Protein AF-A0A2K3J1Z0-F1 (afdb_monomer_lite)

pLDDT: mean 83.62, std 18.98, range [25.66, 98.94]

Structure (mmCIF, N/CA/C/O backbone):
data_AF-A0A2K3J1Z0-F1
#
_entry.id   AF-A0A2K3J1Z0-F1
#
loop_
_atom_site.group_PDB
_atom_site.id
_atom_site.type_symbol
_atom_site.label_atom_id
_atom_site.label_alt_id
_atom_site.label_comp_id
_atom_site.label_asym_id
_atom_site.label_entity_id
_atom_site.label_seq_id
_atom_site.pdbx_PDB_ins_code
_atom_site.Cartn_x
_atom_site.Cartn_y
_atom_site.Cartn_z
_atom_site.occupancy
_atom_site.B_iso_or_equiv
_atom_site.auth_seq_id
_atom_site.auth_comp_id
_atom_site.auth_asym_id
_atom_site.auth_atom_id
_atom_site.pdbx_PDB_model_num
ATOM 1 N N . MET A 1 1 ? 74.385 1.632 -55.267 1.00 46.38 1 MET A N 1
ATOM 2 C CA . MET A 1 1 ? 73.837 0.290 -55.564 1.00 46.38 1 MET A CA 1
ATOM 3 C C . MET A 1 1 ? 72.511 0.488 -56.298 1.00 46.38 1 MET A C 1
ATOM 5 O O . MET A 1 1 ? 71.604 1.068 -55.721 1.00 46.38 1 MET A O 1
ATOM 9 N N . LYS A 1 2 ? 72.434 0.180 -57.604 1.00 46.00 2 LYS A N 1
ATOM 10 C CA . LYS A 1 2 ? 71.218 0.391 -58.417 1.00 46.00 2 LYS A CA 1
ATOM 11 C C . LYS A 1 2 ? 70.237 -0.749 -58.141 1.00 46.00 2 LYS A C 1
ATOM 13 O O . LYS A 1 2 ? 70.423 -1.840 -58.673 1.00 46.00 2 LYS A O 1
ATOM 18 N N . ILE A 1 3 ? 69.229 -0.500 -57.309 1.00 45.47 3 ILE A N 1
ATOM 19 C CA . ILE A 1 3 ? 68.124 -1.439 -57.089 1.00 45.47 3 ILE A CA 1
ATOM 20 C C . ILE A 1 3 ? 67.335 -1.512 -58.403 1.00 45.47 3 ILE A C 1
ATOM 22 O O . ILE A 1 3 ? 66.885 -0.488 -58.923 1.00 45.47 3 ILE A O 1
ATOM 26 N N . LYS A 1 4 ? 67.251 -2.701 -59.009 1.00 58.81 4 LYS A N 1
ATOM 27 C CA . LYS A 1 4 ? 66.526 -2.885 -60.271 1.00 58.81 4 LYS A CA 1
ATOM 28 C C . LYS A 1 4 ? 65.030 -2.737 -59.989 1.00 58.81 4 LYS A C 1
ATOM 30 O O . LYS A 1 4 ? 64.547 -3.150 -58.942 1.00 58.81 4 LYS A O 1
ATOM 35 N N . LYS A 1 5 ? 64.271 -2.192 -60.946 1.00 55.12 5 LYS A N 1
ATOM 36 C CA . LYS A 1 5 ? 62.805 -1.994 -60.854 1.00 55.12 5 LYS A CA 1
ATOM 37 C C . LYS A 1 5 ? 62.042 -3.259 -60.412 1.00 55.12 5 LYS A C 1
ATOM 39 O O . LYS A 1 5 ? 60.999 -3.163 -59.778 1.00 55.12 5 LYS A O 1
ATOM 44 N N . HIS A 1 6 ? 62.595 -4.432 -60.718 1.00 57.78 6 HIS A N 1
ATOM 45 C CA . HIS A 1 6 ? 62.046 -5.735 -60.348 1.00 57.78 6 HIS A CA 1
ATOM 46 C C . HIS A 1 6 ? 62.242 -6.098 -58.859 1.00 57.78 6 HIS A C 1
ATOM 48 O O . HIS A 1 6 ? 61.466 -6.885 -58.320 1.00 57.78 6 HIS A O 1
ATOM 54 N N . ASP A 1 7 ? 63.242 -5.521 -58.192 1.00 65.12 7 ASP A N 1
ATOM 55 C CA . ASP A 1 7 ? 63.506 -5.726 -56.763 1.00 65.12 7 ASP A CA 1
ATOM 56 C C . ASP A 1 7 ? 62.640 -4.791 -55.910 1.00 65.12 7 ASP A C 1
ATOM 58 O O . ASP A 1 7 ? 62.144 -5.201 -54.868 1.00 65.12 7 ASP A O 1
ATOM 62 N N . VAL A 1 8 ? 6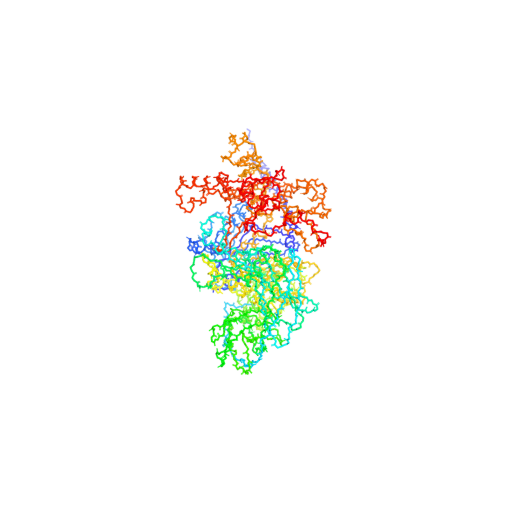2.354 -3.577 -56.402 1.00 66.94 8 VAL A N 1
ATOM 63 C CA . VAL A 1 8 ? 61.398 -2.655 -55.763 1.00 66.94 8 VAL A CA 1
ATOM 64 C C . VAL A 1 8 ? 60.000 -3.268 -55.742 1.00 66.94 8 VAL A C 1
ATOM 66 O O . VAL A 1 8 ? 59.389 -3.312 -54.687 1.00 66.94 8 VAL A O 1
ATOM 69 N N . LEU A 1 9 ? 59.530 -3.838 -56.858 1.00 68.75 9 LEU A N 1
ATOM 70 C CA . LEU A 1 9 ? 58.211 -4.479 -56.917 1.00 68.75 9 LEU A CA 1
ATOM 71 C C . LEU A 1 9 ? 58.102 -5.686 -55.969 1.00 68.75 9 LEU A C 1
ATOM 73 O O . LEU A 1 9 ? 57.067 -5.879 -55.341 1.00 68.75 9 LEU A O 1
ATOM 77 N N . LYS A 1 10 ? 59.174 -6.474 -55.817 1.00 69.94 10 LYS A N 1
ATOM 78 C CA . LYS A 1 10 ? 59.209 -7.596 -54.866 1.00 69.94 10 LYS A CA 1
ATOM 79 C C . LYS A 1 10 ? 59.200 -7.125 -53.414 1.00 69.94 10 LYS A C 1
ATOM 81 O O . LYS A 1 10 ? 58.530 -7.742 -52.598 1.00 69.94 10 LYS A O 1
ATOM 86 N N . ILE A 1 11 ? 59.894 -6.031 -53.107 1.00 75.56 11 ILE A N 1
ATOM 87 C CA . ILE A 1 11 ? 59.889 -5.425 -51.771 1.00 75.56 11 ILE A CA 1
ATOM 88 C C . ILE A 1 11 ? 58.522 -4.796 -51.472 1.00 75.56 11 ILE A C 1
ATOM 90 O O . ILE A 1 11 ? 58.008 -4.976 -50.377 1.00 75.56 11 ILE A O 1
ATOM 94 N N . THR A 1 12 ? 57.883 -4.139 -52.444 1.00 70.31 12 THR A N 1
ATOM 95 C CA . THR A 1 12 ? 56.535 -3.575 -52.282 1.00 70.31 12 THR A CA 1
ATOM 96 C C . THR A 1 12 ? 55.481 -4.667 -52.112 1.00 70.31 12 THR A C 1
ATOM 98 O O . THR A 1 12 ? 54.634 -4.539 -51.241 1.00 70.31 12 THR A O 1
ATOM 101 N N . ILE A 1 13 ? 55.557 -5.768 -52.867 1.00 73.12 13 ILE A N 1
ATOM 102 C CA . ILE A 1 13 ? 54.654 -6.917 -52.694 1.00 73.12 13 ILE A CA 1
ATOM 103 C C . ILE A 1 13 ? 54.913 -7.615 -51.353 1.00 73.12 13 ILE A C 1
ATOM 105 O O . ILE A 1 13 ? 53.962 -7.967 -50.670 1.00 73.12 13 ILE A O 1
ATOM 109 N N . ALA A 1 14 ? 56.171 -7.766 -50.929 1.00 71.81 14 ALA A N 1
ATOM 110 C CA . ALA A 1 14 ? 56.496 -8.343 -49.624 1.00 71.81 14 ALA A CA 1
ATOM 111 C C . ALA A 1 14 ? 56.004 -7.466 -48.462 1.00 71.81 14 ALA A C 1
ATOM 113 O O . ALA A 1 14 ? 55.459 -7.994 -47.500 1.00 71.81 14 ALA A O 1
ATOM 114 N N . LEU A 1 15 ? 56.133 -6.139 -48.567 1.00 70.62 15 LEU A N 1
ATOM 115 C CA . LEU A 1 15 ? 55.603 -5.190 -47.583 1.00 70.62 15 LEU A CA 1
ATOM 116 C C . LEU A 1 15 ? 54.071 -5.138 -47.601 1.00 70.62 15 LEU A C 1
ATOM 118 O O . LEU A 1 15 ? 53.472 -5.029 -46.543 1.00 70.62 15 LEU A O 1
ATOM 122 N N . PHE A 1 16 ? 53.433 -5.279 -48.765 1.00 69.25 16 PHE A N 1
ATOM 123 C CA . PHE A 1 16 ? 51.974 -5.344 -48.884 1.00 69.25 16 PHE A CA 1
ATOM 124 C C . PHE A 1 16 ? 51.412 -6.668 -48.342 1.00 69.25 16 PHE A C 1
ATOM 126 O O . PHE A 1 16 ? 50.375 -6.668 -47.695 1.00 69.25 16 PHE A O 1
ATOM 133 N N . ILE A 1 17 ? 52.125 -7.786 -48.520 1.00 64.31 17 ILE A N 1
ATOM 134 C CA . ILE A 1 17 ? 51.786 -9.080 -47.909 1.00 64.31 17 ILE A CA 1
ATOM 135 C C . ILE A 1 17 ? 52.029 -9.048 -46.393 1.00 64.31 17 ILE A C 1
ATOM 137 O O . ILE A 1 17 ? 51.206 -9.568 -45.654 1.00 64.31 17 ILE A O 1
ATOM 141 N N . LEU A 1 18 ? 53.094 -8.397 -45.911 1.00 57.75 18 LEU A N 1
ATOM 142 C CA . LEU A 1 18 ? 53.320 -8.162 -44.476 1.00 57.75 18 LEU A CA 1
ATOM 143 C C . LEU A 1 18 ? 52.258 -7.237 -43.864 1.00 57.75 18 LEU A C 1
ATOM 145 O O . LEU A 1 18 ? 51.827 -7.479 -42.743 1.00 57.75 18 LEU A O 1
ATOM 149 N N . PHE A 1 19 ? 51.790 -6.233 -44.608 1.00 60.78 19 PHE A N 1
ATOM 150 C CA . PHE A 1 19 ? 50.699 -5.348 -44.195 1.00 60.78 19 PHE A CA 1
ATOM 151 C C . PHE A 1 19 ? 49.346 -6.080 -44.189 1.00 60.78 19 PHE A C 1
ATOM 153 O O . PHE A 1 19 ? 48.584 -5.943 -43.241 1.00 60.78 19 PHE A O 1
ATOM 160 N N . ILE A 1 20 ? 49.075 -6.951 -45.171 1.00 52.97 20 ILE A N 1
ATOM 161 C CA . ILE A 1 20 ? 47.885 -7.822 -45.178 1.00 52.97 20 ILE A CA 1
ATOM 162 C C . ILE A 1 20 ? 47.959 -8.883 -44.069 1.00 52.97 20 ILE A C 1
ATOM 164 O O . ILE A 1 20 ? 46.938 -9.179 -43.454 1.00 52.97 20 ILE A O 1
ATOM 168 N N . LEU A 1 21 ? 49.144 -9.415 -43.749 1.00 46.84 21 LEU A N 1
ATOM 169 C CA . LEU A 1 21 ? 49.351 -10.333 -42.619 1.00 46.84 21 LEU A CA 1
ATOM 170 C C . LEU A 1 21 ? 49.204 -9.633 -41.259 1.00 46.84 21 LEU A C 1
ATOM 172 O O . LEU A 1 21 ? 48.766 -10.270 -40.310 1.00 46.84 21 LEU A O 1
ATOM 176 N N . GLN A 1 22 ? 49.481 -8.327 -41.164 1.00 47.09 22 GLN A N 1
ATOM 177 C CA . GLN A 1 22 ? 49.147 -7.526 -39.978 1.00 47.09 22 GLN A CA 1
ATOM 178 C C . GLN A 1 22 ? 47.654 -7.168 -39.886 1.00 47.09 22 GLN A C 1
ATOM 180 O O . GLN A 1 22 ? 47.169 -6.910 -38.792 1.00 47.09 22 GLN A O 1
ATOM 185 N N . ILE A 1 23 ? 46.912 -7.203 -40.999 1.00 47.16 23 ILE A N 1
ATOM 186 C CA . ILE A 1 23 ? 45.457 -6.962 -41.034 1.00 47.16 23 ILE A CA 1
ATOM 187 C C . ILE A 1 23 ? 44.647 -8.264 -40.841 1.00 47.16 23 ILE A C 1
ATOM 189 O O . ILE A 1 23 ? 43.442 -8.209 -40.619 1.00 47.16 23 ILE A O 1
ATOM 193 N N . SER A 1 24 ? 45.275 -9.449 -40.873 1.00 43.69 24 SER A N 1
ATOM 194 C CA . SER A 1 24 ? 44.559 -10.739 -40.914 1.00 43.69 24 SER A CA 1
ATOM 195 C C . SER A 1 24 ? 44.788 -11.702 -39.744 1.00 43.69 24 SER A C 1
ATOM 197 O O . SER A 1 24 ? 44.426 -12.865 -39.873 1.00 43.69 24 SER A O 1
ATOM 199 N N . THR A 1 25 ? 45.267 -11.248 -38.579 1.00 43.69 25 THR A N 1
ATOM 200 C CA . THR A 1 25 ? 45.139 -12.015 -37.319 1.00 43.69 25 THR A CA 1
ATOM 201 C C . THR A 1 25 ? 45.113 -11.118 -36.077 1.00 43.69 25 THR A C 1
ATOM 203 O O . THR A 1 25 ? 46.053 -11.109 -35.291 1.00 43.69 25 THR A O 1
ATOM 206 N N . THR A 1 26 ? 44.004 -10.411 -35.879 1.00 36.22 26 THR A N 1
ATOM 207 C CA . THR A 1 26 ? 43.304 -10.375 -34.584 1.00 36.22 26 THR A CA 1
ATOM 208 C C . THR A 1 26 ? 41.807 -10.357 -34.877 1.00 36.22 26 THR A C 1
ATOM 210 O O . THR A 1 26 ? 41.095 -9.420 -34.531 1.00 36.22 26 THR A O 1
ATOM 213 N N . ILE A 1 27 ? 41.304 -11.428 -35.500 1.00 36.81 27 ILE A N 1
ATOM 214 C CA . ILE A 1 27 ? 40.028 -11.951 -35.012 1.00 36.81 27 ILE A CA 1
ATOM 215 C C . ILE A 1 27 ? 40.404 -12.521 -33.647 1.00 36.81 27 ILE A C 1
ATOM 217 O O . ILE A 1 27 ? 40.756 -13.691 -33.518 1.00 36.81 27 ILE A O 1
ATOM 221 N N . VAL A 1 28 ? 40.449 -11.639 -32.644 1.00 29.47 28 VAL A N 1
ATOM 222 C CA . VAL A 1 28 ? 40.069 -12.055 -31.301 1.00 29.47 28 VAL A CA 1
ATOM 223 C C . VAL A 1 28 ? 38.706 -12.682 -31.573 1.00 29.47 28 VAL A C 1
ATOM 225 O O . VAL A 1 28 ? 37.864 -11.976 -32.145 1.00 29.47 28 VAL A O 1
ATOM 228 N N . PRO A 1 29 ? 38.491 -13.999 -31.366 1.00 29.81 29 PRO A N 1
ATOM 229 C CA . PRO A 1 29 ? 37.113 -14.446 -31.246 1.00 29.81 29 PRO A CA 1
ATOM 230 C C . PRO A 1 29 ? 36.528 -13.433 -30.283 1.00 29.81 29 PRO A C 1
ATOM 232 O O . PRO A 1 29 ? 37.141 -13.248 -29.231 1.00 29.81 29 PRO A O 1
ATOM 235 N N . ALA A 1 30 ? 35.493 -12.678 -30.689 1.00 29.14 30 ALA A N 1
ATOM 236 C CA . ALA A 1 30 ? 34.741 -11.916 -29.710 1.00 29.14 30 ALA A CA 1
ATOM 237 C C . ALA A 1 30 ? 34.603 -12.912 -28.578 1.00 29.14 30 ALA A C 1
ATOM 239 O O . ALA A 1 30 ? 34.134 -14.031 -28.833 1.00 29.14 30 ALA A O 1
ATOM 240 N N . GLU A 1 31 ? 35.199 -12.611 -27.419 1.00 31.17 31 GLU A N 1
ATOM 241 C CA . GLU A 1 31 ? 34.832 -13.366 -26.254 1.00 31.17 31 GLU A CA 1
ATOM 242 C C . GLU A 1 31 ? 33.323 -13.226 -26.332 1.00 31.17 31 GLU A C 1
ATOM 244 O O . GLU A 1 31 ? 32.772 -12.127 -26.237 1.00 31.17 31 GLU A O 1
ATOM 249 N N . THR A 1 32 ? 32.642 -14.327 -26.635 1.00 35.22 32 THR A N 1
ATOM 250 C CA . THR A 1 32 ? 31.320 -14.558 -26.113 1.00 35.22 32 THR A CA 1
ATOM 251 C C . THR A 1 32 ? 31.590 -14.596 -24.622 1.00 35.22 32 THR A C 1
ATOM 253 O O . THR A 1 32 ? 31.676 -15.670 -24.031 1.00 35.22 32 THR A O 1
ATOM 256 N N . GLY A 1 33 ? 31.913 -13.419 -24.066 1.00 35.94 33 GLY A N 1
ATOM 257 C CA . GLY A 1 33 ? 31.982 -13.164 -22.665 1.00 35.94 33 GLY A CA 1
ATOM 258 C C . GLY A 1 33 ? 30.628 -13.653 -22.260 1.00 35.94 33 GLY A C 1
ATOM 259 O O . GLY A 1 33 ? 29.608 -13.240 -22.825 1.00 35.94 33 GLY A O 1
ATOM 260 N N . THR A 1 34 ? 30.636 -14.678 -21.428 1.00 40.91 34 THR A N 1
ATOM 261 C CA . THR A 1 34 ? 29.493 -14.978 -20.597 1.00 40.91 34 THR A CA 1
ATOM 262 C C . THR A 1 34 ? 28.955 -13.625 -20.169 1.00 40.91 34 THR A C 1
ATOM 264 O O . THR A 1 34 ? 29.667 -12.892 -19.493 1.00 40.91 34 THR A O 1
ATOM 267 N N . ILE A 1 35 ? 27.799 -13.216 -20.707 1.00 53.59 35 ILE A N 1
ATOM 268 C CA . ILE A 1 35 ? 27.174 -11.978 -20.262 1.00 53.59 35 ILE A CA 1
ATOM 269 C C . ILE A 1 35 ? 26.836 -12.279 -18.809 1.00 53.59 35 ILE A C 1
ATOM 271 O O . ILE A 1 35 ? 25.941 -13.092 -18.543 1.00 53.59 35 ILE A O 1
ATOM 275 N N . GLU A 1 36 ? 27.686 -11.771 -17.921 1.00 67.50 36 GLU A N 1
ATOM 276 C CA . GLU A 1 36 ? 27.580 -11.946 -16.485 1.00 67.50 36 GLU A CA 1
ATOM 277 C C . GLU A 1 36 ? 26.353 -11.152 -16.058 1.00 67.50 36 GLU A C 1
ATOM 279 O O . GLU A 1 36 ? 26.264 -9.942 -16.264 1.00 67.50 36 GLU A O 1
ATOM 284 N N . GLY A 1 37 ? 25.356 -11.886 -15.584 1.00 78.62 37 GLY A N 1
ATOM 285 C CA . GLY A 1 37 ? 24.158 -11.344 -14.973 1.00 78.62 37 GLY A CA 1
ATOM 286 C C . GLY A 1 37 ? 24.103 -11.774 -13.516 1.00 78.62 37 GLY A C 1
ATOM 287 O O . GLY A 1 37 ? 25.041 -12.371 -12.984 1.00 78.62 37 GLY A O 1
ATOM 288 N N . PHE A 1 38 ? 22.978 -11.502 -12.880 1.00 85.50 38 PHE A N 1
ATOM 289 C CA . PHE A 1 38 ? 22.709 -11.944 -11.526 1.00 85.50 38 PHE A CA 1
ATOM 290 C C . PHE A 1 38 ? 21.938 -13.264 -11.571 1.00 85.50 38 PHE A C 1
ATOM 292 O O . PHE A 1 38 ? 20.787 -13.317 -12.000 1.00 85.50 38 PHE A O 1
ATOM 299 N N . ASP A 1 39 ? 22.583 -14.336 -11.109 1.00 81.00 39 ASP A N 1
ATOM 300 C CA . ASP A 1 39 ? 22.021 -15.697 -11.093 1.00 81.00 39 ASP A CA 1
ATOM 301 C C . ASP A 1 39 ? 21.110 -15.971 -9.882 1.00 81.00 39 ASP A C 1
ATOM 303 O O . ASP A 1 39 ? 20.564 -17.064 -9.728 1.00 81.00 39 ASP A O 1
ATOM 307 N N . LYS A 1 40 ? 20.985 -14.998 -8.978 1.00 69.75 40 LYS A N 1
ATOM 308 C CA . LYS A 1 40 ? 20.160 -15.059 -7.770 1.00 69.75 40 LYS A CA 1
ATOM 309 C C . LYS A 1 40 ? 19.480 -13.714 -7.577 1.00 69.75 40 LYS A C 1
ATOM 311 O O . LYS A 1 40 ? 20.116 -12.682 -7.777 1.00 69.75 40 LYS A O 1
ATOM 316 N N . GLY A 1 41 ? 18.232 -13.724 -7.128 1.00 67.06 41 GLY A N 1
ATOM 317 C CA . GLY A 1 41 ? 17.520 -12.502 -6.790 1.00 67.06 41 GLY A CA 1
ATOM 318 C C . GLY A 1 41 ? 16.010 -12.658 -6.872 1.00 67.06 41 GLY A C 1
ATOM 319 O O . GLY A 1 41 ? 15.491 -13.768 -6.880 1.00 67.06 41 GLY A O 1
ATOM 320 N N . ILE A 1 42 ? 15.364 -11.499 -6.938 1.00 74.31 42 ILE A N 1
ATOM 321 C CA . ILE A 1 42 ? 13.921 -11.282 -7.025 1.00 74.31 42 ILE A CA 1
ATOM 322 C C . ILE A 1 42 ? 13.255 -11.804 -8.327 1.00 74.31 42 ILE A C 1
ATOM 324 O O . ILE A 1 42 ? 12.118 -12.257 -8.235 1.00 74.31 42 ILE A O 1
ATOM 328 N N . PRO A 1 43 ? 13.877 -11.766 -9.528 1.00 89.56 43 PRO A N 1
ATOM 329 C CA . PRO A 1 43 ? 13.175 -12.149 -10.756 1.00 89.56 43 PRO A CA 1
ATOM 330 C C . PRO A 1 43 ? 12.961 -13.662 -10.871 1.00 89.56 43 PRO A C 1
ATOM 332 O O . PRO A 1 43 ? 13.712 -14.467 -10.320 1.00 89.56 43 PRO A O 1
ATOM 335 N N . TRP A 1 44 ? 11.998 -14.054 -11.708 1.00 91.31 44 TRP A N 1
ATOM 336 C CA . TRP A 1 44 ? 11.687 -15.461 -12.006 1.00 91.31 44 TRP A CA 1
ATOM 337 C C . TRP A 1 44 ? 12.770 -16.193 -12.827 1.00 91.31 44 TRP A C 1
ATOM 339 O O . TRP A 1 44 ? 12.712 -17.414 -12.983 1.00 91.31 44 TRP A O 1
ATOM 349 N N . GLN A 1 45 ? 13.770 -15.470 -13.346 1.00 91.50 45 GLN A N 1
ATOM 350 C CA . GLN A 1 45 ? 14.932 -15.991 -14.076 1.00 91.50 45 GLN A CA 1
ATOM 351 C C . GLN A 1 45 ? 16.199 -15.180 -13.757 1.00 91.50 45 GLN A C 1
ATOM 353 O O . GLN A 1 45 ? 16.086 -13.998 -13.435 1.00 91.50 45 GLN A O 1
ATOM 358 N N . PRO A 1 46 ? 17.409 -15.757 -13.919 1.00 92.31 46 PRO A N 1
ATOM 359 C CA . PRO A 1 46 ? 18.660 -14.998 -13.908 1.00 92.31 46 PRO A CA 1
ATOM 360 C C . PRO A 1 46 ? 18.585 -13.775 -14.823 1.00 92.31 46 PRO A C 1
ATOM 362 O O . PRO A 1 46 ? 18.223 -13.918 -15.994 1.00 92.31 46 PRO A O 1
ATOM 365 N N . PHE A 1 47 ? 18.932 -12.590 -14.317 1.00 92.75 47 PHE A N 1
ATOM 366 C CA . PHE A 1 47 ? 18.730 -11.345 -15.061 1.00 92.75 47 PHE A CA 1
ATOM 367 C C . PHE A 1 47 ? 20.031 -10.635 -15.434 1.00 92.75 47 PHE A C 1
ATOM 369 O O . PHE A 1 47 ? 21.023 -10.677 -14.709 1.00 92.75 47 PHE A O 1
ATOM 376 N N . ILE A 1 48 ? 20.018 -9.954 -16.576 1.00 93.62 48 ILE A N 1
ATOM 377 C CA . ILE A 1 48 ? 21.119 -9.152 -17.100 1.00 93.62 48 ILE A CA 1
ATOM 378 C C . ILE A 1 48 ? 20.648 -7.697 -17.228 1.00 93.62 48 ILE A C 1
ATOM 380 O O . ILE A 1 48 ? 19.755 -7.426 -18.038 1.00 93.62 48 ILE A O 1
ATOM 384 N N . PRO A 1 49 ? 21.263 -6.746 -16.504 1.00 94.00 49 PRO A N 1
ATOM 385 C CA . PRO A 1 49 ? 21.046 -5.328 -16.752 1.00 94.00 49 PRO A CA 1
ATOM 386 C C . PRO A 1 49 ? 21.642 -4.914 -18.107 1.00 94.00 49 PRO A C 1
ATOM 388 O O . PRO A 1 49 ? 22.810 -5.165 -18.410 1.00 94.00 49 PRO A O 1
ATOM 391 N N . LEU A 1 50 ? 20.845 -4.251 -18.935 1.00 95.44 50 LEU A N 1
ATOM 392 C CA . LEU A 1 50 ? 21.283 -3.620 -20.175 1.00 95.44 50 LEU A CA 1
ATOM 393 C C . LEU A 1 50 ? 21.613 -2.160 -19.892 1.00 95.44 50 LEU A C 1
ATOM 395 O O . LEU A 1 50 ? 20.805 -1.490 -19.272 1.00 95.44 50 LEU A O 1
ATOM 399 N N . LYS A 1 51 ? 22.730 -1.632 -20.410 1.00 96.38 51 LYS A N 1
ATOM 400 C CA . LYS A 1 51 ? 23.136 -0.217 -20.261 1.00 96.38 51 LYS A CA 1
ATOM 401 C C . LYS A 1 51 ? 22.264 0.734 -21.093 1.00 96.38 51 LYS A C 1
ATOM 403 O O . LYS A 1 51 ? 22.750 1.419 -21.990 1.00 96.38 51 LYS A O 1
ATOM 408 N N . ARG A 1 52 ? 20.956 0.708 -20.870 1.00 97.31 52 ARG A N 1
ATOM 409 C CA . ARG A 1 52 ? 19.936 1.471 -21.589 1.00 97.31 52 ARG A CA 1
ATOM 410 C C . ARG A 1 52 ? 19.040 2.197 -20.595 1.00 97.31 52 ARG A C 1
ATOM 412 O O . ARG A 1 52 ? 19.043 1.865 -19.416 1.00 97.31 52 ARG A O 1
ATOM 419 N N . VAL A 1 53 ? 18.266 3.156 -21.075 1.00 98.38 53 VAL A N 1
ATOM 420 C CA . VAL A 1 53 ? 17.136 3.735 -20.339 1.00 98.38 53 VAL A CA 1
ATOM 421 C C . VAL A 1 53 ? 16.036 4.099 -21.324 1.00 98.38 53 VAL A C 1
ATOM 423 O O . VAL A 1 53 ? 16.323 4.513 -22.454 1.00 98.38 53 VAL A O 1
ATOM 426 N N . THR A 1 54 ? 14.792 3.937 -20.891 1.00 98.75 54 THR A N 1
ATOM 427 C CA . THR A 1 54 ? 13.617 4.421 -21.611 1.00 98.75 54 THR A CA 1
ATOM 428 C C . THR A 1 54 ? 12.848 5.383 -20.719 1.00 98.75 54 THR A C 1
ATOM 430 O O . THR A 1 54 ? 12.442 5.014 -19.620 1.00 98.75 54 THR A O 1
ATOM 433 N N . PHE A 1 55 ? 12.650 6.602 -21.209 1.00 98.69 55 PHE A N 1
ATOM 434 C CA . PHE A 1 55 ? 11.798 7.610 -20.596 1.00 98.69 55 PHE A CA 1
ATOM 435 C C . PHE A 1 55 ? 10.491 7.730 -21.368 1.00 98.69 55 PHE A C 1
ATOM 437 O O . PHE A 1 55 ? 10.501 7.794 -22.601 1.00 98.69 55 PHE A O 1
ATOM 444 N N . VAL A 1 56 ? 9.388 7.816 -20.638 1.00 98.69 56 VAL A N 1
ATOM 445 C CA . VAL A 1 56 ? 8.068 8.166 -21.162 1.00 98.69 56 VAL A CA 1
ATOM 446 C C . VAL A 1 56 ? 7.613 9.425 -20.442 1.00 98.69 56 VAL A C 1
ATOM 448 O O . VAL A 1 56 ? 7.563 9.426 -19.217 1.00 98.69 56 VAL A O 1
ATOM 451 N N . GLU A 1 57 ? 7.333 10.504 -21.171 1.00 97.94 57 GLU A N 1
ATOM 452 C CA . GLU A 1 57 ? 6.832 11.735 -20.549 1.00 97.94 57 GLU A CA 1
ATOM 453 C C . GLU A 1 57 ? 5.515 11.457 -19.820 1.00 97.94 57 GLU A C 1
ATOM 455 O O . GLU A 1 57 ? 4.594 10.912 -20.419 1.00 97.94 57 GLU A O 1
ATOM 460 N N . PHE A 1 58 ? 5.457 11.810 -18.537 1.00 97.62 58 PHE A N 1
ATOM 461 C CA . PHE A 1 58 ? 4.282 11.609 -17.697 1.00 97.62 58 PHE A CA 1
ATOM 462 C C . PHE A 1 58 ? 3.135 12.535 -18.127 1.00 97.62 58 PHE A C 1
ATOM 464 O O . PHE A 1 58 ? 3.304 13.758 -18.167 1.00 97.62 58 PHE A O 1
ATOM 471 N N . ASP A 1 59 ? 1.961 11.966 -18.401 1.00 95.56 59 ASP A N 1
ATOM 472 C CA . ASP A 1 59 ? 0.754 12.683 -18.809 1.00 95.56 59 ASP A CA 1
ATOM 473 C C . ASP A 1 59 ? -0.372 12.480 -17.791 1.00 95.56 59 ASP A C 1
ATOM 475 O O . ASP A 1 59 ? -1.081 11.486 -17.758 1.00 95.56 59 ASP A O 1
ATOM 479 N N . LYS A 1 60 ? -0.618 13.507 -16.984 1.00 94.44 60 LYS A N 1
ATOM 480 C CA . LYS A 1 60 ? -1.671 13.482 -15.963 1.00 94.44 60 LYS A CA 1
ATOM 481 C C . LYS A 1 60 ? -3.106 13.587 -16.509 1.00 94.44 60 LYS A C 1
ATOM 483 O O . LYS A 1 60 ? -4.045 13.573 -15.710 1.00 94.44 60 LYS A O 1
ATOM 488 N N . GLU A 1 61 ? -3.297 13.767 -17.817 1.00 93.69 61 GLU A N 1
ATOM 489 C CA . GLU A 1 61 ? -4.600 14.060 -18.434 1.00 93.69 61 GLU A CA 1
ATOM 490 C C . GLU A 1 61 ? -5.118 12.943 -19.359 1.00 93.69 61 GLU A C 1
ATOM 492 O O . GLU A 1 61 ? -6.322 12.904 -19.633 1.00 93.69 61 GLU A O 1
ATOM 497 N N . SER A 1 62 ? -4.258 12.052 -19.868 1.00 93.56 62 SER A N 1
ATOM 498 C CA . SER A 1 62 ? -4.646 11.017 -20.837 1.00 93.56 62 SER A CA 1
ATOM 499 C C . SER A 1 62 ? -3.855 9.714 -20.684 1.00 93.56 62 SER A C 1
ATOM 501 O O . SER A 1 62 ? -2.839 9.694 -20.021 1.00 93.56 62 SER A O 1
ATOM 503 N N . TYR A 1 63 ? -4.299 8.639 -21.347 1.00 94.88 63 TYR A N 1
ATOM 504 C CA . TYR A 1 63 ? -3.662 7.308 -21.320 1.00 94.88 63 TYR A CA 1
ATOM 505 C C . TYR A 1 63 ? -2.420 7.166 -22.227 1.00 94.88 63 TYR A C 1
ATOM 507 O O . TYR A 1 63 ? -1.931 6.053 -22.449 1.00 94.88 63 TYR A O 1
ATOM 515 N N . ILE A 1 64 ? -1.977 8.235 -22.898 1.00 96.88 64 ILE A N 1
ATOM 516 C CA . ILE A 1 64 ? -0.951 8.115 -23.947 1.00 96.88 64 ILE A CA 1
ATOM 517 C C . ILE A 1 64 ? 0.399 7.655 -23.392 1.00 96.88 64 ILE A C 1
ATOM 519 O O . ILE A 1 64 ? 1.080 6.855 -24.039 1.00 96.88 64 ILE A O 1
ATOM 523 N N . ASP A 1 65 ? 0.773 8.141 -22.211 1.00 97.75 65 ASP A N 1
ATOM 524 C CA . ASP A 1 65 ? 1.993 7.760 -21.515 1.00 97.75 65 ASP A CA 1
ATOM 525 C C . ASP A 1 65 ? 1.893 6.323 -21.000 1.00 97.75 65 ASP A C 1
ATOM 527 O O . ASP A 1 65 ? 2.810 5.544 -21.237 1.00 97.75 65 ASP A O 1
ATOM 531 N N . ASP A 1 66 ? 0.762 5.907 -20.432 1.00 98.00 66 ASP A N 1
ATOM 532 C CA . ASP A 1 66 ? 0.538 4.527 -20.008 1.00 98.00 66 ASP A CA 1
ATOM 533 C C . ASP A 1 66 ? 0.658 3.539 -21.166 1.00 98.00 66 ASP A C 1
ATOM 535 O O . ASP A 1 66 ? 1.363 2.535 -21.063 1.00 98.00 66 ASP A O 1
ATOM 539 N N . TYR A 1 67 ? -0.007 3.801 -22.297 1.00 98.50 67 TYR A N 1
ATOM 540 C CA . TYR A 1 67 ? 0.080 2.920 -23.463 1.00 98.50 67 TYR A CA 1
ATOM 541 C C . TYR A 1 67 ? 1.497 2.904 -24.049 1.00 98.50 67 TYR A C 1
ATOM 543 O O . TYR A 1 67 ? 1.971 1.853 -24.484 1.00 98.50 67 TYR A O 1
ATOM 551 N N . ALA A 1 68 ? 2.210 4.033 -24.035 1.00 98.75 68 ALA A N 1
ATOM 552 C CA . ALA A 1 68 ? 3.615 4.076 -24.427 1.00 98.75 68 ALA A CA 1
ATOM 553 C C . ALA A 1 68 ? 4.517 3.296 -23.452 1.00 98.75 68 ALA A C 1
ATOM 555 O O . ALA A 1 68 ? 5.409 2.562 -23.889 1.00 98.75 68 ALA A O 1
ATOM 556 N N . TYR A 1 69 ? 4.268 3.409 -22.148 1.00 98.88 69 TYR A N 1
ATOM 557 C CA . TYR A 1 69 ? 4.993 2.717 -21.087 1.00 98.88 69 TYR A CA 1
ATOM 558 C C . TYR A 1 69 ? 4.771 1.206 -21.185 1.00 98.88 69 TYR A C 1
ATOM 560 O O . TYR A 1 69 ? 5.734 0.449 -21.304 1.00 98.88 69 TYR A O 1
ATOM 568 N N . LEU A 1 70 ? 3.514 0.758 -21.268 1.00 98.94 70 LEU A N 1
ATOM 569 C CA . LEU A 1 70 ? 3.140 -0.647 -21.449 1.00 98.94 70 LEU A CA 1
ATOM 570 C C . LEU A 1 70 ? 3.726 -1.241 -22.739 1.00 98.94 70 LEU A C 1
ATOM 572 O O . LEU A 1 70 ? 4.273 -2.344 -22.711 1.00 98.94 70 LEU A O 1
ATOM 576 N N . ALA A 1 71 ? 3.685 -0.514 -23.862 1.00 98.81 71 ALA A N 1
ATOM 577 C CA . ALA A 1 71 ? 4.309 -0.958 -25.113 1.00 98.81 71 ALA A CA 1
ATOM 578 C C . ALA A 1 71 ? 5.844 -1.060 -25.024 1.00 98.81 71 ALA A C 1
ATOM 580 O O . ALA A 1 71 ? 6.450 -1.846 -25.755 1.00 98.81 71 ALA A O 1
ATOM 581 N N . SER A 1 72 ? 6.468 -0.306 -24.114 1.00 98.81 72 SER A N 1
ATOM 582 C CA . SER A 1 72 ? 7.914 -0.324 -23.863 1.00 98.81 72 SER A CA 1
ATOM 583 C C . SER A 1 72 ? 8.361 -1.441 -22.914 1.00 98.81 72 SER A C 1
ATOM 585 O O . SER A 1 72 ? 9.553 -1.763 -22.886 1.00 98.81 72 SER A O 1
ATOM 587 N N . ILE A 1 73 ? 7.444 -2.066 -22.161 1.00 98.88 73 ILE A N 1
ATOM 588 C CA . ILE A 1 73 ? 7.772 -3.147 -21.216 1.00 98.88 73 ILE A CA 1
ATOM 589 C C . ILE A 1 73 ? 8.447 -4.330 -21.923 1.00 98.88 73 ILE A C 1
ATOM 591 O O . ILE A 1 73 ? 9.545 -4.673 -21.496 1.00 98.88 73 ILE A O 1
ATOM 595 N N . PRO A 1 74 ? 7.924 -4.920 -23.022 1.00 98.50 74 PRO A N 1
ATOM 596 C CA . PRO A 1 74 ? 8.599 -6.050 -23.668 1.00 98.50 74 PRO A CA 1
ATOM 597 C C . PRO A 1 74 ? 9.976 -5.714 -24.266 1.00 98.50 74 PRO A C 1
ATOM 599 O O . PRO A 1 74 ? 10.730 -6.623 -24.592 1.00 98.50 74 PRO A O 1
ATOM 602 N N . GLY A 1 75 ? 10.306 -4.429 -24.454 1.00 97.31 75 GLY A N 1
ATOM 603 C CA . GLY A 1 75 ? 11.635 -3.981 -24.892 1.00 97.31 75 GLY A CA 1
ATOM 604 C C . GLY A 1 75 ? 12.576 -3.661 -23.726 1.00 97.31 75 GLY A C 1
ATOM 605 O O . GLY A 1 75 ? 13.796 -3.761 -23.873 1.00 97.31 75 GLY A O 1
ATOM 606 N N . SER A 1 76 ? 12.006 -3.311 -22.567 1.00 98.31 76 SER A N 1
ATOM 607 C CA . SER A 1 76 ? 12.725 -2.938 -21.345 1.00 98.31 76 SER A CA 1
ATOM 608 C C . SER A 1 76 ? 12.911 -4.087 -20.363 1.00 98.31 76 SER A C 1
ATOM 610 O O . SER A 1 76 ? 13.853 -4.041 -19.586 1.00 98.31 76 SER A O 1
ATOM 612 N N . VAL A 1 77 ? 12.056 -5.111 -20.384 1.00 97.62 77 VAL A N 1
ATOM 613 C CA . VAL A 1 77 ? 12.223 -6.370 -19.653 1.00 97.62 77 VAL A CA 1
ATOM 614 C C . VAL A 1 77 ? 11.718 -7.524 -20.513 1.00 97.62 77 VAL A C 1
ATOM 616 O O . VAL A 1 77 ? 10.562 -7.524 -20.931 1.00 97.62 77 VAL A O 1
ATOM 619 N N . PHE A 1 78 ? 12.558 -8.515 -20.811 1.00 96.81 78 PHE A N 1
ATOM 620 C CA . PHE A 1 78 ? 12.158 -9.654 -21.647 1.00 96.81 78 PHE A CA 1
ATOM 621 C C . PHE A 1 78 ? 12.984 -10.909 -21.398 1.00 96.81 78 PHE A C 1
ATOM 623 O O . PHE A 1 78 ? 14.172 -10.846 -21.079 1.00 96.81 78 PHE A O 1
ATOM 630 N N . SER A 1 79 ? 12.347 -12.065 -21.579 1.00 95.25 79 SER A N 1
ATOM 631 C CA . SER A 1 79 ? 12.992 -13.374 -21.467 1.00 95.25 79 SER A CA 1
ATOM 632 C C . SER A 1 79 ? 13.518 -13.841 -22.820 1.00 95.25 79 SER A C 1
ATOM 634 O O . SER A 1 79 ? 12.754 -14.005 -23.770 1.00 95.25 79 SER A O 1
ATOM 636 N N . ASP A 1 80 ? 14.819 -14.106 -22.911 1.00 92.25 80 ASP A N 1
ATOM 637 C CA . ASP A 1 80 ? 15.429 -14.758 -24.069 1.00 92.25 80 ASP A CA 1
ATOM 638 C C . ASP A 1 80 ? 16.218 -15.995 -23.617 1.00 92.25 80 ASP A C 1
ATOM 640 O O . ASP A 1 80 ? 17.275 -15.921 -22.983 1.00 92.25 80 ASP A O 1
ATOM 644 N N . GLY A 1 81 ? 15.657 -17.171 -23.910 1.00 88.06 81 GLY A N 1
ATOM 645 C CA . GLY A 1 81 ? 16.168 -18.452 -23.430 1.00 88.06 81 GLY A CA 1
ATOM 646 C C . GLY A 1 81 ? 15.944 -18.648 -21.927 1.00 88.06 81 GLY A C 1
ATOM 647 O O . GLY A 1 81 ? 14.809 -18.721 -21.465 1.00 88.06 81 GLY A O 1
ATOM 648 N N . GLU A 1 82 ? 17.036 -18.799 -21.180 1.00 88.88 82 GLU A N 1
ATOM 649 C CA . GLU A 1 82 ? 17.030 -19.013 -19.721 1.00 88.88 82 GLU A CA 1
ATOM 650 C C . GLU A 1 82 ? 17.397 -17.740 -18.942 1.00 88.88 82 GLU A C 1
ATOM 652 O O . GLU A 1 82 ? 17.735 -17.814 -17.762 1.00 88.88 82 GLU A O 1
ATOM 657 N N . LYS A 1 83 ? 17.389 -16.579 -19.607 1.00 92.31 83 LYS A N 1
ATOM 658 C CA . LYS A 1 83 ? 17.784 -15.302 -19.013 1.00 92.31 83 LYS A CA 1
ATOM 659 C C . LYS A 1 83 ? 16.737 -14.226 -19.246 1.00 92.31 83 LYS A C 1
ATOM 661 O O . LYS A 1 83 ? 16.147 -14.142 -20.322 1.00 92.31 83 LYS A O 1
ATOM 666 N N . LEU A 1 84 ? 16.599 -13.363 -18.252 1.00 95.06 84 LEU A N 1
ATOM 667 C CA . LEU A 1 84 ? 15.871 -12.111 -18.336 1.00 95.06 84 LEU A CA 1
ATOM 668 C C . LEU A 1 84 ? 16.850 -10.983 -18.687 1.00 95.06 84 LEU A C 1
ATOM 670 O O . LEU A 1 84 ? 17.952 -10.915 -18.149 1.00 95.06 84 LEU A O 1
ATOM 674 N N . PHE A 1 85 ? 16.469 -10.082 -19.576 1.00 96.06 85 PHE A N 1
ATOM 675 C CA . PHE A 1 85 ? 17.204 -8.850 -19.852 1.00 96.06 85 PHE A CA 1
ATOM 676 C C . PHE A 1 85 ? 16.355 -7.685 -19.383 1.00 96.06 85 PHE A C 1
ATOM 678 O O . PHE A 1 85 ? 15.157 -7.699 -19.648 1.00 96.06 85 PHE A O 1
ATOM 685 N N . ALA A 1 86 ? 16.946 -6.710 -18.691 1.00 96.38 86 ALA A N 1
ATOM 686 C CA . ALA A 1 86 ? 16.197 -5.584 -18.141 1.00 96.38 86 ALA A CA 1
ATOM 687 C C . ALA A 1 86 ? 16.966 -4.253 -18.230 1.00 96.38 86 ALA A C 1
ATOM 689 O O . ALA A 1 86 ? 18.186 -4.237 -18.081 1.00 96.38 86 ALA A O 1
ATOM 690 N N . ASN A 1 87 ? 16.269 -3.132 -18.419 1.00 97.56 87 ASN A N 1
ATOM 691 C CA . ASN A 1 87 ? 16.790 -1.772 -18.234 1.00 97.56 87 ASN A CA 1
ATOM 692 C C . ASN A 1 87 ? 15.757 -0.866 -17.549 1.00 97.56 87 ASN A C 1
ATOM 694 O O . ASN A 1 87 ? 14.566 -1.129 -17.675 1.00 97.56 87 ASN A O 1
ATOM 698 N N . PRO A 1 88 ? 16.187 0.240 -16.916 1.00 98.31 88 PRO A N 1
ATOM 699 C CA . PRO A 1 88 ? 15.294 1.289 -16.438 1.00 98.31 88 PRO A CA 1
ATOM 700 C C . PRO A 1 88 ? 14.237 1.704 -17.467 1.00 98.31 88 PRO A C 1
ATOM 702 O O . PRO A 1 88 ? 14.567 2.010 -18.620 1.00 98.31 88 PRO A O 1
ATOM 705 N N . LEU A 1 89 ? 12.981 1.708 -17.022 1.00 98.69 89 LEU A N 1
ATOM 706 C CA . LEU A 1 89 ? 11.814 2.214 -17.735 1.00 98.69 89 LEU A CA 1
ATOM 707 C C . LEU A 1 89 ? 11.070 3.148 -16.780 1.00 98.69 89 LEU A C 1
ATOM 709 O O . LEU A 1 89 ? 10.516 2.709 -15.771 1.00 98.69 89 LEU A O 1
ATOM 713 N N . LEU A 1 90 ? 11.108 4.440 -17.079 1.00 98.56 90 LEU A N 1
ATOM 714 C CA . LEU A 1 90 ? 10.728 5.491 -16.145 1.00 98.56 90 LEU A CA 1
ATOM 715 C C . LEU A 1 90 ? 9.664 6.383 -16.767 1.00 98.56 90 LEU A C 1
ATOM 717 O O . LEU A 1 90 ? 9.789 6.786 -17.928 1.00 98.56 90 LEU A O 1
ATOM 721 N N . PHE A 1 91 ? 8.649 6.720 -15.975 1.00 98.38 91 PHE A N 1
ATOM 722 C CA . PHE A 1 91 ? 7.909 7.936 -16.261 1.00 98.38 91 PHE A CA 1
ATOM 723 C C . PHE A 1 91 ? 8.835 9.122 -15.997 1.00 98.38 91 PHE A C 1
ATOM 725 O O . PHE A 1 91 ? 9.673 9.085 -15.098 1.00 98.38 91 PHE A O 1
ATOM 732 N N . PHE A 1 92 ? 8.724 10.156 -16.818 1.00 97.50 92 PHE A N 1
ATOM 733 C CA . PHE A 1 92 ? 9.599 11.312 -16.774 1.00 97.50 92 PHE A CA 1
ATOM 734 C C . PHE A 1 92 ? 8.777 12.574 -16.570 1.00 97.50 92 PHE A C 1
ATOM 736 O O . PHE A 1 92 ? 7.928 12.917 -17.393 1.00 97.50 92 PHE A O 1
ATOM 743 N N . GLN A 1 93 ? 9.070 13.277 -15.482 1.00 95.38 93 GLN A N 1
ATOM 744 C CA . GLN A 1 93 ? 8.561 14.608 -15.204 1.00 95.38 93 GLN A CA 1
ATOM 745 C C . GLN A 1 93 ? 9.729 15.602 -15.291 1.00 95.38 93 GLN A C 1
ATOM 747 O O . GLN A 1 93 ? 10.718 15.407 -14.585 1.00 95.38 93 GLN A O 1
ATOM 752 N N . PRO A 1 94 ? 9.642 16.658 -16.118 1.00 93.81 94 PRO A N 1
ATOM 753 C CA . PRO A 1 94 ? 10.687 17.675 -16.200 1.00 93.81 94 PRO A CA 1
ATOM 754 C C . PRO A 1 94 ? 10.889 18.442 -14.887 1.00 93.81 94 PRO A C 1
ATOM 756 O O . PRO A 1 94 ? 9.930 18.684 -14.143 1.00 93.81 94 PRO A O 1
ATOM 759 N N . ASP A 1 95 ? 12.115 18.914 -14.655 1.00 92.81 95 ASP A N 1
ATOM 760 C CA . ASP A 1 95 ? 12.404 19.852 -13.567 1.00 92.81 95 ASP A CA 1
ATOM 761 C C . ASP A 1 95 ? 11.541 21.124 -13.676 1.00 92.81 95 ASP A C 1
ATOM 763 O O . ASP A 1 95 ? 11.187 21.590 -14.763 1.00 92.81 95 ASP A O 1
ATOM 767 N N . GLY A 1 96 ? 11.168 21.691 -12.530 1.00 90.00 96 GLY A N 1
ATOM 768 C CA . GLY A 1 96 ? 10.348 22.899 -12.457 1.00 90.00 96 GLY A CA 1
ATOM 769 C C . GLY A 1 96 ? 8.883 22.725 -12.881 1.00 90.00 96 GLY A C 1
ATOM 770 O O . GLY A 1 96 ? 8.184 23.730 -13.039 1.00 90.00 96 GLY A O 1
ATOM 771 N N . THR A 1 97 ? 8.388 21.486 -13.036 1.00 91.62 97 THR A N 1
ATOM 772 C CA . THR A 1 97 ? 6.961 21.204 -13.313 1.00 91.62 97 THR A CA 1
ATOM 773 C C . THR A 1 97 ? 6.039 21.806 -12.245 1.00 91.62 97 THR A C 1
ATOM 775 O O . THR A 1 97 ? 4.968 22.333 -12.563 1.00 91.62 97 THR A O 1
ATOM 778 N N . TYR A 1 98 ? 6.471 21.787 -10.981 1.00 89.75 98 TYR A N 1
ATOM 779 C CA . TYR A 1 98 ? 5.778 22.423 -9.862 1.00 89.75 98 TYR A CA 1
ATOM 780 C C . TYR A 1 98 ? 6.625 23.529 -9.216 1.00 89.75 98 TYR A C 1
ATOM 782 O O . TYR A 1 98 ? 7.852 23.511 -9.316 1.00 89.75 98 TYR A O 1
ATOM 790 N N . PRO A 1 99 ? 5.996 24.511 -8.536 1.00 89.38 99 PRO A N 1
ATOM 791 C CA . PRO A 1 99 ? 6.731 25.533 -7.797 1.00 89.38 99 PRO A CA 1
ATOM 792 C C . PRO A 1 99 ? 7.566 24.931 -6.661 1.00 89.38 99 PRO A C 1
ATOM 794 O O . PRO A 1 99 ? 7.027 24.187 -5.843 1.00 89.38 99 PRO A O 1
ATOM 797 N N . ASP A 1 100 ? 8.830 25.346 -6.551 1.00 87.12 100 ASP A N 1
ATOM 798 C CA . ASP A 1 100 ? 9.733 24.995 -5.446 1.00 87.12 100 ASP A CA 1
ATOM 799 C C . ASP A 1 100 ? 9.277 25.648 -4.126 1.00 87.12 100 ASP A C 1
ATOM 801 O O . ASP A 1 100 ? 9.679 26.752 -3.749 1.00 87.12 100 ASP A O 1
ATOM 805 N N . THR A 1 101 ? 8.308 25.005 -3.479 1.00 88.31 101 THR A N 1
ATOM 806 C CA . THR A 1 101 ? 7.700 25.414 -2.209 1.00 88.31 101 THR A CA 1
ATOM 807 C C . THR A 1 101 ? 7.288 24.170 -1.432 1.00 88.31 101 THR A C 1
ATOM 809 O O . THR A 1 101 ? 6.901 23.176 -2.045 1.00 88.31 101 THR A O 1
ATOM 812 N N . GLU A 1 102 ? 7.274 24.248 -0.097 1.00 84.44 102 GLU A N 1
ATOM 813 C CA . GLU A 1 102 ? 6.940 23.111 0.781 1.00 84.44 102 GLU A CA 1
ATOM 814 C C . GLU A 1 102 ? 5.646 22.399 0.366 1.00 84.44 102 GLU A C 1
ATOM 816 O O . GLU A 1 102 ? 5.618 21.179 0.287 1.00 84.44 102 GLU A O 1
ATOM 821 N N . LYS A 1 103 ? 4.610 23.156 -0.017 1.00 85.88 103 LYS A N 1
ATOM 822 C CA . LYS A 1 103 ? 3.313 22.618 -0.452 1.00 85.88 103 LYS A CA 1
ATOM 823 C C . LYS A 1 103 ? 3.412 21.547 -1.553 1.00 85.88 103 LYS A C 1
ATOM 825 O O . LYS A 1 103 ? 2.626 20.601 -1.547 1.00 85.88 103 LYS A O 1
ATOM 830 N N . TYR A 1 104 ? 4.321 21.716 -2.515 1.00 87.25 104 TYR A N 1
ATOM 831 C CA . TYR A 1 104 ? 4.452 20.841 -3.690 1.00 87.25 104 TYR A CA 1
ATOM 832 C C . TYR A 1 104 ? 5.615 19.849 -3.564 1.00 87.25 104 TYR A C 1
ATOM 834 O O . TYR A 1 104 ? 5.959 19.206 -4.550 1.00 87.25 104 TYR A O 1
ATOM 842 N N . LEU A 1 105 ? 6.211 19.706 -2.376 1.00 84.69 105 LEU A N 1
ATOM 843 C CA . LEU A 1 105 ? 7.386 18.859 -2.163 1.00 84.69 105 LEU A CA 1
ATOM 844 C C . LEU A 1 105 ? 7.168 17.412 -2.642 1.00 84.69 105 LEU A C 1
ATOM 846 O O . LEU A 1 105 ? 8.020 16.874 -3.337 1.00 84.69 105 LEU A O 1
ATOM 850 N N . TYR A 1 106 ? 6.003 16.825 -2.346 1.00 83.62 106 TYR A N 1
ATOM 851 C CA . TYR A 1 106 ? 5.633 15.458 -2.753 1.00 83.62 106 TYR A CA 1
ATOM 852 C C . TYR A 1 106 ? 5.215 15.313 -4.222 1.00 83.62 106 TYR A C 1
ATOM 854 O O . TYR A 1 106 ? 4.821 14.233 -4.637 1.00 83.62 106 TYR A O 1
ATOM 862 N N . LEU A 1 107 ? 5.227 16.403 -4.991 1.00 88.12 107 LEU A N 1
ATOM 863 C CA . LEU A 1 107 ? 4.918 16.394 -6.421 1.00 88.12 107 LEU A CA 1
ATOM 864 C C . LEU A 1 107 ? 6.165 16.662 -7.277 1.00 88.12 107 LEU A C 1
ATOM 866 O O . LEU A 1 107 ? 6.051 16.746 -8.497 1.00 88.12 107 LEU A O 1
ATOM 870 N N . ASN A 1 108 ? 7.332 16.861 -6.650 1.00 88.44 108 ASN A N 1
ATOM 871 C CA . ASN A 1 108 ? 8.600 17.105 -7.332 1.00 88.44 108 ASN A CA 1
ATOM 872 C C . ASN A 1 108 ? 9.348 15.787 -7.590 1.00 88.44 108 ASN A C 1
ATOM 874 O O . ASN A 1 108 ? 10.330 15.465 -6.916 1.00 88.44 108 ASN A O 1
ATOM 878 N N . ASP A 1 109 ? 8.883 15.043 -8.590 1.00 91.06 109 ASP A N 1
ATOM 879 C CA . ASP A 1 109 ? 9.371 13.696 -8.906 1.00 91.06 109 ASP A CA 1
ATOM 880 C C . ASP A 1 109 ? 10.705 13.703 -9.678 1.00 91.06 109 ASP A C 1
ATOM 882 O O . ASP A 1 109 ? 11.390 12.676 -9.798 1.00 91.06 109 ASP A O 1
ATOM 886 N N . TYR A 1 110 ? 11.104 14.867 -10.209 1.00 93.31 110 TYR A N 1
ATOM 887 C CA . TYR A 1 110 ? 12.341 15.023 -10.976 1.00 93.31 110 TYR A CA 1
ATOM 888 C C . TYR A 1 110 ? 13.566 14.574 -10.173 1.00 93.31 110 TYR A C 1
ATOM 890 O O . TYR A 1 110 ? 14.405 13.836 -10.687 1.00 93.31 110 TYR A O 1
ATOM 898 N N . ASN A 1 111 ? 13.636 14.939 -8.890 1.00 91.62 111 ASN A N 1
ATOM 899 C CA . ASN A 1 111 ? 14.768 14.601 -8.025 1.00 91.62 111 ASN A CA 1
ATOM 900 C C . ASN A 1 111 ? 14.979 13.084 -7.905 1.00 91.62 111 ASN A C 1
ATOM 902 O O . ASN A 1 111 ? 16.111 12.610 -7.994 1.00 91.62 111 ASN A O 1
ATOM 906 N N . GLY A 1 112 ? 13.901 12.308 -7.749 1.00 92.50 112 GLY A N 1
ATOM 907 C CA . GLY A 1 112 ? 13.984 10.846 -7.674 1.00 92.50 112 GLY A CA 1
ATOM 908 C C . GLY A 1 112 ? 14.571 10.235 -8.949 1.00 92.50 112 GLY A C 1
ATOM 909 O O . GLY A 1 112 ? 15.435 9.352 -8.881 1.00 92.50 112 GLY A O 1
ATOM 910 N N . THR A 1 113 ? 14.153 10.770 -10.099 1.00 95.25 113 THR A N 1
ATOM 911 C CA . THR A 1 113 ? 14.647 10.387 -11.429 1.00 95.25 113 THR A CA 1
ATOM 912 C C . THR A 1 113 ? 16.113 10.773 -11.608 1.00 95.25 113 THR A C 1
ATOM 914 O O . THR A 1 113 ? 16.920 9.954 -12.043 1.00 95.25 113 THR A O 1
ATOM 917 N N . HIS A 1 114 ? 16.473 11.997 -11.221 1.00 95.44 114 HIS A N 1
ATOM 918 C CA . HIS A 1 114 ? 17.828 12.523 -11.311 1.00 95.44 114 HIS A CA 1
ATOM 919 C C . HIS A 1 114 ? 18.814 11.672 -10.504 1.00 95.44 114 HIS A C 1
ATOM 921 O O . HIS A 1 114 ? 19.762 11.140 -11.076 1.00 95.44 114 HIS A O 1
ATOM 927 N N . PHE A 1 115 ? 18.534 11.425 -9.220 1.00 92.75 115 PHE A N 1
ATOM 928 C CA . PHE A 1 115 ? 19.400 10.598 -8.374 1.00 92.75 115 PHE A CA 1
ATOM 929 C C . PHE A 1 115 ? 19.517 9.156 -8.880 1.00 92.75 115 PHE A C 1
ATOM 931 O O . PHE A 1 115 ? 20.561 8.528 -8.751 1.00 92.75 115 PHE A O 1
ATOM 938 N N . LEU A 1 116 ? 18.440 8.583 -9.436 1.00 95.56 116 LEU A N 1
ATOM 939 C CA . LEU A 1 116 ? 18.510 7.246 -10.036 1.00 95.56 116 LEU A CA 1
ATOM 940 C C . LEU A 1 116 ? 19.424 7.247 -11.268 1.00 95.56 116 LEU A C 1
ATOM 942 O O . LEU A 1 116 ? 20.195 6.310 -11.474 1.00 95.56 116 LEU A O 1
ATOM 946 N N . MET A 1 117 ? 19.336 8.292 -12.088 1.00 96.62 117 MET A N 1
ATOM 947 C CA . MET A 1 117 ? 20.174 8.438 -13.269 1.00 96.62 117 MET A CA 1
ATOM 948 C C . MET A 1 117 ? 21.639 8.690 -12.924 1.00 96.62 117 MET A C 1
ATOM 950 O O . MET A 1 117 ? 22.489 8.157 -13.629 1.00 96.62 117 MET A O 1
ATOM 954 N N . GLU A 1 118 ? 21.955 9.412 -11.847 1.00 94.38 118 GLU A N 1
ATOM 955 C CA . GLU A 1 118 ? 23.333 9.544 -11.352 1.00 94.38 118 GLU A CA 1
ATOM 956 C C . GLU A 1 118 ? 23.958 8.164 -11.088 1.00 94.38 118 GLU A C 1
ATOM 958 O O . GLU A 1 118 ? 24.986 7.824 -11.686 1.00 94.38 118 GLU A O 1
ATOM 963 N N . ASP A 1 119 ? 23.286 7.326 -10.289 1.00 93.94 119 ASP A N 1
ATOM 964 C CA . ASP A 1 119 ? 23.740 5.965 -9.981 1.00 93.94 119 ASP A CA 1
ATOM 965 C C . ASP A 1 119 ? 23.820 5.105 -11.258 1.00 93.94 119 ASP A C 1
ATOM 967 O O . ASP A 1 119 ? 24.794 4.392 -11.517 1.00 93.94 119 ASP A O 1
ATOM 971 N N . TRP A 1 120 ? 22.805 5.181 -12.121 1.00 96.56 120 TRP A N 1
ATOM 972 C CA . TRP A 1 120 ? 22.761 4.376 -13.340 1.00 96.56 120 TRP A CA 1
ATOM 973 C C . TRP A 1 120 ? 23.838 4.763 -14.358 1.00 96.56 120 TRP A C 1
ATOM 975 O O . TRP A 1 120 ? 24.434 3.897 -15.011 1.00 96.56 120 TRP A O 1
ATOM 985 N N . MET A 1 121 ? 24.124 6.058 -14.492 1.00 96.62 121 MET A N 1
ATOM 986 C CA . MET A 1 121 ? 25.213 6.564 -15.319 1.00 96.62 121 MET A CA 1
ATOM 987 C C . MET A 1 121 ? 26.566 6.132 -14.757 1.00 96.62 121 MET A C 1
ATOM 989 O O . MET A 1 121 ? 27.426 5.733 -15.551 1.00 96.62 121 MET A O 1
ATOM 993 N N . GLY A 1 122 ? 26.735 6.125 -13.429 1.00 93.88 122 GLY A N 1
ATOM 994 C CA . GLY A 1 122 ? 27.889 5.534 -12.742 1.00 93.88 122 GLY A CA 1
ATOM 995 C C . GLY A 1 122 ? 28.128 4.087 -13.179 1.00 93.88 122 GLY A C 1
ATOM 996 O O . GLY A 1 122 ? 29.146 3.787 -13.816 1.00 93.88 122 GLY A O 1
ATOM 997 N N . TYR A 1 123 ? 27.105 3.237 -13.032 1.00 93.31 123 TYR A N 1
ATOM 998 C CA . TYR A 1 123 ? 27.134 1.835 -13.470 1.00 93.31 123 TYR A CA 1
ATOM 999 C C . TYR A 1 123 ? 27.468 1.694 -14.968 1.00 93.31 123 TYR A C 1
ATOM 1001 O O . TYR A 1 123 ? 28.259 0.847 -15.422 1.00 93.31 123 TYR A O 1
ATOM 1009 N N . CYS A 1 124 ? 26.917 2.588 -15.788 1.00 94.00 124 CYS A N 1
ATOM 1010 C CA . CYS A 1 124 ? 27.175 2.634 -17.222 1.00 94.00 124 CYS A CA 1
ATOM 1011 C C . CYS A 1 124 ? 28.560 3.196 -17.590 1.00 94.00 124 CYS A C 1
ATOM 1013 O O . CYS A 1 124 ? 28.915 3.182 -18.770 1.00 94.00 124 CYS A O 1
ATOM 1015 N N . ASN A 1 125 ? 29.390 3.584 -16.616 1.00 93.19 125 ASN A N 1
ATOM 1016 C CA . ASN A 1 125 ? 30.690 4.237 -16.797 1.00 93.19 125 ASN A CA 1
ATOM 1017 C C . ASN A 1 125 ? 30.570 5.565 -17.570 1.00 93.19 125 ASN A C 1
ATOM 1019 O O . ASN A 1 125 ? 31.337 5.844 -18.497 1.00 93.19 125 ASN A O 1
ATOM 1023 N N . GLY A 1 126 ? 29.551 6.352 -17.227 1.00 94.88 126 GLY A N 1
ATOM 1024 C CA . GLY A 1 126 ? 29.267 7.671 -17.788 1.00 94.88 126 GLY A CA 1
ATOM 1025 C C . GLY A 1 126 ? 28.726 7.667 -19.219 1.00 94.88 126 GLY A C 1
ATOM 1026 O O . GLY A 1 126 ? 28.613 8.735 -19.817 1.00 94.88 126 GLY A O 1
ATOM 1027 N N . ARG A 1 127 ? 28.415 6.502 -19.815 1.00 96.44 127 ARG A N 1
ATOM 1028 C CA . ARG A 1 127 ? 27.800 6.454 -21.150 1.00 96.44 127 ARG A CA 1
ATOM 1029 C C . ARG A 1 127 ? 26.899 5.242 -21.376 1.00 96.44 127 ARG A C 1
ATOM 1031 O O . ARG A 1 127 ? 27.369 4.105 -21.380 1.00 96.44 127 ARG A O 1
ATOM 1038 N N . LEU A 1 128 ? 25.641 5.510 -21.711 1.00 97.69 128 LEU A N 1
ATOM 1039 C CA . LEU A 1 128 ? 24.640 4.519 -22.102 1.00 97.69 128 LEU A CA 1
ATOM 1040 C C . LEU A 1 128 ? 24.922 3.936 -23.496 1.00 97.69 128 LEU A C 1
ATOM 1042 O O . LEU A 1 128 ? 25.519 4.575 -24.370 1.00 97.69 128 LEU A O 1
ATOM 1046 N N . ASP A 1 129 ? 24.447 2.716 -23.729 1.00 97.44 129 ASP A N 1
ATOM 1047 C CA . ASP A 1 129 ? 24.361 2.125 -25.062 1.00 97.44 129 ASP A CA 1
ATOM 1048 C C . ASP A 1 129 ? 23.178 2.685 -25.859 1.00 97.44 129 ASP A C 1
ATOM 1050 O O . ASP A 1 129 ? 23.312 2.864 -27.070 1.00 97.44 129 ASP A O 1
ATOM 1054 N N . LYS A 1 130 ? 22.046 2.959 -25.197 1.00 97.88 130 LYS A N 1
ATOM 1055 C CA . LYS A 1 130 ? 20.844 3.537 -25.813 1.00 97.88 130 LYS A CA 1
ATOM 1056 C C . LYS A 1 130 ? 20.047 4.359 -24.797 1.00 97.88 130 LYS A C 1
ATOM 1058 O O . LYS A 1 130 ? 19.840 3.900 -23.677 1.00 97.88 130 LYS A O 1
ATOM 1063 N N . LEU A 1 131 ? 19.555 5.519 -25.219 1.00 98.44 131 LEU A N 1
ATOM 1064 C CA . LEU A 1 131 ? 18.545 6.308 -24.517 1.00 98.44 131 LEU A CA 1
ATOM 1065 C C . LEU A 1 131 ? 17.341 6.435 -25.446 1.00 98.44 131 LEU A C 1
ATOM 1067 O O . LEU A 1 131 ? 17.476 6.936 -26.563 1.00 98.44 131 LEU A O 1
ATOM 1071 N N . THR A 1 132 ? 16.180 5.973 -25.000 1.00 98.62 132 THR A N 1
ATOM 1072 C CA . THR A 1 132 ? 14.917 6.170 -25.717 1.00 98.62 132 THR A CA 1
ATOM 1073 C C . THR A 1 132 ? 14.080 7.180 -24.944 1.00 98.62 132 THR A C 1
ATOM 1075 O O . THR A 1 132 ? 13.819 6.984 -23.764 1.00 98.62 132 THR A O 1
ATOM 1078 N N . ALA A 1 133 ? 13.661 8.251 -25.605 1.00 98.50 133 ALA A N 1
ATOM 1079 C CA . ALA A 1 133 ? 12.806 9.289 -25.048 1.00 98.50 133 ALA A CA 1
ATOM 1080 C C . ALA A 1 133 ? 11.484 9.307 -25.824 1.00 98.50 133 ALA A C 1
ATOM 1082 O O . ALA A 1 133 ? 11.475 9.555 -27.034 1.00 98.50 133 ALA A O 1
ATOM 1083 N N . ILE A 1 134 ? 10.381 8.993 -25.148 1.00 98.69 134 ILE A N 1
ATOM 1084 C CA . ILE A 1 134 ? 9.042 8.943 -25.735 1.00 98.69 134 ILE A CA 1
ATOM 1085 C C . ILE A 1 134 ? 8.257 10.158 -25.253 1.00 98.69 134 ILE A C 1
ATOM 1087 O O . ILE A 1 134 ? 8.046 10.319 -24.055 1.00 98.69 134 ILE A O 1
ATOM 1091 N N . ASN A 1 135 ? 7.872 11.021 -26.193 1.00 98.12 135 ASN A N 1
ATOM 1092 C CA . ASN A 1 135 ? 7.240 12.330 -25.992 1.00 98.12 135 ASN A CA 1
ATOM 1093 C C . ASN A 1 135 ? 8.046 13.361 -25.174 1.00 98.12 135 ASN A C 1
ATOM 1095 O O . ASN A 1 135 ? 7.785 14.547 -25.309 1.00 98.12 135 ASN A O 1
ATOM 1099 N N . VAL A 1 136 ? 9.108 12.963 -24.467 1.00 97.25 136 VAL A N 1
ATOM 1100 C CA . VAL A 1 136 ? 9.990 13.877 -23.725 1.00 97.25 136 VAL A CA 1
ATOM 1101 C C . VAL A 1 136 ? 10.701 14.868 -24.657 1.00 97.25 136 VAL A C 1
ATOM 1103 O O . VAL A 1 136 ? 11.402 14.469 -25.598 1.00 97.25 136 VAL A O 1
ATOM 1106 N N . ASP A 1 137 ? 10.581 16.167 -24.361 1.00 94.81 137 ASP A N 1
ATOM 1107 C CA . ASP A 1 137 ? 11.372 17.203 -25.031 1.00 94.81 137 ASP A CA 1
ATOM 1108 C C . ASP A 1 137 ? 12.868 16.997 -24.747 1.00 94.81 137 ASP A C 1
ATOM 1110 O O . ASP A 1 137 ? 13.298 16.839 -23.605 1.00 94.81 137 ASP A O 1
ATOM 1114 N N . LYS A 1 138 ? 13.684 17.037 -25.802 1.00 93.62 138 LYS A N 1
ATOM 1115 C CA . LYS A 1 138 ? 15.142 16.911 -25.710 1.00 93.62 138 LYS A CA 1
ATOM 1116 C C . LYS A 1 138 ? 15.761 17.963 -24.783 1.00 93.62 138 LYS A C 1
ATOM 1118 O O . LYS A 1 138 ? 16.811 17.693 -24.220 1.00 93.62 138 LYS A O 1
ATOM 1123 N N . ASP A 1 139 ? 15.146 19.146 -24.685 1.00 93.88 139 ASP A N 1
ATOM 1124 C CA . ASP A 1 139 ? 15.667 20.264 -23.893 1.00 93.88 139 ASP A CA 1
ATOM 1125 C C . ASP A 1 139 ? 15.409 20.052 -22.384 1.00 93.88 139 ASP A C 1
ATOM 1127 O O . ASP A 1 139 ? 15.972 20.778 -21.570 1.00 93.88 139 ASP A O 1
ATOM 1131 N N . ASN A 1 140 ? 14.600 19.047 -22.013 1.00 94.19 140 ASN A N 1
ATOM 1132 C CA . ASN A 1 140 ? 14.353 18.643 -20.626 1.00 94.19 140 ASN A CA 1
ATOM 1133 C C . ASN A 1 140 ? 15.313 17.543 -20.134 1.00 94.19 140 ASN A C 1
ATOM 1135 O O . ASN A 1 140 ? 15.283 17.206 -18.954 1.00 94.19 140 ASN A O 1
ATOM 1139 N N . LEU A 1 141 ? 16.117 16.939 -21.017 1.00 94.12 141 LEU A N 1
ATOM 1140 C CA . LEU A 1 141 ? 17.101 15.923 -20.634 1.00 94.12 141 LEU A CA 1
ATOM 1141 C C . LEU A 1 141 ? 18.411 16.589 -20.204 1.00 94.12 141 LEU A C 1
ATOM 1143 O O . LEU A 1 141 ? 18.864 17.531 -20.851 1.00 94.12 141 LEU A O 1
ATOM 1147 N N . GLU A 1 142 ? 19.047 16.055 -19.162 1.00 92.88 142 GLU A N 1
ATOM 1148 C CA . GLU A 1 142 ? 20.342 16.557 -18.697 1.00 92.88 142 GLU A CA 1
ATOM 1149 C C . GLU A 1 142 ? 21.457 16.326 -19.729 1.00 92.88 142 GLU A C 1
ATOM 1151 O O . GLU A 1 142 ? 21.552 15.271 -20.368 1.00 92.88 142 GLU A O 1
ATOM 1156 N N . ASP A 1 143 ? 22.349 17.311 -19.858 1.00 87.88 143 ASP A N 1
ATOM 1157 C CA . ASP A 1 143 ? 23.470 17.286 -20.809 1.00 87.88 143 ASP A CA 1
ATOM 1158 C C . ASP A 1 143 ? 24.480 16.155 -20.516 1.00 87.88 143 ASP A C 1
ATOM 1160 O O . ASP A 1 143 ? 25.250 15.744 -21.393 1.00 87.88 143 ASP A O 1
ATOM 1164 N N . ASP A 1 144 ? 24.526 15.660 -19.277 1.00 89.44 144 ASP A N 1
ATOM 1165 C CA . ASP A 1 144 ? 25.472 14.642 -18.828 1.00 89.44 144 ASP A CA 1
ATOM 1166 C C . ASP A 1 144 ? 24.967 13.197 -18.994 1.00 89.44 144 ASP A C 1
ATOM 1168 O O . ASP A 1 144 ? 25.789 12.270 -18.955 1.00 89.44 144 ASP A O 1
ATOM 1172 N N . TRP A 1 145 ? 23.683 12.989 -19.325 1.00 94.69 145 TRP A N 1
ATOM 1173 C CA . TRP A 1 145 ? 23.070 11.689 -19.651 1.00 94.69 145 TRP A CA 1
ATOM 1174 C C . TRP A 1 145 ? 23.469 11.190 -21.051 1.00 94.69 145 TRP A C 1
ATOM 1176 O O . TRP A 1 145 ? 22.662 10.925 -21.946 1.00 94.69 145 TRP A O 1
ATOM 1186 N N . ASN A 1 146 ? 24.777 11.054 -21.252 1.00 94.38 146 ASN A N 1
ATOM 1187 C CA . ASN A 1 146 ? 25.393 10.693 -22.517 1.00 94.38 146 ASN A CA 1
ATOM 1188 C C . ASN A 1 146 ? 25.008 9.276 -22.968 1.00 94.38 146 ASN A C 1
ATOM 1190 O O . ASN A 1 146 ? 25.179 8.297 -22.240 1.00 94.38 146 ASN A O 1
ATOM 1194 N N . SER A 1 147 ? 24.625 9.137 -24.237 1.00 96.69 147 SER A N 1
ATOM 1195 C CA . SER A 1 147 ? 24.333 7.847 -24.870 1.00 96.69 147 SER A CA 1
ATOM 1196 C C . SER A 1 147 ? 25.048 7.698 -26.213 1.00 96.69 147 SER A C 1
ATOM 1198 O O . SER A 1 147 ? 25.322 8.678 -26.907 1.00 96.69 147 SER A O 1
ATOM 1200 N N . LYS A 1 148 ? 25.377 6.459 -26.602 1.00 97.25 148 LYS A N 1
ATOM 1201 C CA . LYS A 1 148 ? 25.864 6.150 -27.961 1.00 97.25 148 LYS A CA 1
ATOM 1202 C C . LYS A 1 148 ? 24.781 6.357 -29.017 1.00 97.25 148 LYS A C 1
ATOM 1204 O O . LYS A 1 148 ? 25.106 6.751 -30.135 1.00 97.25 148 LYS A O 1
ATOM 1209 N N . ASP A 1 149 ? 23.543 6.042 -28.659 1.00 96.81 149 ASP A N 1
ATOM 1210 C CA . ASP A 1 149 ? 22.370 6.157 -29.512 1.00 96.81 149 ASP A CA 1
ATOM 1211 C C . ASP A 1 149 ? 21.230 6.786 -28.710 1.00 96.81 149 ASP A C 1
ATOM 1213 O O . ASP A 1 149 ? 20.883 6.298 -27.632 1.00 96.81 149 ASP A O 1
ATOM 1217 N N . THR A 1 150 ? 20.674 7.882 -29.214 1.00 97.25 150 THR A N 1
ATOM 1218 C CA . THR A 1 150 ? 19.549 8.575 -28.584 1.00 97.25 150 THR A CA 1
ATOM 1219 C C . THR A 1 150 ? 18.405 8.626 -29.578 1.00 97.25 150 THR A C 1
ATOM 1221 O O . THR A 1 150 ? 18.537 9.210 -30.657 1.00 97.25 150 THR A O 1
ATOM 1224 N N . VAL A 1 151 ? 17.280 8.022 -29.210 1.00 97.81 151 VAL A N 1
ATOM 1225 C CA . VAL A 1 151 ? 16.098 7.904 -30.060 1.00 97.81 151 VAL A CA 1
ATOM 1226 C C . VAL A 1 151 ? 14.953 8.687 -29.436 1.00 97.81 151 VAL A C 1
ATOM 1228 O O . VAL A 1 151 ? 14.568 8.421 -28.303 1.00 97.81 151 VAL A O 1
ATOM 1231 N N . PHE A 1 152 ? 14.383 9.615 -30.203 1.00 98.31 152 PHE A N 1
ATOM 1232 C CA . PHE A 1 152 ? 13.179 10.351 -29.822 1.00 98.31 152 PHE A CA 1
ATOM 1233 C C . PHE A 1 152 ? 11.973 9.794 -30.578 1.00 98.31 152 PHE A C 1
ATOM 1235 O O . PHE A 1 152 ? 11.954 9.788 -31.814 1.00 98.31 152 PHE A O 1
ATOM 1242 N N . ILE A 1 153 ? 10.965 9.336 -29.843 1.00 98.38 153 ILE A N 1
ATOM 1243 C CA . ILE A 1 153 ? 9.699 8.837 -30.379 1.00 98.38 153 ILE A CA 1
ATOM 1244 C C . ILE A 1 153 ? 8.607 9.812 -29.952 1.00 98.38 153 ILE A C 1
ATOM 1246 O O . ILE A 1 153 ? 8.257 9.869 -28.785 1.00 98.38 153 ILE A O 1
ATOM 1250 N N . ASN A 1 154 ? 8.044 10.553 -30.905 1.00 97.38 154 ASN A N 1
ATOM 1251 C CA . ASN A 1 154 ? 6.945 11.481 -30.634 1.00 97.38 154 ASN A CA 1
ATOM 1252 C C . ASN A 1 154 ? 5.667 10.996 -31.323 1.00 97.38 154 ASN A C 1
ATOM 1254 O O . ASN A 1 154 ? 5.675 10.745 -32.540 1.00 97.38 154 ASN A O 1
ATOM 1258 N N . SER A 1 155 ? 4.593 10.841 -30.553 1.00 96.31 155 SER A N 1
ATOM 1259 C CA . SER A 1 155 ? 3.253 10.492 -31.027 1.00 96.31 155 SER A CA 1
ATOM 1260 C C . SER A 1 155 ? 2.209 10.735 -29.935 1.00 96.31 155 SER A C 1
ATOM 1262 O O . SER A 1 155 ? 2.416 10.356 -28.788 1.00 96.31 155 SER A O 1
ATOM 1264 N N . ASN A 1 156 ? 1.052 11.263 -30.338 1.00 95.25 156 ASN A N 1
ATOM 1265 C CA . ASN A 1 156 ? -0.140 11.368 -29.489 1.00 95.25 156 ASN A CA 1
ATOM 1266 C C . ASN A 1 156 ? -1.190 10.293 -29.840 1.00 95.25 156 ASN A C 1
ATOM 1268 O O . ASN A 1 156 ? -2.334 10.382 -29.413 1.00 95.25 156 ASN A O 1
ATOM 1272 N N . ASP A 1 157 ? -0.816 9.327 -30.683 1.00 97.25 157 ASP A N 1
ATOM 1273 C CA . ASP A 1 157 ? -1.628 8.175 -31.079 1.00 97.25 157 ASP A CA 1
ATOM 1274 C C . ASP A 1 157 ? -0.993 6.900 -30.481 1.00 97.25 157 ASP A C 1
ATOM 1276 O O . ASP A 1 157 ? 0.174 6.608 -30.804 1.00 97.25 157 ASP A O 1
ATOM 1280 N N . PRO A 1 158 ? -1.723 6.136 -29.638 1.00 97.69 158 PRO A N 1
ATOM 1281 C CA . PRO A 1 158 ? -1.204 4.933 -28.990 1.00 97.69 158 PRO A CA 1
ATOM 1282 C C . PRO A 1 158 ? -0.848 3.811 -29.984 1.00 97.69 158 PRO A C 1
ATOM 1284 O O . PRO A 1 158 ? 0.074 3.030 -29.744 1.00 97.69 158 PRO A O 1
ATOM 1287 N N . PHE A 1 159 ? -1.512 3.727 -31.140 1.00 98.50 159 PHE A N 1
ATOM 1288 C CA . PHE A 1 159 ? -1.220 2.704 -32.152 1.00 98.50 159 PHE A CA 1
ATOM 1289 C C . PHE A 1 159 ? 0.095 2.998 -32.884 1.00 98.50 159 PHE A C 1
ATOM 1291 O O . PHE A 1 159 ? 0.892 2.092 -33.163 1.00 98.50 159 PHE A O 1
ATOM 1298 N N . ASP A 1 160 ? 0.339 4.276 -33.184 1.00 98.56 160 ASP A N 1
ATOM 1299 C CA . ASP A 1 160 ? 1.574 4.740 -33.818 1.00 98.56 160 ASP A CA 1
ATOM 1300 C C . ASP A 1 160 ? 2.760 4.713 -32.844 1.00 98.56 160 ASP A C 1
ATOM 1302 O O . ASP A 1 160 ? 3.843 4.269 -33.232 1.00 98.56 160 ASP A O 1
ATOM 1306 N N . VAL A 1 161 ? 2.573 5.106 -31.573 1.00 98.44 161 VAL A N 1
ATOM 1307 C CA . VAL A 1 161 ? 3.658 5.061 -30.573 1.00 98.44 161 VAL A CA 1
ATOM 1308 C C . VAL A 1 161 ? 4.124 3.623 -30.333 1.00 98.44 161 VAL A C 1
ATOM 1310 O O . VAL A 1 161 ? 5.318 3.354 -30.460 1.00 98.44 161 VAL A O 1
ATOM 1313 N N . ALA A 1 162 ? 3.199 2.674 -30.135 1.00 98.75 162 ALA A N 1
ATOM 1314 C CA . ALA A 1 162 ? 3.528 1.259 -29.963 1.00 98.75 162 ALA A CA 1
ATOM 1315 C C . ALA A 1 162 ? 4.222 0.676 -31.204 1.00 98.75 162 ALA A C 1
ATOM 1317 O O . ALA A 1 162 ? 5.210 -0.049 -31.097 1.00 98.75 162 ALA A O 1
ATOM 1318 N N . SER A 1 163 ? 3.767 1.053 -32.404 1.00 98.75 163 SER A N 1
ATOM 1319 C CA . SER A 1 163 ? 4.405 0.645 -33.661 1.00 98.75 163 SER A CA 1
ATOM 1320 C C . SER A 1 163 ? 5.836 1.178 -33.796 1.00 98.75 163 SER A C 1
ATOM 1322 O O . SER A 1 163 ? 6.731 0.449 -34.229 1.00 98.75 163 SER A O 1
ATOM 1324 N N . LYS A 1 164 ? 6.078 2.441 -33.422 1.00 98.75 164 LYS A N 1
ATOM 1325 C CA . LYS A 1 164 ? 7.418 3.047 -33.432 1.00 98.75 164 LYS A CA 1
ATOM 1326 C C . LYS A 1 164 ? 8.340 2.401 -32.400 1.00 98.75 164 LYS A C 1
ATOM 1328 O O . LYS A 1 164 ? 9.489 2.136 -32.741 1.00 98.75 164 LYS A O 1
ATOM 1333 N N . ILE A 1 165 ? 7.842 2.105 -31.197 1.00 98.69 165 ILE A N 1
ATOM 1334 C CA . ILE A 1 165 ? 8.581 1.371 -30.158 1.00 98.69 165 ILE A CA 1
ATOM 1335 C C . ILE A 1 165 ? 8.963 -0.022 -30.677 1.00 98.69 165 ILE A C 1
ATOM 1337 O O . ILE A 1 165 ? 10.142 -0.373 -30.710 1.00 98.69 165 ILE A O 1
ATOM 1341 N N . ALA A 1 166 ? 8.002 -0.778 -31.214 1.00 98.62 166 ALA A N 1
ATOM 1342 C CA . ALA A 1 166 ? 8.252 -2.115 -31.745 1.00 98.62 166 ALA A CA 1
ATOM 1343 C C . ALA A 1 166 ? 9.293 -2.125 -32.884 1.00 98.62 166 ALA A C 1
ATOM 1345 O O . ALA A 1 166 ? 10.168 -2.985 -32.925 1.00 98.62 166 ALA A O 1
ATOM 1346 N N . LEU A 1 167 ? 9.244 -1.157 -33.805 1.00 98.31 167 LEU A N 1
ATOM 1347 C CA . LEU A 1 167 ? 10.222 -1.045 -34.899 1.00 98.31 167 LEU A CA 1
ATOM 1348 C C . LEU A 1 167 ? 11.591 -0.508 -34.448 1.00 98.31 167 LEU A C 1
ATOM 1350 O O . LEU A 1 167 ? 12.578 -0.681 -35.164 1.00 98.31 167 LEU A O 1
ATOM 1354 N N . ASN A 1 168 ? 11.650 0.167 -33.300 1.00 97.50 168 ASN A N 1
ATOM 1355 C CA . ASN A 1 168 ? 12.881 0.658 -32.687 1.00 97.50 168 ASN A CA 1
ATOM 1356 C C . ASN A 1 168 ? 13.637 -0.457 -31.948 1.00 97.50 168 ASN A C 1
ATOM 1358 O O . ASN A 1 168 ? 14.871 -0.464 -31.946 1.00 97.50 168 ASN A O 1
ATOM 1362 N N . ASP A 1 169 ? 12.911 -1.392 -31.336 1.00 96.31 169 ASP A N 1
ATOM 1363 C CA . ASP A 1 169 ? 13.502 -2.424 -30.480 1.00 96.31 169 ASP A CA 1
ATOM 1364 C C . ASP A 1 169 ? 13.638 -3.790 -31.172 1.00 96.31 169 ASP A C 1
ATOM 1366 O O . ASP A 1 169 ? 14.585 -4.525 -30.877 1.00 96.31 169 ASP A O 1
ATOM 1370 N N . TRP A 1 170 ? 12.801 -4.100 -32.173 1.00 97.50 170 TRP A N 1
ATOM 1371 C CA . TRP A 1 170 ? 12.906 -5.325 -32.974 1.00 97.50 170 TRP A CA 1
ATOM 1372 C C . TRP A 1 170 ? 13.259 -5.038 -34.433 1.00 97.50 170 TRP A C 1
ATOM 1374 O O . TRP A 1 170 ? 12.605 -4.273 -35.136 1.00 97.50 170 TRP A O 1
ATOM 1384 N N . SER A 1 171 ? 14.263 -5.761 -34.936 1.00 94.88 171 SER A N 1
ATOM 1385 C CA . SER A 1 171 ? 14.524 -5.860 -36.382 1.00 94.88 171 SER A CA 1
ATOM 1386 C C . SER A 1 171 ? 13.704 -6.967 -37.058 1.00 94.88 171 SER A C 1
ATOM 1388 O O . SER A 1 171 ? 13.475 -6.917 -38.266 1.00 94.88 171 SER A O 1
ATOM 1390 N N . TYR A 1 172 ? 13.273 -7.963 -36.280 1.00 96.56 172 TYR A N 1
ATOM 1391 C CA . TYR A 1 172 ? 12.409 -9.076 -36.667 1.00 96.56 172 TYR A CA 1
ATOM 1392 C C . TYR A 1 172 ? 11.755 -9.657 -35.407 1.00 96.56 172 TYR A C 1
ATOM 1394 O O . TYR A 1 172 ? 12.413 -9.753 -34.370 1.00 96.56 172 TYR A O 1
ATOM 1402 N N . ALA A 1 173 ? 10.502 -10.099 -35.505 1.00 96.44 173 ALA A N 1
ATOM 1403 C CA . ALA A 1 173 ? 9.802 -10.807 -34.438 1.00 96.44 173 ALA A CA 1
ATOM 1404 C C . ALA A 1 173 ? 8.893 -11.888 -35.037 1.00 96.44 173 ALA A C 1
ATOM 1406 O O . ALA A 1 173 ? 8.022 -11.593 -35.846 1.00 96.44 173 ALA A O 1
ATOM 1407 N N . ASN A 1 174 ? 9.066 -13.153 -34.636 1.00 96.69 174 ASN A N 1
ATOM 1408 C CA . ASN A 1 174 ? 8.180 -14.231 -35.098 1.00 96.69 174 ASN A CA 1
ATOM 1409 C C . ASN A 1 174 ? 6.784 -14.149 -34.459 1.00 96.69 174 ASN A C 1
ATOM 1411 O O . ASN A 1 174 ? 5.795 -14.553 -35.075 1.00 96.69 174 ASN A O 1
ATOM 1415 N N . ASN A 1 175 ? 6.734 -13.657 -33.223 1.00 98.06 175 ASN A N 1
ATOM 1416 C CA . ASN A 1 175 ? 5.532 -13.524 -32.416 1.00 98.06 175 ASN A CA 1
ATOM 1417 C C . ASN A 1 175 ? 5.245 -12.035 -32.196 1.00 98.06 175 ASN A C 1
ATOM 1419 O O . ASN A 1 175 ? 6.187 -11.259 -32.060 1.00 98.06 175 ASN A O 1
ATOM 1423 N N . ALA A 1 176 ? 3.974 -11.657 -32.101 1.00 98.56 176 ALA A N 1
ATOM 1424 C CA . ALA A 1 176 ? 3.552 -10.367 -31.559 1.00 98.56 176 ALA A CA 1
ATOM 1425 C C . ALA A 1 176 ? 2.387 -10.570 -30.591 1.00 98.56 176 ALA A C 1
ATOM 1427 O O . ALA A 1 176 ? 1.549 -11.457 -30.801 1.00 98.56 176 ALA A O 1
ATOM 1428 N N . VAL A 1 177 ? 2.332 -9.740 -29.554 1.00 98.81 177 VAL A N 1
ATOM 1429 C CA . VAL A 1 177 ? 1.162 -9.635 -28.686 1.00 98.81 177 VAL A CA 1
ATOM 1430 C C . VAL A 1 177 ? 0.326 -8.457 -29.163 1.00 98.81 177 VAL A C 1
ATOM 1432 O O . VAL A 1 177 ? 0.847 -7.365 -29.372 1.00 98.81 177 VAL A O 1
ATOM 1435 N N . ILE A 1 178 ? -0.965 -8.694 -29.372 1.00 98.75 178 ILE A N 1
ATOM 1436 C CA . ILE A 1 178 ? -1.922 -7.667 -29.773 1.00 98.75 178 ILE A CA 1
ATOM 1437 C C . ILE A 1 178 ? -2.919 -7.489 -28.639 1.00 98.75 178 ILE A C 1
ATOM 1439 O O . ILE A 1 178 ? -3.647 -8.431 -28.330 1.00 98.75 178 ILE A O 1
ATOM 1443 N N . ALA A 1 179 ? -2.961 -6.299 -28.047 1.00 98.75 179 ALA A N 1
ATOM 1444 C CA . ALA A 1 179 ? -3.958 -5.934 -27.049 1.00 98.75 179 ALA A CA 1
ATOM 1445 C C . ALA A 1 179 ? -5.032 -5.022 -27.652 1.00 98.75 179 ALA A C 1
ATOM 1447 O O . ALA A 1 179 ? -4.763 -4.209 -28.541 1.00 98.75 179 ALA A O 1
ATOM 1448 N N . VAL A 1 180 ? -6.260 -5.171 -27.166 1.00 98.44 180 VAL A N 1
ATOM 1449 C CA . VAL A 1 180 ? -7.400 -4.353 -27.588 1.00 98.44 180 VAL A CA 1
ATOM 1450 C C . VAL A 1 180 ? -7.533 -3.162 -26.654 1.00 98.44 180 VAL A C 1
ATOM 1452 O O . VAL A 1 180 ? -7.650 -3.350 -25.445 1.00 98.44 180 VAL A O 1
ATOM 1455 N N . ILE A 1 181 ? -7.531 -1.956 -27.217 1.00 98.06 181 ILE A N 1
ATOM 1456 C CA . ILE A 1 181 ? -7.664 -0.697 -26.476 1.00 98.06 181 ILE A CA 1
ATOM 1457 C C . ILE A 1 181 ? -8.611 0.260 -27.202 1.00 98.06 181 ILE A C 1
ATOM 1459 O O . ILE A 1 181 ? -8.938 0.062 -28.373 1.00 98.06 181 ILE A O 1
ATOM 1463 N N . GLU A 1 182 ? -8.985 1.345 -26.532 1.00 95.19 182 GLU A N 1
ATOM 1464 C CA . GLU A 1 182 ? -9.511 2.550 -27.175 1.00 95.19 182 GLU A CA 1
ATOM 1465 C C . GLU A 1 182 ? -8.627 3.756 -26.824 1.00 95.19 182 GLU A C 1
ATOM 1467 O O . GLU A 1 182 ? -7.946 3.773 -25.797 1.00 95.19 182 GLU A O 1
ATOM 1472 N N . GLU A 1 183 ? -8.656 4.787 -27.672 1.00 89.00 183 GLU A N 1
ATOM 1473 C CA . GLU A 1 183 ? -7.974 6.065 -27.399 1.00 89.00 183 GLU A CA 1
ATOM 1474 C C . GLU A 1 183 ? -8.681 6.847 -26.290 1.00 89.00 183 GLU A C 1
ATOM 1476 O O . GLU A 1 183 ? -8.051 7.559 -25.518 1.00 89.00 183 GLU A O 1
ATOM 1481 N N . ASN A 1 184 ? -10.008 6.730 -26.238 1.00 86.19 184 ASN A N 1
ATOM 1482 C CA . ASN A 1 184 ? -10.862 7.386 -25.265 1.00 86.19 184 ASN A CA 1
ATOM 1483 C C . ASN A 1 184 ? -12.008 6.446 -24.900 1.00 86.19 184 ASN A C 1
ATOM 1485 O O . ASN A 1 184 ? -12.534 5.736 -25.760 1.00 86.19 184 ASN A O 1
ATOM 1489 N N . TYR A 1 185 ? -12.433 6.500 -23.644 1.00 88.12 185 TYR A N 1
ATOM 1490 C CA . TYR A 1 185 ? -13.547 5.708 -23.143 1.00 88.12 185 TYR A CA 1
ATOM 1491 C C . TYR A 1 185 ? -14.748 6.609 -22.869 1.00 88.12 185 TYR A C 1
ATOM 1493 O O . TYR A 1 185 ? -14.627 7.668 -22.251 1.00 88.12 185 TYR A O 1
ATOM 1501 N N . GLU A 1 186 ? -15.918 6.205 -23.361 1.00 81.06 186 GLU A N 1
ATOM 1502 C CA . GLU A 1 186 ? -17.166 6.901 -23.057 1.00 81.06 186 GLU A CA 1
ATOM 1503 C C . GLU A 1 186 ? -17.554 6.657 -21.595 1.00 81.06 186 GLU A C 1
ATOM 1505 O O . GLU A 1 186 ? -17.430 5.543 -21.078 1.00 81.06 186 GLU A O 1
ATOM 1510 N N . LYS A 1 187 ? -18.048 7.705 -20.929 1.00 77.81 187 LYS A N 1
ATOM 1511 C CA . LYS A 1 187 ? -18.653 7.559 -19.602 1.00 77.81 187 LYS A CA 1
ATOM 1512 C C . LYS A 1 187 ? -20.005 6.840 -19.722 1.00 77.81 187 LYS A C 1
ATOM 1514 O O . LYS A 1 187 ? -20.673 7.006 -20.742 1.00 77.81 187 LYS A O 1
ATOM 1519 N N . PRO A 1 188 ? -20.443 6.087 -18.698 1.00 79.44 188 PRO A N 1
ATOM 1520 C CA . PRO A 1 188 ? -21.735 5.403 -18.729 1.00 79.44 188 PRO A CA 1
ATOM 1521 C C . PRO A 1 188 ? -22.925 6.363 -18.933 1.00 79.44 188 PRO A C 1
ATOM 1523 O O . PRO A 1 188 ? -23.072 7.353 -18.209 1.00 79.44 188 PRO A O 1
ATOM 1526 N N . ASP A 1 189 ? -23.820 6.043 -19.876 1.00 58.22 189 ASP A N 1
ATOM 1527 C CA . ASP A 1 189 ? -25.107 6.731 -20.053 1.00 58.22 189 ASP A CA 1
ATOM 1528 C C . ASP A 1 189 ? -26.070 6.341 -18.906 1.00 58.22 189 ASP A C 1
ATOM 1530 O O . ASP A 1 189 ? -26.415 5.171 -18.760 1.00 58.22 189 ASP A O 1
ATOM 1534 N N . ASN A 1 190 ? -26.546 7.314 -18.112 1.00 61.44 190 ASN A N 1
ATOM 1535 C CA . ASN A 1 190 ? -27.279 7.135 -16.834 1.00 61.44 190 ASN A CA 1
ATOM 1536 C C . ASN A 1 190 ? -26.433 6.578 -15.674 1.00 61.44 190 ASN A C 1
ATOM 1538 O O . ASN A 1 190 ? -26.786 5.586 -15.043 1.00 61.44 190 ASN A O 1
ATOM 1542 N N . ALA A 1 191 ? -25.352 7.284 -15.343 1.00 77.19 191 ALA A N 1
ATOM 1543 C CA . ALA A 1 191 ? -24.419 6.925 -14.279 1.00 77.19 191 ALA A CA 1
ATOM 1544 C C . ALA A 1 191 ? -25.021 6.821 -12.865 1.00 77.19 191 ALA A C 1
ATOM 1546 O O . ALA A 1 191 ? -24.381 6.235 -12.008 1.00 77.19 191 ALA A O 1
ATOM 1547 N N . THR A 1 192 ? -26.197 7.383 -12.565 1.00 90.62 192 THR A N 1
ATOM 1548 C CA . THR A 1 192 ? -26.699 7.445 -11.180 1.00 90.62 192 THR A CA 1
ATOM 1549 C C . THR A 1 192 ? -27.726 6.360 -10.881 1.00 90.62 192 THR A C 1
ATOM 1551 O O . THR A 1 192 ? -28.807 6.342 -11.469 1.00 90.62 192 THR A O 1
ATOM 1554 N N . THR A 1 193 ? -27.424 5.520 -9.894 1.00 94.38 193 THR A N 1
ATOM 1555 C CA . THR A 1 193 ? -28.405 4.643 -9.242 1.00 94.38 193 THR A CA 1
ATOM 1556 C C . THR A 1 193 ? -28.813 5.288 -7.929 1.00 94.38 193 THR A C 1
ATOM 1558 O O . THR A 1 193 ? -27.963 5.784 -7.191 1.00 94.38 193 THR A O 1
ATOM 1561 N N . ALA A 1 194 ? -30.111 5.327 -7.648 1.00 96.38 194 ALA A N 1
ATOM 1562 C CA . ALA A 1 194 ? -30.629 5.836 -6.390 1.00 96.38 194 ALA A CA 1
ATOM 1563 C C . ALA A 1 194 ? -31.915 5.108 -6.018 1.00 96.38 194 ALA A C 1
ATOM 1565 O O . ALA A 1 194 ? -32.757 4.834 -6.876 1.00 96.38 194 ALA A O 1
ATOM 1566 N N . GLY A 1 195 ? -32.085 4.867 -4.728 1.00 97.38 195 GLY A N 1
ATOM 1567 C CA . GLY A 1 195 ? -33.238 4.170 -4.197 1.00 97.38 195 GLY A CA 1
ATOM 1568 C C . GLY A 1 195 ? -33.454 4.485 -2.728 1.00 97.38 195 GLY A C 1
ATOM 1569 O O . GLY A 1 195 ? -32.744 5.285 -2.113 1.00 97.38 195 GLY A O 1
ATOM 1570 N N . THR A 1 196 ? -34.481 3.866 -2.161 1.00 97.88 196 THR A N 1
ATOM 1571 C CA . THR A 1 196 ? -34.789 3.982 -0.740 1.00 97.88 196 THR A CA 1
ATOM 1572 C C . THR A 1 196 ? -35.127 2.617 -0.171 1.00 97.88 196 THR A C 1
ATOM 1574 O O . THR A 1 196 ? -35.738 1.777 -0.835 1.00 97.88 196 THR A O 1
ATOM 1577 N N . VAL A 1 197 ? -34.744 2.402 1.082 1.00 98.00 197 VAL A N 1
ATOM 1578 C CA . VAL A 1 197 ? -35.254 1.303 1.900 1.00 98.00 197 VAL A CA 1
ATOM 1579 C C . VAL A 1 197 ? -35.929 1.875 3.138 1.00 98.00 197 VAL A C 1
ATOM 1581 O O . VAL A 1 197 ? -35.467 2.848 3.735 1.00 98.00 197 VAL A O 1
ATOM 1584 N N . GLU A 1 198 ? -37.059 1.288 3.512 1.00 97.44 198 GLU A N 1
ATOM 1585 C CA . GLU A 1 198 ? -37.856 1.716 4.659 1.00 97.44 198 GLU A CA 1
ATOM 1586 C C . GLU A 1 198 ? -37.866 0.626 5.722 1.00 97.44 198 GLU A C 1
ATOM 1588 O O . GLU A 1 198 ? -37.898 -0.569 5.422 1.00 97.44 198 GLU A O 1
ATOM 1593 N N . GLY A 1 199 ? -37.891 1.044 6.982 1.00 96.19 199 GLY A N 1
ATOM 1594 C CA . GLY A 1 199 ? -37.950 0.128 8.104 1.00 96.19 199 GLY A CA 1
ATOM 1595 C C . GLY A 1 199 ? -38.713 0.699 9.284 1.00 96.19 199 GLY A C 1
ATOM 1596 O O . GLY A 1 199 ? -39.063 1.880 9.343 1.00 96.19 199 GLY A O 1
ATOM 1597 N N . LYS A 1 200 ? -38.982 -0.183 10.245 1.00 95.94 200 LYS A N 1
ATOM 1598 C CA . LYS A 1 200 ? -39.530 0.184 11.549 1.00 95.94 200 LYS A CA 1
ATOM 1599 C C . LYS A 1 200 ? -38.611 -0.335 12.631 1.00 95.94 200 LYS A C 1
ATOM 1601 O O . LYS A 1 200 ? -38.174 -1.482 12.562 1.00 95.94 200 LYS A O 1
ATOM 1606 N N . LEU A 1 201 ? -38.387 0.482 13.649 1.00 93.88 201 LEU A N 1
ATOM 1607 C CA . LEU A 1 201 ? -37.556 0.127 14.788 1.00 93.88 201 LEU A CA 1
ATOM 1608 C C . LEU A 1 201 ? -38.338 0.278 16.091 1.00 93.88 201 LEU A C 1
ATOM 1610 O O . LEU A 1 201 ? -39.010 1.282 16.316 1.00 93.88 201 LEU A O 1
ATOM 1614 N N . THR A 1 202 ? -38.246 -0.728 16.953 1.00 94.38 202 THR A N 1
ATOM 1615 C CA . THR A 1 202 ? -38.695 -0.689 18.347 1.00 94.38 202 THR A CA 1
ATOM 1616 C C . THR A 1 202 ? -37.759 -1.560 19.169 1.00 94.38 202 THR A C 1
ATOM 1618 O O . THR A 1 202 ? -37.212 -2.536 18.656 1.00 94.38 202 THR A O 1
ATOM 1621 N N . GLY A 1 203 ? -37.562 -1.206 20.429 1.00 94.06 203 GLY A N 1
ATOM 1622 C CA . GLY A 1 203 ? -36.677 -1.934 21.320 1.00 94.06 203 GLY A CA 1
ATOM 1623 C C . GLY A 1 203 ? -36.252 -1.072 22.492 1.00 94.06 203 GLY A C 1
ATOM 1624 O O . GLY A 1 203 ? -36.354 0.154 22.451 1.00 94.06 203 GLY A O 1
ATOM 1625 N N . GLU A 1 204 ? -35.786 -1.740 23.534 1.00 96.44 204 GLU A N 1
ATOM 1626 C CA . GLU A 1 204 ? -35.192 -1.115 24.710 1.00 96.44 204 GLU A CA 1
ATOM 1627 C C . GLU A 1 204 ? -33.687 -1.365 24.676 1.00 96.44 204 GLU A C 1
ATOM 1629 O O . GLU A 1 204 ? -33.231 -2.394 24.163 1.00 96.44 204 GLU A O 1
ATOM 1634 N N . ILE A 1 205 ? -32.919 -0.413 25.193 1.00 97.38 205 ILE A N 1
ATOM 1635 C CA . ILE A 1 205 ? -31.480 -0.562 25.349 1.00 97.38 205 ILE A CA 1
ATOM 1636 C C . ILE A 1 205 ? -31.202 -1.664 26.364 1.00 97.38 205 ILE A C 1
ATOM 1638 O O . ILE A 1 205 ? -31.738 -1.685 27.472 1.00 97.38 205 ILE A O 1
ATOM 1642 N N . GLY A 1 206 ? -30.316 -2.581 25.984 1.00 97.25 206 GLY A N 1
ATOM 1643 C CA . GLY A 1 206 ? -29.775 -3.562 26.908 1.00 97.25 206 GLY A CA 1
ATOM 1644 C C . GLY A 1 206 ? -28.614 -2.955 27.680 1.00 97.25 206 GLY A C 1
ATOM 1645 O O . GLY A 1 206 ? -27.634 -2.530 27.073 1.00 97.25 206 GLY A O 1
ATOM 1646 N N . GLU A 1 207 ? -28.685 -2.958 29.007 1.00 97.19 207 GLU A N 1
ATOM 1647 C CA . GLU A 1 207 ? -27.574 -2.541 29.862 1.00 97.19 207 GLU A CA 1
ATOM 1648 C C . GLU A 1 207 ? -27.087 -3.702 30.719 1.00 97.19 207 GLU A C 1
ATOM 1650 O O . GLU A 1 207 ? -27.859 -4.388 31.393 1.00 97.19 207 GLU A O 1
ATOM 1655 N N . GLU A 1 208 ? -25.776 -3.898 30.726 1.00 96.62 208 GLU A N 1
ATOM 1656 C CA . GLU A 1 208 ? -25.123 -4.883 31.568 1.00 96.62 208 GLU A CA 1
ATOM 1657 C C . GLU A 1 208 ? -23.879 -4.269 32.202 1.00 96.62 208 GLU A C 1
ATOM 1659 O O . GLU A 1 208 ? -23.117 -3.543 31.563 1.00 96.62 208 GLU A O 1
ATOM 1664 N N . LYS A 1 209 ? -23.678 -4.538 33.493 1.00 95.88 209 LYS A N 1
ATOM 1665 C CA . LYS A 1 209 ? -22.502 -4.078 34.225 1.00 95.88 209 LYS A CA 1
ATOM 1666 C C . LYS A 1 209 ? -21.714 -5.274 34.711 1.00 95.88 209 LYS A C 1
ATOM 1668 O O . LYS A 1 209 ? -22.209 -6.054 35.525 1.00 95.88 209 LYS A O 1
ATOM 1673 N N . ILE A 1 210 ? -20.460 -5.338 34.293 1.00 95.94 210 ILE A N 1
ATOM 1674 C CA . ILE A 1 210 ? -19.543 -6.403 34.671 1.00 95.94 210 ILE A CA 1
ATOM 1675 C C . ILE A 1 210 ? -18.355 -5.804 35.418 1.00 95.94 210 ILE A C 1
ATOM 1677 O O . ILE A 1 210 ? -17.928 -4.669 35.183 1.00 95.94 210 ILE A O 1
ATOM 1681 N N . LYS A 1 211 ? -17.852 -6.552 36.396 1.00 95.19 211 LYS A N 1
ATOM 1682 C CA . LYS A 1 211 ? -16.607 -6.239 37.090 1.00 95.19 211 LYS A CA 1
ATOM 1683 C C . LYS A 1 211 ? -15.510 -7.085 36.480 1.00 95.19 211 LYS A C 1
ATOM 1685 O O . LYS A 1 211 ? -15.594 -8.302 36.556 1.00 95.19 211 LYS A O 1
ATOM 1690 N N . VAL A 1 212 ? -14.489 -6.438 35.935 1.00 94.44 212 VAL A N 1
ATOM 1691 C CA . VAL A 1 212 ? -13.309 -7.129 35.410 1.00 94.44 212 VAL A CA 1
ATOM 1692 C C . VAL A 1 212 ? -12.206 -7.015 36.439 1.00 94.44 212 VAL A C 1
ATOM 1694 O O . VAL A 1 212 ? -11.949 -5.925 36.959 1.00 94.44 212 VAL A O 1
ATOM 1697 N N . LYS A 1 213 ? -11.553 -8.125 36.768 1.00 91.75 213 LYS A N 1
ATOM 1698 C CA . LYS A 1 213 ? -10.370 -8.075 37.629 1.00 91.75 213 LYS A CA 1
ATOM 1699 C C . LYS A 1 213 ? -9.260 -7.315 36.923 1.00 91.75 213 LYS A C 1
ATOM 1701 O O . LYS A 1 213 ? -9.110 -7.394 35.712 1.00 91.75 213 LYS A O 1
ATOM 1706 N N . ARG A 1 214 ? -8.465 -6.577 37.690 1.00 85.88 214 ARG A N 1
ATOM 1707 C CA . ARG A 1 214 ? -7.289 -5.916 37.135 1.00 85.88 214 ARG A CA 1
ATOM 1708 C C . ARG A 1 214 ? -6.251 -6.977 36.725 1.00 85.88 214 ARG A C 1
ATOM 1710 O O . ARG A 1 214 ? -5.779 -7.685 37.621 1.00 85.88 214 ARG A O 1
ATOM 1717 N N . PRO A 1 215 ? -5.845 -7.039 35.446 1.00 81.25 215 PRO A N 1
ATOM 1718 C CA . PRO A 1 215 ? -4.733 -7.861 35.003 1.00 81.25 215 PRO A CA 1
ATOM 1719 C C . PRO A 1 215 ? -3.400 -7.220 35.410 1.00 81.25 215 PRO A C 1
ATOM 1721 O O . PRO A 1 215 ? -3.294 -6.017 35.694 1.00 81.25 215 PRO A O 1
ATOM 1724 N N . PHE A 1 216 ? -2.350 -8.034 35.404 1.00 69.38 216 PHE A N 1
ATOM 1725 C CA . PHE A 1 216 ? -0.976 -7.575 35.572 1.00 69.38 216 PHE A CA 1
ATOM 1726 C C . PHE A 1 216 ? -0.242 -7.746 34.234 1.00 69.38 216 PHE A C 1
ATOM 1728 O O . PHE A 1 216 ? 0.110 -8.864 33.865 1.00 69.38 216 PHE A O 1
ATOM 1735 N N . GLY A 1 217 ? -0.032 -6.644 33.506 1.00 68.38 217 GLY A N 1
ATOM 1736 C CA . GLY A 1 217 ? 0.619 -6.642 32.192 1.00 68.38 217 GLY A CA 1
ATOM 1737 C C . GLY A 1 217 ? -0.328 -6.991 31.038 1.00 68.38 217 GLY A C 1
ATOM 1738 O O . GLY A 1 217 ? -1.515 -6.669 31.078 1.00 68.38 217 GLY A O 1
ATOM 1739 N N . ILE A 1 218 ? 0.211 -7.658 30.012 1.00 71.81 218 ILE A N 1
ATOM 1740 C CA . ILE A 1 218 ? -0.491 -7.984 28.752 1.00 71.81 218 ILE A CA 1
ATOM 1741 C C . ILE A 1 218 ? -1.352 -9.249 28.813 1.00 71.81 218 ILE A C 1
ATOM 1743 O O . ILE A 1 218 ? -2.035 -9.578 27.849 1.00 71.81 218 ILE A O 1
ATOM 1747 N N . ALA A 1 219 ? -1.293 -10.009 29.909 1.00 77.94 219 ALA A N 1
ATOM 1748 C CA . ALA A 1 219 ? -2.144 -11.180 30.066 1.00 77.94 219 ALA A CA 1
ATOM 1749 C C . ALA A 1 219 ? -3.579 -10.712 30.318 1.00 77.94 219 ALA A C 1
ATOM 1751 O O . ALA A 1 219 ? -3.875 -10.190 31.394 1.00 77.94 219 ALA A O 1
ATOM 1752 N N . SER A 1 220 ? -4.447 -10.875 29.320 1.00 86.81 220 SER A N 1
ATOM 1753 C CA . SER A 1 220 ? -5.805 -10.351 29.397 1.00 86.81 220 SER A CA 1
ATOM 1754 C C . SER A 1 220 ? -6.643 -11.076 30.451 1.00 86.81 220 SER A C 1
ATOM 1756 O O . SER A 1 220 ? -6.672 -12.308 30.503 1.00 86.81 220 SER A O 1
ATOM 1758 N N . GLU A 1 221 ? -7.384 -10.311 31.248 1.00 93.00 221 GLU A N 1
ATOM 1759 C CA . GLU A 1 221 ? -8.510 -10.828 32.027 1.00 93.00 221 GLU A CA 1
ATOM 1760 C C . GLU A 1 221 ? -9.767 -10.753 31.158 1.00 93.00 221 GLU A C 1
ATOM 1762 O O . GLU A 1 221 ? -10.045 -9.717 30.547 1.00 93.00 221 GLU A O 1
ATOM 1767 N N . TYR A 1 222 ? -10.509 -11.859 31.085 1.00 95.50 222 TYR A N 1
ATOM 1768 C CA . TYR A 1 222 ? -11.689 -11.970 30.233 1.00 95.50 222 TYR A CA 1
ATOM 1769 C C . TYR A 1 222 ? -12.960 -12.074 31.056 1.00 95.50 222 TYR A C 1
ATOM 1771 O O . TYR A 1 222 ? -13.041 -12.880 31.982 1.00 95.50 222 TYR A O 1
ATOM 1779 N N . GLU A 1 223 ? -13.983 -11.343 30.634 1.00 97.44 223 GLU A N 1
ATOM 1780 C CA . GLU A 1 223 ? -15.344 -11.512 31.130 1.00 97.44 223 GLU A CA 1
ATOM 1781 C C . GLU A 1 223 ? -16.309 -11.699 29.961 1.00 97.44 223 GLU A C 1
ATOM 1783 O O . GLU A 1 223 ? -16.136 -11.119 28.887 1.00 97.44 223 GLU A O 1
ATOM 1788 N N . TYR A 1 224 ? -17.317 -12.540 30.171 1.00 97.31 224 TYR A N 1
ATOM 1789 C CA . TYR A 1 224 ? -18.226 -12.996 29.123 1.00 97.31 224 TYR A CA 1
ATOM 1790 C C . TYR A 1 224 ? -19.600 -12.370 29.291 1.00 97.31 224 TYR A C 1
ATOM 1792 O O . TYR A 1 224 ? -20.082 -12.194 30.408 1.00 97.31 224 TYR A O 1
ATOM 1800 N N . PHE A 1 225 ? -20.243 -12.100 28.165 1.00 97.44 225 PHE A N 1
ATOM 1801 C CA . PHE A 1 225 ? -21.616 -11.629 28.102 1.00 97.44 225 PHE A CA 1
ATOM 1802 C C . PHE A 1 225 ? -22.286 -12.164 26.838 1.00 97.44 225 PHE A C 1
ATOM 1804 O O . PHE A 1 225 ? -21.641 -12.744 25.964 1.00 97.44 225 PHE A O 1
ATOM 1811 N N . THR A 1 226 ? -23.597 -11.991 26.738 1.00 97.31 226 THR A N 1
ATOM 1812 C CA . THR A 1 226 ? -24.370 -12.454 25.582 1.00 97.31 226 THR A CA 1
ATOM 1813 C C . THR A 1 226 ? -25.022 -11.265 24.897 1.00 97.31 226 THR A C 1
ATOM 1815 O O . THR A 1 226 ? -25.512 -10.357 25.569 1.00 97.31 226 THR A O 1
ATOM 1818 N N . ILE A 1 227 ? -25.042 -11.271 23.565 1.00 97.69 227 ILE A N 1
ATOM 1819 C CA . ILE A 1 227 ? -25.809 -10.316 22.761 1.00 97.69 227 ILE A CA 1
ATOM 1820 C C . ILE A 1 227 ? -26.961 -11.047 22.075 1.00 97.69 227 ILE A C 1
ATOM 1822 O O . ILE A 1 227 ? -26.759 -11.942 21.254 1.00 97.69 227 ILE A O 1
ATOM 1826 N N . GLU A 1 228 ? -28.183 -10.657 22.415 1.00 96.94 228 GLU A N 1
ATOM 1827 C CA . GLU A 1 228 ? -29.420 -11.178 21.847 1.00 96.94 228 GLU A CA 1
ATOM 1828 C C . GLU A 1 228 ? -29.658 -10.669 20.416 1.00 96.94 228 GLU A C 1
ATOM 1830 O O . GLU A 1 228 ? -29.219 -9.587 20.035 1.00 96.94 228 GLU A O 1
ATOM 1835 N N . GLY A 1 229 ? -30.421 -11.430 19.622 1.00 95.69 229 GLY A N 1
ATOM 1836 C CA . GLY A 1 229 ? -30.635 -11.164 18.189 1.00 95.69 229 GLY A CA 1
ATOM 1837 C C . GLY A 1 229 ? -31.283 -9.824 17.826 1.00 95.69 229 GLY A C 1
ATOM 1838 O O . GLY A 1 229 ? -31.230 -9.421 16.668 1.00 95.69 229 GLY A O 1
ATOM 1839 N N . GLN A 1 230 ? -31.895 -9.137 18.793 1.00 95.50 230 GLN A N 1
ATOM 1840 C CA . GLN A 1 230 ? -32.510 -7.820 18.593 1.00 95.50 230 GLN A CA 1
ATOM 1841 C C . GLN A 1 230 ? -31.495 -6.668 18.578 1.00 95.50 230 GLN A C 1
ATOM 1843 O O . GLN A 1 230 ? -31.831 -5.568 18.145 1.00 95.50 230 GLN A O 1
ATOM 1848 N N . TYR A 1 231 ? -30.278 -6.896 19.076 1.00 98.00 231 TYR A N 1
ATOM 1849 C CA . TYR A 1 231 ? -29.239 -5.878 19.167 1.00 98.00 231 TYR A CA 1
ATOM 1850 C C . TYR A 1 231 ? -28.320 -5.938 17.951 1.00 98.00 231 TYR A C 1
ATOM 1852 O O . TYR A 1 231 ? -27.932 -7.021 17.509 1.00 98.00 231 TYR A O 1
ATOM 1860 N N . LYS A 1 232 ? -27.977 -4.766 17.416 1.00 97.31 232 LYS A N 1
ATOM 1861 C CA . LYS A 1 232 ? -27.182 -4.637 16.184 1.00 97.31 232 LYS A CA 1
ATOM 1862 C C . LYS A 1 232 ? -25.918 -3.808 16.337 1.00 97.31 232 LYS A C 1
ATOM 1864 O O . LYS A 1 232 ? -25.048 -3.876 15.477 1.00 97.31 232 LYS A O 1
ATOM 1869 N N . TYR A 1 233 ? -25.784 -3.102 17.450 1.00 97.06 233 TYR A N 1
ATOM 1870 C CA . TYR A 1 233 ? -24.590 -2.340 17.777 1.00 97.06 233 TYR A CA 1
ATOM 1871 C C . TYR A 1 233 ? -24.303 -2.461 19.272 1.00 97.06 233 TYR A C 1
ATOM 1873 O O . TYR A 1 233 ? -25.232 -2.597 20.077 1.00 97.06 233 TYR A O 1
ATOM 1881 N N . VAL A 1 234 ? -23.031 -2.429 19.659 1.00 97.00 234 VAL A N 1
ATOM 1882 C CA . VAL A 1 234 ? -22.614 -2.514 21.061 1.00 97.00 234 VAL A CA 1
ATOM 1883 C C . VAL A 1 234 ? -21.569 -1.453 21.376 1.00 97.00 234 VAL A C 1
ATOM 1885 O O . VAL A 1 234 ? -20.650 -1.213 20.599 1.00 97.00 234 VAL A O 1
ATOM 1888 N N . LYS A 1 235 ? -21.717 -0.824 22.543 1.00 96.31 235 LYS A N 1
ATOM 1889 C CA . LYS A 1 235 ? -20.709 0.041 23.158 1.00 96.31 235 LYS A CA 1
ATOM 1890 C C . LYS A 1 235 ? -20.247 -0.599 24.457 1.00 96.31 235 LYS A C 1
ATOM 1892 O O . LYS A 1 235 ? -21.076 -1.036 25.258 1.00 96.31 235 LYS A O 1
ATOM 1897 N N . VAL A 1 236 ? -18.941 -0.602 24.687 1.00 96.81 236 VAL A N 1
ATOM 1898 C CA . VAL A 1 236 ? -18.356 -0.992 25.970 1.00 96.81 236 VAL A CA 1
ATOM 1899 C C . VAL A 1 236 ? -17.524 0.162 26.505 1.00 96.81 236 VAL A C 1
ATOM 1901 O O . VAL A 1 236 ? -16.627 0.648 25.827 1.00 96.81 236 VAL A O 1
ATOM 1904 N N . GLU A 1 237 ? -17.823 0.584 27.731 1.00 95.06 237 GLU A N 1
ATOM 1905 C CA . GLU A 1 237 ? -17.068 1.608 28.453 1.00 95.06 237 GLU A CA 1
ATOM 1906 C C . GLU A 1 237 ? -16.400 0.973 29.674 1.00 95.06 237 GLU A C 1
ATOM 1908 O O . GLU A 1 237 ? -17.085 0.452 30.563 1.00 95.06 237 GLU A O 1
ATOM 1913 N N . LEU A 1 238 ? -15.070 1.024 29.736 1.00 93.75 238 LEU A N 1
ATOM 1914 C CA . LEU A 1 238 ? -14.296 0.513 30.863 1.00 93.75 238 LEU A CA 1
ATOM 1915 C C . LEU A 1 238 ? -13.768 1.675 31.702 1.00 93.75 238 LEU A C 1
ATOM 1917 O O . LEU A 1 238 ? -13.111 2.564 31.177 1.00 93.75 238 LEU A O 1
ATOM 1921 N N . TRP A 1 239 ? -14.020 1.670 33.013 1.00 93.06 239 TRP A N 1
ATOM 1922 C CA . TRP A 1 239 ? -13.457 2.688 33.903 1.00 93.06 239 TRP A CA 1
ATOM 1923 C C . TRP A 1 239 ? -13.292 2.258 35.359 1.00 93.06 239 TRP A C 1
ATOM 1925 O O . TRP A 1 239 ? -13.903 1.299 35.847 1.00 93.06 239 TRP A O 1
ATOM 1935 N N . TYR A 1 240 ? -12.502 3.027 36.112 1.00 91.31 240 TYR A N 1
ATOM 1936 C CA . TYR A 1 240 ? -12.321 2.842 37.553 1.00 91.31 240 TYR A CA 1
ATOM 1937 C C . TYR A 1 240 ? -12.450 4.146 38.357 1.00 91.31 240 TYR A C 1
ATOM 1939 O O . TYR A 1 240 ? -12.109 5.219 37.864 1.00 91.31 240 TYR A O 1
ATOM 1947 N N . PRO A 1 241 ? -12.929 4.082 39.619 1.00 91.25 241 PRO A N 1
ATOM 1948 C CA . PRO A 1 241 ? -12.974 5.255 40.484 1.00 91.25 241 PRO A CA 1
ATOM 1949 C C . PRO A 1 241 ? -11.580 5.841 40.723 1.00 91.25 241 PRO A C 1
ATOM 1951 O O . PRO A 1 241 ? -10.675 5.127 41.171 1.00 91.25 241 PRO A O 1
ATOM 1954 N N . SER A 1 242 ? -11.417 7.133 40.456 1.00 85.00 242 SER A N 1
ATOM 1955 C CA . SER A 1 242 ? -10.128 7.824 40.502 1.00 85.00 242 SER A CA 1
ATOM 1956 C C . SER A 1 242 ? -10.296 9.325 40.749 1.00 85.00 242 SER A C 1
ATOM 1958 O O . SER A 1 242 ? -11.400 9.873 40.714 1.00 85.00 242 SER A O 1
ATOM 1960 N N . PHE A 1 243 ? -9.183 9.997 41.014 1.00 80.44 243 PHE A N 1
ATOM 1961 C CA . PHE A 1 243 ? -9.0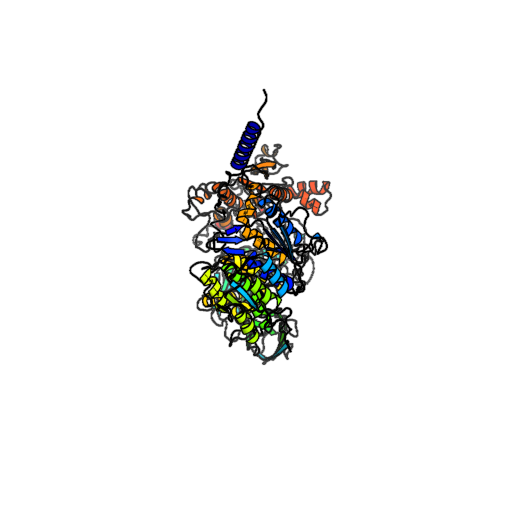72 11.445 41.028 1.00 80.44 243 PHE A CA 1
ATOM 1962 C C . PHE A 1 243 ? -8.230 11.899 39.842 1.00 80.44 243 PHE A C 1
ATOM 1964 O O . PHE A 1 243 ? -7.124 11.404 39.673 1.00 80.44 243 PHE A O 1
ATOM 1971 N N . VAL A 1 244 ? -8.704 12.861 39.057 1.00 77.31 244 VAL A N 1
ATOM 1972 C CA . VAL A 1 244 ? -7.929 13.453 37.960 1.00 77.31 244 VAL A CA 1
ATOM 1973 C C . VAL A 1 244 ? -7.550 14.876 38.330 1.00 77.31 244 VAL A C 1
ATOM 1975 O O . VAL A 1 244 ? -8.410 15.684 38.677 1.00 77.31 244 VAL A O 1
ATOM 1978 N N . ILE A 1 245 ? -6.258 15.186 38.281 1.00 71.62 245 ILE A N 1
ATOM 1979 C CA . ILE A 1 245 ? -5.730 16.519 38.570 1.00 71.62 245 ILE A CA 1
ATOM 1980 C C . ILE A 1 245 ? -5.214 17.124 37.275 1.00 71.62 245 ILE A C 1
ATOM 1982 O O . ILE A 1 245 ? -4.214 16.665 36.734 1.00 71.62 245 ILE A O 1
ATOM 1986 N N . ASN A 1 246 ? -5.873 18.170 36.789 1.00 67.44 246 ASN A N 1
ATOM 1987 C CA . ASN A 1 246 ? -5.424 18.874 35.594 1.00 67.44 246 ASN A CA 1
ATOM 1988 C C . ASN A 1 246 ? -4.357 19.922 35.965 1.00 67.44 246 ASN A C 1
ATOM 1990 O O . ASN A 1 246 ? -4.613 20.821 36.777 1.00 67.44 246 ASN A O 1
ATOM 1994 N N . PHE A 1 247 ? -3.169 19.821 35.363 1.00 59.22 247 PHE A N 1
ATOM 1995 C CA . PHE A 1 247 ? -2.068 20.761 35.564 1.00 59.22 247 PHE A CA 1
ATOM 1996 C C . PHE A 1 247 ? -1.771 21.555 34.289 1.00 59.22 247 PHE A C 1
ATOM 1998 O O . PHE A 1 247 ? -0.721 21.395 33.675 1.00 59.22 247 PHE A O 1
ATOM 2005 N N . GLY A 1 248 ? -2.621 22.521 33.939 1.00 48.38 248 GLY A N 1
ATOM 2006 C CA . GLY A 1 248 ? -2.376 23.404 32.784 1.00 48.38 248 GLY A CA 1
ATOM 2007 C C . GLY A 1 248 ? -1.063 24.222 32.806 1.00 48.38 248 GLY A C 1
ATOM 2008 O O . GLY A 1 248 ? -0.792 24.955 31.858 1.00 48.38 248 GLY A O 1
ATOM 2009 N N . ILE A 1 249 ? -0.251 24.150 33.872 1.00 44.81 249 ILE A N 1
ATOM 2010 C CA . ILE A 1 249 ? 1.089 24.762 33.940 1.00 44.81 249 ILE A CA 1
ATOM 2011 C C . ILE A 1 249 ? 2.207 23.819 33.465 1.00 44.81 249 ILE A C 1
ATOM 2013 O O . ILE A 1 249 ? 3.256 24.312 33.066 1.00 44.81 249 ILE A O 1
ATOM 2017 N N . VAL A 1 250 ? 1.997 22.495 33.501 1.00 44.38 250 VAL A N 1
ATOM 2018 C CA . VAL A 1 250 ? 3.006 21.486 33.123 1.00 44.38 250 VAL A CA 1
ATOM 2019 C C . VAL A 1 250 ? 3.178 21.451 31.604 1.00 44.38 250 VAL A C 1
ATOM 2021 O O . VAL A 1 250 ? 4.308 21.424 31.136 1.00 44.38 250 VAL A O 1
ATOM 2024 N N . ASN A 1 251 ? 2.096 21.684 30.850 1.00 43.84 251 ASN A N 1
ATOM 2025 C CA . ASN A 1 251 ? 2.100 21.878 29.388 1.00 43.84 251 ASN A CA 1
ATOM 2026 C C . ASN A 1 251 ? 2.895 23.111 28.907 1.00 43.84 251 ASN A C 1
ATOM 2028 O O . ASN A 1 251 ? 2.926 23.402 27.716 1.00 43.84 251 ASN A O 1
ATOM 2032 N N . LYS A 1 252 ? 3.498 23.884 29.822 1.00 38.97 252 LYS A N 1
ATOM 2033 C CA . LYS A 1 252 ? 4.393 25.010 29.511 1.00 38.97 252 LYS A CA 1
ATOM 2034 C C . LYS A 1 252 ? 5.875 24.690 29.738 1.00 38.97 252 LYS A C 1
ATOM 2036 O O . LYS A 1 252 ? 6.703 25.571 29.514 1.00 38.97 252 LYS A O 1
ATOM 2041 N N . PHE A 1 253 ? 6.210 23.489 30.213 1.00 37.03 253 PHE A N 1
ATOM 2042 C CA . PHE A 1 253 ? 7.589 23.047 30.420 1.00 37.03 253 PHE A CA 1
ATOM 2043 C C . PHE A 1 253 ? 8.038 22.140 29.260 1.00 37.03 253 PHE A C 1
ATOM 2045 O O . PHE A 1 253 ? 7.376 21.136 29.005 1.00 37.03 253 PHE A O 1
ATOM 2052 N N . PRO A 1 254 ? 9.147 22.463 28.566 1.00 33.38 254 PRO A N 1
ATOM 2053 C CA . PRO A 1 254 ? 9.696 21.614 27.506 1.00 33.38 254 PRO A CA 1
ATOM 2054 C C . PRO A 1 254 ? 10.064 20.220 28.039 1.00 33.38 254 PRO A C 1
ATOM 2056 O O . PRO A 1 254 ? 10.632 20.122 29.128 1.00 33.38 254 PRO A O 1
ATOM 2059 N N . GLY A 1 255 ? 9.762 19.161 27.281 1.00 33.56 255 GLY A N 1
ATOM 2060 C CA . GLY A 1 255 ? 10.106 17.768 27.620 1.00 33.56 255 GLY A CA 1
ATOM 2061 C C . GLY A 1 255 ? 9.037 16.989 28.398 1.00 33.56 255 GLY A C 1
ATOM 2062 O O . GLY A 1 255 ? 9.165 15.782 28.559 1.00 33.56 255 GLY A O 1
ATOM 2063 N N . PHE A 1 256 ? 7.960 17.641 28.841 1.00 34.75 256 PHE A N 1
ATOM 2064 C CA . PHE A 1 256 ? 6.736 16.949 29.239 1.00 34.75 256 PHE A CA 1
ATOM 2065 C C . PHE A 1 256 ? 5.779 16.993 28.046 1.00 34.75 256 PHE A C 1
ATOM 2067 O O . PHE A 1 256 ? 5.468 18.081 27.558 1.00 34.75 256 PHE A O 1
ATOM 2074 N N . GLY A 1 257 ? 5.339 15.828 27.555 1.00 41.84 257 GLY A N 1
ATOM 2075 C CA . GLY A 1 257 ? 4.297 15.744 26.524 1.00 41.84 257 GLY A CA 1
ATOM 2076 C C . GLY A 1 257 ? 3.042 16.525 26.935 1.00 41.84 257 GLY A C 1
ATOM 2077 O O . GLY A 1 257 ? 2.912 16.919 28.097 1.00 41.84 257 GLY A O 1
ATOM 2078 N N . LYS A 1 258 ? 2.113 16.773 26.001 1.00 47.31 258 LYS A N 1
ATOM 2079 C CA . LYS A 1 258 ? 0.832 17.460 26.270 1.00 47.31 258 LYS A CA 1
ATOM 2080 C C . LYS A 1 258 ? -0.037 16.635 27.241 1.00 47.31 258 LYS A C 1
ATOM 2082 O O . LYS A 1 258 ? -1.018 16.019 26.848 1.00 47.31 258 LYS A O 1
ATOM 2087 N N . ALA A 1 259 ? 0.324 16.592 28.518 1.00 49.47 259 ALA A N 1
ATOM 2088 C CA . ALA A 1 259 ? -0.407 15.887 29.552 1.00 49.47 259 ALA A CA 1
ATOM 2089 C C . ALA A 1 259 ? -1.572 16.769 30.011 1.00 49.47 259 ALA A C 1
ATOM 2091 O O . ALA A 1 259 ? -1.398 17.806 30.656 1.00 49.47 259 ALA A O 1
ATOM 2092 N N . GLU A 1 260 ? -2.790 16.367 29.670 1.00 55.28 260 GLU A N 1
ATOM 2093 C CA . GLU A 1 260 ? -3.999 17.110 30.035 1.00 55.28 260 GLU A CA 1
ATOM 2094 C C . GLU A 1 260 ? -4.318 17.010 31.536 1.00 55.28 260 GLU A C 1
ATOM 2096 O O . GLU A 1 260 ? -4.937 17.907 32.112 1.00 55.28 260 GLU A O 1
ATOM 2101 N N . GLY A 1 261 ? -3.818 15.980 32.221 1.00 63.41 261 GLY A N 1
ATOM 2102 C CA . GLY A 1 261 ? -3.884 15.834 33.670 1.00 63.41 261 GLY A CA 1
ATOM 2103 C C . GLY A 1 261 ? -3.098 14.631 34.187 1.00 63.41 261 GLY A C 1
ATOM 2104 O O . GLY A 1 261 ? -2.303 14.036 33.470 1.00 63.41 261 GLY A O 1
ATOM 2105 N N . ILE A 1 262 ? -3.298 14.301 35.464 1.00 67.69 262 ILE A N 1
ATOM 2106 C CA . ILE A 1 262 ? -2.786 13.084 36.108 1.00 67.69 262 ILE A CA 1
ATOM 2107 C C . ILE A 1 262 ? -3.954 12.355 36.770 1.00 67.69 262 ILE A C 1
ATOM 2109 O O . ILE A 1 262 ? -4.614 12.920 37.648 1.00 67.69 262 ILE A O 1
ATOM 2113 N N . THR A 1 263 ? -4.171 11.097 36.393 1.00 72.38 263 THR A N 1
ATOM 2114 C CA . THR A 1 263 ? -5.146 10.185 37.002 1.00 72.38 263 THR A CA 1
ATOM 2115 C C . THR A 1 263 ? -4.534 9.449 38.195 1.00 72.38 263 THR A C 1
ATOM 2117 O O . THR A 1 263 ? -3.465 8.845 38.103 1.00 72.38 263 THR A O 1
ATOM 2120 N N . LEU A 1 264 ? -5.222 9.480 39.339 1.00 70.50 264 LEU A N 1
ATOM 2121 C CA . LEU A 1 264 ? -4.789 8.921 40.619 1.00 70.50 264 LEU A CA 1
ATOM 2122 C C . LEU A 1 264 ? -5.850 7.966 41.198 1.00 70.50 264 LEU A C 1
ATOM 2124 O O . LEU A 1 264 ? -6.973 8.393 41.467 1.00 70.50 264 LEU A O 1
ATOM 2128 N N . PRO A 1 265 ? -5.512 6.699 41.493 1.00 70.88 265 PRO A N 1
ATOM 2129 C CA . PRO A 1 265 ? -4.235 6.040 41.207 1.00 70.88 265 PRO A CA 1
ATOM 2130 C C . PRO A 1 265 ? -3.999 5.857 39.697 1.00 70.88 265 PRO A C 1
ATOM 2132 O O . PRO A 1 265 ? -4.946 5.678 38.932 1.00 70.88 265 PRO A O 1
ATOM 2135 N N . SER A 1 266 ? -2.732 5.874 39.293 1.00 70.25 266 SER A N 1
ATOM 2136 C CA . SER A 1 266 ? -2.311 5.700 37.899 1.00 70.25 266 SER A CA 1
ATOM 2137 C C . SER A 1 266 ? -2.347 4.221 37.512 1.00 70.25 266 SER A C 1
ATOM 2139 O O . SER A 1 266 ? -1.655 3.390 38.108 1.00 70.25 266 SER A O 1
ATOM 2141 N N . VAL A 1 267 ? -3.220 3.890 36.567 1.00 75.62 267 VAL A N 1
ATOM 2142 C CA . VAL A 1 267 ? -3.431 2.563 35.976 1.00 75.62 267 VAL A CA 1
ATOM 2143 C C . VAL A 1 267 ? -3.773 2.804 34.514 1.00 75.62 267 VAL A C 1
ATOM 2145 O O . VAL A 1 267 ? -4.409 3.817 34.260 1.00 75.62 267 VAL A O 1
ATOM 2148 N N . ASP A 1 268 ? -3.365 1.908 33.616 1.00 77.88 268 ASP A N 1
ATOM 2149 C CA . ASP A 1 268 ? -3.588 2.059 32.175 1.00 77.88 268 ASP A CA 1
ATOM 2150 C C . ASP A 1 268 ? -4.197 0.783 31.599 1.00 77.88 268 ASP A C 1
ATOM 2152 O O . ASP A 1 268 ? -3.458 -0.125 31.217 1.00 77.88 268 ASP A O 1
ATOM 2156 N N . PRO A 1 269 ? -5.525 0.601 31.721 1.00 86.12 269 PRO A N 1
ATOM 2157 C CA . PRO A 1 269 ? -6.179 -0.562 31.161 1.00 86.12 269 PRO A CA 1
ATOM 2158 C C . PRO A 1 269 ? -6.465 -0.357 29.676 1.00 86.12 269 PRO A C 1
ATOM 2160 O O . PRO A 1 269 ? -7.111 0.621 29.348 1.00 86.12 269 PRO A O 1
ATOM 2163 N N . ASP A 1 270 ? -6.138 -1.323 28.823 1.00 88.25 270 ASP A N 1
ATOM 2164 C CA . ASP A 1 270 ? -6.630 -1.334 27.439 1.00 88.25 270 ASP A CA 1
ATOM 2165 C C . ASP A 1 270 ? -7.845 -2.260 27.338 1.00 88.25 270 ASP A C 1
ATOM 2167 O O . ASP A 1 270 ? -7.937 -3.273 28.047 1.00 88.25 270 ASP A O 1
ATOM 2171 N N . LEU A 1 271 ? -8.780 -1.924 26.453 1.00 91.50 271 LEU A N 1
ATOM 2172 C CA . LEU A 1 271 ? -10.040 -2.638 26.276 1.00 91.50 271 LEU A CA 1
ATOM 2173 C C . LEU A 1 271 ? -10.112 -3.274 24.889 1.00 91.50 271 LEU A C 1
ATOM 2175 O O . LEU A 1 271 ? -10.029 -2.586 23.881 1.00 91.50 271 LEU A O 1
ATOM 2179 N N . GLN A 1 272 ? -10.397 -4.573 24.836 1.00 93.81 272 GLN A N 1
ATOM 2180 C CA . GLN A 1 272 ? -10.690 -5.296 23.598 1.00 93.81 272 GLN A CA 1
ATOM 2181 C C . GLN A 1 272 ? -12.081 -5.938 23.659 1.00 93.81 272 GLN A C 1
ATOM 2183 O O . GLN A 1 272 ? -12.487 -6.476 24.694 1.00 93.81 272 GLN A O 1
ATOM 2188 N N . ILE A 1 273 ? -12.817 -5.922 22.548 1.00 95.88 273 ILE A N 1
ATOM 2189 C CA . ILE A 1 273 ? -14.108 -6.607 22.399 1.00 95.88 273 ILE A CA 1
ATOM 2190 C C . ILE A 1 273 ? -13.951 -7.765 21.418 1.00 95.88 273 ILE A C 1
ATOM 2192 O O . ILE A 1 273 ? -13.378 -7.602 20.344 1.00 95.88 273 ILE A O 1
ATOM 2196 N N . PHE A 1 274 ? -14.519 -8.923 21.763 1.00 97.12 274 PHE A N 1
ATOM 2197 C CA . PHE A 1 274 ? -14.563 -10.084 20.884 1.00 97.12 274 PHE A CA 1
ATOM 2198 C C . PHE A 1 274 ? -15.978 -10.636 20.737 1.00 97.12 274 PHE A C 1
ATOM 2200 O O . PHE A 1 274 ? -16.730 -10.725 21.714 1.00 97.12 274 PHE A O 1
ATOM 2207 N N . CYS A 1 275 ? -16.282 -11.136 19.542 1.00 96.88 275 CYS A N 1
ATOM 2208 C CA . CYS A 1 275 ? -17.473 -11.930 19.268 1.00 96.88 275 CYS A CA 1
ATOM 2209 C C . CYS A 1 275 ? -17.104 -13.374 18.907 1.00 96.88 275 CYS A C 1
ATOM 2211 O O . CYS A 1 275 ? -16.022 -13.656 18.382 1.00 96.88 275 CYS A O 1
ATOM 2213 N N . ARG A 1 276 ? -18.002 -14.318 19.203 1.00 96.81 276 ARG A N 1
ATOM 2214 C CA . ARG A 1 276 ? -17.864 -15.700 18.743 1.00 96.81 276 ARG A CA 1
ATOM 2215 C C . ARG A 1 276 ? -18.195 -15.772 17.250 1.00 96.81 276 ARG A C 1
ATOM 2217 O O . ARG A 1 276 ? -19.360 -15.660 16.872 1.00 96.81 276 ARG A O 1
ATOM 2224 N N . TYR A 1 277 ? -17.195 -16.025 16.413 1.00 94.69 277 TYR A N 1
ATOM 2225 C CA . TYR A 1 277 ? -17.320 -16.111 14.956 1.00 94.69 277 TYR A CA 1
ATOM 2226 C C . TYR A 1 277 ? -16.649 -17.401 14.465 1.00 94.69 277 TYR A C 1
ATOM 2228 O O . TYR A 1 277 ? -15.541 -17.697 14.894 1.00 94.69 277 TYR A O 1
ATOM 2236 N N . GLU A 1 278 ? -17.345 -18.206 13.652 1.00 91.00 278 GLU A N 1
ATOM 2237 C CA . GLU A 1 278 ? -16.841 -19.502 13.134 1.00 91.00 278 GLU A CA 1
ATOM 2238 C C . GLU A 1 278 ? -16.100 -20.380 14.165 1.00 91.00 278 GLU A C 1
ATOM 2240 O O . GLU A 1 278 ? -14.965 -20.803 13.969 1.00 91.00 278 GLU A O 1
ATOM 2245 N N . ASP A 1 279 ? -16.729 -20.619 15.321 1.00 90.19 279 ASP A N 1
ATOM 2246 C CA . ASP A 1 279 ? -16.155 -21.393 16.435 1.00 90.19 279 ASP A CA 1
ATOM 2247 C C . ASP A 1 279 ? -14.833 -20.849 17.021 1.00 90.19 279 ASP A C 1
ATOM 2249 O O . ASP A 1 279 ? -14.197 -21.502 17.857 1.00 90.19 279 ASP A O 1
ATOM 2253 N N . ASN A 1 280 ? -14.483 -19.604 16.704 1.00 94.19 280 ASN A N 1
ATOM 2254 C CA . ASN A 1 280 ? -13.341 -18.861 17.224 1.00 94.19 280 ASN A CA 1
ATOM 2255 C C . ASN A 1 280 ? -13.773 -17.514 17.828 1.00 94.19 280 ASN A C 1
ATOM 2257 O O . ASN A 1 280 ? -14.956 -17.175 17.859 1.00 94.19 280 ASN A O 1
ATOM 2261 N N . TRP A 1 281 ? -12.820 -16.787 18.411 1.00 95.25 281 TRP A N 1
ATOM 2262 C CA . TRP A 1 281 ? -13.033 -15.434 18.927 1.00 95.25 281 TRP A CA 1
ATOM 2263 C C . TRP A 1 281 ? -12.446 -14.433 17.942 1.00 95.25 281 TRP A C 1
ATOM 2265 O O . TRP A 1 281 ? -11.234 -14.421 17.749 1.00 95.25 281 TRP A O 1
ATOM 2275 N N . LEU A 1 282 ? -13.304 -13.610 17.349 1.00 95.56 282 LEU A N 1
ATOM 2276 C CA . LEU A 1 282 ? -12.915 -12.516 16.470 1.00 95.56 282 LEU A CA 1
ATOM 2277 C C . LEU A 1 282 ? -12.892 -11.224 17.282 1.00 95.56 282 LEU A C 1
ATOM 2279 O O . LEU A 1 282 ? -13.903 -10.886 17.898 1.00 95.56 282 LEU A O 1
ATOM 2283 N N . GLU A 1 283 ? -11.758 -10.526 17.305 1.00 95.88 283 GLU A N 1
ATOM 2284 C CA . GLU A 1 283 ? -11.674 -9.180 17.878 1.00 95.88 283 GLU A CA 1
ATOM 2285 C C . GLU A 1 283 ? -12.396 -8.196 16.959 1.00 95.88 283 GLU A C 1
ATOM 2287 O O . GLU A 1 283 ? -12.130 -8.157 15.759 1.00 95.88 283 GLU A O 1
ATOM 2292 N N . THR A 1 284 ? -13.328 -7.424 17.508 1.00 95.19 284 THR A N 1
ATOM 2293 C CA . THR A 1 284 ? -14.169 -6.513 16.724 1.00 95.19 284 THR A CA 1
ATOM 2294 C C . THR A 1 284 ? -13.830 -5.047 16.949 1.00 95.19 284 THR A C 1
ATOM 2296 O O . THR A 1 284 ? -14.074 -4.235 16.067 1.00 95.19 284 THR A O 1
ATOM 2299 N N . SER A 1 285 ? -13.246 -4.708 18.099 1.00 92.38 285 SER A N 1
ATOM 2300 C CA . SER A 1 285 ? -12.827 -3.350 18.446 1.00 92.38 285 SER A CA 1
ATOM 2301 C C . SER A 1 285 ? -11.779 -3.399 19.551 1.00 92.38 285 SER A C 1
ATOM 2303 O O . SER A 1 285 ? -11.863 -4.239 20.451 1.00 92.38 285 SER A O 1
ATOM 2305 N N . THR A 1 286 ? -10.856 -2.443 19.529 1.00 90.94 286 THR A N 1
ATOM 2306 C CA . THR A 1 286 ? -9.868 -2.222 20.587 1.00 90.94 286 THR A CA 1
ATOM 2307 C C . THR A 1 286 ? -9.756 -0.733 20.907 1.00 90.94 286 THR A C 1
ATOM 2309 O O . THR A 1 286 ? -10.019 0.104 20.046 1.00 90.94 286 THR A O 1
ATOM 2312 N N . SER A 1 287 ? -9.386 -0.425 22.144 1.00 86.69 287 SER A N 1
ATOM 2313 C CA . SER A 1 287 ? -9.121 0.914 22.662 1.00 86.69 287 SER A CA 1
ATOM 2314 C C . SER A 1 287 ? -7.922 0.829 23.598 1.00 86.69 287 SER A C 1
ATOM 2316 O O . SER A 1 287 ? -7.789 -0.140 24.352 1.00 86.69 287 SER A O 1
ATOM 2318 N N . SER A 1 288 ? -7.039 1.813 23.494 1.00 79.94 288 SER A N 1
ATOM 2319 C CA . SER A 1 288 ? -5.802 1.921 24.266 1.00 79.94 288 SER A CA 1
ATOM 2320 C C . SER A 1 288 ? -5.549 3.395 24.563 1.00 79.94 288 SER A C 1
ATOM 2322 O O . SER A 1 288 ? -4.640 4.005 24.002 1.00 79.94 288 SER A O 1
ATOM 2324 N N . GLU A 1 289 ? -6.439 4.023 25.322 1.00 76.94 289 GLU A N 1
ATOM 2325 C CA . GLU A 1 289 ? -6.277 5.414 25.715 1.00 76.94 289 GLU A CA 1
ATOM 2326 C C . GLU A 1 289 ? -5.163 5.563 26.750 1.00 76.94 289 GLU A C 1
ATOM 2328 O O . GLU A 1 289 ? -4.967 4.720 27.615 1.00 76.94 289 GLU A O 1
ATOM 2333 N N . MET A 1 290 ? -4.461 6.703 26.731 1.00 71.81 290 MET A N 1
ATOM 2334 C CA . MET A 1 290 ? -3.475 7.020 27.771 1.00 71.81 290 MET A CA 1
ATOM 2335 C C . MET A 1 290 ? -4.205 7.471 29.044 1.00 71.81 290 MET A C 1
ATOM 2337 O O . MET A 1 290 ? -4.217 8.655 29.410 1.00 71.81 290 MET A O 1
ATOM 2341 N N . THR A 1 291 ? -4.879 6.545 29.723 1.00 74.06 291 THR A N 1
ATOM 2342 C CA . THR A 1 291 ? -5.797 6.837 30.833 1.00 74.06 291 THR A CA 1
ATOM 2343 C C . THR A 1 291 ? -5.094 7.485 32.029 1.00 74.06 291 THR A C 1
ATOM 2345 O O . THR A 1 291 ? -5.702 8.233 32.811 1.00 74.06 291 THR A O 1
ATOM 2348 N N . ILE A 1 292 ? -3.776 7.290 32.135 1.00 69.38 292 ILE A N 1
ATOM 2349 C CA . ILE A 1 292 ? -2.905 7.957 33.108 1.00 69.38 292 ILE A CA 1
ATOM 2350 C C . ILE A 1 292 ? -2.973 9.486 32.968 1.00 69.38 292 ILE A C 1
ATOM 2352 O O . ILE A 1 292 ? -2.968 10.179 33.991 1.00 69.38 292 ILE A O 1
ATOM 2356 N N . SER A 1 293 ? -3.076 10.019 31.748 1.00 64.50 293 SER A N 1
ATOM 2357 C CA . SER A 1 293 ? -3.099 11.466 31.491 1.00 64.50 293 SER A CA 1
ATOM 2358 C C . SER A 1 293 ? -4.442 12.016 31.024 1.00 64.50 293 SER A C 1
ATOM 2360 O O . SER A 1 293 ? -4.687 13.208 31.210 1.00 64.50 293 SER A O 1
ATOM 2362 N N . LYS A 1 294 ? -5.297 11.181 30.419 1.00 68.31 294 LYS A N 1
ATOM 2363 C CA . LYS A 1 294 ? -6.580 11.599 29.823 1.00 68.31 294 LYS A CA 1
ATOM 2364 C C . LYS A 1 294 ? -7.800 11.295 30.702 1.00 68.31 294 LYS A C 1
ATOM 2366 O O . LYS A 1 294 ? -8.863 11.885 30.531 1.00 68.31 294 LYS A O 1
ATOM 2371 N N . GLY A 1 295 ? -7.644 10.445 31.716 1.00 75.50 295 GLY A N 1
ATOM 2372 C CA . GLY A 1 295 ? -8.727 10.032 32.613 1.00 75.50 295 GLY A CA 1
ATOM 2373 C C . GLY A 1 295 ? -8.995 8.529 32.543 1.00 75.50 295 GLY A C 1
ATOM 2374 O O . GLY A 1 295 ? -8.560 7.870 31.613 1.00 75.50 295 GLY A O 1
ATOM 2375 N N . PRO A 1 296 ? -9.699 7.952 33.528 1.00 85.06 296 PRO A N 1
ATOM 2376 C CA . PRO A 1 296 ? -9.747 6.507 33.753 1.00 85.06 296 PRO A CA 1
ATOM 2377 C C . PRO A 1 296 ? -10.743 5.778 32.828 1.00 85.06 296 PRO A C 1
ATOM 2379 O O . PRO A 1 296 ? -11.513 4.973 33.346 1.00 85.06 296 PRO A O 1
ATOM 2382 N N . LEU A 1 297 ? -10.838 6.113 31.537 1.00 87.12 297 LEU A N 1
ATOM 2383 C CA . LEU A 1 297 ? -11.922 5.668 30.651 1.00 87.12 297 LEU A CA 1
ATOM 2384 C C . LEU A 1 297 ? -11.402 5.148 29.306 1.00 87.12 297 LEU A C 1
ATOM 2386 O O . LEU A 1 297 ? -10.791 5.906 28.568 1.00 87.12 297 LEU A O 1
ATOM 2390 N N . GLU A 1 298 ? -11.765 3.910 28.977 1.00 88.56 298 GLU A N 1
ATOM 2391 C CA . GLU A 1 298 ? -11.639 3.313 27.640 1.00 88.56 298 GLU A CA 1
ATOM 2392 C C . GLU A 1 298 ? -13.015 3.151 27.004 1.00 88.56 298 GLU A C 1
ATOM 2394 O O . GLU A 1 298 ? -14.001 2.885 27.713 1.00 88.56 298 GLU A O 1
ATOM 2399 N N . LYS A 1 299 ? -13.087 3.236 25.671 1.00 90.38 299 LYS A N 1
ATOM 2400 C CA . LYS A 1 299 ? -14.338 3.034 24.935 1.00 90.38 299 LYS A CA 1
ATOM 2401 C C . LYS A 1 299 ? -14.121 2.261 23.648 1.00 90.38 299 LYS A C 1
ATOM 2403 O O . LYS A 1 299 ? -13.336 2.659 22.805 1.00 90.38 299 LYS A O 1
ATOM 2408 N N . CYS A 1 300 ? -14.931 1.230 23.457 1.00 92.31 300 CYS A N 1
ATOM 2409 C CA . CYS A 1 300 ? -14.994 0.483 22.209 1.00 92.31 300 CYS A CA 1
ATOM 2410 C C . CYS A 1 300 ? -16.423 0.482 21.663 1.00 92.31 300 CYS A C 1
ATOM 2412 O O . CYS A 1 300 ? -17.393 0.394 22.427 1.00 92.31 300 CYS A O 1
ATOM 2414 N N . PHE A 1 301 ? -16.542 0.525 20.340 1.00 92.69 301 PHE A N 1
ATOM 2415 C CA . PHE A 1 301 ? -17.803 0.446 19.609 1.00 92.69 301 PHE A CA 1
ATOM 2416 C C . PHE A 1 301 ? -17.690 -0.633 18.539 1.00 92.69 301 PHE A C 1
ATOM 2418 O O . PHE A 1 301 ? -16.627 -0.820 17.963 1.00 92.69 301 PHE A O 1
ATOM 2425 N N . SER A 1 302 ? -18.768 -1.373 18.300 1.00 94.81 302 SER A N 1
ATOM 2426 C CA . SER A 1 302 ? -18.745 -2.454 17.317 1.00 94.81 302 SER A CA 1
ATOM 2427 C C . SER A 1 302 ? -20.134 -2.717 16.760 1.00 94.81 302 SER A C 1
ATOM 2429 O O . SER A 1 302 ? -21.091 -2.889 17.526 1.00 94.81 302 SER A O 1
ATOM 2431 N N . TYR A 1 303 ? -20.223 -2.897 15.441 1.00 95.50 303 TYR A N 1
ATOM 2432 C CA . TYR A 1 303 ? -21.322 -3.647 14.843 1.00 95.50 303 TYR A CA 1
ATOM 2433 C C . TYR A 1 303 ? -21.387 -5.071 15.420 1.00 95.50 303 TYR A C 1
ATOM 2435 O O . TYR A 1 303 ? -20.367 -5.699 15.729 1.00 95.50 303 TYR A O 1
ATOM 2443 N N . VAL A 1 304 ? -22.601 -5.598 15.599 1.00 96.94 304 VAL A N 1
ATOM 2444 C CA . VAL A 1 304 ? -22.817 -6.970 16.076 1.00 96.94 304 VAL A CA 1
ATOM 2445 C C . VAL A 1 304 ? -22.721 -7.934 14.891 1.00 96.94 304 VAL A C 1
ATOM 2447 O O . VAL A 1 304 ? -23.735 -8.323 14.316 1.00 96.94 304 VAL A O 1
ATOM 2450 N N . TYR A 1 305 ? -21.498 -8.368 14.571 1.00 95.44 305 TYR A N 1
ATOM 2451 C CA . TYR A 1 305 ? -21.220 -9.341 13.500 1.00 95.44 305 TYR A CA 1
ATOM 2452 C C . TYR A 1 305 ? -21.992 -10.659 13.664 1.00 95.44 305 TYR A C 1
ATOM 2454 O O . TYR A 1 305 ? -22.429 -11.268 12.688 1.00 95.44 305 TYR A O 1
ATOM 2462 N N . LYS A 1 306 ? -22.167 -11.120 14.911 1.00 95.44 306 LYS A N 1
ATOM 2463 C CA . LYS A 1 306 ? -22.940 -12.323 15.235 1.00 95.44 306 LYS A CA 1
ATOM 2464 C C . LYS A 1 306 ? -23.536 -12.242 16.636 1.00 95.44 306 LYS A C 1
ATOM 2466 O O . LYS A 1 306 ? -22.840 -11.940 17.602 1.00 95.44 306 LYS A O 1
ATOM 2471 N N . SER A 1 307 ? -24.825 -12.544 16.765 1.00 96.06 307 SER A N 1
ATOM 2472 C CA . SER A 1 307 ? -25.485 -12.680 18.070 1.00 96.06 307 SER A CA 1
ATOM 2473 C C . SER A 1 307 ? -25.042 -13.961 18.786 1.00 96.06 307 SER A C 1
ATOM 2475 O O . SER A 1 307 ? -24.703 -14.955 18.142 1.00 96.06 307 SER A O 1
ATOM 2477 N N . GLY A 1 308 ? -25.097 -13.964 20.117 1.00 96.81 308 GLY A N 1
ATOM 2478 C CA . GLY A 1 308 ? -24.654 -15.080 20.952 1.00 96.81 308 GLY A CA 1
ATOM 2479 C C . GLY A 1 308 ? -23.548 -14.662 21.910 1.00 96.81 308 GLY A C 1
ATOM 2480 O O . GLY A 1 308 ? -23.668 -13.632 22.571 1.00 96.81 308 GLY A O 1
ATOM 2481 N N . ASP A 1 309 ? -22.497 -15.474 22.002 1.00 97.69 309 ASP A N 1
ATOM 2482 C CA . ASP A 1 309 ? -21.432 -15.310 22.991 1.00 97.69 309 ASP A CA 1
ATOM 2483 C C . ASP A 1 309 ? -20.445 -14.204 22.597 1.00 97.69 309 ASP A C 1
ATOM 2485 O O . ASP A 1 309 ? -19.882 -14.201 21.500 1.00 97.69 309 ASP A O 1
ATOM 2489 N N . TRP A 1 310 ? -20.223 -13.279 23.525 1.00 98.12 310 TRP A N 1
ATOM 2490 C CA . TRP A 1 310 ? -19.274 -12.176 23.425 1.00 98.12 310 TRP A CA 1
ATOM 2491 C C . TRP A 1 310 ? -18.376 -12.157 24.661 1.00 98.12 310 TRP A C 1
ATOM 2493 O O . TRP A 1 310 ? -18.703 -12.723 25.710 1.00 98.12 310 TRP A O 1
ATOM 2503 N N . ARG A 1 311 ? -17.218 -11.514 24.545 1.00 97.38 311 ARG A N 1
ATOM 2504 C CA . ARG A 1 311 ? -16.339 -11.280 25.692 1.00 97.38 311 ARG A CA 1
ATOM 2505 C C . ARG A 1 311 ? -15.609 -9.957 25.566 1.00 97.38 311 ARG A C 1
ATOM 2507 O O . ARG A 1 311 ? -15.337 -9.491 24.462 1.00 97.38 311 ARG A O 1
ATOM 2514 N N . ILE A 1 312 ? -15.258 -9.398 26.711 1.00 96.88 312 ILE A N 1
ATOM 2515 C CA . ILE A 1 312 ? -14.283 -8.317 26.812 1.00 96.88 312 ILE A CA 1
ATOM 2516 C C . ILE A 1 312 ? -12.948 -8.904 27.250 1.00 96.88 312 ILE A C 1
ATOM 2518 O O . ILE A 1 312 ? -12.920 -9.813 28.082 1.00 96.88 312 ILE A O 1
ATOM 2522 N N . GLY A 1 313 ? -11.865 -8.410 26.668 1.00 94.94 313 GLY A N 1
ATOM 2523 C CA . GLY A 1 313 ? -10.507 -8.578 27.163 1.00 94.94 313 GLY A CA 1
ATOM 2524 C C . GLY A 1 313 ? -10.045 -7.259 27.759 1.00 94.94 313 GLY A C 1
ATOM 2525 O O . GLY A 1 313 ? -10.323 -6.199 27.201 1.00 94.94 313 GLY A O 1
ATOM 2526 N N . VAL A 1 314 ? -9.399 -7.320 28.916 1.00 92.88 314 VAL A N 1
ATOM 2527 C CA . VAL A 1 314 ? -8.726 -6.159 29.497 1.00 92.88 314 VAL A CA 1
ATOM 2528 C C . VAL A 1 314 ? -7.269 -6.513 29.694 1.00 92.88 314 VAL A C 1
ATOM 2530 O O . VAL A 1 314 ? -6.979 -7.530 30.325 1.00 92.88 314 VAL A O 1
ATOM 2533 N N . THR A 1 315 ? -6.372 -5.674 29.188 1.00 87.12 315 THR A N 1
ATOM 2534 C CA . THR A 1 315 ? -4.936 -5.679 29.502 1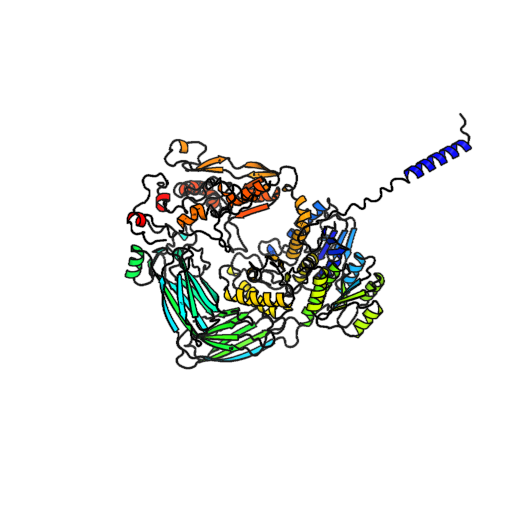.00 87.12 315 THR A CA 1
ATOM 2535 C C . THR A 1 315 ? -4.604 -4.482 30.383 1.00 87.12 315 THR A C 1
ATOM 2537 O O . THR A 1 315 ? -5.454 -3.638 30.640 1.00 87.12 315 THR A O 1
ATOM 2540 N N . ASN A 1 316 ? -3.410 -4.447 30.968 1.00 77.44 316 ASN A N 1
ATOM 2541 C CA . ASN A 1 316 ? -2.966 -3.311 31.774 1.00 77.44 316 ASN A CA 1
ATOM 2542 C C . ASN A 1 316 ? -1.467 -3.106 31.552 1.00 77.44 316 ASN A C 1
ATOM 2544 O O . ASN A 1 316 ? -0.641 -3.577 32.348 1.00 77.44 316 ASN A O 1
ATOM 2548 N N . MET A 1 317 ? -1.150 -2.450 30.439 1.00 69.69 317 MET A N 1
ATOM 2549 C CA . MET A 1 317 ? 0.185 -2.050 30.017 1.00 69.69 317 MET A CA 1
ATOM 2550 C C . MET A 1 317 ? 0.101 -0.591 29.557 1.00 69.69 317 MET A C 1
ATOM 2552 O O . MET A 1 317 ? -0.863 -0.250 28.893 1.00 69.69 317 MET A O 1
ATOM 2556 N N . PRO A 1 318 ? 1.055 0.278 29.921 1.00 61.53 318 PRO A N 1
ATOM 2557 C CA . PRO A 1 318 ? 0.969 1.663 29.495 1.00 61.53 318 PRO A CA 1
ATOM 2558 C C . PRO A 1 318 ? 1.083 1.790 27.985 1.00 61.53 318 PRO A C 1
ATOM 2560 O O . PRO A 1 318 ? 1.980 1.192 27.381 1.00 61.53 318 PRO A O 1
ATOM 2563 N N . THR A 1 319 ? 0.190 2.588 27.419 1.00 61.59 319 THR A N 1
ATOM 2564 C CA . THR A 1 319 ? 0.092 2.839 25.986 1.00 61.59 319 THR A CA 1
ATOM 2565 C C . THR A 1 319 ? 0.182 4.336 25.702 1.00 61.59 319 THR A C 1
ATOM 2567 O O . THR A 1 319 ? -0.235 5.188 26.489 1.00 61.59 319 THR A O 1
ATOM 2570 N N . GLU A 1 320 ? 0.778 4.682 24.563 1.00 56.28 320 GLU A N 1
ATOM 2571 C CA . GLU A 1 320 ? 0.719 6.040 24.024 1.00 56.28 320 GLU A CA 1
ATOM 2572 C C . GLU A 1 320 ? -0.600 6.149 23.254 1.00 56.28 320 GLU A C 1
ATOM 2574 O O . GLU A 1 320 ? -0.675 5.826 22.072 1.00 56.28 320 GLU A O 1
ATOM 2579 N N . GLY A 1 321 ? -1.686 6.462 23.962 1.00 53.66 321 GLY A N 1
ATOM 2580 C CA . GLY A 1 321 ? -3.019 6.394 23.369 1.00 53.66 321 GLY A CA 1
ATOM 2581 C C . GLY A 1 321 ? -3.234 7.355 22.204 1.00 53.66 321 GLY A C 1
ATOM 2582 O O . GLY A 1 321 ? -2.840 8.520 22.274 1.00 53.66 321 GLY A O 1
ATOM 2583 N N . GLY A 1 322 ? -3.916 6.864 21.167 1.00 45.31 322 GLY A N 1
ATOM 2584 C CA . GLY A 1 322 ? -4.001 7.493 19.849 1.00 45.31 322 GLY A CA 1
ATOM 2585 C C . GLY A 1 322 ? -4.798 8.795 19.767 1.00 45.31 322 GLY A C 1
ATOM 2586 O O . GLY A 1 322 ? -4.562 9.561 18.851 1.00 45.31 322 GLY A O 1
ATOM 2587 N N . ASP A 1 323 ? -5.706 9.114 20.690 1.00 47.50 323 ASP A N 1
ATOM 2588 C CA . ASP A 1 323 ? -6.659 10.200 20.409 1.00 47.50 323 ASP A CA 1
ATOM 2589 C C . ASP A 1 323 ? -6.287 11.571 21.019 1.00 47.50 323 ASP A C 1
ATOM 2591 O O . ASP A 1 323 ? -6.198 11.728 22.239 1.00 47.50 323 ASP A O 1
ATOM 2595 N N . SER A 1 324 ? -6.088 12.609 20.204 1.00 43.12 324 SER A N 1
ATOM 2596 C CA . SER A 1 324 ? -5.882 13.981 20.695 1.00 43.12 324 SER A CA 1
ATOM 2597 C C . SER A 1 324 ? -7.173 14.696 21.107 1.00 43.12 324 SER A C 1
ATOM 2599 O O . SER A 1 324 ? -7.093 15.791 21.666 1.00 43.12 324 SER A O 1
ATOM 2601 N N . ASP A 1 325 ? -8.351 14.111 20.857 1.00 37.97 325 ASP A N 1
ATOM 2602 C CA . ASP A 1 325 ? -9.605 14.877 20.863 1.00 37.97 325 ASP A CA 1
ATOM 2603 C C . ASP A 1 325 ? -10.457 14.733 22.138 1.00 37.97 325 ASP A C 1
ATOM 2605 O O . ASP A 1 325 ? -11.509 15.369 22.279 1.00 37.97 325 ASP A O 1
ATOM 2609 N N . PHE A 1 326 ? -9.984 13.998 23.146 1.00 37.06 326 PHE A N 1
ATOM 2610 C CA . PHE A 1 326 ? -10.760 13.709 24.354 1.00 37.06 326 PHE A CA 1
ATOM 2611 C C . PHE A 1 326 ? -10.431 14.548 25.601 1.00 37.06 326 PHE A C 1
ATOM 2613 O O . PHE A 1 326 ? -10.244 13.966 26.653 1.00 37.06 326 PHE A O 1
ATOM 2620 N N . ILE A 1 327 ? -10.526 15.888 25.545 1.00 36.47 327 ILE A N 1
ATOM 2621 C CA . ILE A 1 327 ? -11.202 16.738 26.566 1.00 36.47 327 ILE A CA 1
ATOM 2622 C C . ILE A 1 327 ? -11.640 18.055 25.890 1.00 36.47 327 ILE A C 1
ATOM 2624 O O . ILE A 1 327 ? -11.066 19.121 26.109 1.00 36.47 327 ILE A O 1
ATOM 2628 N N . ASN A 1 328 ? -12.732 18.022 25.121 1.00 29.08 328 ASN A N 1
ATOM 2629 C CA . ASN A 1 328 ? -13.478 19.236 24.761 1.00 29.08 328 ASN A CA 1
ATOM 2630 C C . ASN A 1 328 ? -14.889 19.258 25.368 1.00 29.08 328 ASN A C 1
ATOM 2632 O O . ASN A 1 328 ? -15.833 19.804 24.802 1.00 29.08 328 ASN A O 1
ATOM 2636 N N . TYR A 1 329 ? -15.030 18.749 26.598 1.00 32.41 329 TYR A N 1
ATOM 2637 C CA . TYR A 1 329 ? -16.076 19.266 27.479 1.00 32.41 329 TYR A CA 1
ATOM 2638 C C . TYR A 1 329 ? -15.666 20.669 27.919 1.00 32.41 329 TYR A C 1
ATOM 2640 O O . TYR A 1 329 ? -15.062 20.879 28.973 1.00 32.41 329 TYR A O 1
ATOM 2648 N N . GLY A 1 330 ? -15.998 21.655 27.089 1.00 34.34 330 GLY A N 1
ATOM 2649 C CA . GLY A 1 330 ? -16.005 23.037 27.522 1.00 34.34 330 GLY A CA 1
ATOM 2650 C C . GLY A 1 330 ? -16.914 23.154 28.738 1.00 34.34 330 GLY A C 1
ATOM 2651 O O . GLY A 1 330 ? -18.110 22.950 28.602 1.00 34.34 330 GLY A O 1
ATOM 2652 N N . LEU A 1 331 ? -16.342 23.449 29.911 1.00 31.84 331 LEU A N 1
ATOM 2653 C CA . LEU A 1 331 ? -16.995 24.098 31.057 1.00 31.84 331 LEU A CA 1
ATOM 2654 C C . LEU A 1 331 ? -15.930 24.479 32.113 1.00 31.84 331 LEU A C 1
ATOM 2656 O O . LEU A 1 331 ? -15.734 23.818 33.128 1.00 31.84 331 LEU A O 1
ATOM 2660 N N . PHE A 1 332 ? -15.306 25.633 31.856 1.00 34.94 332 PHE A N 1
ATOM 2661 C CA . PHE A 1 332 ? -14.631 26.536 32.802 1.00 34.94 332 PHE A CA 1
ATOM 2662 C C . PHE A 1 332 ? -13.246 26.164 33.383 1.00 34.94 332 PHE A C 1
ATOM 2664 O O . PHE A 1 332 ? -13.105 25.393 34.324 1.00 34.94 332 PHE A O 1
ATOM 2671 N N . GLU A 1 333 ? -12.253 26.919 32.894 1.00 34.66 333 GLU A N 1
ATOM 2672 C CA . GLU A 1 333 ? -11.202 27.622 33.652 1.00 34.66 333 GLU A CA 1
ATOM 2673 C C . GLU A 1 333 ? -10.316 26.831 34.642 1.00 34.66 333 GLU A C 1
ATOM 2675 O O . GLU A 1 333 ? -10.691 26.555 35.776 1.00 34.66 333 GLU A O 1
ATOM 2680 N N . LYS A 1 334 ? -9.043 26.663 34.250 1.00 39.44 334 LYS A N 1
ATOM 2681 C CA . LYS A 1 334 ? -7.840 26.710 35.112 1.00 39.44 334 LYS A CA 1
ATOM 2682 C C . LYS A 1 334 ? -7.903 25.900 36.424 1.00 39.44 334 LYS A C 1
ATOM 2684 O O . LYS A 1 334 ? -8.252 26.427 37.475 1.00 39.44 334 LYS A O 1
ATOM 2689 N N . GLY A 1 335 ? -7.373 24.675 36.378 1.00 49.25 335 GLY A N 1
ATOM 2690 C CA . GLY A 1 335 ? -6.900 23.926 37.550 1.00 49.25 335 GLY A CA 1
ATOM 2691 C C . GLY A 1 335 ? -8.012 23.368 38.440 1.00 49.25 335 GLY A C 1
ATOM 2692 O O . GLY A 1 335 ? -8.385 23.983 39.439 1.00 49.25 335 GLY A O 1
ATOM 2693 N N . ARG A 1 336 ? -8.507 22.163 38.127 1.00 61.41 336 ARG A N 1
ATOM 2694 C CA . ARG A 1 336 ? -9.408 21.417 39.017 1.00 61.41 336 ARG A CA 1
ATOM 2695 C C . ARG A 1 336 ? -9.052 19.940 39.151 1.00 61.41 336 ARG A C 1
ATOM 2697 O O . ARG A 1 336 ? -8.457 19.325 38.272 1.00 61.41 336 ARG A O 1
ATOM 2704 N N . PHE A 1 337 ? -9.462 19.435 40.311 1.00 69.19 337 PHE A N 1
ATOM 2705 C CA . PHE A 1 337 ? -9.474 18.051 40.763 1.00 69.19 337 PHE A CA 1
ATOM 2706 C C . PHE A 1 337 ? -10.857 17.457 40.443 1.00 69.19 337 PHE A C 1
ATOM 2708 O O . PHE A 1 337 ? -11.861 17.920 40.987 1.00 69.19 337 PHE A O 1
ATOM 2715 N N . ILE A 1 338 ? -10.922 16.476 39.548 1.00 80.12 338 ILE A N 1
ATOM 2716 C CA . ILE A 1 338 ? -12.136 15.754 39.143 1.00 80.12 338 ILE A CA 1
ATOM 2717 C C . ILE A 1 338 ? -12.172 14.425 39.902 1.00 80.12 338 ILE A C 1
ATOM 2719 O O . ILE A 1 338 ? -11.136 13.808 40.122 1.00 80.12 338 ILE A O 1
ATOM 2723 N N . THR A 1 339 ? -13.351 13.981 40.335 1.00 82.12 339 THR A N 1
ATOM 2724 C CA . THR A 1 339 ? -13.539 12.659 40.955 1.00 82.12 339 THR A CA 1
ATOM 2725 C C . THR A 1 339 ? -14.395 11.792 40.040 1.00 82.12 339 THR A C 1
ATOM 2727 O O . THR A 1 339 ? -15.526 12.166 39.742 1.00 82.12 339 THR A O 1
ATOM 2730 N N . TYR A 1 340 ? -13.868 10.641 39.630 1.00 84.88 340 TYR A N 1
ATOM 2731 C CA . TYR A 1 340 ? -14.597 9.581 38.938 1.00 84.88 340 TYR A CA 1
ATOM 2732 C C . TYR A 1 340 ? -15.109 8.560 39.960 1.00 84.88 340 TYR A C 1
ATOM 2734 O O . TYR A 1 340 ? -14.369 8.121 40.844 1.00 84.88 340 TYR A O 1
ATOM 2742 N N . GLY A 1 341 ? -16.381 8.173 39.850 1.00 86.75 341 GLY A N 1
ATOM 2743 C CA . GLY A 1 341 ? -17.068 7.388 40.881 1.00 86.75 341 GLY A CA 1
ATOM 2744 C C . GLY A 1 341 ? -17.338 8.197 42.156 1.00 86.75 341 GLY A C 1
ATOM 2745 O O . GLY A 1 341 ? -17.350 9.428 42.147 1.00 86.75 341 GLY A O 1
ATOM 2746 N N . THR A 1 342 ? -17.584 7.520 43.280 1.00 89.50 342 THR A N 1
ATOM 2747 C CA . THR A 1 342 ? -17.752 8.226 44.559 1.00 89.50 342 THR A CA 1
ATOM 2748 C C . THR A 1 342 ? -16.399 8.606 45.162 1.00 89.50 342 THR A C 1
ATOM 2750 O O . THR A 1 342 ? -15.416 7.873 45.049 1.00 89.50 342 THR A O 1
ATOM 2753 N N . PHE A 1 343 ? -16.350 9.719 45.900 1.00 86.81 343 PHE A N 1
ATOM 2754 C CA . PHE A 1 343 ? -15.134 10.157 46.600 1.00 86.81 343 PHE A CA 1
ATOM 2755 C C . PHE A 1 343 ? -14.540 9.065 47.508 1.00 86.81 343 PHE A C 1
ATOM 2757 O O . PHE A 1 343 ? -13.323 8.911 47.590 1.00 86.81 343 PHE A O 1
ATOM 2764 N N . ALA A 1 344 ? -15.392 8.277 48.173 1.00 89.19 344 ALA A N 1
ATOM 2765 C CA . ALA A 1 344 ? -14.958 7.181 49.035 1.00 89.19 344 ALA A CA 1
ATOM 2766 C C . ALA A 1 344 ? -14.311 6.029 48.244 1.00 89.19 344 ALA A C 1
ATOM 2768 O O . ALA A 1 344 ? -13.331 5.450 48.710 1.00 89.19 344 ALA A O 1
ATOM 2769 N N . GLU A 1 345 ? -14.829 5.704 47.057 1.00 89.31 345 GLU A N 1
ATOM 2770 C CA . GLU A 1 345 ? -14.247 4.687 46.174 1.00 89.31 345 GLU A CA 1
ATOM 2771 C C . GLU A 1 345 ? -12.920 5.152 45.576 1.00 89.31 345 GLU A C 1
ATOM 2773 O O . GLU A 1 345 ? -11.947 4.401 45.623 1.00 89.31 345 GLU A O 1
ATOM 2778 N N . ALA A 1 346 ? -12.852 6.393 45.089 1.00 82.62 346 ALA A N 1
ATOM 2779 C CA . ALA A 1 346 ? -11.617 6.980 44.576 1.00 82.62 346 ALA A CA 1
ATOM 2780 C C . ALA A 1 346 ? -10.528 7.034 45.665 1.00 82.62 346 ALA A C 1
ATOM 2782 O O . ALA A 1 346 ? -9.398 6.602 45.440 1.00 82.62 346 ALA A O 1
ATOM 2783 N N . LEU A 1 347 ? -10.875 7.447 46.892 1.00 79.62 347 LEU A N 1
ATOM 2784 C CA . LEU A 1 347 ? -9.950 7.434 48.030 1.00 79.62 347 LEU A CA 1
ATOM 2785 C C . LEU A 1 347 ? -9.516 6.012 48.419 1.00 79.62 347 LEU A C 1
ATOM 2787 O O . LEU A 1 347 ? -8.352 5.789 48.748 1.00 79.62 347 LEU A O 1
ATOM 2791 N N . LYS A 1 348 ? -10.425 5.033 48.365 1.00 80.75 348 LYS A N 1
ATOM 2792 C CA . LYS A 1 348 ? -10.095 3.623 48.611 1.00 80.75 348 LYS A CA 1
ATOM 2793 C C . LYS A 1 348 ? -9.113 3.096 47.562 1.00 80.75 348 LYS A C 1
ATOM 2795 O O . LYS A 1 348 ? -8.136 2.453 47.939 1.00 80.75 348 LYS A O 1
ATOM 2800 N N . ASN A 1 349 ? -9.343 3.381 46.283 1.00 82.12 349 ASN A N 1
ATOM 2801 C CA . ASN A 1 349 ? -8.439 2.996 45.200 1.00 82.12 349 ASN A CA 1
ATOM 2802 C C . ASN A 1 349 ? -7.074 3.681 45.336 1.00 82.12 349 ASN A C 1
ATOM 2804 O O . ASN A 1 349 ? -6.050 3.035 45.135 1.00 82.12 349 ASN A O 1
ATOM 2808 N N . LEU A 1 350 ? -7.039 4.947 45.760 1.00 73.69 350 LEU A N 1
ATOM 2809 C CA . LEU A 1 350 ? -5.794 5.663 46.035 1.00 73.69 350 LEU A CA 1
ATOM 2810 C C . LEU A 1 350 ? -4.985 5.019 47.177 1.00 73.69 350 LEU A C 1
ATOM 2812 O O . LEU A 1 350 ? -3.767 4.910 47.080 1.00 73.69 350 LEU A O 1
ATOM 2816 N N . LEU A 1 351 ? -5.649 4.578 48.253 1.00 69.94 351 LEU A N 1
ATOM 2817 C CA . LEU A 1 351 ? -4.991 4.003 49.435 1.00 69.94 351 LEU A CA 1
ATOM 2818 C C . LEU A 1 351 ? -4.604 2.524 49.282 1.00 69.94 351 LEU A C 1
ATOM 2820 O O . LEU A 1 351 ? -3.638 2.081 49.899 1.00 69.94 351 LEU A O 1
ATOM 2824 N N . PHE A 1 352 ? -5.371 1.748 48.511 1.00 75.19 352 PHE A N 1
ATOM 2825 C CA . PHE A 1 352 ? -5.241 0.285 48.450 1.00 75.19 352 PHE A CA 1
ATOM 2826 C C . PHE A 1 352 ? -4.986 -0.272 47.042 1.00 75.19 352 PHE A C 1
ATOM 2828 O O . PHE A 1 352 ? -4.900 -1.493 46.886 1.00 75.19 352 PHE A O 1
ATOM 2835 N N . GLY A 1 353 ? -4.862 0.600 46.040 1.00 72.25 353 GLY A N 1
ATOM 2836 C CA . GLY A 1 353 ? -4.726 0.248 44.630 1.00 72.25 353 GLY A CA 1
ATOM 2837 C C . GLY A 1 353 ? -6.053 -0.131 43.964 1.00 72.25 353 GLY A C 1
ATOM 2838 O O . GLY A 1 353 ? -6.999 -0.582 44.616 1.00 72.25 353 GLY A O 1
ATOM 2839 N N . VAL A 1 354 ? -6.109 0.022 42.637 1.00 82.12 354 VAL A N 1
ATOM 2840 C CA . VAL A 1 354 ? -7.214 -0.492 41.810 1.00 82.12 354 VAL A CA 1
ATOM 2841 C C . VAL A 1 354 ? -7.098 -2.008 41.725 1.00 82.12 354 VAL A C 1
ATOM 2843 O O . VAL A 1 354 ? -6.030 -2.524 41.390 1.00 82.12 354 VAL A O 1
ATOM 2846 N N . LYS A 1 355 ? -8.192 -2.708 42.034 1.00 86.44 355 LYS A N 1
ATOM 2847 C CA . LYS A 1 355 ? -8.283 -4.178 41.984 1.00 86.44 355 LYS A CA 1
ATOM 2848 C C . LYS A 1 355 ? -9.191 -4.692 40.874 1.00 86.44 355 LYS A C 1
ATOM 2850 O O . LYS A 1 355 ? -9.034 -5.826 40.441 1.00 86.44 355 LYS A O 1
ATOM 2855 N N . GLU A 1 356 ? -10.149 -3.872 40.465 1.00 91.75 356 GLU A N 1
ATOM 2856 C CA . GLU A 1 356 ? -11.183 -4.213 39.497 1.00 91.75 356 GLU A CA 1
ATOM 2857 C C . GLU A 1 356 ? -11.556 -2.961 38.710 1.00 91.75 356 GLU A C 1
ATOM 2859 O O . GLU A 1 356 ? -11.569 -1.853 39.262 1.00 91.75 356 GLU A O 1
ATOM 2864 N N . PHE A 1 357 ? -11.937 -3.167 37.459 1.00 93.50 357 PHE A N 1
ATOM 2865 C CA . PHE A 1 357 ? -12.527 -2.171 36.584 1.00 93.50 357 PHE A CA 1
ATOM 2866 C C . PHE A 1 357 ? -14.035 -2.405 36.465 1.00 93.50 357 PHE A C 1
ATOM 2868 O O . PHE A 1 357 ? -14.541 -3.504 36.707 1.00 93.50 357 PHE A O 1
ATOM 2875 N N . ASN A 1 358 ? -14.778 -1.353 36.138 1.00 94.94 358 ASN A N 1
ATOM 2876 C CA . ASN A 1 358 ? -16.183 -1.457 35.770 1.00 94.94 358 ASN A CA 1
ATOM 2877 C C . ASN A 1 358 ? -16.275 -1.441 34.249 1.00 94.94 358 ASN A C 1
ATOM 2879 O O . ASN A 1 358 ? -15.866 -0.453 33.652 1.00 94.94 358 ASN A O 1
ATOM 2883 N N . ALA A 1 359 ? -16.857 -2.481 33.665 1.00 96.56 359 ALA A N 1
ATOM 2884 C CA . ALA A 1 359 ? -17.280 -2.489 32.275 1.00 96.56 359 ALA A CA 1
ATOM 2885 C C . ALA A 1 359 ? -18.791 -2.238 32.218 1.00 96.56 359 ALA A C 1
ATOM 2887 O O . ALA A 1 359 ? -19.563 -2.958 32.860 1.00 96.56 359 ALA A O 1
ATOM 2888 N N . TYR A 1 360 ? -19.202 -1.212 31.482 1.00 97.06 360 TYR A N 1
ATOM 2889 C CA . TYR A 1 360 ? -20.598 -0.942 31.153 1.00 97.06 360 TYR A CA 1
ATOM 2890 C C . TYR A 1 360 ? -20.821 -1.301 29.695 1.00 97.06 360 TYR A C 1
ATOM 2892 O O . TYR A 1 360 ? -20.164 -0.756 28.814 1.00 97.06 360 TYR A O 1
ATOM 2900 N N . ILE A 1 361 ? -21.726 -2.241 29.467 1.00 98.12 361 ILE A N 1
ATOM 2901 C CA . ILE A 1 361 ? -22.052 -2.767 28.151 1.00 98.12 361 ILE A CA 1
ATOM 2902 C C . ILE A 1 361 ? -23.432 -2.234 27.795 1.00 98.12 361 ILE A C 1
ATOM 2904 O O . ILE A 1 361 ? -24.416 -2.545 28.469 1.00 98.12 361 ILE A O 1
ATOM 2908 N N . THR A 1 362 ? -23.489 -1.438 26.735 1.00 98.12 362 THR A N 1
ATOM 2909 C CA . THR A 1 362 ? -24.722 -0.895 26.170 1.00 98.12 362 THR A CA 1
ATOM 2910 C C . THR A 1 362 ? -24.988 -1.596 24.843 1.00 98.12 362 THR A C 1
ATOM 2912 O O . THR A 1 362 ? -24.180 -1.515 23.919 1.00 98.12 362 THR A O 1
ATOM 2915 N N . LYS A 1 363 ? -26.113 -2.305 24.752 1.00 98.06 363 LYS A N 1
ATOM 2916 C CA . LYS A 1 363 ? -26.555 -3.065 23.578 1.00 98.06 363 LYS A CA 1
ATOM 2917 C C . LYS A 1 363 ? -27.684 -2.280 22.915 1.00 98.06 363 LYS A C 1
ATOM 2919 O O . LYS A 1 363 ? -28.730 -2.065 23.531 1.00 98.06 363 LYS A O 1
ATOM 2924 N N . TYR A 1 364 ? -27.480 -1.847 21.677 1.00 97.75 364 TYR A N 1
ATOM 2925 C CA . TYR A 1 364 ? -28.428 -0.989 20.970 1.00 97.75 364 TYR A CA 1
ATOM 2926 C C . TYR A 1 364 ? -29.355 -1.819 20.079 1.00 97.75 364 TYR A C 1
ATOM 2928 O O . TYR A 1 364 ? -28.865 -2.567 19.218 1.00 97.75 364 TYR A O 1
ATOM 2936 N N . PRO A 1 365 ? -30.684 -1.756 20.298 1.00 97.75 365 PRO A N 1
ATOM 2937 C CA . PRO A 1 365 ? -31.634 -2.502 19.491 1.00 97.75 365 PRO A CA 1
ATOM 2938 C C . PRO A 1 365 ? -31.634 -1.933 18.077 1.00 97.75 365 PRO A C 1
ATOM 2940 O O . PRO A 1 365 ? -31.574 -0.718 17.882 1.00 97.75 365 PRO A O 1
ATOM 2943 N N . GLY A 1 366 ? -31.700 -2.808 17.082 1.00 97.19 366 GLY A N 1
ATOM 2944 C CA . GLY A 1 366 ? -31.572 -2.396 15.696 1.00 97.19 366 GLY A CA 1
ATOM 2945 C C . GLY A 1 366 ? -32.203 -3.365 14.721 1.00 97.19 366 GLY A C 1
ATOM 2946 O O . GLY A 1 366 ? -32.581 -4.487 15.057 1.00 97.19 366 GLY A O 1
ATOM 2947 N N . VAL A 1 367 ? -32.287 -2.912 13.482 1.00 97.25 367 VAL A N 1
ATOM 2948 C CA . VAL A 1 367 ? -32.693 -3.717 12.339 1.00 97.25 367 VAL A CA 1
ATOM 2949 C C . VAL A 1 367 ? -31.629 -3.624 11.262 1.00 97.25 367 VAL A C 1
ATOM 2951 O O . VAL A 1 367 ? -30.892 -2.647 11.164 1.00 97.25 367 VAL A O 1
ATOM 2954 N N . GLU A 1 368 ? -31.558 -4.669 10.461 1.00 97.31 368 GLU A N 1
ATOM 2955 C CA . GLU A 1 368 ? -30.629 -4.794 9.351 1.00 97.31 368 GLU A CA 1
ATOM 2956 C C . GLU A 1 368 ? -31.460 -5.007 8.095 1.00 97.31 368 GLU A C 1
ATOM 2958 O O . GLU A 1 368 ? -32.365 -5.845 8.088 1.00 97.31 368 GLU A O 1
ATOM 2963 N N . ILE A 1 369 ? -31.206 -4.189 7.081 1.00 97.12 369 ILE A N 1
ATOM 2964 C CA . ILE A 1 369 ? -31.987 -4.146 5.852 1.00 97.12 369 ILE A CA 1
ATOM 2965 C C . ILE A 1 369 ? -31.028 -4.267 4.678 1.00 97.12 369 ILE A C 1
ATOM 2967 O O . ILE A 1 369 ? -30.047 -3.535 4.582 1.00 97.12 369 ILE A O 1
ATOM 2971 N N . GLU A 1 370 ? -31.328 -5.199 3.787 1.00 97.38 370 GLU A N 1
ATOM 2972 C CA . GLU A 1 370 ? -30.610 -5.373 2.532 1.00 97.38 370 GLU A CA 1
ATOM 2973 C C . GLU A 1 370 ? -30.911 -4.219 1.572 1.00 97.38 370 GLU A C 1
ATOM 2975 O O . GLU A 1 370 ? -32.063 -3.794 1.435 1.00 97.38 370 GLU A O 1
ATOM 2980 N N . ILE A 1 371 ? -29.875 -3.712 0.911 1.00 97.62 371 ILE A N 1
ATOM 2981 C CA . ILE A 1 371 ? -30.008 -2.723 -0.152 1.00 97.62 371 ILE A CA 1
ATOM 2982 C C . ILE A 1 371 ? -30.225 -3.489 -1.465 1.00 97.62 371 ILE A C 1
ATOM 2984 O O . ILE A 1 371 ? -29.359 -4.267 -1.863 1.00 97.62 371 ILE A O 1
ATOM 2988 N N . PRO A 1 372 ? -31.381 -3.313 -2.131 1.00 95.31 372 PRO A N 1
ATOM 2989 C CA . PRO A 1 372 ? -31.767 -4.174 -3.247 1.00 95.31 372 PRO A CA 1
ATOM 2990 C C . PRO A 1 372 ? -30.911 -3.952 -4.499 1.00 95.31 372 PRO A C 1
ATOM 2992 O O . PRO A 1 372 ? -30.714 -4.891 -5.268 1.00 95.31 372 PRO A O 1
ATOM 2995 N N . ASP A 1 373 ? -30.406 -2.733 -4.699 1.00 95.75 373 ASP A N 1
ATOM 2996 C CA . ASP A 1 373 ? -29.504 -2.409 -5.800 1.00 95.75 373 ASP A CA 1
ATOM 2997 C C . ASP A 1 373 ? -28.051 -2.716 -5.408 1.00 95.75 373 ASP A C 1
ATOM 2999 O O . ASP A 1 373 ? -27.606 -2.390 -4.306 1.00 95.75 373 ASP A O 1
ATOM 3003 N N . THR A 1 374 ? -27.296 -3.317 -6.326 1.00 94.75 374 THR A N 1
ATOM 3004 C CA . THR A 1 374 ? -25.867 -3.602 -6.147 1.00 94.75 374 THR A CA 1
ATOM 3005 C C . THR A 1 374 ? -25.007 -2.479 -6.735 1.00 94.75 374 THR A C 1
ATOM 3007 O O . THR A 1 374 ? -25.377 -1.911 -7.771 1.00 94.75 374 THR A O 1
ATOM 3010 N N . PRO A 1 375 ? -23.842 -2.163 -6.139 1.00 94.19 375 PRO A N 1
ATOM 3011 C CA . PRO A 1 375 ? -22.896 -1.228 -6.737 1.00 94.19 375 PRO A CA 1
ATOM 3012 C C . PRO A 1 375 ? -22.458 -1.710 -8.133 1.00 94.19 375 PRO A C 1
ATOM 3014 O O . PRO A 1 375 ? -22.082 -2.876 -8.276 1.00 94.19 375 PRO A O 1
ATOM 3017 N N . PRO A 1 376 ? -22.522 -0.861 -9.175 1.00 92.38 376 PRO A N 1
ATOM 3018 C CA . PRO A 1 376 ? -22.013 -1.207 -10.498 1.00 92.38 376 PRO A CA 1
ATOM 3019 C C . PRO A 1 376 ? -20.476 -1.172 -10.536 1.00 92.38 376 PRO A C 1
ATOM 3021 O O . PRO A 1 376 ? -19.836 -0.581 -9.669 1.00 92.38 376 PRO A O 1
ATOM 3024 N N . PHE A 1 377 ? -19.876 -1.718 -11.596 1.00 92.81 377 PHE A N 1
ATOM 3025 C CA . PHE A 1 377 ? -18.444 -1.561 -11.868 1.00 92.81 377 PHE A CA 1
ATOM 3026 C C . PHE A 1 377 ? -18.004 -0.089 -11.818 1.00 92.81 377 PHE A C 1
ATOM 3028 O O . PHE A 1 377 ? -18.608 0.737 -12.500 1.00 92.81 377 PHE A O 1
ATOM 3035 N N . GLY A 1 378 ? -16.933 0.244 -11.093 1.00 90.75 378 GLY A N 1
ATOM 3036 C CA . GLY A 1 378 ? -16.444 1.626 -11.004 1.00 90.75 378 GLY A CA 1
ATOM 3037 C C . GLY A 1 378 ? -17.414 2.562 -10.271 1.00 90.75 378 GLY A C 1
ATOM 3038 O O . GLY A 1 378 ? -17.582 3.721 -10.672 1.00 90.75 378 GLY A O 1
ATOM 3039 N N . CYS A 1 379 ? -18.092 2.044 -9.241 1.00 93.44 379 CYS A N 1
ATOM 3040 C CA . CYS A 1 379 ? -19.024 2.792 -8.406 1.00 93.44 379 CYS A CA 1
ATOM 3041 C C . CYS A 1 379 ? -18.302 3.848 -7.550 1.00 93.44 379 CYS A C 1
ATOM 3043 O O . CYS A 1 379 ? -17.290 3.579 -6.894 1.00 93.44 379 CYS A O 1
ATOM 3045 N N . ARG A 1 380 ? -18.851 5.064 -7.547 1.00 92.12 380 ARG A N 1
ATOM 3046 C CA . ARG A 1 380 ? -18.295 6.278 -6.945 1.00 92.12 380 ARG A CA 1
ATOM 3047 C C . ARG A 1 380 ? -19.352 7.112 -6.240 1.00 92.12 380 ARG A C 1
ATOM 3049 O O . ARG A 1 380 ? -20.545 6.983 -6.518 1.00 92.12 380 ARG A O 1
ATOM 3056 N N . ASP A 1 381 ? -18.882 8.000 -5.369 1.00 93.06 381 ASP A N 1
ATOM 3057 C CA . ASP A 1 381 ? -19.681 9.043 -4.717 1.00 93.06 381 ASP A CA 1
ATOM 3058 C C . ASP A 1 381 ? -20.939 8.483 -4.037 1.00 93.06 381 ASP A C 1
ATOM 3060 O O . ASP A 1 381 ? -22.047 9.017 -4.163 1.00 93.06 381 ASP A O 1
ATOM 3064 N N . ALA A 1 382 ? -20.776 7.362 -3.335 1.00 96.19 382 ALA A N 1
ATOM 3065 C CA . ALA A 1 382 ? -21.873 6.693 -2.670 1.00 96.19 382 ALA A CA 1
ATOM 3066 C C . ALA A 1 382 ? -22.293 7.467 -1.419 1.00 96.19 382 ALA A C 1
ATOM 3068 O O . ALA A 1 382 ? -21.477 7.820 -0.567 1.00 96.19 382 ALA A O 1
ATOM 3069 N N . THR A 1 383 ? -23.590 7.732 -1.308 1.00 97.94 383 THR A N 1
ATOM 3070 C CA . THR A 1 383 ? -24.201 8.431 -0.177 1.00 97.94 383 THR A CA 1
ATOM 3071 C C . THR A 1 383 ? -25.325 7.583 0.391 1.00 97.94 383 THR A C 1
ATOM 3073 O O . THR A 1 383 ? -26.169 7.106 -0.364 1.00 97.94 383 THR A O 1
ATOM 3076 N N . PHE A 1 384 ? -25.364 7.451 1.715 1.00 98.38 384 PHE A N 1
ATOM 3077 C CA . PHE A 1 384 ? -26.433 6.786 2.454 1.00 98.38 384 PHE A CA 1
ATOM 3078 C C . PHE A 1 384 ? -26.958 7.738 3.517 1.00 98.38 384 PHE A C 1
ATOM 3080 O O . PHE A 1 384 ? -26.214 8.164 4.397 1.00 98.38 384 PHE A O 1
ATOM 3087 N N . LYS A 1 385 ? -28.241 8.081 3.448 1.00 98.38 385 LYS A N 1
ATOM 3088 C CA . LYS A 1 385 ? -28.862 9.068 4.324 1.00 98.38 385 LYS A CA 1
ATOM 3089 C C . LYS A 1 385 ? -30.032 8.469 5.083 1.00 98.38 385 LYS A C 1
ATOM 3091 O O . LYS A 1 385 ? -31.051 8.114 4.498 1.00 98.38 385 LYS A O 1
ATOM 3096 N N . LEU A 1 386 ? -29.911 8.424 6.403 1.00 98.19 386 LEU A N 1
ATOM 3097 C CA . LEU A 1 386 ? -30.959 7.973 7.310 1.00 98.19 386 LEU A CA 1
ATOM 3098 C C . LEU A 1 386 ? -31.806 9.158 7.787 1.00 98.19 386 LEU A C 1
ATOM 3100 O O . LEU A 1 386 ? -31.302 10.131 8.350 1.00 98.19 386 LEU A O 1
ATOM 3104 N N . THR A 1 387 ? -33.123 9.035 7.636 1.00 97.38 387 THR A N 1
ATOM 3105 C CA . THR A 1 387 ? -34.118 9.967 8.176 1.00 97.38 387 THR A CA 1
ATOM 3106 C C . THR A 1 387 ? -35.226 9.212 8.909 1.00 97.38 387 THR A C 1
ATOM 3108 O O . THR A 1 387 ? -35.522 8.064 8.598 1.00 97.38 387 THR A O 1
ATOM 3111 N N . TRP A 1 388 ? -35.844 9.841 9.910 1.00 95.69 388 TRP A N 1
ATOM 3112 C CA . TRP A 1 388 ? -36.926 9.237 10.696 1.00 95.69 388 TRP A CA 1
ATOM 3113 C C . TRP A 1 388 ? -37.950 10.270 11.166 1.00 95.69 388 TRP A C 1
ATOM 3115 O O . TRP A 1 388 ? -37.677 11.479 11.223 1.00 95.69 388 TRP A O 1
ATOM 3125 N N . ASN A 1 389 ? -39.149 9.779 11.495 1.00 92.12 389 ASN A N 1
ATOM 3126 C CA . ASN A 1 389 ? -40.328 10.608 11.754 1.00 92.12 389 ASN A CA 1
ATOM 3127 C C . ASN A 1 389 ? -40.412 11.200 13.176 1.00 92.12 389 ASN A C 1
ATOM 3129 O O . ASN A 1 389 ? -41.094 12.207 13.372 1.00 92.12 389 ASN A O 1
ATOM 3133 N N . ASN A 1 390 ? -39.719 10.625 14.165 1.00 88.19 390 ASN A N 1
ATOM 3134 C CA . ASN A 1 390 ? -39.761 11.072 15.562 1.00 88.19 390 ASN A CA 1
ATOM 3135 C C . ASN A 1 390 ? -38.405 11.604 16.050 1.00 88.19 390 ASN A C 1
ATOM 3137 O O . ASN A 1 390 ? -37.545 10.831 16.460 1.00 88.19 390 ASN A O 1
ATOM 3141 N N . LYS A 1 391 ? -38.244 12.930 16.099 1.00 83.31 391 LYS A N 1
ATOM 3142 C CA . LYS A 1 391 ? -36.982 13.592 16.489 1.00 83.31 391 LYS A CA 1
ATOM 3143 C C . LYS A 1 391 ? -36.582 13.438 17.963 1.00 83.31 391 LYS A C 1
ATOM 3145 O O . LYS A 1 391 ? -35.455 13.757 18.321 1.00 83.31 391 LYS A O 1
ATOM 3150 N N . ASN A 1 392 ? -37.474 12.932 18.820 1.00 87.62 392 ASN A N 1
ATOM 3151 C CA . ASN A 1 392 ? -37.116 12.589 20.204 1.00 87.62 392 ASN A CA 1
ATOM 3152 C C . ASN A 1 392 ? -36.335 11.267 20.295 1.00 87.62 392 ASN A C 1
ATOM 3154 O O . ASN A 1 392 ? -35.768 10.960 21.342 1.00 87.62 392 ASN A O 1
ATOM 3158 N N . ILE A 1 393 ? -36.343 10.471 19.226 1.00 90.81 393 ILE A N 1
ATOM 3159 C CA . ILE A 1 393 ? -35.569 9.238 19.111 1.00 90.81 393 ILE A CA 1
ATOM 3160 C C . ILE A 1 393 ? -34.288 9.536 18.344 1.00 90.81 393 ILE A C 1
ATOM 3162 O O . ILE A 1 393 ? -34.299 10.320 17.393 1.00 90.81 393 ILE A O 1
ATOM 3166 N N . LYS A 1 394 ? -33.196 8.923 18.789 1.00 93.81 394 LYS A N 1
ATOM 3167 C CA . LYS A 1 394 ? -31.856 9.077 18.236 1.00 93.81 394 LYS A CA 1
ATOM 3168 C C . LYS A 1 394 ? -31.460 7.767 17.575 1.00 93.81 394 LYS A C 1
ATOM 3170 O O . LYS A 1 394 ? -31.525 6.719 18.216 1.00 93.81 394 LYS A O 1
ATOM 3175 N N . LEU A 1 395 ? -31.116 7.823 16.291 1.00 95.31 395 LEU A N 1
ATOM 3176 C CA . LEU A 1 395 ? -30.768 6.650 15.492 1.00 95.31 395 LEU A CA 1
ATOM 3177 C C . LEU A 1 395 ? -29.343 6.778 14.950 1.00 95.31 395 LEU A C 1
ATOM 3179 O O . LEU A 1 395 ? -28.937 7.869 14.546 1.00 95.31 395 LEU A O 1
ATOM 3183 N N . GLY A 1 396 ? -28.623 5.659 14.923 1.00 96.69 396 GLY A N 1
ATOM 3184 C CA . GLY A 1 396 ? -27.363 5.491 14.203 1.00 96.69 396 GLY A CA 1
ATOM 3185 C C . GLY A 1 396 ? -27.558 4.713 12.902 1.00 96.69 396 GLY A C 1
ATOM 3186 O O . GLY A 1 396 ? -28.567 4.019 12.725 1.00 96.69 396 GLY A O 1
ATOM 3187 N N . LEU A 1 397 ? -26.592 4.847 11.997 1.00 98.00 397 LEU A N 1
ATOM 3188 C CA . LEU A 1 397 ? -26.524 4.150 10.718 1.00 98.00 397 LEU A CA 1
ATOM 3189 C C . LEU A 1 397 ? -25.139 3.521 10.561 1.00 98.00 397 LEU A C 1
ATOM 3191 O O . LEU A 1 397 ? -24.136 4.206 10.732 1.00 98.00 397 LEU A O 1
ATOM 3195 N N . THR A 1 398 ? -25.108 2.258 10.153 1.00 98.00 398 THR A N 1
ATOM 3196 C CA . THR A 1 398 ? -23.895 1.554 9.728 1.00 98.00 398 THR A CA 1
ATOM 3197 C C . THR A 1 398 ? -24.129 0.938 8.353 1.00 98.00 398 THR A C 1
ATOM 3199 O O . THR A 1 398 ? -25.198 0.367 8.111 1.00 98.00 398 THR A O 1
ATOM 3202 N N . ILE A 1 399 ? -23.140 1.025 7.461 1.00 98.06 399 ILE A N 1
ATOM 3203 C CA . ILE A 1 399 ? -23.149 0.329 6.168 1.00 98.06 399 ILE A CA 1
ATOM 3204 C C . ILE A 1 399 ? -22.208 -0.869 6.238 1.00 98.06 399 ILE A C 1
ATOM 3206 O O . ILE A 1 399 ? -21.029 -0.735 6.560 1.00 98.06 399 ILE A O 1
ATOM 3210 N N . ILE A 1 400 ? -22.752 -2.044 5.932 1.00 97.69 400 ILE A N 1
ATOM 3211 C CA . ILE A 1 400 ? -22.024 -3.308 5.932 1.00 97.69 400 ILE A CA 1
ATOM 3212 C C . ILE A 1 400 ? -21.764 -3.734 4.490 1.00 97.69 400 ILE A C 1
ATOM 3214 O O . ILE A 1 400 ? -22.697 -3.804 3.680 1.00 97.69 400 ILE A O 1
ATOM 3218 N N . GLY A 1 401 ? -20.498 -4.023 4.200 1.00 96.38 401 GLY A N 1
ATOM 3219 C CA . GLY A 1 401 ? -20.034 -4.493 2.904 1.00 96.38 401 GLY A CA 1
ATOM 3220 C C . GLY A 1 401 ? -20.337 -5.971 2.634 1.00 96.38 401 GLY A C 1
ATOM 3221 O O . GLY A 1 401 ? -20.849 -6.686 3.510 1.00 96.38 401 GLY A O 1
ATOM 3222 N N . PRO A 1 402 ? -20.048 -6.447 1.410 1.00 93.69 402 PRO A N 1
ATOM 3223 C CA . PRO A 1 402 ? -20.381 -7.804 0.978 1.00 93.69 402 PRO A CA 1
ATOM 3224 C C . PRO A 1 402 ? -19.620 -8.894 1.747 1.00 93.69 402 PRO A C 1
ATOM 3226 O O . PRO A 1 402 ? -20.181 -9.961 1.987 1.00 93.69 402 PRO A O 1
ATOM 3229 N N . SER A 1 403 ? -18.395 -8.632 2.221 1.00 92.81 403 SER A N 1
ATOM 3230 C CA . SER A 1 403 ? -17.639 -9.574 3.075 1.00 92.81 403 SER A CA 1
ATOM 3231 C C . SER A 1 403 ? -18.125 -9.571 4.533 1.00 92.81 403 SER A C 1
ATOM 3233 O O . SER A 1 403 ? -17.668 -10.371 5.348 1.00 92.81 403 SER A O 1
ATOM 3235 N N . GLY A 1 404 ? -19.081 -8.701 4.874 1.00 94.69 404 GLY A N 1
ATOM 3236 C CA . GLY A 1 404 ? -19.604 -8.520 6.224 1.00 94.69 404 GLY A CA 1
ATOM 3237 C C . GLY A 1 404 ? -18.849 -7.493 7.064 1.00 94.69 404 GLY A C 1
ATOM 3238 O O . GLY A 1 404 ? -19.178 -7.341 8.238 1.00 94.69 404 GLY A O 1
ATOM 3239 N N . GLU A 1 405 ? -17.866 -6.811 6.484 1.00 96.00 405 GLU A N 1
ATOM 3240 C CA . GLU A 1 405 ? -17.100 -5.734 7.097 1.00 96.00 405 GLU A CA 1
ATOM 3241 C C . GLU A 1 405 ? -17.952 -4.484 7.333 1.00 96.00 405 GLU A C 1
ATOM 3243 O O . GLU A 1 405 ? -18.806 -4.114 6.525 1.00 96.00 405 GLU A O 1
ATOM 3248 N N . GLU A 1 406 ? -17.702 -3.817 8.454 1.00 95.88 406 GLU A N 1
ATOM 3249 C CA . GLU A 1 406 ? -18.237 -2.490 8.735 1.00 95.88 406 GLU A CA 1
ATOM 3250 C C . GLU A 1 406 ? -17.466 -1.464 7.893 1.00 95.88 406 GLU A C 1
ATOM 3252 O O . GLU A 1 406 ? -16.312 -1.165 8.199 1.00 95.88 406 GLU A O 1
ATOM 3257 N N . ILE A 1 407 ? -18.082 -0.971 6.807 1.00 95.19 407 ILE A N 1
ATOM 3258 C CA . ILE A 1 407 ? -17.447 0.016 5.918 1.00 95.19 407 ILE A CA 1
ATOM 3259 C C . ILE A 1 407 ? -17.360 1.358 6.642 1.00 95.19 407 ILE A C 1
ATOM 3261 O O . ILE A 1 407 ? -16.282 1.937 6.732 1.00 95.19 407 ILE A O 1
ATOM 3265 N N . ASP A 1 408 ? -18.493 1.835 7.163 1.00 94.56 408 ASP A N 1
ATOM 3266 C CA . ASP A 1 408 ? -18.568 3.083 7.918 1.00 94.56 408 ASP A CA 1
ATOM 3267 C C . ASP A 1 408 ? -19.792 3.115 8.845 1.00 94.56 408 ASP A C 1
ATOM 3269 O O . ASP A 1 408 ? -20.806 2.449 8.591 1.00 94.56 408 ASP A O 1
ATOM 3273 N N . SER A 1 409 ? -19.700 3.937 9.891 1.00 94.38 409 SER A N 1
ATOM 3274 C CA . SER A 1 409 ? -20.707 4.107 10.936 1.00 94.38 409 SER A CA 1
ATOM 3275 C C . SER A 1 409 ? -20.836 5.559 11.378 1.00 94.38 409 SER A C 1
ATOM 3277 O O . SER A 1 409 ? -19.854 6.260 11.602 1.00 94.38 409 SER A O 1
ATOM 3279 N N . VAL A 1 410 ? -22.075 5.998 11.601 1.00 94.88 410 VAL A N 1
ATOM 3280 C CA . VAL A 1 410 ? -22.394 7.352 12.063 1.00 94.88 410 VAL A CA 1
ATOM 3281 C C . VAL A 1 410 ? -23.527 7.325 13.092 1.00 94.88 410 VAL A C 1
ATOM 3283 O O . VAL A 1 410 ? -24.524 6.611 12.951 1.00 94.88 410 VAL A O 1
ATOM 3286 N N . PHE A 1 411 ? -23.376 8.097 14.166 1.00 92.06 411 PHE A N 1
ATOM 3287 C CA . PHE A 1 411 ? -24.296 8.068 15.307 1.00 92.06 411 PHE A CA 1
ATOM 3288 C C . PHE A 1 411 ? -24.329 9.397 16.076 1.00 92.06 411 PHE A C 1
ATOM 3290 O O . PHE A 1 411 ? -24.332 9.408 17.304 1.00 92.06 411 PHE A O 1
ATOM 3297 N N . ASP A 1 412 ? -24.379 10.527 15.363 1.00 87.56 412 ASP A N 1
ATOM 3298 C CA . ASP A 1 412 ? -24.513 11.849 15.987 1.00 87.56 412 ASP A CA 1
ATOM 3299 C C . ASP A 1 412 ? -25.842 11.954 16.763 1.00 87.56 412 ASP A C 1
ATOM 3301 O O . ASP A 1 412 ? -26.931 11.945 16.178 1.00 87.56 412 ASP A O 1
ATOM 3305 N N . GLU A 1 413 ? -25.751 12.034 18.093 1.00 84.31 413 GLU A N 1
ATOM 3306 C CA . GLU A 1 413 ? -26.904 12.125 18.990 1.00 84.31 413 GLU A CA 1
ATOM 3307 C C . GLU A 1 413 ? -27.664 13.450 18.846 1.00 84.31 413 GLU A C 1
ATOM 3309 O O . GLU A 1 413 ? -28.844 13.511 19.194 1.00 84.31 413 GLU A O 1
ATOM 3314 N N . ASP A 1 414 ? -27.053 14.501 18.304 1.00 83.81 414 ASP A N 1
ATOM 3315 C CA . ASP A 1 414 ? -27.669 15.817 18.129 1.00 83.81 414 ASP A CA 1
ATOM 3316 C C . ASP A 1 414 ? -28.244 16.027 16.719 1.00 83.81 414 ASP A C 1
ATOM 3318 O O . ASP A 1 414 ? -28.999 16.979 16.496 1.00 83.81 414 ASP A O 1
ATOM 3322 N N . ALA A 1 415 ? -27.987 15.108 15.786 1.00 83.62 415 ALA A N 1
ATOM 3323 C CA . ALA A 1 415 ? -28.451 15.220 14.411 1.00 83.62 415 ALA A CA 1
ATOM 3324 C C . ALA A 1 415 ? -29.932 14.831 14.215 1.00 83.62 415 ALA A C 1
ATOM 3326 O O . ALA A 1 415 ? -30.475 13.908 14.829 1.00 83.62 415 ALA A O 1
ATOM 3327 N N . ASP A 1 416 ? -30.593 15.525 13.281 1.00 85.06 416 ASP A N 1
ATOM 3328 C CA . ASP A 1 416 ? -31.953 15.213 12.813 1.00 85.06 416 ASP A CA 1
ATOM 3329 C C . ASP A 1 416 ? -31.974 14.186 11.659 1.00 85.06 416 ASP A C 1
ATOM 3331 O O . ASP A 1 416 ? -33.050 13.760 11.220 1.00 85.06 416 ASP A O 1
ATOM 3335 N N . SER A 1 417 ? -30.803 13.818 11.140 1.00 93.75 417 SER A N 1
ATOM 3336 C CA . SER A 1 417 ? -30.567 12.808 10.104 1.00 93.75 417 SER A CA 1
ATOM 3337 C C . SER A 1 417 ? -29.115 12.355 10.171 1.00 93.75 417 SER A C 1
ATOM 3339 O O . SER A 1 417 ? -28.264 13.172 10.504 1.00 93.75 417 SER A O 1
ATOM 3341 N N . GLN A 1 418 ? -28.828 11.121 9.768 1.00 96.56 418 GLN A N 1
ATOM 3342 C CA . GLN A 1 418 ? -27.451 10.651 9.617 1.00 96.56 418 GLN A CA 1
ATOM 3343 C C . GLN A 1 418 ? -27.075 10.537 8.139 1.00 96.56 418 GLN A C 1
ATOM 3345 O O . GLN A 1 418 ? -27.941 10.245 7.312 1.00 96.56 418 GLN A O 1
ATOM 3350 N N . GLU A 1 419 ? -25.802 10.739 7.807 1.00 97.44 419 GLU A N 1
ATOM 3351 C CA . GLU A 1 419 ? -25.291 10.613 6.441 1.00 97.44 419 GLU A CA 1
ATOM 3352 C C . GLU A 1 419 ? -23.909 9.950 6.448 1.00 97.44 419 GLU A C 1
ATOM 3354 O O . GLU A 1 419 ? -23.017 10.390 7.169 1.00 97.44 419 GLU A O 1
ATOM 3359 N N . ILE A 1 420 ? -23.744 8.909 5.631 1.00 97.62 420 ILE A N 1
ATOM 3360 C CA . ILE A 1 420 ? -22.463 8.264 5.326 1.00 97.62 420 ILE A CA 1
ATOM 3361 C C . ILE A 1 420 ? -22.110 8.580 3.880 1.00 97.62 420 ILE A C 1
ATOM 3363 O O . ILE A 1 420 ? -22.953 8.446 2.986 1.00 97.62 420 ILE A O 1
ATOM 3367 N N . LYS A 1 421 ? -20.854 8.973 3.659 1.00 96.50 421 LYS A N 1
ATOM 3368 C CA . LYS A 1 421 ? -20.274 9.165 2.330 1.00 96.50 421 LYS A CA 1
ATOM 3369 C C . LYS A 1 421 ? -19.086 8.241 2.167 1.00 96.50 421 LYS A C 1
ATOM 3371 O O . LYS A 1 421 ? -18.205 8.210 3.026 1.00 96.50 421 LYS A O 1
ATOM 3376 N N . ILE A 1 422 ? -19.092 7.510 1.064 1.00 95.31 422 ILE A N 1
ATOM 3377 C CA . ILE A 1 422 ? -18.045 6.571 0.686 1.00 95.31 422 ILE A CA 1
ATOM 3378 C C . ILE A 1 422 ? -17.619 6.938 -0.733 1.00 95.31 422 ILE A C 1
ATOM 3380 O O . ILE A 1 422 ? -18.448 6.996 -1.644 1.00 95.31 422 ILE A O 1
ATOM 3384 N N . GLN A 1 423 ? -16.332 7.231 -0.922 1.00 90.56 423 GLN A N 1
ATOM 3385 C CA . GLN A 1 423 ? -15.831 7.720 -2.213 1.00 90.56 423 GLN A CA 1
ATOM 3386 C C . GLN A 1 423 ? -15.941 6.649 -3.304 1.00 90.56 423 GLN A C 1
ATOM 3388 O O . GLN A 1 423 ? -16.272 6.964 -4.447 1.00 90.56 423 GLN A O 1
ATOM 3393 N N . LYS A 1 424 ? -15.675 5.386 -2.953 1.00 91.56 424 LYS A N 1
ATOM 3394 C CA . LYS A 1 424 ? -15.557 4.261 -3.887 1.00 91.56 424 LYS A CA 1
ATOM 3395 C C . LYS A 1 424 ? -16.229 3.025 -3.291 1.00 91.56 424 LYS A C 1
ATOM 3397 O O . LYS A 1 424 ? -15.994 2.721 -2.129 1.00 91.56 424 LYS A O 1
ATOM 3402 N N . LEU A 1 425 ? -17.056 2.328 -4.070 1.00 94.75 425 LEU A N 1
ATOM 3403 C CA . LEU A 1 425 ? -17.627 1.030 -3.690 1.00 94.75 425 LEU A CA 1
ATOM 3404 C C . LEU A 1 425 ? -17.232 -0.026 -4.723 1.00 94.75 425 LEU A C 1
ATOM 3406 O O . LEU A 1 425 ? -17.294 0.228 -5.926 1.00 94.75 425 LEU A O 1
ATOM 3410 N N . GLY A 1 426 ? -16.867 -1.209 -4.244 1.00 93.56 426 GLY A N 1
ATOM 3411 C CA . GLY A 1 426 ? -16.629 -2.386 -5.069 1.00 93.56 426 GLY A CA 1
ATOM 3412 C C . GLY A 1 426 ? -17.901 -3.100 -5.507 1.00 93.56 426 GLY A C 1
ATOM 3413 O O . GLY A 1 426 ? -18.977 -2.902 -4.938 1.00 93.56 426 GLY A O 1
ATOM 3414 N N . GLU A 1 427 ? -17.761 -3.964 -6.511 1.00 94.56 427 GLU A N 1
ATOM 3415 C CA . GLU A 1 427 ? -18.852 -4.822 -6.970 1.00 94.56 427 GLU A CA 1
ATOM 3416 C C . GLU A 1 427 ? -19.209 -5.877 -5.903 1.00 94.56 427 GLU A C 1
ATOM 3418 O O . GLU A 1 427 ? -18.394 -6.264 -5.064 1.00 94.56 427 GLU A O 1
ATOM 3423 N N . CYS A 1 428 ? -20.449 -6.361 -5.944 1.00 95.06 428 CYS A N 1
ATOM 3424 C CA . CYS A 1 428 ? -20.903 -7.508 -5.154 1.00 95.06 428 CYS A CA 1
ATOM 3425 C C . CYS A 1 428 ? -20.892 -8.770 -6.031 1.00 95.06 428 CYS A C 1
ATOM 3427 O O . CYS A 1 428 ? -21.151 -8.678 -7.233 1.00 95.06 428 CYS A O 1
ATOM 3429 N N . LEU A 1 429 ? -20.627 -9.946 -5.450 1.00 95.06 429 LEU A N 1
ATOM 3430 C CA . LEU A 1 429 ? -20.838 -11.208 -6.168 1.00 95.06 429 LEU A CA 1
ATOM 3431 C C . LEU A 1 429 ? -22.336 -11.480 -6.362 1.00 95.06 429 LEU A C 1
ATOM 3433 O O . LEU A 1 429 ? -23.190 -10.903 -5.687 1.00 95.06 429 LEU A O 1
ATOM 3437 N N . ASP A 1 430 ? -22.659 -12.410 -7.262 1.00 92.88 430 ASP A N 1
ATOM 3438 C CA . ASP A 1 430 ? -24.036 -12.840 -7.504 1.00 92.88 430 ASP A CA 1
ATOM 3439 C C . ASP A 1 430 ? -24.724 -13.292 -6.199 1.00 92.88 430 ASP A C 1
ATOM 3441 O O . ASP A 1 430 ? -24.357 -14.298 -5.589 1.00 92.88 430 ASP A O 1
ATOM 3445 N N . GLY A 1 431 ? -25.771 -12.563 -5.798 1.00 92.31 431 GLY A N 1
ATOM 3446 C CA . GLY A 1 431 ? -26.545 -12.826 -4.580 1.00 92.31 431 GLY A CA 1
ATOM 3447 C C . GLY A 1 431 ? -26.008 -12.158 -3.310 1.00 92.31 431 GLY A C 1
ATOM 3448 O O . GLY A 1 431 ? -26.616 -12.322 -2.252 1.00 92.31 431 GLY A O 1
ATOM 3449 N N . GLU A 1 432 ? -24.909 -11.407 -3.397 1.00 95.50 432 GLU A N 1
ATOM 3450 C CA . GLU A 1 432 ? -24.433 -10.521 -2.334 1.00 95.50 432 GLU A CA 1
ATOM 3451 C C . GLU A 1 432 ? -25.015 -9.111 -2.489 1.00 95.50 432 GLU A C 1
ATOM 3453 O O . GLU A 1 432 ? -25.249 -8.627 -3.595 1.00 95.50 432 GLU A O 1
ATOM 3458 N N . HIS A 1 433 ? -25.213 -8.434 -1.360 1.00 96.00 433 HIS A N 1
ATOM 3459 C CA . HIS A 1 433 ? -25.766 -7.086 -1.300 1.00 96.00 433 HIS A CA 1
ATOM 3460 C C . HIS A 1 433 ? -25.127 -6.297 -0.155 1.00 96.00 433 HIS A C 1
ATOM 3462 O O . HIS A 1 433 ? -24.758 -6.861 0.881 1.00 96.00 433 HIS A O 1
ATOM 3468 N N . LEU A 1 434 ? -25.072 -4.972 -0.310 1.00 97.56 434 LEU A N 1
ATOM 3469 C CA . LEU A 1 434 ? -24.814 -4.076 0.814 1.00 97.56 434 LEU A CA 1
ATOM 3470 C C . LEU A 1 434 ? -25.979 -4.128 1.803 1.00 97.56 434 LEU A C 1
ATOM 3472 O O . LEU A 1 434 ? -27.134 -4.347 1.427 1.00 97.56 434 LEU A O 1
ATOM 3476 N N . ARG A 1 435 ? -25.694 -3.881 3.081 1.00 97.88 435 ARG A N 1
ATOM 3477 C CA . ARG A 1 435 ? -26.725 -3.839 4.127 1.00 97.88 435 ARG A CA 1
ATOM 3478 C C . ARG A 1 435 ? -26.640 -2.541 4.914 1.00 97.88 435 ARG A C 1
ATOM 3480 O O . ARG A 1 435 ? -25.561 -2.124 5.323 1.00 97.88 435 ARG A O 1
ATOM 3487 N N . ALA A 1 436 ? -27.794 -1.932 5.161 1.00 98.19 436 ALA A N 1
ATOM 3488 C CA . ALA A 1 436 ? -27.945 -0.807 6.070 1.00 98.19 436 ALA A CA 1
ATOM 3489 C C . ALA A 1 436 ? -28.417 -1.315 7.435 1.00 98.19 436 ALA A C 1
ATOM 3491 O O . ALA A 1 436 ? -29.466 -1.956 7.556 1.00 98.19 436 ALA A O 1
ATOM 3492 N N . VAL A 1 437 ? -27.654 -1.009 8.477 1.00 98.19 437 VAL A N 1
ATOM 3493 C CA . VAL A 1 437 ? -27.995 -1.327 9.863 1.00 98.19 437 VAL A CA 1
ATOM 3494 C C . VAL A 1 437 ? -28.419 -0.040 10.552 1.00 98.19 437 VAL A C 1
ATOM 3496 O O . VAL A 1 437 ? -27.651 0.914 10.635 1.00 98.19 437 VAL A O 1
ATOM 3499 N N . VAL A 1 438 ? -29.652 -0.016 11.053 1.00 97.88 438 VAL A N 1
ATOM 3500 C CA . VAL A 1 438 ? -30.222 1.130 11.770 1.00 97.88 438 VAL A CA 1
ATOM 3501 C C . VAL A 1 438 ? -30.514 0.715 13.201 1.00 97.88 438 VAL A C 1
ATOM 3503 O O . VAL A 1 438 ? -31.244 -0.250 13.436 1.00 97.88 438 VAL A O 1
ATOM 3506 N N . TYR A 1 439 ? -29.956 1.443 14.164 1.00 97.25 439 TYR A N 1
ATOM 3507 C CA . TYR A 1 439 ? -30.050 1.122 15.589 1.00 97.25 439 TYR A CA 1
ATOM 3508 C C . TYR A 1 439 ? -30.419 2.347 16.422 1.00 97.25 439 TYR A C 1
ATOM 3510 O O . TYR A 1 439 ? -30.109 3.478 16.055 1.00 97.25 439 TYR A O 1
ATOM 3518 N N . ALA A 1 440 ? -31.117 2.129 17.537 1.00 95.94 440 ALA A N 1
ATOM 3519 C CA . ALA A 1 440 ? -31.568 3.201 18.417 1.00 95.94 440 ALA A CA 1
ATOM 3520 C C . ALA A 1 440 ? -30.566 3.452 19.542 1.00 95.94 440 ALA A C 1
ATOM 3522 O O . ALA A 1 440 ? -30.171 2.517 20.234 1.00 95.94 440 ALA A O 1
ATOM 3523 N N . LEU A 1 441 ? -30.218 4.722 19.752 1.00 94.06 441 LEU A N 1
ATOM 3524 C CA . LEU A 1 441 ? -29.329 5.205 20.816 1.00 94.06 441 LEU A CA 1
ATOM 3525 C C . LEU A 1 441 ? -30.089 5.547 22.110 1.00 94.06 441 LEU A C 1
ATOM 3527 O O . LEU A 1 441 ? -29.479 5.859 23.129 1.00 94.06 441 LEU A O 1
ATOM 3531 N N . ASN A 1 442 ? -31.423 5.473 22.087 1.00 93.75 442 ASN A N 1
ATOM 3532 C CA . ASN A 1 442 ? -32.310 5.589 23.244 1.00 93.75 442 ASN A CA 1
ATOM 3533 C C . ASN A 1 442 ? -33.521 4.644 23.122 1.00 93.75 442 ASN A C 1
ATOM 3535 O O . ASN A 1 442 ? -33.805 4.128 22.045 1.00 93.75 442 ASN A O 1
ATOM 3539 N N . ASP A 1 443 ? -34.245 4.415 24.223 1.00 94.94 443 ASP A N 1
ATOM 3540 C CA . ASP A 1 443 ? -35.394 3.498 24.242 1.00 94.94 443 ASP A CA 1
ATOM 3541 C C . ASP A 1 443 ? -36.516 3.912 23.276 1.00 94.94 443 ASP A C 1
ATOM 3543 O O . ASP A 1 443 ? -36.982 5.057 23.268 1.00 94.94 443 ASP A O 1
ATOM 3547 N N . VAL A 1 444 ? -37.034 2.937 22.524 1.00 93.31 444 VAL A N 1
ATOM 3548 C CA . VAL A 1 444 ? -38.086 3.123 21.516 1.00 93.31 444 VAL A CA 1
ATOM 3549 C C . VAL A 1 444 ? -39.316 2.282 21.865 1.00 93.31 444 VAL A C 1
ATOM 3551 O O . VAL A 1 444 ? -39.542 1.192 21.330 1.00 93.31 444 VAL A O 1
ATOM 3554 N N . SER A 1 445 ? -40.143 2.825 22.764 1.00 90.25 445 SER A N 1
ATOM 3555 C CA . SER A 1 445 ? -41.372 2.177 23.265 1.00 90.25 445 SER A CA 1
ATOM 3556 C C . SER A 1 445 ? -42.506 2.068 22.236 1.00 90.25 445 SER A C 1
ATOM 3558 O O . SER A 1 445 ? -43.376 1.205 22.360 1.00 90.25 445 SER A O 1
ATOM 3560 N N . LEU A 1 446 ? -42.513 2.934 21.219 1.00 89.94 446 LEU A N 1
ATOM 3561 C CA . LEU A 1 446 ? -43.442 2.887 20.091 1.00 89.94 446 LEU A CA 1
ATOM 3562 C C . LEU A 1 446 ? -42.640 2.799 18.793 1.00 89.94 446 LEU A C 1
ATOM 3564 O O . LEU A 1 446 ? -41.699 3.580 18.654 1.00 89.94 446 LEU A O 1
ATOM 3568 N N . PRO A 1 447 ? -43.014 1.921 17.841 1.00 92.38 447 PRO A N 1
ATOM 3569 C CA . PRO A 1 447 ? -42.293 1.783 16.583 1.00 92.38 447 PRO A CA 1
ATOM 3570 C C . PRO A 1 447 ? -42.077 3.123 15.873 1.00 92.38 447 PRO A C 1
ATOM 3572 O O . PRO A 1 447 ? -43.035 3.860 15.634 1.00 92.38 447 PRO A O 1
ATOM 3575 N N . VAL A 1 448 ? -40.822 3.412 15.532 1.00 94.00 448 VAL A N 1
ATOM 3576 C CA . VAL A 1 448 ? -40.407 4.577 14.743 1.00 94.00 448 VAL A CA 1
ATOM 3577 C C . VAL A 1 448 ? -40.198 4.145 13.305 1.00 94.00 448 VAL A C 1
ATOM 3579 O O . VAL A 1 448 ? -39.509 3.156 13.053 1.00 94.00 448 VAL A O 1
ATOM 3582 N N . ASP A 1 449 ? -40.791 4.892 12.379 1.00 96.62 449 ASP A N 1
ATOM 3583 C CA . ASP A 1 449 ? -40.565 4.702 10.950 1.00 96.62 449 ASP A CA 1
ATOM 3584 C C . ASP A 1 449 ? -39.316 5.476 10.532 1.00 96.62 449 ASP A C 1
ATOM 3586 O O . ASP A 1 449 ? -39.147 6.651 10.891 1.00 96.62 449 ASP A O 1
ATOM 3590 N N . PHE A 1 450 ? -38.470 4.819 9.749 1.00 97.12 450 PHE A N 1
ATOM 3591 C CA . PHE A 1 450 ? -37.280 5.422 9.175 1.00 97.12 450 PHE A CA 1
ATOM 3592 C C . PHE A 1 450 ? -37.131 5.063 7.696 1.00 97.12 450 PHE A C 1
ATOM 3594 O O . PHE A 1 450 ? -37.672 4.064 7.214 1.00 97.12 450 PHE A O 1
ATOM 3601 N N . THR A 1 451 ? -36.350 5.879 7.001 1.00 98.31 451 THR A N 1
ATOM 3602 C CA . THR A 1 451 ? -36.004 5.725 5.591 1.00 98.31 451 THR A CA 1
ATOM 3603 C C . THR A 1 451 ? -34.501 5.906 5.443 1.00 98.31 451 THR A C 1
ATOM 3605 O O . THR A 1 451 ? -33.953 6.893 5.937 1.00 98.31 451 THR A O 1
ATOM 3608 N N . VAL A 1 452 ? -33.849 4.968 4.759 1.00 98.50 452 VAL A N 1
ATOM 3609 C CA . VAL A 1 452 ? -32.474 5.116 4.278 1.00 98.50 452 VAL A CA 1
ATOM 3610 C C . VAL A 1 452 ? -32.543 5.371 2.779 1.00 98.50 452 VAL A C 1
ATOM 3612 O O . VAL A 1 452 ? -32.954 4.503 2.009 1.00 98.50 452 VAL A O 1
ATOM 3615 N N . GLU A 1 453 ? -32.189 6.583 2.378 1.00 98.62 453 GLU A N 1
ATOM 3616 C CA . GLU A 1 453 ? -31.999 6.956 0.979 1.00 98.62 453 GLU A CA 1
ATOM 3617 C C . GLU A 1 453 ? -30.561 6.619 0.591 1.00 98.62 453 GLU A C 1
ATOM 3619 O O . GLU A 1 453 ? -29.641 6.900 1.359 1.00 98.62 453 GLU A O 1
ATOM 3624 N N . TYR A 1 454 ? -30.355 6.027 -0.579 1.00 98.31 454 TYR A N 1
ATOM 3625 C CA . TYR A 1 454 ? -29.019 5.778 -1.102 1.00 98.31 454 TYR A CA 1
ATOM 3626 C C . TYR A 1 454 ? -28.893 6.263 -2.536 1.00 98.31 454 TYR A C 1
ATOM 3628 O O . TYR A 1 454 ? -29.859 6.252 -3.303 1.00 98.31 454 TYR A O 1
ATOM 3636 N N . SER A 1 455 ? -27.689 6.686 -2.899 1.00 97.44 455 SER A N 1
ATOM 3637 C CA . SER A 1 455 ? -27.346 7.016 -4.276 1.00 97.44 455 SER A CA 1
ATOM 3638 C C . SER A 1 455 ? -25.862 6.845 -4.527 1.00 97.44 455 SER A C 1
ATOM 3640 O O . SER A 1 455 ? -25.061 7.183 -3.660 1.00 97.44 455 SER A O 1
ATOM 3642 N N . TRP A 1 456 ? -25.502 6.416 -5.726 1.00 96.00 456 TRP A N 1
ATOM 3643 C CA . TRP A 1 456 ? -24.121 6.332 -6.185 1.00 96.00 456 TRP A CA 1
ATOM 3644 C C . TRP A 1 456 ? -24.038 6.524 -7.696 1.00 96.00 456 TRP A C 1
ATOM 3646 O O . TRP A 1 456 ? -25.051 6.487 -8.403 1.00 96.00 456 TRP A O 1
ATOM 3656 N N . GLN A 1 457 ? -22.823 6.753 -8.183 1.00 93.38 457 GLN A N 1
ATOM 3657 C CA . GLN A 1 457 ? -22.531 7.025 -9.582 1.00 93.38 457 GLN A CA 1
ATOM 3658 C C . GLN A 1 457 ? -21.601 5.973 -10.183 1.00 93.38 457 GLN A C 1
ATOM 3660 O O . GLN A 1 457 ? -20.755 5.421 -9.494 1.00 93.38 457 GLN A O 1
ATOM 3665 N N . GLN A 1 458 ? -21.733 5.713 -11.479 1.00 91.44 458 GLN A N 1
ATOM 3666 C CA . GLN A 1 458 ? -20.808 4.902 -12.254 1.00 91.44 458 GLN A CA 1
ATOM 3667 C C . GLN A 1 458 ? -19.944 5.812 -13.127 1.00 91.44 458 GLN A C 1
ATOM 3669 O O . GLN A 1 458 ? -20.447 6.427 -14.067 1.00 91.44 458 GLN A O 1
ATOM 3674 N N . ASN A 1 459 ? -18.645 5.880 -12.841 1.00 83.00 459 ASN A N 1
ATOM 3675 C CA . ASN A 1 459 ? -17.743 6.787 -13.561 1.00 83.00 459 ASN A CA 1
ATOM 3676 C C . ASN A 1 459 ? -16.844 6.073 -14.581 1.00 83.00 459 ASN A C 1
ATOM 3678 O O . ASN A 1 459 ? -16.358 6.724 -15.505 1.00 83.00 459 ASN A O 1
ATOM 3682 N N . ILE A 1 460 ? -16.661 4.757 -14.441 1.00 88.69 460 ILE A N 1
ATOM 3683 C CA . ILE A 1 460 ? -15.792 3.921 -15.281 1.00 88.69 460 ILE A CA 1
ATOM 3684 C C . ILE A 1 460 ? -16.620 2.750 -15.826 1.00 88.69 460 ILE A C 1
ATOM 3686 O O . ILE A 1 460 ? -17.479 2.212 -15.130 1.00 88.69 460 ILE A O 1
ATOM 3690 N N . THR A 1 461 ? -16.394 2.355 -17.082 1.00 91.81 461 THR A N 1
ATOM 3691 C CA . THR A 1 461 ? -17.078 1.197 -17.689 1.00 91.81 461 THR A CA 1
ATOM 3692 C C . THR A 1 461 ? -16.262 -0.086 -17.524 1.00 91.81 461 THR A C 1
ATOM 3694 O O . THR A 1 461 ? -15.034 -0.052 -17.561 1.00 91.81 461 THR A O 1
ATOM 3697 N N . LYS A 1 462 ? -16.927 -1.251 -17.457 1.00 93.75 462 LYS A N 1
ATOM 3698 C CA . LYS A 1 462 ? -16.227 -2.550 -17.489 1.00 93.75 462 LYS A CA 1
ATOM 3699 C C . LYS A 1 462 ? -15.394 -2.722 -18.767 1.00 93.75 462 LYS A C 1
ATOM 3701 O O . LYS A 1 462 ? -14.281 -3.222 -18.712 1.00 93.75 462 LYS A O 1
ATOM 3706 N N . LYS A 1 463 ? -15.888 -2.214 -19.907 1.00 95.12 463 LYS A N 1
ATOM 3707 C CA . LYS A 1 463 ? -15.152 -2.213 -21.184 1.00 95.12 463 LYS A CA 1
ATOM 3708 C C . LYS A 1 463 ? -13.796 -1.514 -21.062 1.00 95.12 463 LYS A C 1
ATOM 3710 O O . LYS A 1 463 ? -12.803 -2.048 -21.543 1.00 95.12 463 LYS A O 1
ATOM 3715 N N . GLN A 1 464 ? -13.757 -0.342 -20.427 1.00 95.00 464 GLN A N 1
ATOM 3716 C CA . GLN A 1 464 ? -12.511 0.384 -20.174 1.00 95.00 464 GLN A CA 1
ATOM 3717 C C . GLN A 1 464 ? -11.540 -0.456 -19.345 1.00 95.00 464 GLN A C 1
ATOM 3719 O O . GLN A 1 464 ? -10.398 -0.648 -19.741 1.00 95.00 464 GLN A O 1
ATOM 3724 N N . ALA A 1 465 ? -12.024 -1.032 -18.251 1.00 95.69 465 ALA A N 1
ATOM 3725 C CA . ALA A 1 465 ? -11.228 -1.839 -17.338 1.00 95.69 465 ALA A CA 1
ATOM 3726 C C . ALA A 1 465 ? -10.644 -3.116 -17.965 1.00 95.69 465 ALA A C 1
ATOM 3728 O O . ALA A 1 465 ? -9.470 -3.443 -17.770 1.00 95.69 465 ALA A O 1
ATOM 3729 N N . ASP A 1 466 ? -11.452 -3.825 -18.752 1.00 98.06 466 ASP A N 1
ATOM 3730 C CA . ASP A 1 466 ? -11.041 -5.023 -19.478 1.00 98.06 466 ASP A CA 1
ATOM 3731 C C . ASP A 1 466 ? -9.976 -4.698 -20.546 1.00 98.06 466 ASP A C 1
ATOM 3733 O O . ASP A 1 466 ? -9.025 -5.459 -20.746 1.00 98.06 466 ASP A O 1
ATOM 3737 N N . MET A 1 467 ? -10.096 -3.556 -21.228 1.00 97.94 467 MET A N 1
ATOM 3738 C CA . MET A 1 467 ? -9.132 -3.109 -22.241 1.00 97.94 467 MET A CA 1
ATOM 3739 C C . MET A 1 467 ? -7.824 -2.603 -21.626 1.00 97.94 467 MET A C 1
ATOM 3741 O O . MET A 1 467 ? -6.748 -2.959 -22.110 1.00 97.94 467 MET A O 1
ATOM 3745 N N . THR A 1 468 ? -7.889 -1.874 -20.508 1.00 97.75 468 THR A N 1
ATOM 3746 C CA . THR A 1 468 ? -6.704 -1.524 -19.709 1.00 97.75 468 THR A CA 1
ATOM 3747 C C . THR A 1 468 ? -5.969 -2.786 -19.259 1.00 97.75 468 THR A C 1
ATOM 3749 O O . THR A 1 468 ? -4.762 -2.911 -19.472 1.00 97.75 468 THR A O 1
ATOM 3752 N N . ALA A 1 469 ? -6.690 -3.778 -18.730 1.00 98.62 469 ALA A N 1
ATOM 3753 C CA . ALA A 1 469 ? -6.094 -5.061 -18.372 1.00 98.62 469 ALA A CA 1
ATOM 3754 C C . ALA A 1 469 ? -5.547 -5.822 -19.587 1.00 98.62 469 ALA A C 1
ATOM 3756 O O . ALA A 1 469 ? -4.512 -6.473 -19.479 1.00 98.62 469 ALA A O 1
ATOM 3757 N N . SER A 1 470 ? -6.185 -5.715 -20.756 1.00 98.81 470 SER A N 1
ATOM 3758 C CA . SER A 1 470 ? -5.677 -6.330 -21.986 1.00 98.81 470 SER A CA 1
ATOM 3759 C C . SER A 1 470 ? -4.307 -5.766 -22.368 1.00 98.81 470 SER A C 1
ATOM 3761 O O . SER A 1 470 ? -3.429 -6.524 -22.780 1.00 98.81 470 SER A O 1
ATOM 3763 N N . ALA A 1 471 ? -4.101 -4.457 -22.196 1.00 98.81 471 ALA A N 1
ATOM 3764 C CA . ALA A 1 471 ? -2.807 -3.817 -22.410 1.00 98.81 471 ALA A CA 1
ATOM 3765 C C . ALA A 1 471 ? -1.768 -4.226 -21.349 1.00 98.81 471 ALA A C 1
ATOM 3767 O O . ALA A 1 471 ? -0.648 -4.575 -21.722 1.00 98.81 471 ALA A O 1
ATOM 3768 N N . CYS A 1 472 ? -2.141 -4.244 -20.063 1.00 98.88 472 CYS A N 1
ATOM 3769 C CA . CYS A 1 472 ? -1.255 -4.635 -18.957 1.00 98.88 472 CYS A CA 1
ATOM 3770 C C . CYS A 1 472 ? -0.778 -6.088 -19.094 1.00 98.88 472 CYS A C 1
ATOM 3772 O O . CYS A 1 472 ? 0.418 -6.364 -19.186 1.00 98.88 472 CYS A O 1
ATOM 3774 N N . GLU A 1 473 ? -1.719 -7.026 -19.212 1.00 98.81 473 GLU A N 1
ATOM 3775 C CA . GLU A 1 473 ? -1.414 -8.449 -19.375 1.00 98.81 473 GLU A CA 1
ATOM 3776 C C . GLU A 1 473 ? -0.742 -8.740 -20.716 1.00 98.81 473 GLU A C 1
ATOM 3778 O O . GLU A 1 473 ? 0.103 -9.629 -20.815 1.00 98.81 473 GLU A O 1
ATOM 3783 N N . GLY A 1 474 ? -1.071 -7.972 -21.758 1.00 98.81 474 GLY A N 1
ATOM 3784 C CA . GLY A 1 474 ? -0.386 -8.041 -23.043 1.00 98.81 474 GLY A CA 1
ATOM 3785 C C . GLY A 1 474 ? 1.093 -7.662 -22.942 1.00 98.81 474 GLY A C 1
ATOM 3786 O O . GLY A 1 474 ? 1.937 -8.335 -23.536 1.00 98.81 474 GLY A O 1
ATOM 3787 N N . ALA A 1 475 ? 1.419 -6.631 -22.160 1.00 98.94 475 ALA A N 1
ATOM 3788 C CA . ALA A 1 475 ? 2.792 -6.205 -21.904 1.00 98.94 475 ALA A CA 1
ATOM 3789 C C . ALA A 1 475 ? 3.584 -7.271 -21.133 1.00 98.94 475 ALA A C 1
ATOM 3791 O O . ALA A 1 475 ? 4.685 -7.650 -21.541 1.00 98.94 475 ALA A O 1
ATOM 3792 N N . ILE A 1 476 ? 2.990 -7.820 -20.071 1.00 98.88 476 ILE A N 1
ATOM 3793 C CA . ILE A 1 476 ? 3.592 -8.884 -19.258 1.00 98.88 476 ILE A CA 1
ATOM 3794 C C . ILE A 1 476 ? 3.798 -10.142 -20.106 1.00 98.88 476 ILE A C 1
ATOM 3796 O O . ILE A 1 476 ? 4.908 -10.671 -20.183 1.00 98.88 476 ILE A O 1
ATOM 3800 N N . LEU A 1 477 ? 2.766 -10.595 -20.824 1.00 98.69 477 LEU A N 1
ATOM 3801 C CA . LEU A 1 477 ? 2.869 -11.745 -21.717 1.00 98.69 477 LEU A CA 1
ATOM 3802 C C . LEU A 1 477 ? 3.959 -11.522 -22.770 1.00 98.69 477 LEU A C 1
ATOM 3804 O O . LEU A 1 477 ? 4.789 -12.411 -22.965 1.00 98.69 477 LEU A O 1
ATOM 3808 N N . GLY A 1 478 ? 3.996 -10.344 -23.402 1.00 98.50 478 GLY A N 1
ATOM 3809 C CA . GLY A 1 478 ? 5.009 -9.962 -24.389 1.00 98.50 478 GLY A CA 1
ATOM 3810 C C . GLY A 1 478 ? 6.431 -10.067 -23.844 1.00 98.50 478 GLY A C 1
ATOM 3811 O O . GLY A 1 478 ? 7.298 -10.629 -24.514 1.00 98.50 478 GLY A O 1
ATOM 3812 N N . SER A 1 479 ? 6.646 -9.639 -22.597 1.00 98.38 479 SER A N 1
ATOM 3813 C CA . SER A 1 479 ? 7.914 -9.803 -21.880 1.00 98.38 479 SER A CA 1
ATOM 3814 C C . SER A 1 479 ? 8.314 -11.280 -21.728 1.00 98.38 479 SER A C 1
ATOM 3816 O O . SER A 1 479 ? 9.438 -11.662 -22.071 1.00 98.38 479 SER A O 1
ATOM 3818 N N . THR A 1 480 ? 7.387 -12.152 -21.307 1.00 97.56 480 THR A N 1
ATOM 3819 C CA . THR A 1 480 ? 7.678 -13.587 -21.077 1.00 97.56 480 THR A CA 1
ATOM 3820 C C . THR A 1 480 ? 8.002 -14.385 -22.346 1.00 97.56 480 THR A C 1
ATOM 3822 O O . THR A 1 480 ? 8.589 -15.471 -22.264 1.00 97.56 480 THR A O 1
ATOM 3825 N N . ILE A 1 481 ? 7.608 -13.885 -23.522 1.00 96.44 481 ILE A N 1
ATOM 3826 C CA . ILE A 1 481 ? 7.835 -14.548 -24.817 1.00 96.44 481 ILE A CA 1
ATOM 3827 C C . ILE A 1 481 ? 8.728 -13.746 -25.772 1.00 96.44 481 ILE A C 1
ATOM 3829 O O . ILE A 1 481 ? 8.857 -14.158 -26.929 1.00 96.44 481 ILE A O 1
ATOM 3833 N N . ASN A 1 482 ? 9.319 -12.638 -25.305 1.00 97.12 482 ASN A N 1
ATOM 3834 C CA . ASN A 1 482 ? 10.116 -11.694 -26.095 1.00 97.12 482 ASN A CA 1
ATOM 3835 C C . ASN A 1 482 ? 9.426 -11.319 -27.418 1.00 97.12 482 ASN A C 1
ATOM 3837 O O . ASN A 1 482 ? 9.889 -11.639 -28.518 1.00 97.12 482 ASN A O 1
ATOM 3841 N N . ALA A 1 483 ? 8.260 -10.689 -27.294 1.00 98.38 483 ALA A N 1
ATOM 3842 C CA . ALA A 1 483 ? 7.456 -10.239 -28.419 1.00 98.38 483 ALA A CA 1
ATOM 3843 C C . ALA A 1 483 ? 7.000 -8.787 -28.220 1.00 98.38 483 ALA A C 1
ATOM 3845 O O . ALA A 1 483 ? 6.613 -8.428 -27.107 1.00 98.38 483 ALA A O 1
ATOM 3846 N N . PRO A 1 484 ? 6.979 -7.967 -29.287 1.00 98.62 484 PRO A N 1
ATOM 3847 C CA . PRO A 1 484 ? 6.452 -6.612 -29.211 1.00 98.62 484 PRO A CA 1
ATOM 3848 C C . PRO A 1 484 ? 4.963 -6.621 -28.852 1.00 98.62 484 PRO A C 1
ATOM 3850 O O . PRO A 1 484 ? 4.208 -7.477 -29.332 1.00 98.62 484 PRO A O 1
ATOM 3853 N N . LEU A 1 485 ? 4.552 -5.628 -28.061 1.00 98.88 485 LEU A N 1
ATOM 3854 C CA . LEU A 1 485 ? 3.152 -5.301 -27.816 1.00 98.88 485 LEU A CA 1
ATOM 3855 C C . LEU A 1 485 ? 2.692 -4.259 -28.839 1.00 98.88 485 LEU A C 1
ATOM 3857 O O . LEU A 1 485 ? 3.301 -3.201 -28.981 1.00 98.88 485 LEU A O 1
ATOM 3861 N N . LEU A 1 486 ? 1.610 -4.560 -29.550 1.00 98.81 486 LEU A N 1
ATOM 3862 C CA . LEU A 1 486 ? 0.926 -3.617 -30.427 1.00 98.81 486 LEU A CA 1
ATOM 3863 C C . LEU A 1 486 ? -0.560 -3.567 -30.079 1.00 98.81 486 LEU A C 1
ATOM 3865 O O . LEU A 1 486 ? -1.101 -4.463 -29.431 1.00 98.81 486 LEU A O 1
ATOM 3869 N N . TYR A 1 487 ? -1.227 -2.530 -30.570 1.00 98.81 487 TYR A N 1
ATOM 3870 C CA . TYR A 1 487 ? -2.610 -2.246 -30.226 1.00 98.81 487 TYR A CA 1
ATOM 3871 C C . TYR A 1 487 ? -3.541 -2.278 -31.439 1.00 98.81 487 TYR A C 1
ATOM 3873 O O . TYR A 1 487 ? -3.143 -1.962 -32.566 1.00 98.81 487 TYR A O 1
ATOM 3881 N N . VAL A 1 488 ? -4.802 -2.627 -31.192 1.00 98.56 488 VAL A N 1
ATOM 3882 C CA . VAL A 1 488 ? -5.923 -2.496 -32.136 1.00 98.56 488 VAL A CA 1
ATOM 3883 C C . VAL A 1 488 ? -7.149 -1.930 -31.425 1.00 98.56 488 VAL A C 1
ATOM 3885 O O . VAL A 1 488 ? -7.254 -2.032 -30.203 1.00 98.56 488 VAL A O 1
ATOM 3888 N N . LYS A 1 489 ? -8.083 -1.362 -32.192 1.00 97.94 489 LYS A N 1
ATOM 3889 C CA . LYS A 1 489 ? -9.396 -0.949 -31.683 1.00 97.94 489 LYS A CA 1
ATOM 3890 C C . LYS A 1 489 ? -10.348 -2.134 -31.657 1.00 97.94 489 LYS A C 1
ATOM 3892 O O . LYS A 1 489 ? -10.141 -3.126 -32.361 1.00 97.94 489 LYS A O 1
ATOM 3897 N N . SER A 1 490 ? -11.442 -2.009 -30.906 1.00 96.56 490 SER A N 1
ATOM 3898 C CA . SER A 1 490 ? -12.496 -3.034 -30.900 1.00 96.56 490 SER A CA 1
ATOM 3899 C C . SER A 1 490 ? -13.109 -3.275 -32.285 1.00 96.56 490 SER A C 1
ATOM 3901 O O . SER A 1 490 ? -13.581 -4.376 -32.578 1.00 96.56 490 SER A O 1
ATOM 3903 N N . ASP A 1 491 ? -13.083 -2.272 -33.162 1.00 96.88 491 ASP A N 1
ATOM 3904 C CA . ASP A 1 491 ? -13.708 -2.327 -34.477 1.00 96.88 491 ASP A CA 1
ATOM 3905 C C . ASP A 1 491 ? -12.818 -2.004 -35.675 1.00 96.88 491 ASP A C 1
ATOM 3907 O O . ASP A 1 491 ? -13.291 -2.079 -36.809 1.00 96.88 491 ASP A O 1
ATOM 3911 N N . GLU A 1 492 ? -11.538 -1.732 -35.448 1.00 97.12 492 GLU A N 1
ATOM 3912 C CA . GLU A 1 492 ? -10.577 -1.442 -36.504 1.00 97.12 492 GLU A CA 1
ATOM 3913 C C . GLU A 1 492 ? -9.202 -2.017 -36.141 1.00 97.12 492 GLU A C 1
ATOM 3915 O O . GLU A 1 492 ? -8.703 -1.803 -35.037 1.00 97.12 492 GLU A O 1
ATOM 3920 N N . ALA A 1 493 ? -8.555 -2.707 -37.087 1.00 97.00 493 ALA A N 1
ATOM 3921 C CA . ALA A 1 493 ? -7.116 -2.960 -37.035 1.00 97.00 493 ALA A CA 1
ATOM 3922 C C . ALA A 1 493 ? -6.398 -1.776 -37.703 1.00 97.00 493 ALA A C 1
ATOM 3924 O O . ALA A 1 493 ? -6.421 -1.685 -38.937 1.00 97.00 493 ALA A O 1
ATOM 3925 N N . PRO A 1 494 ? -5.754 -0.865 -36.946 1.00 97.62 494 PRO A N 1
ATOM 3926 C CA . PRO A 1 494 ? -5.130 0.305 -37.538 1.00 97.62 494 PRO A CA 1
ATOM 3927 C C . PRO A 1 494 ? -4.080 -0.112 -38.560 1.00 97.62 494 PRO A C 1
ATOM 3929 O O . PRO A 1 494 ? -3.276 -1.021 -38.333 1.00 97.62 494 PRO A O 1
ATOM 3932 N N . LYS A 1 495 ? -4.055 0.588 -39.697 1.00 97.69 495 LYS A N 1
ATOM 3933 C CA . LYS A 1 495 ? -3.117 0.270 -40.778 1.00 97.69 495 LYS A CA 1
ATOM 3934 C C . LYS A 1 495 ? -1.663 0.271 -40.296 1.00 97.69 495 LYS A C 1
ATOM 3936 O O . LYS A 1 495 ? -0.886 -0.569 -40.735 1.00 97.69 495 LYS A O 1
ATOM 3941 N N . ILE A 1 496 ? -1.302 1.192 -39.399 1.00 98.19 496 ILE A N 1
ATOM 3942 C CA . ILE A 1 496 ? 0.057 1.275 -38.852 1.00 98.19 496 ILE A CA 1
ATOM 3943 C C . ILE A 1 496 ? 0.440 0.010 -38.072 1.00 98.19 496 ILE A C 1
ATOM 3945 O O . ILE A 1 496 ? 1.538 -0.505 -38.270 1.00 98.19 496 ILE A O 1
ATOM 3949 N N . THR A 1 497 ? -0.487 -0.557 -37.296 1.00 98.25 497 THR A N 1
ATOM 3950 C CA . THR A 1 497 ? -0.306 -1.835 -36.596 1.00 98.25 497 THR A CA 1
ATOM 3951 C C . THR A 1 497 ? -0.075 -2.971 -37.592 1.00 98.25 497 THR A C 1
ATOM 3953 O O . THR A 1 497 ? 0.902 -3.711 -37.486 1.00 98.25 497 THR A O 1
ATOM 3956 N N . VAL A 1 498 ? -0.931 -3.080 -38.613 1.00 98.25 498 VAL A N 1
ATOM 3957 C CA . VAL A 1 498 ? -0.834 -4.124 -39.649 1.00 98.25 498 VAL A CA 1
ATOM 3958 C C . VAL A 1 498 ? 0.470 -4.017 -40.449 1.00 98.25 498 VAL A C 1
ATOM 3960 O O . VAL A 1 498 ? 1.162 -5.015 -40.654 1.00 98.25 498 VAL A O 1
ATOM 3963 N N . ASP A 1 499 ? 0.849 -2.810 -40.871 1.00 98.31 499 ASP A N 1
ATOM 3964 C CA . ASP A 1 499 ? 2.098 -2.563 -41.597 1.00 98.31 499 ASP A CA 1
ATOM 3965 C C . ASP A 1 499 ? 3.324 -2.915 -40.734 1.00 98.31 499 ASP A C 1
ATOM 3967 O O . ASP A 1 499 ? 4.323 -3.423 -41.251 1.00 98.31 499 ASP A O 1
ATOM 3971 N N . THR A 1 500 ? 3.257 -2.675 -39.423 1.00 98.62 500 THR A N 1
ATOM 3972 C CA . THR A 1 500 ? 4.311 -3.046 -38.470 1.00 98.62 500 THR A CA 1
ATOM 3973 C C . THR A 1 500 ? 4.458 -4.560 -38.352 1.00 98.62 500 THR A C 1
ATOM 3975 O O . THR A 1 500 ? 5.579 -5.061 -38.449 1.00 98.62 500 THR A O 1
ATOM 3978 N N . LEU A 1 501 ? 3.351 -5.306 -38.264 1.00 98.44 501 LEU A N 1
ATOM 3979 C CA . LEU A 1 501 ? 3.373 -6.774 -38.275 1.00 98.44 501 LEU A CA 1
ATOM 3980 C C . LEU A 1 501 ? 4.064 -7.335 -39.528 1.00 98.44 501 LEU A C 1
ATOM 3982 O O . LEU A 1 501 ? 4.916 -8.221 -39.421 1.00 98.44 501 LEU A O 1
ATOM 3986 N N . TYR A 1 502 ? 3.766 -6.776 -40.707 1.00 97.81 502 TYR A N 1
ATOM 3987 C CA . TYR A 1 502 ? 4.438 -7.161 -41.952 1.00 97.81 502 TYR A CA 1
ATOM 3988 C C . TYR A 1 502 ? 5.936 -6.841 -41.944 1.00 97.81 502 TYR A C 1
ATOM 3990 O O . TYR A 1 502 ? 6.738 -7.667 -42.380 1.00 97.81 502 TYR A O 1
ATOM 3998 N N . LYS A 1 503 ? 6.330 -5.654 -41.464 1.00 98.12 503 LYS A N 1
ATOM 3999 C CA . LYS A 1 503 ? 7.742 -5.233 -41.409 1.00 98.12 503 LYS A CA 1
ATOM 4000 C C . LYS A 1 503 ? 8.571 -6.104 -40.471 1.00 98.12 503 LYS A C 1
ATOM 4002 O O . LYS A 1 503 ? 9.703 -6.433 -40.812 1.00 98.12 503 LYS A O 1
ATOM 4007 N N . LEU A 1 504 ? 8.005 -6.476 -39.325 1.00 98.06 504 LEU A N 1
ATOM 4008 C CA . LEU A 1 504 ? 8.664 -7.326 -38.335 1.00 98.06 504 LEU A CA 1
ATOM 4009 C C . LEU A 1 504 ? 8.676 -8.807 -38.732 1.00 98.06 504 LEU A C 1
ATOM 4011 O O . LEU A 1 504 ? 9.414 -9.582 -38.130 1.00 98.06 504 LEU A O 1
ATOM 4015 N N . GLY A 1 505 ? 7.910 -9.205 -39.753 1.00 97.31 505 GLY A N 1
ATOM 4016 C CA . GLY A 1 505 ? 7.845 -10.591 -40.215 1.00 97.31 505 GLY A CA 1
ATOM 4017 C C . GLY A 1 505 ? 7.104 -11.515 -39.246 1.00 97.31 505 GLY A C 1
ATOM 4018 O O . GLY A 1 505 ? 7.480 -12.680 -39.103 1.00 97.31 505 GLY A O 1
ATOM 4019 N N . VAL A 1 506 ? 6.069 -10.994 -38.582 1.00 98.25 506 VAL A N 1
ATOM 4020 C CA . VAL A 1 506 ? 5.284 -11.737 -37.589 1.00 98.25 506 VAL A CA 1
ATOM 4021 C C . VAL A 1 506 ? 4.524 -12.881 -38.250 1.00 98.25 506 VAL A C 1
ATOM 4023 O O . VAL A 1 506 ? 3.794 -12.683 -39.216 1.00 98.25 506 VAL A O 1
ATOM 4026 N N . ASN A 1 507 ? 4.661 -14.082 -37.686 1.00 97.81 507 ASN A N 1
ATOM 4027 C CA . ASN A 1 507 ? 3.966 -15.287 -38.139 1.00 97.81 507 ASN A CA 1
ATOM 4028 C C . ASN A 1 507 ? 2.872 -15.739 -37.165 1.00 97.81 507 ASN A C 1
ATOM 4030 O O . ASN A 1 507 ? 1.938 -16.425 -37.586 1.00 97.81 507 ASN A O 1
ATOM 4034 N N . GLN A 1 508 ? 3.001 -15.400 -35.878 1.00 98.31 508 GLN A N 1
ATOM 4035 C CA . GLN A 1 508 ? 2.086 -15.811 -34.813 1.00 98.31 508 GLN A CA 1
ATOM 4036 C C . GLN A 1 508 ? 1.628 -14.610 -33.979 1.00 98.31 508 GLN A C 1
ATOM 4038 O O . GLN A 1 508 ? 2.447 -13.830 -33.498 1.00 98.31 508 GLN A O 1
ATOM 4043 N N . ILE A 1 509 ? 0.319 -14.496 -33.769 1.00 98.62 509 ILE A N 1
ATOM 4044 C CA . ILE A 1 509 ? -0.308 -13.473 -32.930 1.00 98.62 509 ILE A CA 1
ATOM 4045 C C . ILE A 1 509 ? -0.838 -14.113 -31.647 1.00 98.62 509 ILE A C 1
ATOM 4047 O O . ILE A 1 509 ? -1.538 -15.130 -31.686 1.00 98.62 509 ILE A O 1
ATOM 4051 N N . TYR A 1 510 ? -0.535 -13.478 -30.520 1.00 98.69 510 TYR A N 1
ATOM 4052 C CA . TYR A 1 510 ? -1.192 -13.699 -29.236 1.00 98.69 510 TYR A CA 1
ATOM 4053 C C . TYR A 1 510 ? -2.138 -12.527 -28.996 1.00 98.69 510 TYR A C 1
ATOM 4055 O O . TYR A 1 510 ? -1.696 -11.403 -28.781 1.00 98.69 510 TYR A O 1
ATOM 4063 N N . LEU A 1 511 ? -3.437 -12.780 -29.103 1.00 98.56 511 LEU A N 1
ATOM 4064 C CA . LEU A 1 511 ? -4.468 -11.754 -29.032 1.00 98.56 511 LEU A CA 1
ATOM 4065 C C . LEU A 1 511 ? -5.035 -11.690 -27.612 1.00 98.56 511 LEU A C 1
ATOM 4067 O O . LEU A 1 511 ? -5.601 -12.679 -27.144 1.00 98.56 511 LEU A O 1
ATOM 4071 N N . VAL A 1 512 ? -4.881 -10.551 -26.941 1.00 98.81 512 VAL A N 1
ATOM 4072 C CA . VAL A 1 512 ? -5.412 -10.277 -25.600 1.00 98.81 512 VAL A CA 1
ATOM 4073 C C . VAL A 1 512 ? -6.601 -9.326 -25.743 1.00 98.81 512 VAL A C 1
ATOM 4075 O O . VAL A 1 512 ? -6.439 -8.157 -26.077 1.00 98.81 512 VAL A O 1
ATOM 4078 N N . ASP A 1 513 ? -7.800 -9.867 -25.555 1.00 98.38 513 ASP A N 1
ATOM 4079 C CA . ASP A 1 513 ? -9.098 -9.226 -25.794 1.00 98.38 513 ASP A CA 1
ATOM 4080 C C . ASP A 1 513 ? -10.031 -9.597 -24.637 1.00 98.38 513 ASP A C 1
ATOM 4082 O O . ASP A 1 513 ? -11.002 -10.342 -24.804 1.00 98.38 513 ASP A O 1
ATOM 4086 N N . LEU A 1 514 ? -9.663 -9.169 -23.428 1.00 98.50 514 LEU A N 1
ATOM 4087 C CA . LEU A 1 514 ? -10.420 -9.475 -22.216 1.00 98.50 514 LEU A CA 1
ATOM 4088 C C . LEU A 1 514 ? -11.832 -8.894 -22.348 1.00 98.50 514 LEU A C 1
ATOM 4090 O O . LEU A 1 514 ? -12.006 -7.799 -22.871 1.00 98.50 514 LEU A O 1
ATOM 4094 N N . GLY A 1 515 ? -12.846 -9.676 -21.980 1.00 96.75 515 GLY A N 1
ATOM 4095 C CA . GLY A 1 515 ? -14.257 -9.337 -22.211 1.00 96.75 515 GLY A CA 1
ATOM 4096 C C . GLY A 1 515 ? -14.756 -9.603 -23.642 1.00 96.75 515 GLY A C 1
ATOM 4097 O O . GLY A 1 515 ? -15.963 -9.707 -23.860 1.00 96.75 515 GLY A O 1
ATOM 4098 N N . GLY A 1 516 ? -13.862 -9.833 -24.612 1.00 97.44 516 GLY A N 1
ATOM 4099 C CA . GLY A 1 516 ? -14.212 -10.272 -25.965 1.00 97.44 516 GLY A CA 1
ATOM 4100 C C . GLY A 1 516 ? -14.876 -9.192 -26.823 1.00 97.44 516 GLY A C 1
ATOM 4101 O O . GLY A 1 516 ? -15.916 -9.456 -27.435 1.00 97.44 516 GLY A O 1
ATOM 4102 N N . TYR A 1 517 ? -14.296 -7.993 -26.870 1.00 96.88 517 TYR A N 1
ATOM 4103 C CA . TYR A 1 517 ? -14.870 -6.815 -27.528 1.00 96.88 517 TYR A CA 1
ATOM 4104 C C . TYR A 1 517 ? -14.573 -6.721 -29.028 1.00 96.88 517 TYR A C 1
ATOM 4106 O O . TYR A 1 517 ? -15.225 -5.936 -29.722 1.00 96.88 517 TYR A O 1
ATOM 4114 N N . LEU A 1 518 ? -13.618 -7.495 -29.554 1.00 96.88 518 LEU A N 1
ATOM 4115 C CA . LEU A 1 518 ? -13.254 -7.422 -30.970 1.00 96.88 518 LEU A CA 1
ATOM 4116 C C . LEU A 1 518 ? -14.380 -7.849 -31.913 1.00 96.88 518 LEU A C 1
ATOM 4118 O O . LEU A 1 518 ? -14.935 -8.950 -31.823 1.00 96.88 518 LEU A O 1
ATOM 4122 N N . LYS A 1 519 ? -14.633 -7.021 -32.932 1.00 97.69 519 LYS A N 1
ATOM 4123 C CA . LYS A 1 519 ? -15.456 -7.409 -34.080 1.00 97.69 519 LYS A CA 1
ATOM 4124 C C . LYS A 1 519 ? -14.753 -8.501 -34.887 1.00 97.69 519 LYS A C 1
ATOM 4126 O O . LYS A 1 519 ? -13.546 -8.469 -35.119 1.00 97.69 519 LYS A O 1
ATOM 4131 N N . GLN A 1 520 ? -15.543 -9.439 -35.410 1.00 97.00 520 GLN A N 1
ATOM 4132 C CA . GLN A 1 520 ? -15.037 -10.549 -36.227 1.00 97.00 520 GLN A CA 1
ATOM 4133 C C . GLN A 1 520 ? -14.250 -10.079 -37.465 1.00 97.00 520 GLN A C 1
ATOM 4135 O O . GLN A 1 520 ? -13.355 -10.784 -37.921 1.00 97.00 520 GLN A O 1
ATOM 4140 N N . GLU A 1 521 ? -14.571 -8.900 -38.002 1.00 96.81 521 GLU A N 1
ATOM 4141 C CA . GLU A 1 521 ? -13.855 -8.282 -39.126 1.00 96.81 521 GLU A CA 1
ATOM 4142 C C . GLU A 1 521 ? -12.390 -7.988 -38.767 1.00 96.81 521 GLU A C 1
ATOM 4144 O O . GLU A 1 521 ? -11.500 -8.422 -39.491 1.00 96.81 521 GLU A O 1
ATOM 4149 N N . VAL A 1 522 ? -12.131 -7.406 -37.591 1.00 97.62 522 VAL A N 1
ATOM 4150 C CA . VAL A 1 522 ? -10.772 -7.124 -37.090 1.00 97.62 522 VAL A CA 1
ATOM 4151 C C . VAL A 1 522 ? -9.976 -8.417 -36.889 1.00 97.62 522 VAL A C 1
ATOM 4153 O O . VAL A 1 522 ? -8.808 -8.508 -37.262 1.00 97.62 522 VAL A O 1
ATOM 4156 N N . ILE A 1 523 ? -10.619 -9.464 -36.362 1.00 97.44 523 ILE A N 1
ATOM 4157 C CA . ILE A 1 523 ? -10.000 -10.792 -36.200 1.00 97.44 523 ILE A CA 1
ATOM 4158 C C . ILE A 1 523 ? -9.593 -11.373 -37.562 1.00 97.44 523 ILE A C 1
ATOM 4160 O O . ILE A 1 523 ? -8.516 -11.963 -37.694 1.00 97.44 523 ILE A O 1
ATOM 4164 N N . ASN A 1 524 ? -10.441 -11.211 -38.582 1.00 96.62 524 ASN A N 1
ATOM 4165 C CA . ASN A 1 524 ? -10.146 -11.671 -39.937 1.00 96.62 524 ASN A CA 1
ATOM 4166 C C . ASN A 1 524 ? -8.988 -10.876 -40.557 1.00 96.62 524 ASN A C 1
ATOM 4168 O O . ASN A 1 524 ? -8.129 -11.483 -41.195 1.00 96.62 524 ASN A O 1
ATOM 4172 N N . ASP A 1 525 ? -8.941 -9.560 -40.334 1.00 95.81 525 ASP A N 1
ATOM 4173 C CA . ASP A 1 525 ? -7.860 -8.692 -40.810 1.00 95.81 525 ASP A CA 1
ATOM 4174 C C . ASP A 1 525 ? -6.513 -9.099 -40.202 1.00 95.81 525 ASP A C 1
ATOM 4176 O O . ASP A 1 525 ? -5.540 -9.289 -40.930 1.00 95.81 525 ASP A O 1
ATOM 4180 N N . LEU A 1 526 ? -6.463 -9.343 -38.888 1.00 97.12 526 LEU A N 1
ATOM 4181 C CA . LEU A 1 526 ? -5.262 -9.850 -38.216 1.00 97.12 526 LEU A CA 1
ATOM 4182 C C . LEU A 1 526 ? -4.862 -11.245 -38.726 1.00 97.12 526 LEU A C 1
ATOM 4184 O O . LEU A 1 526 ? -3.687 -11.491 -39.008 1.00 97.12 526 LEU A O 1
ATOM 4188 N N . SER A 1 527 ? -5.840 -12.137 -38.917 1.00 96.19 527 SER A N 1
ATOM 4189 C CA . SER A 1 527 ? -5.615 -13.501 -39.428 1.00 96.19 527 SER A CA 1
ATOM 4190 C C . SER A 1 527 ? -5.108 -13.535 -40.874 1.00 96.19 527 SER A C 1
ATOM 4192 O O . SER A 1 527 ? -4.504 -14.521 -41.297 1.00 96.19 527 SER A O 1
ATOM 4194 N N . ALA A 1 528 ? -5.365 -12.480 -41.654 1.00 95.12 528 ALA A N 1
ATOM 4195 C CA . ALA A 1 528 ? -4.845 -12.343 -43.010 1.00 95.12 528 ALA A CA 1
ATOM 4196 C C . ALA A 1 528 ? -3.345 -11.999 -43.033 1.00 95.12 528 ALA A C 1
ATOM 4198 O O . ALA A 1 528 ? -2.681 -12.269 -44.035 1.00 95.12 528 ALA A O 1
ATOM 4199 N N . VAL A 1 529 ? -2.820 -11.423 -41.945 1.00 94.31 529 VAL A N 1
ATOM 4200 C CA . VAL A 1 529 ? -1.409 -11.041 -41.791 1.00 94.31 529 VAL A CA 1
ATOM 4201 C C . VAL A 1 529 ? -0.595 -12.187 -41.189 1.00 94.31 529 VAL A C 1
ATOM 4203 O O . VAL A 1 529 ? 0.453 -12.543 -41.724 1.00 94.31 529 VAL A O 1
ATOM 4206 N N . ALA A 1 530 ? -1.079 -12.777 -40.092 1.00 95.75 530 ALA A N 1
ATOM 4207 C CA . ALA A 1 530 ? -0.378 -13.803 -39.323 1.00 95.75 530 ALA A CA 1
ATOM 4208 C C . ALA A 1 530 ? -1.364 -14.783 -38.660 1.00 95.75 530 ALA A C 1
ATOM 4210 O O . ALA A 1 530 ? -2.547 -14.493 -38.504 1.00 95.75 530 ALA A O 1
ATOM 4211 N N . SER A 1 531 ? -0.893 -15.964 -38.250 1.00 97.62 531 SER A N 1
ATOM 4212 C CA . SER A 1 531 ? -1.758 -16.951 -37.586 1.00 97.62 531 SER A CA 1
ATOM 4213 C C . SER A 1 531 ? -2.066 -16.528 -36.149 1.00 97.62 531 SER A C 1
ATOM 4215 O O . SER A 1 531 ? -1.146 -16.259 -35.383 1.00 97.62 531 SER A O 1
ATOM 4217 N N . ILE A 1 532 ? -3.337 -16.523 -35.744 1.00 97.62 532 ILE A N 1
ATOM 4218 C CA . ILE A 1 532 ? -3.707 -16.318 -34.336 1.00 97.62 532 ILE A CA 1
ATOM 4219 C C . ILE A 1 532 ? -3.431 -17.616 -33.568 1.00 97.62 532 ILE A C 1
ATOM 4221 O O . ILE A 1 532 ? -4.144 -18.606 -33.734 1.00 97.62 532 ILE A O 1
ATOM 4225 N N . ASN A 1 533 ? -2.388 -17.618 -32.738 1.00 96.75 533 ASN A N 1
ATOM 4226 C CA . ASN A 1 533 ? -1.996 -18.775 -31.934 1.00 96.75 533 ASN A CA 1
ATOM 4227 C C . ASN A 1 533 ? -2.913 -18.948 -30.714 1.00 96.75 533 ASN A C 1
ATOM 4229 O O . ASN A 1 533 ? -3.343 -20.056 -30.387 1.00 96.75 533 ASN A O 1
ATOM 4233 N N . LYS A 1 534 ? -3.216 -17.835 -30.037 1.00 97.62 534 LYS A N 1
ATOM 4234 C CA . LYS A 1 534 ? -4.093 -17.774 -28.862 1.00 97.62 534 LYS A CA 1
ATOM 4235 C C . LYS A 1 534 ? -4.928 -16.497 -28.895 1.00 97.62 534 LYS A C 1
ATOM 4237 O O . LYS A 1 534 ? -4.435 -15.456 -29.316 1.00 97.62 534 LYS A O 1
ATOM 4242 N N . HIS A 1 535 ? -6.176 -16.603 -28.441 1.00 98.12 535 HIS A N 1
ATOM 4243 C CA . HIS A 1 535 ? -7.106 -15.487 -28.254 1.00 98.12 535 HIS A CA 1
ATOM 4244 C C . HIS A 1 535 ? -7.643 -15.557 -26.827 1.00 98.12 535 HIS A C 1
ATOM 4246 O O . HIS A 1 535 ? -8.505 -16.382 -26.528 1.00 98.12 535 HIS A O 1
ATOM 4252 N N . TYR A 1 536 ? -7.078 -14.737 -25.947 1.00 98.56 536 TYR A N 1
ATOM 4253 C CA . TYR A 1 536 ? -7.435 -14.664 -24.538 1.00 98.56 536 TYR A CA 1
ATOM 4254 C C . TYR A 1 536 ? -8.614 -13.715 -24.364 1.00 98.56 536 TYR A C 1
ATOM 4256 O O . TYR A 1 536 ? -8.506 -12.539 -24.703 1.00 98.56 536 TYR A O 1
ATOM 4264 N N . LYS A 1 537 ? -9.731 -14.243 -23.856 1.00 98.19 537 LYS A N 1
ATOM 4265 C CA . LYS A 1 537 ? -10.957 -13.472 -23.589 1.00 98.19 537 LYS A CA 1
ATOM 4266 C C . LYS A 1 537 ? -11.314 -13.371 -22.112 1.00 98.19 537 LYS A C 1
ATOM 4268 O O . LYS A 1 537 ? -12.158 -12.559 -21.747 1.00 98.19 537 LYS A O 1
ATOM 4273 N N . SER A 1 538 ? -10.702 -14.205 -21.277 1.00 97.88 538 SER A N 1
ATOM 4274 C CA . SER A 1 538 ? -10.903 -14.215 -19.833 1.00 97.88 538 SER A CA 1
ATOM 4275 C C . SER A 1 538 ? -9.588 -13.928 -19.113 1.00 97.88 538 SER A C 1
ATOM 4277 O O . SER A 1 538 ? -8.520 -14.312 -19.597 1.00 97.88 538 SER A O 1
ATOM 4279 N N . TYR A 1 539 ? -9.680 -13.284 -17.948 1.00 98.06 539 TYR A N 1
ATOM 4280 C CA . TYR A 1 539 ? -8.531 -13.008 -17.083 1.00 98.06 539 TYR A CA 1
ATOM 4281 C C . TYR A 1 539 ? -7.767 -14.289 -16.743 1.00 98.06 539 TYR A C 1
ATOM 4283 O O . TYR A 1 539 ? -6.564 -14.379 -16.959 1.00 98.06 539 TYR A O 1
ATOM 4291 N N . LYS A 1 540 ? -8.488 -15.331 -16.310 1.00 97.12 540 LYS A N 1
ATOM 4292 C CA . LYS A 1 540 ? -7.894 -16.610 -15.905 1.00 97.12 540 LYS A CA 1
ATOM 4293 C C . LYS A 1 540 ? -7.058 -17.255 -17.013 1.00 97.12 540 LYS A C 1
ATOM 4295 O O . LYS A 1 540 ? -6.013 -17.823 -16.718 1.00 97.12 540 LYS A O 1
ATOM 4300 N N . ASP A 1 541 ? -7.469 -17.146 -18.277 1.00 97.38 541 ASP A N 1
ATOM 4301 C CA . ASP A 1 541 ? -6.714 -17.746 -19.384 1.00 97.38 541 ASP A CA 1
ATOM 4302 C C . ASP A 1 541 ? -5.355 -17.067 -19.607 1.00 97.38 541 ASP A C 1
ATOM 4304 O O . ASP A 1 541 ? -4.362 -17.759 -19.834 1.00 97.38 541 ASP A O 1
ATOM 4308 N N . VAL A 1 542 ? -5.295 -15.729 -19.555 1.00 98.25 542 VAL A N 1
ATOM 4309 C CA . VAL A 1 542 ? -4.023 -15.003 -19.716 1.00 98.25 542 VAL A CA 1
ATOM 4310 C C . VAL A 1 542 ? -3.157 -15.119 -18.462 1.00 98.25 542 VAL A C 1
ATOM 4312 O O . VAL A 1 542 ? -1.952 -15.341 -18.578 1.00 98.25 542 VAL A O 1
ATOM 4315 N N . TYR A 1 543 ? -3.775 -15.112 -17.276 1.00 98.31 543 TYR A N 1
ATOM 4316 C CA . TYR A 1 543 ? -3.080 -15.332 -16.009 1.00 98.31 543 TYR A CA 1
ATOM 4317 C C . TYR A 1 543 ? -2.402 -16.705 -15.972 1.00 98.31 543 TYR A C 1
ATOM 4319 O O . TYR A 1 543 ? -1.216 -16.818 -15.652 1.00 98.31 543 TYR A O 1
ATOM 4327 N N . ASN A 1 544 ? -3.124 -17.752 -16.382 1.00 97.56 544 ASN A N 1
ATOM 4328 C CA . ASN A 1 544 ? -2.572 -19.097 -16.515 1.00 97.56 544 ASN A CA 1
ATOM 4329 C C . ASN A 1 544 ? -1.464 -19.146 -17.571 1.00 97.56 544 ASN A C 1
ATOM 4331 O O . ASN A 1 544 ? -0.440 -19.775 -17.343 1.00 97.56 544 ASN A O 1
ATOM 4335 N N . ALA A 1 545 ? -1.614 -18.458 -18.707 1.00 97.56 545 ALA A N 1
ATOM 4336 C CA . ALA A 1 545 ? -0.579 -18.454 -19.741 1.00 97.56 545 ALA A CA 1
ATOM 4337 C C . ALA A 1 545 ? 0.758 -17.871 -19.248 1.00 97.56 545 ALA A C 1
ATOM 4339 O O . ALA A 1 545 ? 1.815 -18.395 -19.605 1.00 97.56 545 ALA A O 1
ATOM 4340 N N . ILE A 1 546 ? 0.715 -16.817 -18.428 1.00 98.19 546 ILE A N 1
ATOM 4341 C CA . ILE A 1 546 ? 1.903 -16.213 -17.811 1.00 98.19 546 ILE A CA 1
ATOM 4342 C C . ILE A 1 546 ? 2.469 -17.149 -16.736 1.00 98.19 546 ILE A C 1
ATOM 4344 O O . ILE A 1 546 ? 3.626 -17.556 -16.825 1.00 98.19 546 ILE A O 1
ATOM 4348 N N . THR A 1 547 ? 1.653 -17.566 -15.765 1.00 96.00 547 THR A N 1
ATOM 4349 C CA . THR A 1 547 ? 2.114 -18.389 -14.629 1.00 96.00 547 THR A CA 1
ATOM 4350 C C . THR A 1 547 ? 2.584 -19.789 -15.038 1.00 96.00 547 THR A C 1
ATOM 4352 O O . THR A 1 547 ? 3.561 -20.290 -14.486 1.00 96.00 547 THR A O 1
ATOM 4355 N N . GLU A 1 548 ? 1.970 -20.431 -16.038 1.00 95.38 548 GLU A N 1
ATOM 4356 C CA . GLU A 1 548 ? 2.438 -21.717 -16.581 1.00 95.38 548 GLU A CA 1
ATOM 4357 C C . GLU A 1 548 ? 3.788 -21.581 -17.299 1.00 95.38 548 GLU A C 1
ATOM 4359 O O . GLU A 1 548 ? 4.579 -22.528 -17.328 1.00 95.38 548 GLU A O 1
ATOM 4364 N N . LYS A 1 549 ? 4.062 -20.411 -17.889 1.00 94.69 549 LYS A N 1
ATOM 4365 C CA . LYS A 1 549 ? 5.311 -20.127 -18.602 1.00 94.69 549 LYS A CA 1
ATOM 4366 C C . LYS A 1 549 ? 6.465 -19.838 -17.643 1.00 94.69 549 LYS A C 1
ATOM 4368 O O . LYS A 1 549 ? 7.586 -20.268 -17.918 1.00 94.69 549 LYS A O 1
ATOM 4373 N N . THR A 1 550 ? 6.202 -19.108 -16.566 1.00 94.94 550 THR A N 1
ATOM 4374 C CA . THR A 1 550 ? 7.229 -18.610 -15.637 1.00 94.94 550 THR A CA 1
ATOM 4375 C C . THR A 1 550 ? 7.379 -19.482 -14.394 1.00 94.94 550 THR A C 1
ATOM 4377 O O . THR A 1 550 ? 8.448 -19.512 -13.792 1.00 94.94 550 THR A O 1
ATOM 4380 N N . GLY A 1 551 ? 6.325 -20.207 -14.010 1.00 92.44 551 GLY A N 1
ATOM 4381 C CA . GLY A 1 551 ? 6.240 -20.949 -12.754 1.00 92.44 551 GLY A CA 1
ATOM 4382 C C . GLY A 1 551 ? 6.001 -20.073 -11.520 1.00 92.44 551 GLY A C 1
ATOM 4383 O O . GLY A 1 551 ? 5.900 -20.624 -10.423 1.00 92.44 551 GLY A O 1
ATOM 4384 N N . SER A 1 552 ? 5.895 -18.749 -11.685 1.00 92.00 552 SER A N 1
ATOM 4385 C CA . SER A 1 552 ? 5.743 -17.798 -10.581 1.00 92.00 552 SER A CA 1
ATOM 4386 C C . SER A 1 552 ? 4.382 -17.930 -9.889 1.00 92.00 552 SER A C 1
ATOM 4388 O O . SER A 1 552 ? 3.376 -18.311 -10.499 1.00 92.00 552 SER A O 1
ATOM 4390 N N . ASN A 1 553 ? 4.362 -17.643 -8.592 1.00 90.81 553 ASN A N 1
ATOM 4391 C CA . ASN A 1 553 ? 3.160 -17.452 -7.779 1.00 90.81 553 ASN A CA 1
ATOM 4392 C C . ASN A 1 553 ? 3.220 -16.149 -6.974 1.00 90.81 553 ASN A C 1
ATOM 4394 O O . ASN A 1 553 ? 2.449 -15.979 -6.033 1.00 90.81 553 ASN A O 1
ATOM 4398 N N . ASP A 1 554 ? 4.132 -15.249 -7.343 1.00 94.19 554 ASP A N 1
ATOM 4399 C CA . ASP A 1 554 ? 4.134 -13.892 -6.818 1.00 94.19 554 ASP A CA 1
ATOM 4400 C C . ASP A 1 554 ? 2.824 -13.200 -7.200 1.00 94.19 554 ASP A C 1
ATOM 4402 O O . ASP A 1 554 ? 2.205 -13.520 -8.217 1.00 94.19 554 ASP A O 1
ATOM 4406 N N . VAL A 1 555 ? 2.400 -12.231 -6.403 1.00 96.69 555 VAL A N 1
ATOM 4407 C CA . VAL A 1 555 ? 1.166 -11.486 -6.636 1.00 96.69 555 VAL A CA 1
ATOM 4408 C C . VAL A 1 555 ? 1.501 -10.011 -6.732 1.00 96.69 555 VAL A C 1
ATOM 4410 O O . VAL A 1 555 ? 2.080 -9.448 -5.806 1.00 96.69 555 VAL A O 1
ATOM 4413 N N . VAL A 1 556 ? 1.110 -9.374 -7.834 1.00 98.38 556 VAL A N 1
ATOM 4414 C CA . VAL A 1 556 ? 1.198 -7.919 -7.974 1.00 98.38 556 VAL A CA 1
ATOM 4415 C C . VAL A 1 556 ? -0.210 -7.352 -8.064 1.00 98.38 556 VAL A C 1
ATOM 4417 O O . VAL A 1 556 ? -0.966 -7.711 -8.963 1.00 98.38 556 VAL A O 1
ATOM 4420 N N . PHE A 1 557 ? -0.558 -6.471 -7.129 1.00 98.69 557 PHE A N 1
ATOM 4421 C CA . PHE A 1 557 ? -1.806 -5.716 -7.126 1.00 98.69 557 PHE A CA 1
ATOM 4422 C C . PHE A 1 557 ? -1.576 -4.285 -7.605 1.00 98.69 557 PHE A C 1
ATOM 4424 O O . PHE A 1 557 ? -0.569 -3.657 -7.274 1.00 98.69 557 PHE A O 1
ATOM 4431 N N . SER A 1 558 ? -2.553 -3.751 -8.329 1.00 98.62 558 SER A N 1
ATOM 4432 C CA . SER A 1 558 ? -2.684 -2.319 -8.605 1.00 98.62 558 SER A CA 1
ATOM 4433 C C . SER A 1 558 ? -4.158 -1.986 -8.850 1.00 98.62 558 SER A C 1
ATOM 4435 O O . SER A 1 558 ? -5.030 -2.835 -8.652 1.00 98.62 558 SER A O 1
ATOM 4437 N N . THR A 1 559 ? -4.445 -0.765 -9.275 1.00 97.56 559 THR A N 1
ATOM 4438 C CA . THR A 1 559 ? -5.796 -0.267 -9.539 1.00 97.56 559 THR A CA 1
ATOM 4439 C C . THR A 1 559 ? -5.850 0.434 -10.894 1.00 97.56 559 THR A C 1
ATOM 4441 O O . THR A 1 559 ? -4.832 0.902 -11.405 1.00 97.56 559 THR A O 1
ATOM 4444 N N . ILE A 1 560 ? -7.039 0.475 -11.497 1.00 95.56 560 ILE A N 1
ATOM 4445 C CA . ILE A 1 560 ? -7.319 1.320 -12.670 1.00 95.56 560 ILE A CA 1
ATOM 4446 C C . ILE A 1 560 ? -7.761 2.731 -12.274 1.00 95.56 560 ILE A C 1
ATOM 4448 O O . ILE A 1 560 ? -8.120 3.531 -13.141 1.00 95.56 560 ILE A O 1
ATOM 4452 N N . ASP A 1 561 ? -7.797 3.016 -10.978 1.00 93.25 561 ASP A N 1
ATOM 4453 C CA . ASP A 1 561 ? -8.184 4.311 -10.466 1.00 93.25 561 ASP A CA 1
ATOM 4454 C C . ASP A 1 561 ? -7.105 5.353 -10.755 1.00 93.25 561 ASP A C 1
ATOM 4456 O O . ASP A 1 561 ? -5.917 5.064 -10.584 1.00 93.25 561 ASP A O 1
ATOM 4460 N N . PRO A 1 562 ? -7.498 6.568 -11.174 1.00 93.81 562 PRO A N 1
ATOM 4461 C CA . PRO A 1 562 ? -6.553 7.662 -11.283 1.00 93.81 562 PRO A CA 1
ATOM 4462 C C . PRO A 1 562 ? -6.008 8.035 -9.903 1.00 93.81 562 PRO A C 1
ATOM 4464 O O . PRO A 1 562 ? -6.730 7.983 -8.906 1.00 93.81 562 PRO A O 1
ATOM 4467 N N . TRP A 1 563 ? -4.748 8.455 -9.866 1.00 96.00 563 TRP A N 1
ATOM 4468 C CA . TRP A 1 563 ? -4.036 8.756 -8.633 1.00 96.00 563 TRP A CA 1
ATOM 4469 C C . TRP A 1 563 ? -4.666 9.924 -7.864 1.00 96.00 563 TRP A C 1
ATOM 4471 O O . TRP A 1 563 ? -4.833 11.038 -8.387 1.00 96.00 563 TRP A O 1
ATOM 4481 N N . SER A 1 564 ? -4.953 9.666 -6.587 1.00 94.25 564 SER A N 1
ATOM 4482 C CA . SER A 1 564 ? -5.456 10.640 -5.617 1.00 94.25 564 SER A CA 1
ATOM 4483 C C . SER A 1 564 ? -4.315 11.493 -5.039 1.00 94.25 564 SER A C 1
ATOM 4485 O O . SER A 1 564 ? -3.794 11.216 -3.955 1.00 94.25 564 SER A O 1
ATOM 4487 N N . TYR A 1 565 ? -3.915 12.551 -5.754 1.00 92.25 565 TYR A N 1
ATOM 4488 C CA . TYR A 1 565 ? -2.805 13.411 -5.333 1.00 92.25 565 TYR A CA 1
ATOM 4489 C C . TYR A 1 565 ? -3.114 14.180 -4.041 1.00 92.25 565 TYR A C 1
ATOM 4491 O O . TYR A 1 565 ? -4.256 14.533 -3.731 1.00 92.25 565 TYR A O 1
ATOM 4499 N N . TRP A 1 566 ? -2.062 14.512 -3.300 1.00 89.19 566 TRP A N 1
ATOM 4500 C CA . TRP A 1 566 ? -2.135 15.246 -2.041 1.00 89.19 566 TRP A CA 1
ATOM 4501 C C . TRP A 1 566 ? -0.970 16.238 -1.927 1.00 89.19 566 TRP A C 1
ATOM 4503 O O . TRP A 1 566 ? -0.020 16.201 -2.710 1.00 89.19 566 TRP A O 1
ATOM 4513 N N . TYR A 1 567 ? -1.081 17.184 -0.996 1.00 86.19 567 TYR A N 1
ATOM 4514 C CA . TYR A 1 567 ? -0.063 18.207 -0.752 1.00 86.19 567 TYR A CA 1
ATOM 4515 C C . TYR A 1 567 ? 0.587 17.998 0.609 1.00 86.19 567 TYR A C 1
ATOM 4517 O O . TYR A 1 567 ? -0.037 17.469 1.528 1.00 86.19 567 TYR A O 1
ATOM 4525 N N . TYR A 1 568 ? 1.810 18.501 0.755 1.00 83.25 568 TYR A N 1
ATOM 4526 C CA . TYR A 1 568 ? 2.362 18.725 2.084 1.00 83.25 568 TYR A CA 1
ATOM 4527 C C . TYR A 1 568 ? 1.488 19.736 2.819 1.00 83.25 568 TYR A C 1
ATOM 4529 O O . TYR A 1 568 ? 1.189 20.801 2.271 1.00 83.25 568 TYR A O 1
ATOM 4537 N N . GLU A 1 569 ? 1.096 19.407 4.048 1.00 74.19 569 GLU A N 1
ATOM 4538 C CA . GLU A 1 569 ? 0.226 20.262 4.843 1.00 74.19 569 GLU A CA 1
ATOM 4539 C C . GLU A 1 569 ? 0.591 20.210 6.322 1.00 74.19 569 GLU A C 1
ATOM 4541 O O . GLU A 1 569 ? 0.837 19.135 6.868 1.00 74.19 569 GLU A O 1
ATOM 4546 N N . GLU A 1 570 ? 0.639 21.377 6.978 1.00 61.38 570 GLU A N 1
ATOM 4547 C CA . GLU A 1 570 ? 1.067 21.452 8.378 1.00 61.38 570 GLU A CA 1
ATOM 4548 C C . GLU A 1 570 ? -0.004 20.946 9.350 1.00 61.38 570 GLU A C 1
ATOM 4550 O O . GLU A 1 570 ? 0.317 20.428 10.424 1.00 61.38 570 GLU A O 1
ATOM 4555 N N . ASP A 1 571 ? -1.273 21.116 8.981 1.00 66.31 571 ASP A N 1
ATOM 4556 C CA . ASP A 1 571 ? -2.411 20.643 9.755 1.00 66.31 571 ASP A CA 1
ATOM 4557 C C . ASP A 1 571 ? -2.683 19.170 9.437 1.00 66.31 571 ASP A C 1
ATOM 4559 O O . ASP A 1 571 ? -3.095 18.808 8.335 1.00 66.31 571 ASP A O 1
ATOM 4563 N N . ILE A 1 572 ? -2.491 18.315 10.439 1.00 64.25 572 ILE A N 1
ATOM 4564 C CA . ILE A 1 572 ? -2.713 16.872 10.336 1.00 64.25 572 ILE A CA 1
ATOM 4565 C C . ILE A 1 572 ? -4.142 16.509 9.903 1.00 64.25 572 ILE A C 1
ATOM 4567 O O . ILE A 1 572 ? -4.352 15.481 9.265 1.00 64.25 572 ILE A O 1
ATOM 4571 N N . SER A 1 573 ? -5.132 17.358 10.203 1.00 62.44 573 SER A N 1
ATOM 4572 C CA . SER A 1 573 ? -6.527 17.146 9.793 1.00 62.44 573 SER A CA 1
ATOM 4573 C C . SER A 1 573 ? -6.762 17.379 8.294 1.00 62.44 573 SER A C 1
ATOM 4575 O O . SER A 1 573 ? -7.797 16.970 7.756 1.00 62.44 573 SER A O 1
ATOM 4577 N N . LEU A 1 574 ? -5.793 18.008 7.622 1.00 67.38 574 LEU A N 1
ATOM 4578 C CA . LEU A 1 574 ? -5.790 18.308 6.195 1.00 67.38 574 LEU A CA 1
ATOM 4579 C C . LEU A 1 574 ? -4.896 17.355 5.381 1.00 67.38 574 LEU A C 1
ATOM 4581 O O . LEU A 1 574 ? -4.825 17.512 4.162 1.00 67.38 574 LEU A O 1
ATOM 4585 N N . LEU A 1 575 ? -4.272 16.345 6.008 1.00 76.44 575 LEU A N 1
ATOM 4586 C CA . LEU A 1 575 ? -3.619 15.227 5.310 1.00 76.44 575 LEU A CA 1
ATOM 4587 C C . LEU A 1 575 ? -4.682 14.314 4.685 1.00 76.44 575 LEU A C 1
ATOM 4589 O O . LEU A 1 575 ? -5.057 13.280 5.233 1.00 76.44 575 LEU A O 1
ATOM 4593 N N . LYS A 1 576 ? -5.233 14.767 3.561 1.00 85.62 576 LYS A N 1
ATOM 4594 C CA . LYS A 1 576 ? -6.300 14.119 2.796 1.00 85.62 576 LYS A CA 1
ATOM 4595 C C . LYS A 1 576 ? -6.031 14.282 1.297 1.00 85.62 576 LYS A C 1
ATOM 4597 O O . LYS A 1 576 ? -5.262 15.172 0.918 1.00 85.62 576 LYS A O 1
ATOM 4602 N N . PRO A 1 577 ? -6.688 13.488 0.435 1.00 89.81 577 PRO A N 1
ATOM 4603 C CA . PRO A 1 577 ? -6.656 13.717 -1.005 1.00 89.81 577 PRO A CA 1
ATOM 4604 C C . PRO A 1 577 ? -7.044 15.158 -1.356 1.00 89.81 577 PRO A C 1
ATOM 4606 O O . PRO A 1 577 ? -8.047 15.684 -0.865 1.00 89.81 577 PRO A O 1
ATOM 4609 N N . ALA A 1 578 ? -6.257 15.798 -2.217 1.00 89.81 578 ALA A N 1
ATOM 4610 C CA . ALA A 1 578 ? -6.526 17.140 -2.728 1.00 89.81 578 ALA A CA 1
ATOM 4611 C C . ALA A 1 578 ? -7.328 17.116 -4.042 1.00 89.81 578 ALA A C 1
ATOM 4613 O O . ALA A 1 578 ? -8.001 18.098 -4.369 1.00 89.81 578 ALA A O 1
ATOM 4614 N N . GLY A 1 579 ? -7.265 16.007 -4.778 1.00 91.12 579 GLY A N 1
ATOM 4615 C CA . GLY A 1 579 ? -8.000 15.751 -6.012 1.00 91.12 579 GLY A CA 1
ATOM 4616 C C . GLY A 1 579 ? -7.513 14.465 -6.682 1.00 91.12 579 GLY A C 1
ATOM 4617 O O . GLY A 1 579 ? -6.721 13.729 -6.105 1.00 91.12 579 GLY A O 1
ATOM 4618 N N . GLU A 1 580 ? -7.969 14.221 -7.908 1.00 92.19 580 GLU A N 1
ATOM 4619 C CA . GLU A 1 580 ? -7.513 13.111 -8.753 1.00 92.19 580 GLU A CA 1
ATOM 4620 C C . GLU A 1 580 ? -6.928 13.678 -10.056 1.00 92.19 580 GLU A C 1
ATOM 4622 O O . GLU A 1 580 ? -7.471 14.635 -10.621 1.00 92.19 580 GLU A O 1
ATOM 4627 N N . TYR A 1 581 ? -5.833 13.093 -10.545 1.00 93.62 581 TYR A N 1
ATOM 4628 C CA . TYR A 1 581 ? -5.319 13.360 -11.891 1.00 93.62 581 TYR A CA 1
ATOM 4629 C C . TYR A 1 581 ? -5.808 12.275 -12.845 1.00 93.62 581 TYR A C 1
ATOM 4631 O O . TYR A 1 581 ? -5.367 11.138 -12.759 1.00 93.62 581 TYR A O 1
ATOM 4639 N N . ALA A 1 582 ? -6.725 12.627 -13.750 1.00 89.69 582 ALA A N 1
ATOM 4640 C CA . ALA A 1 582 ? -7.511 11.665 -14.528 1.00 89.69 582 ALA A CA 1
ATOM 4641 C C . ALA A 1 582 ? -6.698 10.729 -15.444 1.00 89.69 582 ALA A C 1
ATOM 4643 O O . ALA A 1 582 ? -7.219 9.676 -15.802 1.00 89.69 582 ALA A O 1
ATOM 4644 N N . GLY A 1 583 ? -5.482 11.121 -15.835 1.00 92.44 583 GLY A N 1
ATOM 4645 C CA . GLY A 1 583 ? -4.546 10.332 -16.646 1.00 92.44 583 GLY A CA 1
ATOM 4646 C C . GLY A 1 583 ? -3.374 9.728 -15.868 1.00 92.44 583 GLY A C 1
ATOM 4647 O O . GLY A 1 583 ? -2.520 9.099 -16.461 1.00 92.44 583 GLY A O 1
ATOM 4648 N N . ALA A 1 584 ? -3.293 9.919 -14.550 1.00 95.94 584 ALA A N 1
ATOM 4649 C CA . ALA A 1 584 ? -2.163 9.437 -13.760 1.00 95.94 584 ALA A CA 1
ATOM 4650 C C . ALA A 1 584 ? -2.475 8.073 -13.132 1.00 95.94 584 ALA A C 1
ATOM 4652 O O . ALA A 1 584 ? -3.317 8.010 -12.238 1.00 95.94 584 ALA A O 1
ATOM 4653 N N . PHE A 1 585 ? -1.781 7.004 -13.531 1.00 97.38 585 PHE A N 1
ATOM 4654 C CA . PHE A 1 585 ? -2.084 5.650 -13.049 1.00 97.38 585 PHE A CA 1
ATOM 4655 C C . PHE A 1 585 ? -0.859 4.847 -12.598 1.00 97.38 585 PHE A C 1
ATOM 4657 O O . PHE A 1 585 ? 0.260 5.030 -13.074 1.00 97.38 585 PHE A O 1
ATOM 4664 N N . HIS A 1 586 ? -1.082 3.884 -11.697 1.00 98.31 586 HIS A N 1
ATOM 4665 C CA . HIS A 1 586 ? -0.032 2.991 -11.185 1.00 98.31 586 HIS A CA 1
ATOM 4666 C C . HIS A 1 586 ? 0.073 1.651 -11.930 1.00 98.31 586 HIS A C 1
ATOM 4668 O O . HIS A 1 586 ? 1.058 0.931 -11.750 1.00 98.31 586 HIS A O 1
ATOM 4674 N N . PHE A 1 587 ? -0.887 1.298 -12.794 1.00 98.44 587 PHE A N 1
ATOM 4675 C CA . PHE A 1 587 ? -0.881 -0.005 -13.473 1.00 98.44 587 PHE A CA 1
ATOM 4676 C C . PHE A 1 587 ? 0.265 -0.166 -14.488 1.00 98.44 587 PHE A C 1
ATOM 4678 O O . PHE A 1 587 ? 0.706 -1.292 -14.732 1.00 98.44 587 PHE A O 1
ATOM 4685 N N . GLY A 1 588 ? 0.790 0.929 -15.052 1.00 98.31 588 GLY A N 1
ATOM 4686 C CA . GLY A 1 588 ? 1.997 0.933 -15.886 1.00 98.31 588 GLY A CA 1
ATOM 4687 C C . GLY A 1 588 ? 3.232 0.441 -15.114 1.00 98.31 588 GLY A C 1
ATOM 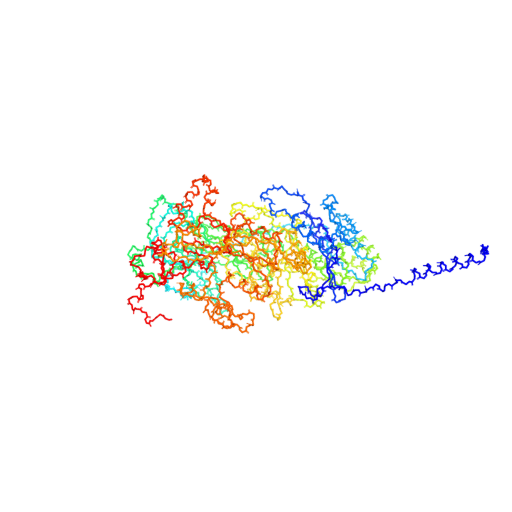4688 O O . GLY A 1 588 ? 3.756 -0.631 -15.442 1.00 98.31 588 GLY A O 1
ATOM 4689 N N . PRO A 1 589 ? 3.667 1.148 -14.049 1.00 98.31 589 PRO A N 1
ATOM 4690 C CA . PRO A 1 589 ? 4.752 0.692 -13.180 1.00 98.31 589 PRO A CA 1
ATOM 4691 C C . PRO A 1 589 ? 4.498 -0.704 -12.598 1.00 98.31 589 PRO A C 1
ATOM 4693 O O . PRO A 1 589 ? 5.404 -1.540 -12.587 1.00 98.31 589 PRO A O 1
ATOM 4696 N N . ALA A 1 590 ? 3.262 -1.000 -12.180 1.00 98.69 590 ALA A N 1
ATOM 4697 C CA . ALA A 1 590 ? 2.902 -2.317 -11.659 1.00 98.69 590 ALA A CA 1
ATOM 4698 C C . ALA A 1 590 ? 3.107 -3.433 -12.696 1.00 98.69 590 ALA A C 1
ATOM 4700 O O . ALA A 1 590 ? 3.633 -4.491 -12.359 1.00 98.69 590 ALA A O 1
ATOM 4701 N N . SER A 1 591 ? 2.765 -3.188 -13.966 1.00 98.81 591 SER A N 1
ATOM 4702 C CA . SER A 1 591 ? 2.986 -4.140 -15.062 1.00 98.81 591 SER A CA 1
ATOM 4703 C C . SER A 1 591 ? 4.473 -4.388 -15.319 1.00 98.81 591 SER A C 1
ATOM 4705 O O . SER A 1 591 ? 4.859 -5.512 -15.637 1.00 98.81 591 SER A O 1
ATOM 4707 N N . TYR A 1 592 ? 5.327 -3.371 -15.160 1.00 98.69 592 TYR A N 1
ATOM 4708 C CA . TYR A 1 592 ? 6.778 -3.531 -15.297 1.00 98.69 592 TYR A CA 1
ATOM 4709 C C . TYR A 1 592 ? 7.358 -4.406 -14.175 1.00 98.69 592 TYR A C 1
ATOM 4711 O O . TYR A 1 592 ? 8.122 -5.335 -14.452 1.00 98.69 592 TYR A O 1
ATOM 4719 N N . ALA A 1 593 ? 6.925 -4.194 -12.925 1.00 98.06 593 ALA A N 1
ATOM 4720 C CA . ALA A 1 593 ? 7.268 -5.081 -11.812 1.00 98.06 593 ALA A CA 1
ATOM 4721 C C . ALA A 1 593 ? 6.737 -6.509 -12.040 1.00 98.06 593 ALA A C 1
ATOM 4723 O O . ALA A 1 593 ? 7.490 -7.475 -11.928 1.00 98.06 593 ALA A O 1
ATOM 4724 N N . ALA A 1 594 ? 5.471 -6.656 -12.435 1.00 98.31 594 ALA A N 1
ATOM 4725 C CA . ALA A 1 594 ? 4.843 -7.947 -12.709 1.00 98.31 594 ALA A CA 1
ATOM 4726 C C . ALA A 1 594 ? 5.575 -8.727 -13.820 1.00 98.31 594 ALA A C 1
ATOM 4728 O O . ALA A 1 594 ? 5.855 -9.916 -13.663 1.00 98.31 594 ALA A O 1
ATOM 4729 N N . ALA A 1 595 ? 6.003 -8.050 -14.891 1.00 98.25 595 ALA A N 1
ATOM 4730 C CA . ALA A 1 595 ? 6.825 -8.634 -15.950 1.00 98.25 595 ALA A CA 1
ATOM 4731 C C . ALA A 1 595 ? 8.197 -9.118 -15.442 1.00 98.25 595 ALA A C 1
ATOM 4733 O O . ALA A 1 595 ? 8.636 -10.219 -15.790 1.00 98.25 595 ALA A O 1
ATOM 4734 N N . TYR A 1 596 ? 8.850 -8.343 -14.569 1.00 96.69 596 TYR A N 1
ATOM 4735 C CA . TYR A 1 596 ? 10.119 -8.727 -13.944 1.00 96.69 596 TYR A CA 1
ATOM 4736 C C . TYR A 1 596 ? 9.987 -9.926 -12.989 1.00 96.69 596 TYR A C 1
ATOM 4738 O O . TYR A 1 596 ? 10.880 -10.771 -12.934 1.00 96.69 596 TYR A O 1
ATOM 4746 N N . HIS A 1 597 ? 8.857 -10.035 -12.286 1.00 95.50 597 HIS A N 1
ATOM 4747 C CA . HIS A 1 597 ? 8.494 -11.164 -11.417 1.00 95.50 597 HIS A CA 1
ATOM 4748 C C . HIS A 1 597 ? 7.859 -12.348 -12.167 1.00 95.50 597 HIS A C 1
ATOM 4750 O O . HIS A 1 597 ? 7.664 -13.426 -11.602 1.00 95.50 597 HIS A O 1
ATOM 4756 N N . GLY A 1 598 ? 7.553 -12.171 -13.454 1.00 95.94 598 GLY A N 1
ATOM 4757 C CA . GLY A 1 598 ? 6.954 -13.202 -14.293 1.00 95.94 598 GLY A CA 1
ATOM 4758 C C . GLY A 1 598 ? 5.560 -13.601 -13.828 1.00 95.94 598 GLY A C 1
ATOM 4759 O O . GLY A 1 598 ? 5.205 -14.773 -13.914 1.00 95.94 598 GLY A O 1
ATOM 4760 N N . THR A 1 599 ? 4.782 -12.663 -13.304 1.00 97.19 599 THR A N 1
ATOM 4761 C CA . THR A 1 599 ? 3.441 -12.916 -12.772 1.00 97.19 599 THR A CA 1
ATOM 4762 C C . THR A 1 599 ? 2.418 -11.966 -13.406 1.00 97.19 599 THR A C 1
ATOM 4764 O O . THR A 1 599 ? 2.819 -10.905 -13.883 1.00 97.19 599 THR A O 1
ATOM 4767 N N . PRO A 1 600 ? 1.123 -12.322 -13.483 1.00 98.12 600 PRO A N 1
ATOM 4768 C CA . PRO A 1 600 ? 0.068 -11.410 -13.919 1.00 98.12 600 PRO A CA 1
ATOM 4769 C C . PRO A 1 600 ? -0.115 -10.203 -12.994 1.00 98.12 600 PRO A C 1
ATOM 4771 O O . PRO A 1 600 ? 0.242 -10.250 -11.815 1.00 98.12 600 PRO A O 1
ATOM 4774 N N . LEU A 1 601 ? -0.750 -9.151 -13.511 1.00 98.62 601 LEU A N 1
ATOM 4775 C CA . LEU A 1 601 ? -1.182 -7.999 -12.732 1.00 98.62 601 LEU A CA 1
ATOM 4776 C C . LEU A 1 601 ? -2.652 -8.156 -12.314 1.00 98.62 601 LEU A C 1
ATOM 4778 O O . LEU A 1 601 ? -3.588 -8.174 -13.118 1.00 98.62 601 LEU A O 1
ATOM 4782 N N . LEU A 1 602 ? -2.883 -8.200 -11.007 1.00 98.62 602 LEU A N 1
ATOM 4783 C CA . LEU A 1 602 ? -4.223 -8.205 -10.443 1.00 98.62 602 LEU A CA 1
ATOM 4784 C C . LEU A 1 602 ? -4.694 -6.766 -10.220 1.00 98.62 602 LEU A C 1
ATOM 4786 O O . LEU A 1 602 ? -4.435 -6.155 -9.184 1.00 98.62 602 LEU A O 1
ATOM 4790 N N . LEU A 1 603 ? -5.405 -6.224 -11.207 1.00 98.56 603 LEU A N 1
ATOM 4791 C CA . LEU A 1 603 ? -6.141 -4.970 -11.048 1.00 98.56 603 LEU A CA 1
ATOM 4792 C C . LEU A 1 603 ? -7.344 -5.213 -10.132 1.00 98.56 603 LEU A C 1
ATOM 4794 O O . LEU A 1 603 ? -8.270 -5.931 -10.518 1.00 98.56 603 LEU A O 1
ATOM 4798 N N . VAL A 1 604 ? -7.316 -4.652 -8.919 1.00 97.94 604 VAL A N 1
ATOM 4799 C CA . VAL A 1 604 ? -8.305 -4.945 -7.863 1.00 97.94 604 VAL A CA 1
ATOM 4800 C C . VAL A 1 604 ? -9.733 -4.631 -8.302 1.00 97.94 604 VAL A C 1
ATOM 4802 O O . VAL A 1 604 ? -10.660 -5.362 -7.971 1.00 97.94 604 VAL A O 1
ATOM 4805 N N . ASP A 1 605 ? -9.905 -3.603 -9.128 1.00 96.62 605 ASP A N 1
ATOM 4806 C CA . ASP A 1 605 ? -11.202 -3.155 -9.632 1.00 96.62 605 ASP A CA 1
ATOM 4807 C C . ASP A 1 605 ? -11.870 -4.190 -10.541 1.00 96.62 605 ASP A C 1
ATOM 4809 O O . ASP A 1 605 ? -13.092 -4.255 -10.628 1.00 96.62 605 ASP A O 1
ATOM 4813 N N . ASN A 1 606 ? -11.078 -5.027 -11.216 1.00 96.75 606 ASN A N 1
ATOM 4814 C CA . ASN A 1 606 ? -11.560 -5.922 -12.265 1.00 96.75 606 ASN A CA 1
ATOM 4815 C C . ASN A 1 606 ? -12.246 -7.184 -11.735 1.00 96.75 606 ASN A C 1
ATOM 4817 O O . ASN A 1 606 ? -12.917 -7.874 -12.511 1.00 96.75 606 ASN A O 1
ATOM 4821 N N . HIS A 1 607 ? -12.105 -7.457 -10.440 1.00 97.00 607 HIS A N 1
ATOM 4822 C CA . HIS A 1 607 ? -12.614 -8.652 -9.780 1.00 97.00 607 HIS A CA 1
ATOM 4823 C C . HIS A 1 607 ? -13.543 -8.241 -8.625 1.00 97.00 607 HIS A C 1
ATOM 4825 O O . HIS A 1 607 ? -13.100 -7.515 -7.730 1.00 97.00 607 HIS A O 1
ATOM 4831 N N . PRO A 1 608 ? -14.821 -8.665 -8.602 1.00 96.00 608 PRO A N 1
ATOM 4832 C CA . PRO A 1 608 ? -15.760 -8.317 -7.527 1.00 96.00 608 PRO A CA 1
ATOM 4833 C C . PRO A 1 608 ? -15.284 -8.708 -6.121 1.00 96.00 608 PRO A C 1
ATOM 4835 O O . PRO A 1 608 ? -15.581 -8.039 -5.132 1.00 96.00 608 PRO A O 1
ATOM 4838 N N . GLU A 1 609 ? -14.510 -9.785 -6.010 1.00 97.06 609 GLU A N 1
ATOM 4839 C CA . GLU A 1 609 ? -13.917 -10.245 -4.758 1.00 97.06 609 GLU A CA 1
ATOM 4840 C C . GLU A 1 609 ? -12.941 -9.207 -4.194 1.00 97.06 609 GLU A C 1
ATOM 4842 O O . GLU A 1 609 ? -13.013 -8.867 -3.011 1.00 97.06 609 GLU A O 1
ATOM 4847 N N . LEU A 1 610 ? -12.065 -8.680 -5.056 1.00 97.88 610 LEU A N 1
ATOM 4848 C CA . LEU A 1 610 ? -11.008 -7.739 -4.692 1.00 97.88 610 LEU A CA 1
ATOM 4849 C C . LEU A 1 610 ? -11.535 -6.306 -4.560 1.00 97.88 610 LEU A C 1
ATOM 4851 O O . LEU A 1 610 ? -11.221 -5.638 -3.576 1.00 97.88 610 LEU A O 1
ATOM 4855 N N . SER A 1 611 ? -12.367 -5.848 -5.500 1.00 96.81 611 SER A N 1
ATOM 4856 C CA . SER A 1 611 ? -12.951 -4.500 -5.472 1.00 96.81 611 SER A CA 1
ATOM 4857 C C . SER A 1 611 ? -13.852 -4.297 -4.247 1.00 96.81 611 SER A C 1
ATOM 4859 O O . SER A 1 611 ? -13.805 -3.249 -3.596 1.00 96.81 611 SER A O 1
ATOM 4861 N N . GLY A 1 612 ? -14.633 -5.318 -3.872 1.00 95.31 612 GLY A N 1
ATOM 4862 C CA . GLY A 1 612 ? -15.409 -5.311 -2.632 1.00 95.31 612 GLY A CA 1
ATOM 4863 C C . GLY A 1 612 ? -14.509 -5.201 -1.399 1.00 95.31 612 GLY A C 1
ATOM 4864 O O . GLY A 1 612 ? -14.736 -4.346 -0.548 1.00 95.31 612 GLY A O 1
ATOM 4865 N N . ALA A 1 613 ? -13.436 -5.996 -1.336 1.00 96.75 613 ALA A N 1
ATOM 4866 C CA . ALA A 1 613 ? -12.514 -6.002 -0.201 1.00 96.75 613 ALA A CA 1
ATOM 4867 C C . ALA A 1 613 ? -11.742 -4.678 -0.039 1.00 96.75 613 ALA A C 1
ATOM 4869 O O . ALA A 1 613 ? -11.645 -4.158 1.072 1.00 96.75 613 ALA A O 1
ATOM 4870 N N . VAL A 1 614 ? -11.206 -4.110 -1.129 1.00 96.81 614 VAL A N 1
ATOM 4871 C CA . VAL A 1 614 ? -10.359 -2.899 -1.084 1.00 96.81 614 VAL A CA 1
ATOM 4872 C C . VAL A 1 614 ? -11.124 -1.650 -0.628 1.00 96.81 614 VAL A C 1
ATOM 4874 O O . VAL A 1 614 ? -10.521 -0.730 -0.077 1.00 96.81 614 VAL A O 1
ATOM 4877 N N . THR A 1 615 ? -12.453 -1.648 -0.783 1.00 95.56 615 THR A N 1
ATOM 4878 C CA . THR A 1 615 ? -13.349 -0.539 -0.417 1.00 95.56 615 THR A CA 1
ATOM 4879 C C . THR A 1 615 ? -13.110 -0.049 1.012 1.00 95.56 615 THR A C 1
ATOM 4881 O O . THR A 1 615 ? -12.861 1.138 1.222 1.00 95.56 615 THR A O 1
ATOM 4884 N N . TRP A 1 616 ? -13.130 -0.958 1.995 1.00 96.06 616 TRP A N 1
ATOM 4885 C CA . TRP A 1 616 ? -12.911 -0.589 3.396 1.00 96.06 616 TRP A CA 1
ATOM 4886 C C . TRP A 1 616 ? -11.500 -0.039 3.627 1.00 96.06 616 TRP A C 1
ATOM 4888 O O . TRP A 1 616 ? -11.326 0.932 4.357 1.00 96.06 616 TRP A O 1
ATOM 4898 N N . HIS A 1 617 ? -10.489 -0.623 2.980 1.00 95.69 617 HIS A N 1
ATOM 4899 C CA . HIS A 1 617 ? -9.096 -0.217 3.154 1.00 95.69 617 HIS A CA 1
ATOM 4900 C C . HIS A 1 617 ? -8.843 1.220 2.697 1.00 95.69 617 HIS A C 1
ATOM 4902 O O . HIS A 1 617 ? -8.215 1.991 3.426 1.00 95.69 617 HIS A O 1
ATOM 4908 N N . ALA A 1 618 ? -9.345 1.578 1.513 1.00 94.00 618 ALA A N 1
ATOM 4909 C CA . ALA A 1 618 ? -9.227 2.927 0.976 1.00 94.00 618 ALA A CA 1
ATOM 4910 C C . ALA A 1 618 ? -10.053 3.929 1.799 1.00 94.00 618 ALA A C 1
ATOM 4912 O O . ALA A 1 618 ? -9.515 4.933 2.265 1.00 94.00 618 ALA A O 1
ATOM 4913 N N . ASP A 1 619 ? -11.335 3.639 2.046 1.00 93.56 619 ASP A N 1
ATOM 4914 C CA . ASP A 1 619 ? -12.241 4.563 2.740 1.00 93.56 619 ASP A CA 1
ATOM 4915 C C . ASP A 1 619 ? -11.814 4.821 4.197 1.00 93.56 619 ASP A C 1
ATOM 4917 O O . ASP A 1 619 ? -11.786 5.974 4.639 1.00 93.56 619 ASP A O 1
ATOM 4921 N N . PHE A 1 620 ? -11.368 3.778 4.913 1.00 92.81 620 PHE A N 1
ATOM 4922 C CA . PHE A 1 620 ? -10.794 3.918 6.252 1.00 92.81 620 PHE A CA 1
ATOM 4923 C C . PHE A 1 620 ? -9.584 4.857 6.241 1.00 92.81 620 PHE A C 1
ATOM 4925 O O . PHE A 1 620 ? -9.503 5.763 7.070 1.00 92.81 620 PHE A O 1
ATOM 4932 N N . TRP A 1 621 ? -8.651 4.686 5.298 1.00 90.94 621 TRP A N 1
ATOM 4933 C CA . TRP A 1 621 ? -7.445 5.516 5.256 1.00 90.94 621 TRP A CA 1
ATOM 4934 C C . TRP A 1 621 ? -7.730 6.960 4.832 1.00 90.94 621 TRP A C 1
ATOM 4936 O O . TRP A 1 621 ? -7.165 7.888 5.401 1.00 90.94 621 TRP A O 1
ATOM 4946 N N . ILE A 1 622 ? -8.664 7.193 3.909 1.00 90.31 622 ILE A N 1
ATOM 4947 C CA . ILE A 1 622 ? -9.093 8.551 3.530 1.00 90.31 622 ILE A CA 1
ATOM 4948 C C . ILE A 1 622 ? -9.670 9.310 4.738 1.00 90.31 622 ILE A C 1
ATOM 4950 O O . ILE A 1 622 ? -9.466 10.520 4.884 1.00 90.31 622 ILE A O 1
ATOM 4954 N N . LYS A 1 623 ? -10.391 8.612 5.622 1.00 87.62 623 LYS A N 1
ATOM 4955 C CA . LYS A 1 623 ? -10.992 9.201 6.829 1.00 87.62 623 LYS A CA 1
ATOM 4956 C C . LYS A 1 623 ? -9.993 9.344 7.977 1.00 87.62 623 LYS A C 1
ATOM 4958 O O . LYS A 1 623 ? -10.060 10.337 8.705 1.00 87.62 623 LYS A O 1
ATOM 4963 N N . HIS A 1 624 ? -9.065 8.395 8.104 1.00 85.56 624 HIS A N 1
ATOM 4964 C CA . HIS A 1 624 ? -8.203 8.215 9.275 1.00 85.56 624 HIS A CA 1
ATOM 4965 C C . HIS A 1 624 ? -6.695 8.196 8.962 1.00 85.56 624 HIS A C 1
ATOM 4967 O O . HIS A 1 624 ? -5.902 7.680 9.749 1.00 85.56 624 HIS A O 1
ATOM 4973 N N . GLY A 1 625 ? -6.269 8.797 7.848 1.00 78.62 625 GLY A N 1
ATOM 4974 C CA . GLY A 1 625 ? -4.867 8.840 7.398 1.00 78.62 625 GLY A CA 1
ATOM 4975 C C . GLY A 1 625 ? -3.899 9.578 8.333 1.00 78.62 625 GLY A C 1
ATOM 4976 O O . GLY A 1 625 ? -2.695 9.572 8.105 1.00 78.62 625 GLY A O 1
ATOM 4977 N N . ASN A 1 626 ? -4.400 10.177 9.419 1.00 73.75 626 ASN A N 1
ATOM 4978 C CA . ASN A 1 626 ? -3.586 10.762 10.487 1.00 73.75 626 ASN A CA 1
ATOM 4979 C C . ASN A 1 626 ? -2.911 9.717 11.403 1.00 73.75 626 ASN A C 1
ATOM 4981 O O . ASN A 1 626 ? -2.006 10.071 12.160 1.00 73.75 626 ASN A O 1
ATOM 4985 N N . GLY A 1 627 ? -3.341 8.450 11.342 1.00 72.56 627 GLY A N 1
ATOM 4986 C CA . GLY A 1 627 ? -2.785 7.340 12.122 1.00 72.56 627 GLY A CA 1
ATOM 4987 C C . GLY A 1 627 ? -3.292 7.222 13.566 1.00 72.56 627 GLY A C 1
ATOM 4988 O O . GLY A 1 627 ? -2.814 6.358 14.295 1.00 72.56 627 GLY A O 1
ATOM 4989 N N . TYR A 1 628 ? -4.256 8.046 13.987 1.00 73.31 628 TYR A N 1
ATOM 4990 C CA . TYR A 1 628 ? -4.750 8.075 15.371 1.00 73.31 628 TYR A CA 1
ATOM 4991 C C . TYR A 1 628 ? -5.940 7.149 15.636 1.00 73.31 628 TYR A C 1
ATOM 4993 O O . TYR A 1 628 ? -6.196 6.767 16.778 1.00 73.31 628 TYR A O 1
ATOM 5001 N N . THR A 1 629 ? -6.666 6.750 14.591 1.00 79.06 629 THR A N 1
ATOM 5002 C CA . THR A 1 629 ? -7.753 5.773 14.710 1.00 79.06 629 THR A CA 1
ATOM 5003 C C . THR A 1 629 ? -7.217 4.367 14.473 1.00 79.06 629 THR A C 1
ATOM 5005 O O . THR A 1 629 ? -6.593 4.087 13.450 1.00 79.06 629 THR A O 1
ATOM 5008 N N . THR A 1 630 ? -7.490 3.458 15.409 1.00 81.12 630 THR A N 1
ATOM 5009 C CA . THR A 1 630 ? -7.060 2.062 15.281 1.00 81.12 630 THR A CA 1
ATOM 5010 C C . THR A 1 630 ? -7.979 1.304 14.314 1.00 81.12 630 THR A C 1
ATOM 5012 O O . THR A 1 630 ? -9.194 1.308 14.523 1.00 81.12 630 THR A O 1
ATOM 5015 N N . PRO A 1 631 ? -7.446 0.628 13.277 1.00 87.25 631 PRO A N 1
ATOM 5016 C CA . PRO A 1 631 ? -8.265 -0.155 12.355 1.00 87.25 631 PRO A CA 1
ATOM 5017 C C . PRO A 1 631 ? -8.893 -1.375 13.055 1.00 87.25 631 PRO A C 1
ATOM 5019 O O . PRO A 1 631 ? -8.163 -2.161 13.670 1.00 87.25 631 PRO A O 1
ATOM 5022 N N . PRO A 1 632 ? -10.217 -1.598 12.934 1.00 88.69 632 PRO A N 1
ATOM 5023 C CA . PRO A 1 632 ? -10.869 -2.791 13.471 1.00 88.69 632 PRO A CA 1
ATOM 5024 C C . PRO A 1 632 ? -10.311 -4.095 12.881 1.00 88.69 632 PRO A C 1
ATOM 5026 O O . PRO A 1 632 ? -10.284 -4.287 11.662 1.00 88.69 632 PRO A O 1
ATOM 5029 N N . ILE A 1 633 ? -9.923 -5.037 13.750 1.00 91.31 633 ILE A N 1
ATOM 5030 C CA . ILE A 1 633 ? -9.396 -6.350 13.334 1.00 91.31 633 ILE A CA 1
ATOM 5031 C C . ILE A 1 633 ? -10.438 -7.157 12.548 1.00 91.31 633 ILE A C 1
ATOM 5033 O O . ILE A 1 633 ? -10.076 -7.849 11.597 1.00 91.31 633 ILE A O 1
ATOM 5037 N N . ALA A 1 634 ? -11.723 -7.054 12.902 1.00 95.19 634 ALA A N 1
ATOM 5038 C CA . ALA A 1 634 ? -12.797 -7.756 12.203 1.00 95.19 634 ALA A CA 1
ATOM 5039 C C . ALA A 1 634 ? -12.866 -7.396 10.714 1.00 95.19 634 ALA A C 1
ATOM 5041 O O . ALA A 1 634 ? -12.940 -8.303 9.889 1.00 95.19 634 ALA A O 1
ATOM 5042 N N . CYS A 1 635 ? -12.767 -6.110 10.361 1.00 95.69 635 CYS A N 1
ATOM 5043 C CA . CYS A 1 635 ? -12.777 -5.688 8.962 1.00 95.69 635 CYS A CA 1
ATOM 5044 C C . CYS A 1 635 ? -11.570 -6.261 8.208 1.00 95.69 635 CYS A C 1
ATOM 5046 O O . CYS A 1 635 ? -11.763 -6.907 7.184 1.00 95.69 635 CYS A O 1
ATOM 5048 N N . MET A 1 636 ? -10.356 -6.150 8.770 1.00 94.75 636 MET A N 1
ATOM 5049 C CA . MET A 1 636 ? -9.144 -6.739 8.175 1.00 94.75 636 MET A CA 1
ATOM 5050 C C . MET A 1 636 ? -9.242 -8.257 7.984 1.00 94.75 636 MET A C 1
ATOM 5052 O O . MET A 1 636 ? -8.771 -8.785 6.980 1.00 94.75 636 MET A O 1
ATOM 5056 N N . PHE A 1 637 ? -9.825 -8.972 8.950 1.00 94.94 637 PHE A N 1
ATOM 5057 C CA . PHE A 1 637 ? -10.001 -10.420 8.864 1.00 94.94 637 PHE A CA 1
ATOM 5058 C C . PHE A 1 637 ? -10.971 -10.805 7.742 1.00 94.94 637 PHE A C 1
ATOM 5060 O O . PHE A 1 637 ? -10.668 -11.704 6.958 1.00 94.94 637 PHE A O 1
ATOM 5067 N N . LEU A 1 638 ? -12.117 -10.126 7.648 1.00 96.38 638 LEU A N 1
ATOM 5068 C CA . LEU A 1 638 ? -13.155 -10.426 6.660 1.00 96.38 638 LEU A CA 1
ATOM 5069 C C . LEU A 1 638 ? -12.693 -10.093 5.236 1.00 96.38 638 LEU A C 1
ATOM 5071 O O . LEU A 1 638 ? -12.789 -10.943 4.349 1.00 96.38 638 LEU A O 1
ATOM 5075 N N . THR A 1 639 ? -12.122 -8.904 5.024 1.00 97.31 639 THR A N 1
ATOM 5076 C CA . THR A 1 639 ? -11.609 -8.499 3.706 1.00 97.31 639 THR A CA 1
ATOM 5077 C C . THR A 1 639 ? -10.381 -9.320 3.309 1.00 97.31 639 THR A C 1
ATOM 5079 O O . THR A 1 639 ? -10.314 -9.814 2.186 1.00 97.31 639 THR A O 1
ATOM 5082 N N . GLY A 1 640 ? -9.446 -9.565 4.234 1.00 96.25 640 GLY A N 1
ATOM 5083 C CA . GLY A 1 640 ? -8.263 -10.393 3.982 1.00 96.25 640 GLY A CA 1
ATOM 5084 C C . GLY A 1 640 ? -8.607 -11.844 3.633 1.00 96.25 640 GLY A C 1
ATOM 5085 O O . GLY A 1 640 ? -8.011 -12.411 2.718 1.00 96.25 640 GLY A O 1
ATOM 5086 N N . THR A 1 641 ? -9.606 -12.432 4.302 1.00 95.81 641 THR A N 1
ATOM 5087 C CA . THR A 1 641 ? -10.098 -13.784 3.977 1.00 95.81 641 THR A CA 1
ATOM 5088 C C . THR A 1 641 ? -10.677 -13.829 2.564 1.00 95.81 641 THR A C 1
ATOM 5090 O O . THR A 1 641 ? -10.311 -14.713 1.791 1.00 95.81 641 THR A O 1
ATOM 5093 N N . ARG A 1 642 ? -11.492 -12.834 2.187 1.00 97.00 642 ARG A N 1
ATOM 5094 C CA . ARG A 1 642 ? -12.058 -12.718 0.834 1.00 97.00 642 ARG A CA 1
ATOM 5095 C C . ARG A 1 642 ? -10.973 -12.642 -0.245 1.00 97.00 642 ARG A C 1
ATOM 5097 O O . ARG A 1 642 ? -11.083 -13.317 -1.266 1.00 97.00 642 ARG A O 1
ATOM 5104 N N . VAL A 1 643 ? -9.898 -11.884 -0.008 1.00 97.62 643 VAL A N 1
ATOM 5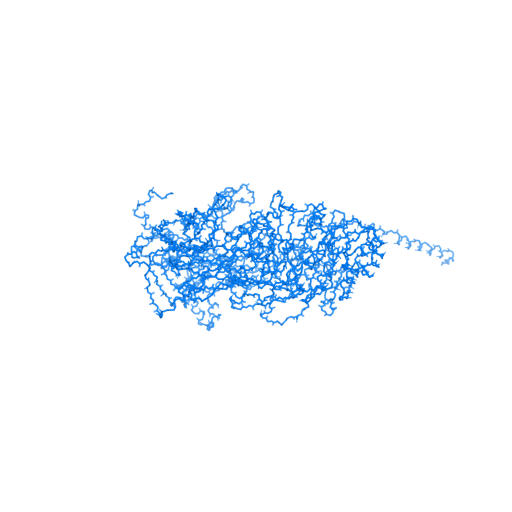105 C CA . VAL A 1 643 ? -8.758 -11.813 -0.940 1.00 97.62 643 VAL A CA 1
ATOM 5106 C C . VAL A 1 643 ? -8.050 -13.165 -1.063 1.00 97.62 643 VAL A C 1
ATOM 5108 O O . VAL A 1 643 ? -7.770 -13.603 -2.176 1.00 97.62 643 VAL A O 1
ATOM 5111 N N . TYR A 1 644 ? -7.786 -13.865 0.043 1.00 96.31 644 TYR A N 1
ATOM 5112 C CA . TYR A 1 644 ? -7.137 -15.182 -0.020 1.00 96.31 644 TYR A CA 1
ATOM 5113 C C . TYR A 1 644 ? -8.004 -16.253 -0.682 1.00 96.31 644 TYR A C 1
ATOM 5115 O O . TYR A 1 644 ? -7.473 -17.119 -1.378 1.00 96.31 644 TYR A O 1
ATOM 5123 N N . ASP A 1 645 ? -9.323 -16.199 -0.512 1.00 96.44 645 ASP A N 1
ATOM 5124 C CA . ASP A 1 645 ? -10.229 -17.106 -1.216 1.00 96.44 645 ASP A CA 1
ATOM 5125 C C . ASP A 1 645 ? -10.161 -16.889 -2.736 1.00 96.44 645 ASP A C 1
ATOM 5127 O O . ASP A 1 645 ? -10.041 -17.867 -3.482 1.00 96.44 645 ASP A O 1
ATOM 5131 N N . PHE A 1 646 ? -10.099 -15.631 -3.191 1.00 97.56 646 PHE A N 1
ATOM 5132 C CA . PHE A 1 646 ? -9.831 -15.295 -4.593 1.00 97.56 646 PHE A CA 1
ATOM 5133 C C . PHE A 1 646 ? -8.467 -15.832 -5.062 1.00 97.56 646 PHE A C 1
ATOM 5135 O O . PHE A 1 646 ? -8.383 -16.528 -6.078 1.00 97.56 646 PHE A O 1
ATOM 5142 N N . LEU A 1 647 ? -7.388 -15.565 -4.315 1.00 97.12 647 LEU A N 1
ATOM 5143 C CA . LEU A 1 647 ? -6.039 -16.020 -4.679 1.00 97.12 647 LEU A CA 1
ATOM 5144 C C . LEU A 1 647 ? -5.969 -17.548 -4.800 1.00 97.12 647 LEU A C 1
ATOM 5146 O O . LEU A 1 647 ? -5.329 -18.070 -5.718 1.00 97.12 647 LEU A O 1
ATOM 5150 N N . ARG A 1 648 ? -6.675 -18.275 -3.931 1.00 96.06 648 ARG A N 1
ATOM 5151 C CA . ARG A 1 648 ? -6.783 -19.736 -3.984 1.00 96.06 648 ARG A CA 1
ATOM 5152 C C . ARG A 1 648 ? -7.563 -20.228 -5.192 1.00 96.06 648 ARG A C 1
ATOM 5154 O O . ARG A 1 648 ? -7.133 -21.182 -5.840 1.00 96.06 648 ARG A O 1
ATOM 5161 N N . GLU A 1 649 ? -8.676 -19.585 -5.533 1.00 96.00 649 GLU A N 1
ATOM 5162 C CA . GLU A 1 649 ? -9.466 -19.941 -6.716 1.00 96.00 649 GLU A CA 1
ATOM 5163 C C . GLU A 1 649 ? -8.682 -19.756 -8.028 1.00 96.00 649 GLU A C 1
ATOM 5165 O O . GLU A 1 649 ? -8.825 -20.543 -8.980 1.00 96.00 649 GLU A O 1
ATOM 5170 N N . TYR A 1 650 ? -7.834 -18.730 -8.077 1.00 95.38 650 TYR A N 1
ATOM 5171 C CA . TYR A 1 650 ? -6.989 -18.424 -9.228 1.00 95.38 650 TYR A CA 1
ATOM 5172 C C . TYR A 1 650 ? -5.635 -19.151 -9.223 1.00 95.38 650 TYR A C 1
ATOM 5174 O O . TYR A 1 650 ? -4.953 -19.147 -10.243 1.00 95.38 650 TYR A O 1
ATOM 5182 N N . GLY A 1 651 ? -5.286 -19.857 -8.142 1.00 93.69 651 GLY A N 1
ATOM 5183 C CA . GLY A 1 651 ? -4.087 -20.700 -8.064 1.00 93.69 651 GLY A CA 1
ATOM 5184 C C . GLY A 1 651 ? -2.796 -19.965 -7.684 1.00 93.69 651 GLY A C 1
ATOM 5185 O O . GLY A 1 651 ? -1.708 -20.483 -7.955 1.00 93.69 651 GLY A O 1
ATOM 5186 N N . PHE A 1 652 ? -2.913 -18.786 -7.070 1.00 94.12 652 PHE A N 1
ATOM 5187 C CA . PHE A 1 652 ? -1.793 -18.018 -6.517 1.00 94.12 652 PHE A CA 1
ATOM 5188 C C . PHE A 1 652 ? -1.399 -18.485 -5.105 1.00 94.12 652 PHE A C 1
ATOM 5190 O O . PHE A 1 652 ? -0.208 -18.530 -4.812 1.00 94.12 652 PHE A O 1
ATOM 5197 N N . ASP A 1 653 ? -2.378 -18.898 -4.287 1.00 93.88 653 ASP A N 1
ATOM 5198 C CA . ASP A 1 653 ? -2.179 -19.500 -2.951 1.00 93.88 653 ASP A CA 1
ATOM 5199 C C . ASP A 1 653 ? -1.542 -20.899 -3.098 1.00 93.88 653 ASP A C 1
ATOM 5201 O O . ASP A 1 653 ? -2.197 -21.846 -3.560 1.00 93.88 653 ASP A O 1
ATOM 5205 N N . LYS A 1 654 ? -0.242 -21.023 -2.795 1.00 89.50 654 LYS A N 1
ATOM 5206 C CA . LYS A 1 654 ? 0.556 -22.257 -2.973 1.00 89.50 654 LYS A CA 1
ATOM 5207 C C . LYS A 1 654 ? 1.263 -22.652 -1.669 1.00 89.50 654 LYS A C 1
ATOM 5209 O O . LYS A 1 654 ? 1.060 -22.085 -0.608 1.00 89.50 654 LYS A O 1
ATOM 5214 N N . GLU A 1 655 ? 2.062 -23.721 -1.704 1.00 86.56 655 GLU A N 1
ATOM 5215 C CA . GLU A 1 655 ? 2.825 -24.138 -0.522 1.00 86.56 655 GLU A CA 1
ATOM 5216 C C . GLU A 1 655 ? 3.929 -23.115 -0.195 1.00 86.56 655 GLU A C 1
ATOM 5218 O O . GLU A 1 655 ? 4.886 -22.967 -0.955 1.00 86.56 655 GLU A O 1
ATOM 5223 N N . GLY A 1 656 ? 3.816 -22.468 0.968 1.00 84.62 656 GLY A N 1
ATOM 5224 C CA . GLY A 1 656 ? 4.753 -21.445 1.450 1.00 84.62 656 GLY A CA 1
ATOM 5225 C C . GLY A 1 656 ? 4.157 -20.033 1.372 1.00 84.62 656 GLY A C 1
ATOM 5226 O O . GLY A 1 656 ? 3.113 -19.863 0.766 1.00 84.62 656 GLY A O 1
ATOM 5227 N N . PRO A 1 657 ? 4.779 -19.024 2.009 1.00 85.06 657 PRO A N 1
ATOM 5228 C CA . PRO A 1 657 ? 4.267 -17.655 1.973 1.00 85.06 657 PRO A CA 1
ATOM 5229 C C . PRO A 1 657 ? 4.447 -17.028 0.583 1.00 85.06 657 PRO A C 1
ATOM 5231 O O . PRO A 1 657 ? 5.559 -17.029 0.049 1.00 85.06 657 PRO A O 1
ATOM 5234 N N . GLU A 1 658 ? 3.389 -16.439 0.029 1.00 89.88 658 GLU A N 1
ATOM 5235 C CA . GLU A 1 658 ? 3.441 -15.690 -1.230 1.00 89.88 658 GLU A CA 1
ATOM 5236 C C . GLU A 1 658 ? 4.236 -14.387 -1.077 1.00 89.88 658 GLU A C 1
ATOM 5238 O O . GLU A 1 658 ? 4.218 -13.745 -0.024 1.00 89.88 658 GLU A O 1
ATOM 5243 N N . SER A 1 659 ? 4.903 -13.948 -2.146 1.00 92.81 659 SER A N 1
ATOM 5244 C CA . SER A 1 659 ? 5.407 -12.573 -2.246 1.00 92.81 659 SER A CA 1
ATOM 5245 C C . SER A 1 659 ? 4.300 -11.705 -2.832 1.00 92.81 659 SER A C 1
ATOM 5247 O O . SER A 1 659 ? 3.887 -11.932 -3.969 1.00 92.81 659 SER A O 1
ATOM 5249 N N . ILE A 1 660 ? 3.806 -10.728 -2.071 1.00 95.94 660 ILE A N 1
ATOM 5250 C CA . ILE A 1 660 ? 2.723 -9.844 -2.518 1.00 95.94 660 ILE A CA 1
ATOM 5251 C C . ILE A 1 660 ? 3.252 -8.417 -2.612 1.00 95.94 660 ILE A C 1
ATOM 5253 O O . ILE A 1 660 ? 3.701 -7.864 -1.613 1.00 95.94 660 ILE A O 1
ATOM 5257 N N . LEU A 1 661 ? 3.154 -7.799 -3.785 1.00 97.06 661 LEU A N 1
ATOM 5258 C CA . LEU A 1 661 ? 3.495 -6.399 -4.012 1.00 97.06 661 LEU A CA 1
ATOM 5259 C C . LEU A 1 661 ? 2.237 -5.611 -4.382 1.00 97.06 661 LEU A C 1
ATOM 5261 O O . LEU A 1 661 ? 1.562 -5.939 -5.349 1.00 97.06 661 LEU A O 1
ATOM 5265 N N . THR A 1 662 ? 1.934 -4.547 -3.644 1.00 98.19 662 THR A N 1
ATOM 5266 C CA . THR A 1 662 ? 0.891 -3.580 -4.019 1.00 98.19 662 THR A CA 1
ATOM 5267 C C . THR A 1 662 ? 1.547 -2.320 -4.575 1.00 98.19 662 THR A C 1
ATOM 5269 O O . THR A 1 662 ? 2.391 -1.728 -3.907 1.00 98.19 662 THR A O 1
ATOM 5272 N N . VAL A 1 663 ? 1.173 -1.909 -5.786 1.00 98.44 663 VAL A N 1
ATOM 5273 C CA . VAL A 1 663 ? 1.665 -0.681 -6.432 1.00 98.44 663 VAL A CA 1
ATOM 5274 C C . VAL A 1 663 ? 0.481 0.258 -6.648 1.00 98.44 663 VAL A C 1
ATOM 5276 O O . VAL A 1 663 ? -0.272 0.110 -7.612 1.00 98.44 663 VAL A O 1
ATOM 5279 N N . ALA A 1 664 ? 0.294 1.173 -5.703 1.00 97.44 664 ALA A N 1
ATOM 5280 C CA . ALA A 1 664 ? -0.741 2.205 -5.676 1.00 97.44 664 ALA A CA 1
ATOM 5281 C C . ALA A 1 664 ? -0.424 3.177 -4.531 1.00 97.44 664 ALA A C 1
ATOM 5283 O O . ALA A 1 664 ? 0.182 2.768 -3.537 1.00 97.44 664 ALA A O 1
ATOM 5284 N N . ASP A 1 665 ? -0.843 4.439 -4.636 1.00 94.31 665 ASP A N 1
ATOM 5285 C CA . ASP A 1 665 ? -0.654 5.383 -3.533 1.00 94.31 665 ASP A CA 1
ATOM 5286 C C . ASP A 1 665 ? -1.625 5.112 -2.369 1.00 94.31 665 ASP A C 1
ATOM 5288 O O . ASP A 1 665 ? -2.661 4.458 -2.513 1.00 94.31 665 ASP A O 1
ATOM 5292 N N . GLN A 1 666 ? -1.290 5.645 -1.194 1.00 90.44 666 GLN A N 1
ATOM 5293 C CA . GLN A 1 666 ? -1.954 5.352 0.079 1.00 90.44 666 GLN A CA 1
ATOM 5294 C C . GLN A 1 666 ? -3.458 5.676 0.127 1.00 90.44 666 GLN A C 1
ATOM 5296 O O . GLN A 1 666 ? -4.170 5.112 0.953 1.00 90.44 666 GLN A O 1
ATOM 5301 N N . TYR A 1 667 ? -3.957 6.585 -0.715 1.00 92.75 667 TYR A N 1
ATOM 5302 C CA . TYR A 1 667 ? -5.385 6.930 -0.768 1.00 92.75 667 TYR A CA 1
ATOM 5303 C C . TYR A 1 667 ? -6.162 6.142 -1.825 1.00 92.75 667 TYR A C 1
ATOM 5305 O O . TYR A 1 667 ? -7.391 6.129 -1.793 1.00 92.75 667 TYR A O 1
ATOM 5313 N N . ASP A 1 668 ? -5.457 5.462 -2.727 1.00 94.50 668 ASP A N 1
ATOM 5314 C CA . ASP A 1 668 ? -6.062 4.616 -3.750 1.00 94.50 668 ASP A CA 1
ATOM 5315 C C . ASP A 1 668 ? -6.173 3.172 -3.246 1.00 94.50 668 ASP A C 1
ATOM 5317 O O . ASP A 1 668 ? -7.238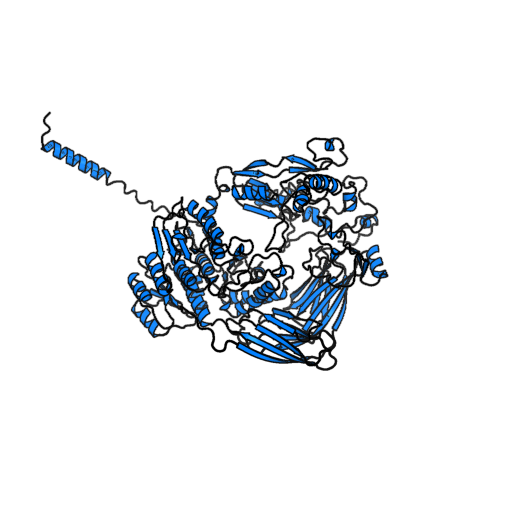 2.563 -3.345 1.00 94.50 668 ASP A O 1
ATOM 5321 N N . ILE A 1 669 ? -5.118 2.659 -2.597 1.00 96.12 669 ILE A N 1
ATOM 5322 C CA . ILE A 1 669 ? -5.156 1.418 -1.812 1.00 96.12 669 ILE A CA 1
ATOM 5323 C C . ILE A 1 669 ? -4.542 1.682 -0.431 1.00 96.12 669 ILE A C 1
ATOM 5325 O O . ILE A 1 669 ? -3.332 1.851 -0.286 1.00 96.12 669 ILE A O 1
ATOM 5329 N N . GLY A 1 670 ? -5.390 1.692 0.602 1.00 92.69 670 GLY A N 1
ATOM 5330 C CA . GLY A 1 670 ? -4.988 2.023 1.972 1.00 92.69 670 GLY A CA 1
ATOM 5331 C C . GLY A 1 670 ? -3.925 1.079 2.557 1.00 92.69 670 GLY A C 1
ATOM 5332 O O . GLY A 1 670 ? -3.999 -0.130 2.328 1.00 92.69 670 GLY A O 1
ATOM 5333 N N . PRO A 1 671 ? -2.988 1.555 3.406 1.00 91.69 671 PRO A N 1
ATOM 5334 C CA . PRO A 1 671 ? -1.956 0.724 4.047 1.00 91.69 671 PRO A CA 1
ATOM 5335 C C . PRO A 1 671 ? -2.485 -0.475 4.848 1.00 91.69 671 PRO A C 1
ATOM 5337 O O . PRO A 1 671 ? -1.773 -1.464 5.052 1.00 91.69 671 PRO A O 1
ATOM 5340 N N . THR A 1 672 ? -3.745 -0.423 5.292 1.00 93.44 672 THR A N 1
ATOM 5341 C CA . THR A 1 672 ? -4.411 -1.556 5.942 1.00 93.44 672 THR A CA 1
ATOM 5342 C C . THR A 1 672 ? -4.541 -2.765 5.007 1.00 93.44 672 THR A C 1
ATOM 5344 O O . THR A 1 672 ? -4.568 -3.880 5.517 1.00 93.44 672 THR A O 1
ATOM 5347 N N . TRP A 1 673 ? -4.556 -2.582 3.678 1.00 95.81 673 TRP A N 1
ATOM 5348 C CA . TRP A 1 673 ? -4.558 -3.658 2.674 1.00 95.81 673 TRP A CA 1
ATOM 5349 C C . TRP A 1 673 ? -3.299 -4.513 2.801 1.00 95.81 673 TRP A C 1
ATOM 5351 O O . TRP A 1 673 ? -3.369 -5.700 3.094 1.00 95.81 673 TRP A O 1
ATOM 5361 N N . THR A 1 674 ? -2.123 -3.893 2.717 1.00 93.94 674 THR A N 1
ATOM 5362 C CA . THR A 1 674 ? -0.831 -4.578 2.886 1.00 93.94 674 THR A CA 1
ATOM 5363 C C . THR A 1 674 ? -0.731 -5.255 4.258 1.00 93.94 674 THR A C 1
ATOM 5365 O O . THR A 1 674 ? -0.147 -6.334 4.395 1.00 93.94 674 THR A O 1
ATOM 5368 N N . ARG A 1 675 ? -1.345 -4.656 5.290 1.00 91.62 675 ARG A N 1
ATOM 5369 C CA . ARG A 1 675 ? -1.323 -5.182 6.658 1.00 91.62 675 ARG A CA 1
ATOM 5370 C C . ARG A 1 675 ? -2.065 -6.512 6.813 1.00 91.62 675 ARG A C 1
ATOM 5372 O O . ARG A 1 675 ? -1.605 -7.317 7.628 1.00 91.62 675 ARG A O 1
ATOM 5379 N N . VAL A 1 676 ? -3.145 -6.775 6.065 1.00 93.38 676 VAL A N 1
ATOM 5380 C CA . VAL A 1 676 ? -3.937 -8.016 6.238 1.00 93.38 676 VAL A CA 1
ATOM 5381 C C . VAL A 1 676 ? -3.170 -9.270 5.835 1.00 93.38 676 VAL A C 1
ATOM 5383 O O . VAL A 1 676 ? -3.425 -10.351 6.360 1.00 93.38 676 VAL A O 1
ATOM 5386 N N . PHE A 1 677 ? -2.195 -9.133 4.939 1.00 92.75 677 PHE A N 1
ATOM 5387 C CA . PHE A 1 677 ? -1.394 -10.252 4.449 1.00 92.75 677 PHE A CA 1
ATOM 5388 C C . PHE A 1 677 ? -0.244 -10.628 5.391 1.00 92.75 677 PHE A C 1
ATOM 5390 O O . PHE A 1 677 ? 0.334 -11.713 5.277 1.00 92.75 677 PHE A O 1
ATOM 5397 N N . ALA A 1 678 ? 0.102 -9.745 6.333 1.00 88.88 678 ALA A N 1
ATOM 5398 C CA . ALA A 1 678 ? 1.254 -9.917 7.201 1.00 88.88 678 ALA A CA 1
ATOM 5399 C C . ALA A 1 678 ? 1.114 -11.162 8.095 1.00 88.88 678 ALA A C 1
ATOM 5401 O O . ALA A 1 678 ? 0.250 -11.251 8.969 1.00 88.88 678 ALA A O 1
ATOM 5402 N N . GLY A 1 679 ? 2.037 -12.108 7.919 1.00 81.81 679 GLY A N 1
ATOM 5403 C CA . GLY A 1 679 ? 2.095 -13.351 8.687 1.00 81.81 679 GLY A CA 1
ATOM 5404 C C . GLY A 1 679 ? 1.456 -14.561 8.005 1.00 81.81 679 GLY A C 1
ATOM 5405 O O . GLY A 1 679 ? 1.547 -15.647 8.577 1.00 81.81 679 GLY A O 1
ATOM 5406 N N . VAL A 1 680 ? 0.849 -14.388 6.826 1.00 86.44 680 VAL A N 1
ATOM 5407 C CA . VAL A 1 680 ? 0.498 -15.483 5.898 1.00 86.44 680 VAL A CA 1
ATOM 5408 C C . VAL A 1 680 ? 1.336 -15.374 4.617 1.00 86.44 680 VAL A C 1
ATOM 5410 O O . VAL A 1 680 ? 1.850 -16.384 4.155 1.00 86.44 680 VAL A O 1
ATOM 5413 N N . ALA A 1 681 ? 1.596 -14.147 4.155 1.00 91.56 681 ALA A N 1
ATOM 5414 C CA . ALA A 1 681 ? 2.476 -13.824 3.031 1.00 91.56 681 ALA A CA 1
ATOM 5415 C C . ALA A 1 681 ? 3.628 -12.887 3.449 1.00 91.56 681 ALA A C 1
ATOM 5417 O O . ALA A 1 681 ? 3.717 -12.449 4.605 1.00 91.56 681 ALA A O 1
ATOM 5418 N N . ASN A 1 682 ? 4.488 -12.560 2.481 1.00 92.25 682 ASN A N 1
ATOM 5419 C CA . ASN A 1 682 ? 5.507 -11.513 2.523 1.00 92.25 682 ASN A CA 1
ATOM 5420 C C . ASN A 1 682 ? 5.001 -10.276 1.749 1.00 92.25 682 ASN A C 1
ATOM 5422 O O . ASN A 1 682 ? 5.265 -10.164 0.548 1.00 92.25 682 ASN A O 1
ATOM 5426 N N . PRO A 1 683 ? 4.237 -9.370 2.388 1.00 94.56 683 PRO A N 1
ATOM 5427 C CA . PRO A 1 683 ? 3.672 -8.221 1.695 1.00 94.56 683 PRO A CA 1
ATOM 5428 C C . PRO A 1 683 ? 4.640 -7.033 1.619 1.00 94.56 683 PRO A C 1
ATOM 5430 O O . PRO A 1 683 ? 5.363 -6.739 2.571 1.00 94.56 683 PRO A O 1
ATOM 5433 N N . GLY A 1 684 ? 4.582 -6.304 0.507 1.00 93.19 684 GLY A N 1
ATOM 5434 C CA . GLY A 1 684 ? 5.247 -5.027 0.270 1.00 93.19 684 GLY A CA 1
ATOM 5435 C C . GLY A 1 684 ? 4.323 -4.048 -0.457 1.00 93.19 684 GLY A C 1
ATOM 5436 O O . GLY A 1 684 ? 3.392 -4.455 -1.156 1.00 93.19 684 GLY A O 1
ATOM 5437 N N . GLY A 1 685 ? 4.567 -2.751 -0.279 1.00 95.19 685 GLY A N 1
ATOM 5438 C CA . GLY A 1 685 ? 3.829 -1.678 -0.943 1.00 95.19 685 GLY A CA 1
ATOM 5439 C C . GLY A 1 685 ? 4.778 -0.639 -1.532 1.00 95.19 685 GLY A C 1
ATOM 5440 O O . GLY A 1 685 ? 5.774 -0.297 -0.895 1.00 95.19 685 GLY A O 1
ATOM 5441 N N . ILE A 1 686 ? 4.466 -0.141 -2.726 1.00 95.81 686 ILE A N 1
ATOM 5442 C CA . ILE A 1 686 ? 5.129 1.008 -3.351 1.00 95.81 686 ILE A CA 1
ATOM 5443 C C . ILE A 1 686 ? 4.072 2.097 -3.525 1.00 95.81 686 ILE A C 1
ATOM 5445 O O . ILE A 1 686 ? 3.106 1.909 -4.262 1.00 95.81 686 ILE A O 1
ATOM 5449 N N . ILE A 1 687 ? 4.279 3.199 -2.805 1.00 92.50 687 ILE A N 1
ATOM 5450 C CA . ILE A 1 687 ? 3.397 4.370 -2.726 1.00 92.50 687 ILE A CA 1
ATOM 5451 C C . ILE A 1 687 ? 4.088 5.598 -3.335 1.00 92.50 687 ILE A C 1
ATOM 5453 O O . ILE A 1 687 ? 5.270 5.530 -3.681 1.00 92.50 687 ILE A O 1
ATOM 5457 N N . GLY A 1 688 ? 3.374 6.721 -3.403 1.00 91.25 688 GLY A N 1
ATOM 5458 C CA . GLY A 1 688 ? 3.834 7.953 -4.038 1.00 91.25 688 GLY A CA 1
ATOM 5459 C C . GLY A 1 688 ? 3.227 8.154 -5.424 1.00 91.25 688 GLY A C 1
ATOM 5460 O O . GLY A 1 688 ? 2.291 7.457 -5.835 1.00 91.25 688 GLY A O 1
ATOM 5461 N N . THR A 1 689 ? 3.762 9.131 -6.149 1.00 95.06 689 THR A N 1
ATOM 5462 C CA . THR A 1 689 ? 3.310 9.451 -7.506 1.00 95.06 689 THR A CA 1
ATOM 5463 C C . THR A 1 689 ? 3.592 8.274 -8.457 1.00 95.06 689 THR A C 1
ATOM 5465 O O . THR A 1 689 ? 4.466 7.444 -8.180 1.00 95.06 689 THR A O 1
ATOM 5468 N N . PRO A 1 690 ? 2.907 8.158 -9.609 1.00 96.88 690 PRO A N 1
ATOM 5469 C CA . PRO A 1 690 ? 3.286 7.170 -10.620 1.00 96.88 690 PRO A CA 1
ATOM 5470 C C . PRO A 1 690 ? 4.757 7.273 -11.054 1.00 96.88 690 PRO A C 1
ATOM 5472 O O . PRO A 1 690 ? 5.398 6.251 -11.304 1.00 96.88 690 PRO A O 1
ATOM 5475 N N . VAL A 1 691 ? 5.319 8.485 -11.085 1.00 97.00 691 VAL A N 1
ATOM 5476 C CA . VAL A 1 691 ? 6.733 8.721 -11.405 1.00 97.00 691 VAL A CA 1
ATOM 5477 C C . VAL A 1 691 ? 7.635 8.141 -10.312 1.00 97.00 691 VAL A C 1
ATOM 5479 O O . VAL A 1 691 ? 8.519 7.335 -10.617 1.00 97.00 691 VAL A O 1
ATOM 5482 N N . ASP A 1 692 ? 7.358 8.443 -9.041 1.00 95.56 692 ASP A N 1
ATOM 5483 C CA . ASP A 1 692 ? 8.053 7.865 -7.886 1.00 95.56 692 ASP A CA 1
ATOM 5484 C C . ASP A 1 692 ? 7.982 6.336 -7.877 1.00 95.56 692 ASP A C 1
ATOM 5486 O O . ASP A 1 692 ? 8.991 5.668 -7.633 1.00 95.56 692 ASP A O 1
ATOM 5490 N N . ALA A 1 693 ? 6.823 5.761 -8.209 1.00 97.19 693 ALA A N 1
ATOM 5491 C CA . ALA A 1 693 ? 6.657 4.317 -8.295 1.00 97.19 693 ALA A CA 1
ATOM 5492 C C . ALA A 1 693 ? 7.594 3.702 -9.349 1.00 97.19 693 ALA A C 1
ATOM 5494 O O . ALA A 1 693 ? 8.250 2.696 -9.065 1.00 97.19 693 ALA A O 1
ATOM 5495 N N . THR A 1 694 ? 7.735 4.315 -10.534 1.00 97.62 694 THR A N 1
ATOM 5496 C CA . THR A 1 694 ? 8.689 3.830 -11.554 1.00 97.62 694 THR A CA 1
ATOM 5497 C C . THR A 1 694 ? 10.143 3.929 -11.085 1.00 97.62 694 THR A C 1
ATOM 5499 O O . THR A 1 694 ? 10.921 2.994 -11.306 1.00 97.62 694 THR A O 1
ATOM 5502 N N . ASN A 1 695 ? 10.499 5.005 -10.375 1.00 96.56 695 ASN A N 1
ATOM 5503 C CA . ASN A 1 695 ? 11.827 5.195 -9.791 1.00 96.56 695 ASN A CA 1
ATOM 5504 C C . ASN A 1 695 ? 12.126 4.145 -8.713 1.00 96.56 695 ASN A C 1
ATOM 5506 O O . ASN A 1 695 ? 13.186 3.518 -8.738 1.00 96.56 695 ASN A O 1
ATOM 5510 N N . HIS A 1 696 ? 11.186 3.904 -7.797 1.00 96.00 696 HIS A N 1
ATOM 5511 C CA . HIS A 1 696 ? 11.332 2.932 -6.716 1.00 96.00 696 HIS A CA 1
ATOM 5512 C C . HIS A 1 696 ? 11.446 1.506 -7.270 1.00 96.00 696 HIS A C 1
ATOM 5514 O O . HIS A 1 696 ? 12.402 0.798 -6.951 1.00 96.00 696 HIS A O 1
ATOM 5520 N N . ILE A 1 697 ? 10.540 1.103 -8.168 1.00 96.69 697 ILE A N 1
ATOM 5521 C CA . ILE A 1 697 ? 10.577 -0.219 -8.815 1.00 96.69 697 ILE A CA 1
ATOM 5522 C C . ILE A 1 697 ? 11.913 -0.423 -9.532 1.00 96.69 697 ILE A C 1
ATOM 5524 O O . ILE A 1 697 ? 12.561 -1.456 -9.358 1.00 96.69 697 ILE A O 1
ATOM 5528 N N . THR A 1 698 ? 12.368 0.576 -10.291 1.00 95.94 698 THR A N 1
ATOM 5529 C CA . THR A 1 698 ? 13.643 0.508 -11.010 1.00 95.94 698 THR A CA 1
ATOM 5530 C C . THR A 1 698 ? 14.828 0.393 -10.049 1.00 95.94 698 THR A C 1
ATOM 5532 O O . THR A 1 698 ? 15.672 -0.486 -10.230 1.00 95.94 698 THR A O 1
ATOM 5535 N N . ARG A 1 699 ? 14.875 1.204 -8.983 1.00 93.62 699 ARG A N 1
ATOM 5536 C CA . ARG A 1 699 ? 15.904 1.098 -7.934 1.00 93.62 699 ARG A CA 1
ATOM 5537 C C . ARG A 1 699 ? 15.934 -0.298 -7.315 1.00 93.62 699 ARG A C 1
ATOM 5539 O O . ARG A 1 699 ? 17.015 -0.859 -7.173 1.00 93.62 699 ARG A O 1
ATOM 5546 N N . CYS A 1 700 ? 14.779 -0.885 -6.998 1.00 92.44 700 CYS A N 1
ATOM 5547 C CA . CYS A 1 700 ? 14.693 -2.236 -6.437 1.00 92.44 700 CYS A CA 1
ATOM 5548 C C . CYS A 1 700 ? 15.183 -3.314 -7.412 1.00 92.44 700 CYS A C 1
ATOM 5550 O O . CYS A 1 700 ? 15.976 -4.171 -7.023 1.00 92.44 700 CYS A O 1
ATOM 5552 N N . ILE A 1 701 ? 14.748 -3.260 -8.675 1.00 92.31 701 ILE A N 1
ATOM 5553 C CA . ILE A 1 701 ? 15.147 -4.218 -9.717 1.00 92.31 701 ILE A CA 1
ATOM 5554 C C . ILE A 1 701 ? 16.665 -4.196 -9.927 1.00 92.31 701 ILE A C 1
ATOM 5556 O O . ILE A 1 701 ? 17.302 -5.251 -9.974 1.00 92.31 701 ILE A O 1
ATOM 5560 N N . PHE A 1 702 ? 17.256 -3.002 -10.023 1.00 93.44 702 PHE A N 1
ATOM 5561 C CA . PHE A 1 702 ? 18.673 -2.834 -10.347 1.00 93.44 702 PHE A CA 1
ATOM 5562 C C . PHE A 1 702 ? 19.583 -2.663 -9.131 1.00 93.44 702 PHE A C 1
ATOM 5564 O O . PHE A 1 702 ? 20.790 -2.534 -9.319 1.00 93.44 702 PHE A O 1
ATOM 5571 N N . TYR A 1 703 ? 19.071 -2.740 -7.899 1.00 91.19 703 TYR A N 1
ATOM 5572 C CA . TYR A 1 703 ? 19.884 -2.640 -6.680 1.00 91.19 703 TYR A CA 1
ATOM 5573 C C . TYR A 1 703 ? 21.141 -3.535 -6.692 1.00 91.19 703 TYR A C 1
ATOM 5575 O O . TYR A 1 703 ? 22.206 -3.033 -6.330 1.00 91.19 703 TYR A O 1
ATOM 5583 N N . PRO A 1 704 ? 21.101 -4.799 -7.182 1.00 88.38 704 PRO A N 1
ATOM 5584 C CA . PRO A 1 704 ? 22.304 -5.630 -7.291 1.00 88.38 704 PRO A CA 1
ATOM 5585 C C . PRO A 1 704 ? 23.425 -5.027 -8.152 1.00 88.38 704 PRO A C 1
ATOM 5587 O O . PRO A 1 704 ? 24.587 -5.364 -7.952 1.00 88.38 704 PRO A O 1
ATOM 5590 N N . ALA A 1 705 ? 23.092 -4.154 -9.107 1.00 88.00 705 ALA A N 1
ATOM 5591 C CA . ALA A 1 705 ? 24.050 -3.395 -9.905 1.00 88.00 705 ALA A CA 1
ATOM 5592 C C . ALA A 1 705 ? 24.392 -2.044 -9.257 1.00 88.00 705 ALA A C 1
ATOM 5594 O O . ALA A 1 705 ? 25.568 -1.706 -9.145 1.00 88.00 705 ALA A O 1
ATOM 5595 N N . LEU A 1 706 ? 23.377 -1.300 -8.809 1.00 90.81 706 LEU A N 1
ATOM 5596 C CA . LEU A 1 706 ? 23.523 0.069 -8.304 1.00 90.81 706 LEU A CA 1
ATOM 5597 C C . LEU A 1 706 ? 24.310 0.152 -6.990 1.00 90.81 706 LEU A C 1
ATOM 5599 O O . LEU A 1 706 ? 25.003 1.136 -6.756 1.00 90.81 706 LEU A O 1
ATOM 5603 N N . ILE A 1 707 ? 24.261 -0.881 -6.139 1.00 88.50 707 ILE A N 1
ATOM 5604 C CA . ILE A 1 707 ? 24.956 -0.869 -4.842 1.00 88.50 707 ILE A CA 1
ATOM 5605 C C . ILE A 1 707 ? 26.469 -0.646 -4.964 1.00 88.50 707 ILE A C 1
ATOM 5607 O O . ILE A 1 707 ? 27.086 -0.140 -4.034 1.00 88.50 707 ILE A O 1
ATOM 5611 N N . PHE A 1 708 ? 27.082 -0.988 -6.098 1.00 88.81 708 PHE A N 1
ATOM 5612 C CA . PHE A 1 708 ? 28.523 -0.825 -6.297 1.00 88.81 708 PHE A CA 1
ATOM 5613 C C . PHE A 1 708 ? 28.944 0.604 -6.656 1.00 88.81 708 PHE A C 1
ATOM 5615 O O . PHE A 1 708 ? 30.124 0.926 -6.535 1.00 88.81 708 PHE A O 1
ATOM 5622 N N . GLU A 1 709 ? 28.001 1.470 -7.024 1.00 90.56 709 GLU A N 1
ATOM 5623 C CA . GLU A 1 709 ? 28.262 2.903 -7.208 1.00 90.56 709 GLU A CA 1
ATOM 5624 C C . GLU A 1 709 ? 28.334 3.644 -5.867 1.00 90.56 709 GLU A C 1
ATOM 5626 O O . GLU A 1 709 ? 28.920 4.720 -5.770 1.00 90.56 709 GLU A O 1
ATOM 5631 N N . ASN A 1 710 ? 27.822 3.031 -4.797 1.00 90.81 710 ASN A N 1
ATOM 5632 C CA . ASN A 1 710 ? 27.973 3.541 -3.444 1.00 90.81 710 ASN A CA 1
ATOM 5633 C C . ASN A 1 710 ? 29.450 3.451 -3.001 1.00 90.81 710 ASN A C 1
ATOM 5635 O O . ASN A 1 710 ? 30.000 2.342 -2.947 1.00 90.81 710 ASN A O 1
ATOM 5639 N N . PRO A 1 711 ? 30.091 4.565 -2.590 1.00 90.38 711 PRO A N 1
ATOM 5640 C CA . PRO A 1 711 ? 31.469 4.558 -2.099 1.00 90.38 711 PRO A CA 1
ATOM 5641 C C . PRO A 1 711 ? 31.718 3.557 -0.963 1.00 90.38 711 PRO A C 1
ATOM 5643 O O . PRO A 1 711 ? 32.802 2.986 -0.868 1.00 90.38 711 PRO A O 1
ATOM 5646 N N . ALA A 1 712 ? 30.710 3.273 -0.130 1.00 92.19 712 ALA A N 1
ATOM 5647 C CA . ALA A 1 712 ? 30.824 2.305 0.958 1.00 92.19 712 ALA A CA 1
ATOM 5648 C C . ALA A 1 712 ? 30.974 0.851 0.497 1.00 92.19 712 ALA A C 1
ATOM 5650 O O . ALA A 1 712 ? 31.441 0.024 1.282 1.00 92.19 712 ALA A O 1
ATOM 5651 N N . ALA A 1 713 ? 30.580 0.512 -0.734 1.00 90.62 713 ALA A N 1
ATOM 5652 C CA . ALA A 1 713 ? 30.734 -0.832 -1.291 1.00 90.62 713 ALA A CA 1
ATOM 5653 C C . ALA A 1 713 ? 32.153 -1.101 -1.825 1.00 90.62 713 ALA A C 1
ATOM 5655 O O . ALA A 1 713 ? 32.493 -2.252 -2.100 1.00 90.62 713 ALA A O 1
ATOM 5656 N N . GLN A 1 714 ? 32.990 -0.065 -1.942 1.00 85.38 714 GLN A N 1
ATOM 5657 C CA . GLN A 1 714 ? 34.367 -0.164 -2.428 1.00 85.38 714 GLN A CA 1
ATOM 5658 C C . GLN A 1 714 ? 35.325 -0.690 -1.342 1.00 85.38 714 GLN A C 1
ATOM 5660 O O . GLN A 1 714 ? 35.025 -0.646 -0.150 1.00 85.38 714 GLN A O 1
ATOM 5665 N N . GLU A 1 715 ? 36.505 -1.186 -1.740 1.00 82.19 715 GLU A N 1
ATOM 5666 C CA . GLU A 1 715 ? 37.554 -1.611 -0.788 1.00 82.19 715 GLU A CA 1
ATOM 5667 C C . GLU A 1 715 ? 38.171 -0.429 -0.015 1.00 82.19 715 GLU A C 1
ATOM 5669 O O . GLU A 1 715 ? 38.788 -0.611 1.041 1.00 82.19 715 GLU A O 1
ATOM 5674 N N . GLU A 1 716 ? 38.049 0.784 -0.559 1.00 88.31 716 GLU A N 1
ATOM 5675 C CA . GLU A 1 716 ? 38.553 2.003 0.061 1.00 88.31 716 GLU A CA 1
ATOM 5676 C C . GLU A 1 716 ? 37.728 2.383 1.291 1.00 88.31 716 GLU A C 1
ATOM 5678 O O . GLU A 1 716 ? 36.530 2.122 1.390 1.00 88.31 716 GLU A O 1
ATOM 5683 N N . LYS A 1 717 ? 38.390 3.012 2.265 1.00 92.88 717 LYS A N 1
ATOM 5684 C CA . LYS A 1 717 ? 37.701 3.457 3.470 1.00 92.88 717 LYS A CA 1
ATOM 5685 C C . LYS A 1 717 ? 36.960 4.758 3.216 1.00 92.88 717 LYS A C 1
ATOM 5687 O O . LYS A 1 717 ? 37.537 5.692 2.664 1.00 92.88 717 LYS A O 1
ATOM 5692 N N . VAL A 1 718 ? 35.755 4.863 3.757 1.00 95.25 718 VAL A N 1
ATOM 5693 C CA . VAL A 1 718 ? 35.031 6.134 3.861 1.00 95.25 718 VAL A CA 1
ATOM 5694 C C . VAL A 1 718 ? 35.294 6.776 5.222 1.00 95.25 718 VAL A C 1
ATOM 5696 O O . VAL A 1 718 ? 35.500 6.083 6.223 1.00 95.25 718 VAL A O 1
ATOM 5699 N N . THR A 1 719 ? 35.328 8.106 5.263 1.00 96.94 719 THR A N 1
ATOM 5700 C CA . THR A 1 719 ? 35.510 8.872 6.504 1.00 96.94 719 THR A CA 1
ATOM 5701 C C . THR A 1 719 ? 34.158 9.376 6.983 1.00 96.94 719 THR A C 1
ATOM 5703 O O . THR A 1 719 ? 33.527 10.154 6.280 1.00 96.94 719 THR A O 1
ATOM 5706 N N . LEU A 1 720 ? 33.738 8.953 8.176 1.00 97.38 720 LEU A N 1
ATOM 5707 C CA . LEU A 1 720 ? 32.436 9.284 8.763 1.00 97.38 720 LEU A CA 1
ATOM 5708 C C . LEU A 1 720 ? 32.608 9.970 10.123 1.00 97.38 720 LEU A C 1
ATOM 5710 O O . LEU A 1 720 ? 33.565 9.699 10.852 1.00 97.38 720 LEU A O 1
ATOM 5714 N N . ILE A 1 721 ? 31.664 10.829 10.495 1.00 97.25 721 ILE A N 1
ATOM 5715 C CA . ILE A 1 721 ? 31.541 11.440 11.819 1.00 97.25 721 ILE A CA 1
ATOM 5716 C C . ILE A 1 721 ? 30.937 10.412 12.780 1.00 97.25 721 ILE A C 1
ATOM 5718 O O . ILE A 1 721 ? 29.748 10.105 12.713 1.00 97.25 721 ILE A O 1
ATOM 5722 N N . ASN A 1 722 ? 31.739 9.898 13.709 1.00 96.69 722 ASN A N 1
ATOM 5723 C CA . ASN A 1 722 ? 31.278 8.958 14.724 1.00 96.69 722 ASN A CA 1
ATOM 5724 C C . ASN A 1 722 ? 30.977 9.670 16.044 1.00 96.69 722 ASN A C 1
ATOM 5726 O O . ASN A 1 722 ? 31.771 10.489 16.508 1.00 96.69 722 ASN A O 1
ATOM 5730 N N . GLY A 1 723 ? 29.860 9.313 16.671 1.00 93.50 723 GLY A N 1
ATOM 5731 C CA . GLY A 1 723 ? 29.369 9.951 17.883 1.00 93.50 723 GLY A CA 1
ATOM 5732 C C . GLY A 1 723 ? 30.225 9.677 19.119 1.00 93.50 723 GLY A C 1
ATOM 5733 O O . GLY A 1 723 ? 30.952 8.683 19.211 1.00 93.50 723 GLY A O 1
ATOM 5734 N N . SER A 1 724 ? 30.149 10.554 20.113 1.00 91.06 724 SER A N 1
ATOM 5735 C CA . SER A 1 724 ? 30.890 10.427 21.372 1.00 91.06 724 SER A CA 1
ATOM 5736 C C . SER A 1 724 ? 30.422 9.237 22.210 1.00 91.06 724 SER A C 1
ATOM 5738 O O . SER A 1 724 ? 29.284 8.788 22.108 1.00 91.06 724 SER A O 1
ATOM 5740 N N . LYS A 1 725 ? 31.324 8.709 23.050 1.00 90.00 725 LYS A N 1
ATOM 5741 C CA . LYS A 1 725 ? 31.056 7.670 24.056 1.00 90.00 725 LYS A CA 1
ATOM 5742 C C . LYS A 1 725 ? 31.212 8.250 25.453 1.00 90.00 725 LYS A C 1
ATOM 5744 O O . LYS A 1 725 ? 32.240 8.848 25.771 1.00 90.00 725 LYS A O 1
ATOM 5749 N N . SER A 1 726 ? 30.232 7.988 26.304 1.00 82.50 726 SER A N 1
ATOM 5750 C CA . SER A 1 726 ? 30.172 8.388 27.706 1.00 82.50 726 SER A CA 1
ATOM 5751 C C . SER A 1 726 ? 29.782 7.242 28.647 1.00 82.50 726 SER A C 1
ATOM 5753 O O . SER A 1 726 ? 28.994 6.362 28.291 1.00 82.50 726 SER A O 1
ATOM 5755 N N . GLU A 1 727 ? 30.326 7.292 29.866 1.00 80.44 727 GLU A N 1
ATOM 5756 C CA . GLU A 1 727 ? 30.032 6.402 31.000 1.00 80.44 727 GLU A CA 1
ATOM 5757 C C . GLU A 1 727 ? 29.525 7.210 32.207 1.00 80.44 727 GLU A C 1
ATOM 5759 O O . GLU A 1 727 ? 29.704 8.434 32.288 1.00 80.44 727 GLU A O 1
ATOM 5764 N N . ARG A 1 728 ? 28.913 6.525 33.180 1.00 73.25 728 ARG A N 1
ATOM 5765 C CA . ARG A 1 728 ? 28.453 7.166 34.420 1.00 73.25 728 ARG A CA 1
ATOM 5766 C C . ARG A 1 728 ? 29.582 7.291 35.438 1.00 73.25 728 ARG A C 1
ATOM 5768 O O . ARG A 1 728 ? 30.316 6.345 35.714 1.00 73.25 728 ARG A O 1
ATOM 5775 N N . VAL A 1 729 ? 29.655 8.444 36.094 1.00 66.25 729 VAL A N 1
ATOM 5776 C CA . VAL A 1 729 ? 30.550 8.700 37.227 1.00 66.25 729 VAL A CA 1
ATOM 5777 C C . VAL A 1 729 ? 29.777 8.543 38.532 1.00 66.25 729 VAL A C 1
ATOM 5779 O O . VAL A 1 729 ? 28.673 9.061 38.686 1.00 66.25 729 VAL A O 1
ATOM 5782 N N . ASN A 1 730 ? 30.373 7.854 39.510 1.00 60.34 730 ASN A N 1
ATOM 5783 C CA . ASN A 1 730 ? 29.755 7.670 40.822 1.00 60.34 730 ASN A CA 1
ATOM 5784 C C . ASN A 1 730 ? 29.431 9.036 41.478 1.00 60.34 730 ASN A C 1
ATOM 5786 O O . ASN A 1 730 ? 30.358 9.826 41.702 1.00 60.34 730 ASN A O 1
ATOM 5790 N N . PRO A 1 731 ? 28.164 9.299 41.861 1.00 52.03 731 PRO A N 1
ATOM 5791 C CA . PRO A 1 731 ? 27.735 10.596 42.382 1.00 52.03 731 PRO A CA 1
ATOM 5792 C C . PRO A 1 731 ? 28.399 11.016 43.704 1.00 52.03 731 PRO A C 1
ATOM 5794 O O . PRO A 1 731 ? 28.389 12.196 44.052 1.00 52.03 731 PRO A O 1
ATOM 5797 N N . LEU A 1 732 ? 29.011 10.085 44.443 1.00 52.47 732 LEU A N 1
ATOM 5798 C CA . LEU A 1 732 ? 29.740 10.370 45.684 1.00 52.47 732 LEU A CA 1
ATOM 5799 C C . LEU A 1 732 ? 31.210 10.761 45.448 1.00 52.47 732 LEU A C 1
ATOM 5801 O O . LEU A 1 732 ? 31.893 11.187 46.381 1.00 52.47 732 LEU A O 1
ATOM 5805 N N . ASN A 1 733 ? 31.720 10.648 44.218 1.00 57.59 733 ASN A N 1
ATOM 5806 C CA . ASN A 1 733 ? 33.113 10.946 43.899 1.00 57.59 733 ASN A CA 1
ATOM 5807 C C . ASN A 1 733 ? 33.307 12.421 43.498 1.00 57.59 733 ASN A C 1
ATOM 5809 O O . ASN A 1 733 ? 33.492 12.759 42.330 1.00 57.59 733 ASN A O 1
ATOM 5813 N N . ILE A 1 734 ? 33.292 13.309 44.498 1.00 53.47 734 ILE A N 1
ATOM 5814 C CA . ILE A 1 734 ? 33.462 14.769 44.336 1.00 53.47 734 ILE A CA 1
ATOM 5815 C C . ILE A 1 734 ? 34.763 15.139 43.601 1.00 53.47 734 ILE A C 1
ATOM 5817 O O . ILE A 1 734 ? 34.792 16.130 42.878 1.00 53.47 734 ILE A O 1
ATOM 5821 N N . VAL A 1 735 ? 35.830 14.346 43.748 1.00 55.59 735 VAL A N 1
ATOM 5822 C CA . VAL A 1 735 ? 37.122 14.598 43.083 1.00 55.59 735 VAL A CA 1
ATOM 5823 C C . VAL A 1 735 ? 37.037 14.337 41.577 1.00 55.59 735 VAL A C 1
ATOM 5825 O O . VAL A 1 735 ? 37.631 15.078 40.800 1.00 55.59 735 VAL A O 1
ATOM 5828 N N . ALA A 1 736 ? 36.264 13.332 41.151 1.00 51.88 736 ALA A N 1
ATOM 5829 C CA . ALA A 1 736 ? 36.059 13.032 39.735 1.00 51.88 736 ALA A CA 1
ATOM 5830 C C . ALA A 1 736 ? 35.205 14.095 39.019 1.00 51.88 736 ALA A C 1
ATOM 5832 O O . ALA A 1 736 ? 35.470 14.389 37.860 1.00 51.88 736 ALA A O 1
ATOM 5833 N N . ARG A 1 737 ? 34.253 14.729 39.723 1.00 52.47 737 ARG A N 1
ATOM 5834 C CA . ARG A 1 737 ? 33.402 15.829 39.210 1.00 52.47 737 ARG A CA 1
ATOM 5835 C C . ARG A 1 737 ? 34.134 17.167 39.005 1.00 52.47 737 ARG A C 1
ATOM 5837 O O . ARG A 1 737 ? 33.541 18.124 38.516 1.00 52.47 737 ARG A O 1
ATOM 5844 N N . LEU A 1 738 ? 35.391 17.260 39.442 1.00 53.44 738 LEU A N 1
ATOM 5845 C CA . LEU A 1 738 ? 36.256 18.433 39.264 1.00 53.44 738 LEU A CA 1
ATOM 5846 C C . LEU A 1 738 ? 37.246 18.256 38.096 1.00 53.44 738 LEU A C 1
ATOM 5848 O O . LEU A 1 738 ? 38.090 19.128 37.882 1.00 53.44 738 LEU A O 1
ATOM 5852 N N . LEU A 1 739 ? 37.186 17.133 37.366 1.00 55.38 739 LEU A N 1
ATOM 5853 C CA . LEU A 1 739 ? 38.064 16.864 36.227 1.00 55.38 739 LEU A CA 1
ATOM 5854 C C . LEU A 1 739 ? 37.567 17.579 34.955 1.00 55.38 739 LEU A C 1
ATOM 5856 O O . LEU A 1 739 ? 36.362 17.701 34.755 1.00 55.38 739 LEU A O 1
ATOM 5860 N N . PRO A 1 740 ? 38.468 17.996 34.044 1.00 53.03 740 PRO A N 1
ATOM 5861 C CA . PRO A 1 740 ? 38.087 18.657 32.789 1.00 53.03 740 PRO A CA 1
ATOM 5862 C C . PRO A 1 740 ? 37.198 17.811 31.862 1.00 53.03 740 PRO A C 1
ATOM 5864 O O . PRO A 1 740 ? 36.553 18.362 30.983 1.00 53.03 740 PRO A O 1
ATOM 5867 N N . SER A 1 741 ? 37.181 16.486 32.042 1.00 52.31 741 SER A N 1
ATOM 5868 C CA . SER A 1 741 ? 36.442 15.515 31.220 1.00 52.31 741 SER A CA 1
ATOM 5869 C C . SER A 1 741 ? 34.979 15.304 31.645 1.00 52.31 741 SER A C 1
ATOM 5871 O O . SER A 1 741 ? 34.310 14.422 31.110 1.00 52.31 741 SER A O 1
ATOM 5873 N N . THR A 1 742 ? 34.506 16.023 32.668 1.00 53.06 742 THR A N 1
ATOM 5874 C CA . THR A 1 742 ? 33.111 15.981 33.134 1.00 53.06 742 THR A CA 1
ATOM 5875 C C . THR A 1 742 ? 32.446 17.327 32.827 1.00 53.06 742 THR A C 1
ATOM 5877 O O . THR A 1 742 ? 32.897 18.334 33.387 1.00 53.06 742 THR A O 1
ATOM 5880 N N . PRO A 1 743 ? 31.398 17.382 31.981 1.00 51.19 743 PRO A N 1
ATOM 5881 C CA . PRO A 1 743 ? 30.634 18.609 31.737 1.00 51.19 743 PRO A CA 1
ATOM 5882 C C . PRO A 1 743 ? 30.090 19.130 33.072 1.00 51.19 743 PRO A C 1
ATOM 5884 O O . PRO A 1 743 ? 29.621 18.337 33.884 1.00 51.19 743 PRO A O 1
ATOM 5887 N N . GLY A 1 744 ? 30.210 20.429 33.353 1.00 52.03 744 GLY A N 1
ATOM 5888 C CA . GLY A 1 744 ? 30.113 21.009 34.705 1.00 52.03 744 GLY A CA 1
ATOM 5889 C C . GLY A 1 744 ? 29.112 20.346 35.671 1.00 52.03 744 GLY A C 1
ATOM 5890 O O . GLY A 1 744 ? 27.911 20.348 35.431 1.00 52.03 744 GLY A O 1
ATOM 5891 N N . LEU A 1 745 ? 29.612 19.802 36.792 1.00 50.09 745 LEU A N 1
ATOM 5892 C CA . LEU A 1 745 ? 28.841 19.110 37.847 1.00 50.09 745 LEU A CA 1
ATOM 5893 C C . LEU A 1 745 ? 27.952 17.927 37.384 1.00 50.09 745 LEU A C 1
ATOM 5895 O O . LEU A 1 745 ? 27.243 17.359 38.218 1.00 50.09 745 LEU A O 1
ATOM 5899 N N . SER A 1 746 ? 28.027 17.514 36.115 1.00 54.50 746 SER A N 1
ATOM 5900 C CA . SER A 1 746 ? 27.346 16.338 35.569 1.00 54.50 746 SER A CA 1
ATOM 5901 C C . SER A 1 746 ? 27.935 15.036 36.123 1.00 54.50 746 SER A C 1
ATOM 5903 O O . SER A 1 746 ? 29.102 14.965 36.516 1.00 54.50 746 SER A O 1
ATOM 5905 N N . ASN A 1 747 ? 27.121 13.978 36.141 1.00 59.50 747 ASN A N 1
ATOM 5906 C CA . ASN A 1 747 ? 27.555 12.611 36.458 1.00 59.50 747 ASN A CA 1
ATOM 5907 C C . ASN A 1 747 ? 27.975 11.821 35.214 1.00 59.50 747 ASN A C 1
ATOM 5909 O O . ASN A 1 747 ? 28.084 10.599 35.273 1.00 59.50 747 ASN A O 1
ATOM 5913 N N . LEU A 1 748 ? 28.221 12.519 34.106 1.00 69.25 748 LEU A N 1
ATOM 5914 C CA . LEU A 1 748 ? 28.687 11.963 32.845 1.00 69.25 748 LEU A CA 1
ATOM 5915 C C . LEU A 1 748 ? 30.182 12.206 32.667 1.00 69.25 748 LEU A C 1
ATOM 5917 O O . LEU A 1 748 ? 30.681 13.305 32.914 1.00 69.25 748 LEU A O 1
ATOM 5921 N N . LYS A 1 749 ? 30.890 11.178 32.204 1.00 76.00 749 LYS A N 1
ATOM 5922 C CA . LYS A 1 749 ? 32.275 11.283 31.747 1.00 76.00 749 LYS A CA 1
ATOM 5923 C C . LYS A 1 749 ? 32.348 10.855 30.293 1.00 76.00 749 LYS A C 1
ATOM 5925 O O . LYS A 1 749 ? 32.038 9.709 29.975 1.00 76.00 749 LYS A O 1
ATOM 5930 N N . ILE A 1 750 ? 32.809 11.764 29.439 1.00 80.00 750 ILE A N 1
ATOM 5931 C CA . ILE A 1 750 ? 33.100 11.456 28.040 1.00 80.00 750 ILE A CA 1
ATOM 5932 C C . ILE A 1 750 ? 34.419 10.676 28.004 1.00 80.00 750 ILE A C 1
ATOM 5934 O O . ILE A 1 750 ? 35.448 11.125 28.513 1.00 80.00 750 ILE A O 1
ATOM 5938 N N . ILE A 1 751 ? 34.365 9.457 27.471 1.00 88.00 751 ILE A N 1
ATOM 5939 C CA . ILE A 1 751 ? 35.513 8.553 27.310 1.00 88.00 751 ILE A CA 1
ATOM 5940 C C . ILE A 1 751 ? 36.023 8.521 25.866 1.00 88.00 751 ILE A C 1
ATOM 5942 O O . ILE A 1 751 ? 37.159 8.108 25.634 1.00 88.00 751 ILE A O 1
ATOM 5946 N N . ARG A 1 752 ? 35.208 8.983 24.910 1.00 90.62 752 ARG A N 1
ATOM 5947 C CA . ARG A 1 752 ? 35.590 9.252 23.522 1.00 90.62 752 ARG A CA 1
ATOM 5948 C C . ARG A 1 752 ? 34.779 10.437 23.006 1.00 90.62 752 ARG A C 1
ATOM 5950 O O . ARG A 1 752 ? 33.557 10.385 23.064 1.00 90.62 752 ARG A O 1
ATOM 5957 N N . GLU A 1 753 ? 35.446 11.457 22.491 1.00 90.50 753 GLU A N 1
ATOM 5958 C CA . GLU A 1 753 ? 34.781 12.585 21.830 1.00 90.50 753 GLU A CA 1
ATOM 5959 C C . GLU A 1 753 ? 34.202 12.172 20.468 1.00 90.50 753 GLU A C 1
ATOM 5961 O O . GLU A 1 753 ? 34.667 11.202 19.865 1.00 90.50 753 GLU A O 1
ATOM 5966 N N . SER A 1 754 ? 33.200 12.908 19.985 1.00 92.69 754 SER A N 1
ATOM 5967 C CA . SER A 1 754 ? 32.704 12.758 18.613 1.00 92.69 754 SER A CA 1
ATOM 5968 C C . SER A 1 754 ? 33.777 13.235 17.631 1.00 92.69 754 SER A C 1
ATOM 5970 O O . SER A 1 754 ? 34.478 14.214 17.897 1.00 92.69 754 SER A O 1
ATOM 5972 N N . GLY A 1 755 ? 33.916 12.571 16.487 1.00 94.94 755 GLY A N 1
ATOM 5973 C CA . GLY A 1 755 ? 34.918 12.951 15.494 1.00 94.94 755 GLY A CA 1
ATOM 5974 C C . GLY A 1 755 ? 34.973 12.031 14.283 1.00 94.94 755 GLY A C 1
ATOM 5975 O O . GLY A 1 755 ? 34.309 11.001 14.236 1.00 94.94 755 GLY A O 1
ATOM 5976 N N . TYR A 1 756 ? 35.780 12.426 13.302 1.00 97.00 756 TYR A N 1
ATOM 5977 C CA . TYR A 1 756 ? 35.964 11.672 12.066 1.00 97.00 756 TYR A CA 1
ATOM 5978 C C . TYR A 1 756 ? 36.755 10.379 12.302 1.00 97.00 756 TYR A C 1
ATOM 5980 O O . TYR A 1 756 ? 37.837 10.397 12.894 1.00 97.00 756 TYR A O 1
ATOM 5988 N N . GLU A 1 757 ? 36.229 9.268 11.798 1.00 96.81 757 GLU A N 1
ATOM 5989 C CA . GLU A 1 757 ? 36.835 7.939 11.830 1.00 96.81 757 GLU A CA 1
ATOM 5990 C C . GLU A 1 757 ? 36.699 7.266 10.451 1.00 96.81 757 GLU A C 1
ATOM 5992 O O . GLU A 1 757 ? 35.785 7.568 9.686 1.00 96.81 757 GLU A O 1
ATOM 5997 N N . GLU A 1 758 ? 37.622 6.361 10.117 1.00 96.50 758 GLU A N 1
ATOM 5998 C CA . GLU A 1 758 ? 37.607 5.641 8.838 1.00 96.50 758 GLU A CA 1
ATOM 5999 C C . GLU A 1 758 ? 36.955 4.258 8.970 1.00 96.50 758 GLU A C 1
ATOM 6001 O O . GLU A 1 758 ? 37.312 3.487 9.867 1.00 96.50 758 GLU A O 1
ATOM 6006 N N . TYR A 1 759 ? 36.097 3.900 8.013 1.00 95.81 759 TYR A N 1
ATOM 6007 C CA . TYR A 1 759 ? 35.354 2.639 7.996 1.00 95.81 759 TYR A CA 1
ATOM 6008 C C . TYR A 1 759 ? 35.443 1.922 6.654 1.00 95.81 759 TYR A C 1
ATOM 6010 O O . TYR A 1 759 ? 35.534 2.558 5.610 1.00 95.81 759 TYR A O 1
ATOM 6018 N N . ILE A 1 760 ? 35.362 0.591 6.693 1.00 92.75 760 ILE A N 1
ATOM 6019 C CA . ILE A 1 760 ? 35.185 -0.261 5.510 1.00 92.75 760 ILE A CA 1
ATOM 6020 C C . ILE A 1 760 ? 33.782 -0.853 5.586 1.00 92.75 760 ILE A C 1
ATOM 6022 O O . ILE A 1 760 ? 33.422 -1.411 6.629 1.00 92.75 760 ILE A O 1
ATOM 6026 N N . HIS A 1 761 ? 33.007 -0.716 4.510 1.00 94.25 761 HIS A N 1
ATOM 6027 C CA . HIS A 1 761 ? 31.620 -1.179 4.424 1.00 94.25 761 HIS A CA 1
ATOM 6028 C C . HIS A 1 761 ? 30.777 -0.788 5.658 1.00 94.25 761 HIS A C 1
ATOM 6030 O O . HIS A 1 761 ? 30.249 -1.670 6.343 1.00 94.25 761 HIS A O 1
ATOM 6036 N N . PRO A 1 762 ? 30.715 0.508 6.029 1.00 96.31 762 PRO A N 1
ATOM 6037 C CA . PRO A 1 762 ? 30.023 0.918 7.241 1.00 96.31 762 PRO A CA 1
ATOM 6038 C C . PRO A 1 762 ? 28.515 0.711 7.152 1.00 96.31 762 PRO A C 1
ATOM 6040 O O . PRO A 1 762 ? 27.880 1.063 6.160 1.00 96.31 762 PRO A O 1
ATOM 6043 N N . VAL A 1 763 ? 27.946 0.230 8.249 1.00 97.06 763 VAL A N 1
ATOM 6044 C CA . VAL A 1 763 ? 26.537 0.380 8.594 1.00 97.06 763 VAL A CA 1
ATOM 6045 C C . VAL A 1 763 ? 26.414 1.584 9.525 1.00 97.06 763 VAL A C 1
ATOM 6047 O O . VAL A 1 763 ? 27.162 1.701 10.502 1.00 97.06 763 VAL A O 1
ATOM 6050 N N . LEU A 1 764 ? 25.494 2.494 9.202 1.00 97.12 764 LEU A N 1
ATOM 6051 C CA . LEU A 1 764 ? 25.195 3.662 10.022 1.00 97.12 764 LEU A CA 1
ATOM 6052 C C . LEU A 1 764 ? 24.071 3.354 10.999 1.00 97.12 764 LEU A C 1
ATOM 6054 O O . LEU A 1 764 ? 23.040 2.799 10.626 1.00 97.12 764 LEU A O 1
ATOM 6058 N N . HIS A 1 765 ? 24.267 3.764 12.242 1.00 95.56 765 HIS A N 1
ATOM 6059 C CA . HIS A 1 765 ? 23.357 3.520 13.344 1.00 95.56 765 HIS A CA 1
ATOM 6060 C C . HIS A 1 765 ? 22.927 4.838 13.994 1.00 95.56 765 HIS A C 1
ATOM 6062 O O . HIS A 1 765 ? 23.762 5.596 14.491 1.00 95.56 765 HIS A O 1
ATOM 6068 N N . THR A 1 766 ? 21.618 5.077 14.037 1.00 93.00 766 THR A N 1
ATOM 6069 C CA . THR A 1 766 ? 21.003 6.287 14.593 1.00 93.00 766 THR A CA 1
ATOM 6070 C C . THR A 1 766 ? 19.968 5.902 15.641 1.00 93.00 766 THR A C 1
ATOM 6072 O O . THR A 1 766 ? 18.835 5.559 15.321 1.00 93.00 766 THR A O 1
ATOM 6075 N N . TYR A 1 767 ? 20.360 5.951 16.914 1.00 88.62 767 TYR A N 1
ATOM 6076 C CA . TYR A 1 767 ? 19.525 5.513 18.035 1.00 88.62 767 TYR A CA 1
ATOM 6077 C C . TYR A 1 767 ? 19.204 6.682 18.962 1.00 88.62 767 TYR A C 1
ATOM 6079 O O . TYR A 1 767 ? 20.056 7.098 19.742 1.00 88.62 767 TYR A O 1
ATOM 6087 N N . GLY A 1 768 ? 17.991 7.219 18.863 1.00 76.38 768 GLY A N 1
ATOM 6088 C CA . GLY A 1 768 ? 17.482 8.326 19.675 1.00 76.38 768 GLY A CA 1
ATOM 6089 C C . GLY A 1 768 ? 16.424 7.938 20.715 1.00 76.38 768 GLY A C 1
ATOM 6090 O O . GLY A 1 768 ? 16.188 8.746 21.603 1.00 76.38 768 GLY A O 1
ATOM 6091 N N . CYS A 1 769 ? 15.817 6.743 20.646 1.00 63.38 769 CYS A N 1
ATOM 6092 C CA . CYS A 1 769 ? 14.794 6.280 21.604 1.00 63.38 769 CYS A CA 1
ATOM 6093 C C . CYS A 1 769 ? 15.014 4.835 22.143 1.00 63.38 769 CYS A C 1
ATOM 6095 O O . CYS A 1 769 ? 16.080 4.248 21.966 1.00 63.38 769 CYS A O 1
ATOM 6097 N N . TYR A 1 770 ? 14.036 4.297 22.892 1.00 60.56 770 TYR A N 1
ATOM 6098 C CA . TYR A 1 770 ? 14.199 3.658 24.223 1.00 60.56 770 TYR A CA 1
ATOM 6099 C C . TYR A 1 770 ? 14.356 2.129 24.321 1.00 60.56 770 TYR A C 1
ATOM 6101 O O . TYR A 1 770 ? 14.247 1.571 25.419 1.00 60.56 770 TYR A O 1
ATOM 6109 N N . LEU A 1 771 ? 14.573 1.405 23.224 1.00 71.25 771 LEU A N 1
ATOM 6110 C CA . LEU A 1 771 ? 14.626 -0.062 23.282 1.00 71.25 771 LEU A CA 1
ATOM 6111 C C . LEU A 1 771 ? 16.014 -0.557 23.708 1.00 71.25 771 LEU A C 1
ATOM 6113 O O . LEU A 1 771 ? 16.922 -0.698 22.893 1.00 71.25 771 LEU A O 1
ATOM 6117 N N . TYR A 1 772 ? 16.168 -0.840 25.004 1.00 79.31 772 TYR A N 1
ATOM 6118 C CA . TYR A 1 772 ? 17.407 -1.360 25.582 1.00 79.31 772 TYR A CA 1
ATOM 6119 C C . TYR A 1 772 ? 17.128 -2.504 26.567 1.00 79.31 772 TYR A C 1
ATOM 6121 O O . TYR A 1 772 ? 16.553 -2.306 27.641 1.00 79.31 772 TYR A O 1
ATOM 6129 N N . ARG A 1 773 ? 17.555 -3.720 26.200 1.00 81.75 773 ARG A N 1
ATOM 6130 C CA . ARG A 1 773 ? 17.544 -4.942 27.032 1.00 81.75 773 ARG A CA 1
ATOM 6131 C C . ARG A 1 773 ? 16.181 -5.210 27.667 1.00 81.75 773 ARG A C 1
ATOM 6133 O O . ARG A 1 773 ? 16.071 -5.380 28.887 1.00 81.75 773 ARG A O 1
ATOM 6140 N N . PHE A 1 774 ? 15.122 -5.212 26.853 1.00 81.50 774 PHE A N 1
ATOM 6141 C CA . PHE A 1 774 ? 13.754 -5.276 27.368 1.00 81.50 774 PHE A CA 1
ATOM 6142 C C . PHE A 1 774 ? 13.511 -6.511 28.243 1.00 81.50 774 PHE A C 1
ATOM 6144 O O . PHE A 1 774 ? 13.101 -6.362 29.390 1.00 81.50 774 PHE A O 1
ATOM 6151 N N . ASN A 1 775 ? 13.771 -7.736 27.774 1.00 84.88 775 ASN A N 1
ATOM 6152 C CA . ASN A 1 775 ? 13.475 -8.924 28.577 1.00 84.88 775 ASN A CA 1
ATOM 6153 C C . ASN A 1 775 ? 14.429 -9.103 29.754 1.00 84.88 775 ASN A C 1
ATOM 6155 O O . ASN A 1 775 ? 14.040 -9.703 30.761 1.00 84.88 775 ASN A O 1
ATOM 6159 N N . GLU A 1 776 ? 15.653 -8.599 29.675 1.00 81.88 776 GLU A N 1
ATOM 6160 C CA . GLU A 1 776 ? 16.591 -8.657 30.785 1.00 81.88 776 GLU A CA 1
ATOM 6161 C C . GLU A 1 776 ? 16.303 -7.620 31.882 1.00 81.88 776 GLU A C 1
ATOM 6163 O O . GLU A 1 776 ? 16.373 -7.948 33.073 1.00 81.88 776 GLU A O 1
ATOM 6168 N N . MET A 1 777 ? 16.009 -6.375 31.506 1.00 76.56 777 MET A N 1
ATOM 6169 C CA . MET A 1 777 ? 15.863 -5.231 32.409 1.00 76.56 777 MET A CA 1
ATOM 6170 C C . MET A 1 777 ? 14.417 -4.746 32.466 1.00 76.56 777 MET A C 1
ATOM 6172 O O . MET A 1 777 ? 13.796 -4.835 33.529 1.00 76.56 777 MET A O 1
ATOM 6176 N N . GLY A 1 778 ? 13.861 -4.314 31.331 1.00 72.44 778 GLY A N 1
ATOM 6177 C CA . GLY A 1 778 ? 12.501 -3.773 31.241 1.00 72.44 778 GLY A CA 1
ATOM 6178 C C . GLY A 1 778 ? 11.428 -4.716 31.800 1.00 72.44 778 GLY A C 1
ATOM 6179 O O . GLY A 1 778 ? 10.542 -4.291 32.532 1.00 72.44 778 GLY A O 1
ATOM 6180 N N . SER A 1 779 ? 11.539 -6.025 31.583 1.00 73.50 779 SER A N 1
ATOM 6181 C CA . SER A 1 779 ? 10.558 -7.007 32.055 1.00 73.50 779 SER A CA 1
ATOM 6182 C C . SER A 1 779 ? 10.447 -7.072 33.577 1.00 73.50 779 SER A C 1
ATOM 6184 O O . SER A 1 779 ? 9.382 -7.377 34.113 1.00 73.50 779 SER A O 1
ATOM 6186 N N . LYS A 1 780 ? 11.530 -6.764 34.304 1.00 72.88 780 LYS A N 1
ATOM 6187 C CA . LYS A 1 780 ? 11.527 -6.697 35.774 1.00 72.88 780 LYS A CA 1
ATOM 6188 C C . LYS A 1 780 ? 10.741 -5.479 36.253 1.00 72.88 780 LYS A C 1
ATOM 6190 O O . LYS A 1 780 ? 10.032 -5.562 37.259 1.00 72.88 780 LYS A O 1
ATOM 6195 N N . TYR A 1 781 ? 10.853 -4.379 35.511 1.00 63.22 781 TYR A N 1
ATOM 6196 C CA . TYR A 1 781 ? 10.102 -3.155 35.740 1.00 63.22 781 TYR A CA 1
ATOM 6197 C C . TYR A 1 781 ? 8.612 -3.357 35.485 1.00 63.22 781 TYR A C 1
ATOM 6199 O O . TYR A 1 781 ? 7.802 -3.191 36.398 1.00 63.22 781 TYR A O 1
ATOM 6207 N N . TRP A 1 782 ? 8.281 -3.810 34.276 1.00 62.75 782 TRP A N 1
ATOM 6208 C CA . TRP A 1 782 ? 6.912 -4.001 33.803 1.00 62.75 782 TRP A CA 1
ATOM 6209 C C . TRP A 1 782 ? 6.223 -5.232 34.391 1.00 62.75 782 TRP A C 1
ATOM 6211 O O . TRP A 1 782 ? 5.004 -5.359 34.330 1.00 62.75 782 TRP A O 1
ATOM 6221 N N . GLY A 1 783 ? 6.992 -6.160 34.964 1.00 66.38 783 GLY A N 1
ATOM 6222 C CA . GLY A 1 783 ? 6.480 -7.436 35.456 1.00 66.38 783 GLY A CA 1
ATOM 6223 C C . GLY A 1 783 ? 6.044 -8.394 34.345 1.00 66.38 783 GLY A C 1
ATOM 6224 O O . GLY A 1 783 ? 5.391 -9.389 34.649 1.00 66.38 783 GLY A O 1
ATOM 6225 N N . VAL A 1 784 ? 6.401 -8.122 33.085 1.00 71.25 784 VAL A N 1
ATOM 6226 C CA . VAL A 1 784 ? 6.027 -8.939 31.929 1.00 71.25 784 VAL A CA 1
ATOM 6227 C C . VAL A 1 784 ? 7.200 -9.147 30.987 1.00 71.25 784 VAL A C 1
ATOM 6229 O O . VAL A 1 784 ? 7.998 -8.249 30.754 1.00 71.25 784 VAL A O 1
ATOM 6232 N N . THR A 1 785 ? 7.327 -10.366 30.472 1.00 80.38 785 THR A N 1
ATOM 6233 C CA . THR A 1 785 ? 8.341 -10.729 29.481 1.00 80.38 785 THR A CA 1
ATOM 6234 C C . THR A 1 785 ? 7.692 -10.718 28.101 1.00 80.38 785 THR A C 1
ATOM 6236 O O . THR A 1 785 ? 6.617 -11.288 27.936 1.00 80.38 785 THR A O 1
ATOM 6239 N N . TYR A 1 786 ? 8.350 -10.112 27.117 1.00 81.69 786 TYR A N 1
ATOM 6240 C CA . TYR A 1 786 ? 7.963 -10.230 25.720 1.00 81.69 786 TYR A CA 1
ATOM 6241 C C . TYR A 1 786 ? 8.248 -11.647 25.212 1.00 81.69 786 TYR A C 1
ATOM 6243 O O . TYR A 1 786 ? 9.363 -12.161 25.351 1.00 81.69 786 TYR A O 1
ATOM 6251 N N . GLN A 1 787 ? 7.239 -12.258 24.599 1.00 85.38 787 GLN A N 1
ATOM 6252 C CA . GLN A 1 787 ? 7.338 -13.532 23.901 1.00 85.38 787 GLN A CA 1
ATOM 6253 C C . GLN A 1 787 ? 6.919 -13.304 22.450 1.00 85.38 787 GLN A C 1
ATOM 6255 O O . GLN A 1 787 ? 5.881 -12.710 22.174 1.00 85.38 787 GLN A O 1
ATOM 6260 N N . THR A 1 788 ? 7.743 -13.771 21.520 1.00 80.06 788 THR A N 1
ATOM 6261 C CA . THR A 1 788 ? 7.426 -13.755 20.090 1.00 80.06 788 THR A CA 1
ATOM 6262 C C . THR A 1 788 ? 6.190 -14.610 19.802 1.00 80.06 788 THR A C 1
ATOM 6264 O O . THR A 1 788 ? 5.871 -15.544 20.542 1.00 80.06 788 THR A O 1
ATOM 6267 N N . ARG A 1 789 ? 5.532 -14.358 18.666 1.00 66.12 789 ARG A N 1
ATOM 6268 C CA . ARG A 1 789 ? 4.364 -15.131 18.205 1.00 66.12 789 ARG A CA 1
ATOM 6269 C C . ARG A 1 789 ? 4.620 -16.644 18.111 1.00 66.12 789 ARG A C 1
ATOM 6271 O O . ARG A 1 789 ? 3.689 -17.428 18.263 1.00 66.12 789 ARG A O 1
ATOM 6278 N N . THR A 1 790 ? 5.859 -17.068 17.873 1.00 75.88 790 THR A N 1
ATOM 6279 C CA . THR A 1 790 ? 6.256 -18.485 17.785 1.00 75.88 790 THR A CA 1
ATOM 6280 C C . THR A 1 790 ? 6.526 -19.127 19.150 1.00 75.88 790 THR A C 1
ATOM 6282 O O . THR A 1 790 ? 6.926 -20.287 19.219 1.00 75.88 790 THR A O 1
ATOM 6285 N N . GLY A 1 791 ? 6.287 -18.404 20.248 1.00 82.81 791 GLY A N 1
ATOM 6286 C CA . GLY A 1 791 ? 6.468 -18.899 21.611 1.00 82.81 791 GLY A CA 1
ATOM 6287 C C . GLY A 1 791 ? 7.895 -18.754 22.139 1.00 82.81 791 GLY A C 1
ATOM 6288 O O . GLY A 1 791 ? 8.170 -19.193 23.256 1.00 82.81 791 GLY A O 1
ATOM 6289 N N . HIS A 1 792 ? 8.797 -18.116 21.392 1.00 89.06 792 HIS A N 1
ATOM 6290 C CA . HIS A 1 792 ? 10.157 -17.879 21.862 1.00 89.06 792 HIS A CA 1
ATOM 6291 C C . HIS A 1 792 ? 10.273 -16.619 22.709 1.00 89.06 792 HIS A C 1
ATOM 6293 O O . HIS A 1 792 ? 9.636 -15.608 22.415 1.00 89.06 792 HIS A O 1
ATOM 6299 N N . THR A 1 793 ? 11.142 -16.661 23.711 1.00 91.62 793 THR A N 1
ATOM 6300 C CA . THR A 1 793 ? 11.470 -15.545 24.595 1.00 91.62 793 THR A CA 1
ATOM 6301 C C . THR A 1 793 ? 12.859 -14.973 24.264 1.00 91.62 793 THR A C 1
ATOM 6303 O O . THR A 1 793 ? 13.871 -15.568 24.661 1.00 91.62 793 THR A O 1
ATOM 6306 N N . PRO A 1 794 ? 12.928 -13.812 23.581 1.00 91.00 794 PRO A N 1
ATOM 6307 C CA . PRO A 1 794 ? 14.157 -13.048 23.336 1.00 91.00 794 PRO A CA 1
ATOM 6308 C C . PRO A 1 794 ? 15.012 -12.887 24.598 1.00 91.00 794 PRO A C 1
ATOM 6310 O O . PRO A 1 794 ? 14.479 -12.679 25.692 1.00 91.00 794 PRO A O 1
ATOM 6313 N N . GLY A 1 795 ? 16.332 -13.044 24.480 1.00 89.12 795 GLY A N 1
ATOM 6314 C CA . GLY A 1 795 ? 17.270 -12.955 25.605 1.00 89.12 795 GLY A CA 1
ATOM 6315 C C . GLY A 1 795 ? 17.278 -14.157 26.569 1.00 89.12 795 GLY A C 1
ATOM 6316 O O . GLY A 1 795 ? 18.047 -14.170 27.541 1.00 89.12 795 GLY A O 1
ATOM 6317 N N . LYS A 1 796 ? 16.436 -15.180 26.345 1.00 89.38 796 LYS A N 1
ATOM 6318 C CA . LYS A 1 796 ? 16.357 -16.383 27.199 1.00 89.38 796 LYS A CA 1
ATOM 6319 C C . LYS A 1 796 ? 16.481 -17.689 26.422 1.00 89.38 796 LYS A C 1
ATOM 6321 O O . LYS A 1 796 ? 17.246 -18.554 26.851 1.00 89.38 796 LYS A O 1
ATOM 6326 N N . ASP A 1 797 ? 15.747 -17.832 25.326 1.00 93.19 797 ASP A N 1
ATOM 6327 C CA . ASP A 1 797 ? 15.682 -19.090 24.585 1.00 93.19 797 ASP A CA 1
ATOM 6328 C C . ASP A 1 797 ? 16.908 -19.302 23.691 1.00 93.19 797 ASP A C 1
ATOM 6330 O O . ASP A 1 797 ? 17.517 -18.359 23.181 1.00 93.19 797 ASP A O 1
ATOM 6334 N N . ILE A 1 798 ? 17.278 -20.569 23.510 1.00 92.75 798 ILE A N 1
ATOM 6335 C CA . ILE A 1 798 ? 18.383 -20.985 22.642 1.00 92.75 798 ILE A CA 1
ATOM 6336 C C . ILE A 1 798 ? 17.909 -20.902 21.191 1.00 92.75 798 ILE A C 1
ATOM 6338 O O . ILE A 1 798 ? 16.858 -21.449 20.864 1.00 92.75 798 ILE A O 1
ATOM 6342 N N . SER A 1 799 ? 18.700 -20.275 20.322 1.00 91.25 799 SER A N 1
ATOM 6343 C CA . SER A 1 799 ? 18.401 -20.222 18.887 1.00 91.25 799 SER A CA 1
ATOM 6344 C C . SER A 1 799 ? 18.984 -21.410 18.121 1.00 91.25 799 SER A C 1
ATOM 6346 O O . SER A 1 799 ? 18.394 -21.891 17.158 1.00 91.25 799 SER A O 1
ATOM 6348 N N . GLY A 1 800 ? 20.154 -21.892 18.554 1.00 87.88 800 GLY A N 1
ATOM 6349 C CA . GLY A 1 800 ? 20.903 -22.951 17.878 1.00 87.88 800 GLY A CA 1
ATOM 6350 C C . GLY A 1 800 ? 21.619 -22.511 16.595 1.00 87.88 800 GLY A C 1
ATOM 6351 O O . GLY A 1 800 ? 22.191 -23.367 15.924 1.00 87.88 800 GLY A O 1
ATOM 6352 N N . GLN A 1 801 ? 21.616 -21.216 16.259 1.00 91.38 801 GLN A N 1
ATOM 6353 C CA . GLN A 1 801 ? 22.282 -20.683 15.067 1.00 91.38 801 GLN A CA 1
ATOM 6354 C C . GLN A 1 801 ? 23.683 -20.154 15.401 1.00 91.38 801 GLN A C 1
ATOM 6356 O O . GLN A 1 801 ? 23.887 -19.495 16.420 1.00 91.38 801 GLN A O 1
ATOM 6361 N N . GLU A 1 802 ? 24.667 -20.411 14.539 1.00 92.00 802 GLU A N 1
ATOM 6362 C CA . GLU A 1 802 ? 26.053 -19.947 14.737 1.00 92.00 802 GLU A CA 1
ATOM 6363 C C . GLU A 1 802 ? 26.158 -18.413 14.748 1.00 92.00 802 GLU A C 1
ATOM 6365 O O . GLU A 1 802 ? 26.923 -17.838 15.523 1.00 92.00 802 GLU A O 1
ATOM 6370 N N . ILE A 1 803 ? 25.329 -17.740 13.944 1.00 91.25 803 ILE A N 1
ATOM 6371 C CA . ILE A 1 803 ? 25.312 -16.276 13.849 1.00 91.25 803 ILE A CA 1
ATOM 6372 C C . ILE A 1 803 ? 24.978 -15.600 15.192 1.00 91.25 803 ILE A C 1
ATOM 6374 O O . ILE A 1 803 ? 25.457 -14.501 15.464 1.00 91.25 803 ILE A O 1
ATOM 6378 N N . ASP A 1 804 ? 24.257 -16.297 16.074 1.00 93.38 804 ASP A N 1
ATOM 6379 C CA . ASP A 1 804 ? 23.831 -15.799 17.385 1.00 93.38 804 ASP A CA 1
ATOM 6380 C C . ASP A 1 804 ? 24.855 -16.052 18.502 1.00 93.38 804 ASP A C 1
ATOM 6382 O O . ASP A 1 804 ? 24.642 -15.667 19.657 1.00 93.38 804 ASP A O 1
ATOM 6386 N N . GLU A 1 805 ? 25.966 -16.736 18.207 1.00 93.50 805 GLU A N 1
ATOM 6387 C CA . GLU A 1 805 ? 26.947 -17.097 19.226 1.00 93.50 805 GLU A CA 1
ATOM 6388 C C . GLU A 1 805 ? 27.559 -15.844 19.869 1.00 93.50 805 GLU A C 1
ATOM 6390 O O . GLU A 1 805 ? 28.306 -15.086 19.236 1.00 93.50 805 GLU A O 1
ATOM 6395 N N . GLY A 1 806 ? 27.281 -15.670 21.165 1.00 92.19 806 GLY A N 1
ATOM 6396 C CA . GLY A 1 806 ? 27.804 -14.575 21.977 1.00 92.19 806 GLY A CA 1
ATOM 6397 C C . GLY A 1 806 ? 26.937 -13.316 21.990 1.00 92.19 806 GLY A C 1
ATOM 6398 O O . GLY A 1 806 ? 27.344 -12.343 22.623 1.00 92.19 806 GLY A O 1
ATOM 6399 N N . VAL A 1 807 ? 25.745 -13.332 21.377 1.00 91.62 807 VAL A N 1
ATOM 6400 C CA . VAL A 1 807 ? 24.858 -12.153 21.307 1.00 91.62 807 VAL A CA 1
ATOM 6401 C C . VAL A 1 807 ? 24.459 -11.616 22.690 1.00 91.62 807 VAL A C 1
ATOM 6403 O O . VAL A 1 807 ? 24.287 -10.417 22.871 1.00 91.62 807 VAL A O 1
ATOM 6406 N N . LEU A 1 808 ? 24.410 -12.480 23.714 1.00 89.44 808 LEU A N 1
ATOM 6407 C CA . LEU A 1 808 ? 24.097 -12.100 25.102 1.00 89.44 808 LEU A CA 1
ATOM 6408 C C . LEU A 1 808 ? 25.325 -11.978 26.020 1.00 89.44 808 LEU A C 1
ATOM 6410 O O . LEU A 1 808 ? 25.167 -11.820 27.238 1.00 89.44 808 LEU A O 1
ATOM 6414 N N . LEU A 1 809 ? 26.547 -12.082 25.481 1.00 88.75 809 LEU A N 1
ATOM 6415 C CA . LEU A 1 809 ? 27.767 -12.112 26.291 1.00 88.75 809 LEU A CA 1
ATOM 6416 C C . LEU A 1 809 ? 28.028 -10.762 26.966 1.00 88.75 809 LEU A C 1
ATOM 6418 O O . LEU A 1 809 ? 28.356 -10.731 28.151 1.00 88.75 809 LEU A O 1
ATOM 6422 N N . LYS A 1 810 ? 27.860 -9.657 26.229 1.00 80.50 810 LYS A N 1
ATOM 6423 C CA . LYS A 1 810 ? 28.073 -8.295 26.741 1.00 80.50 810 LYS A CA 1
ATOM 6424 C C . LYS A 1 810 ? 27.023 -7.909 27.786 1.00 80.50 810 LYS A C 1
ATOM 6426 O O . LYS A 1 810 ? 27.376 -7.354 28.819 1.00 80.50 810 LYS A O 1
ATOM 6431 N N . SER A 1 811 ? 25.756 -8.230 27.529 1.00 73.56 811 SER A N 1
ATOM 6432 C CA . SER A 1 811 ? 24.633 -7.864 28.392 1.00 73.56 811 SER A CA 1
ATOM 6433 C C . SER A 1 811 ? 24.561 -8.750 29.641 1.00 73.56 811 SER A C 1
ATOM 6435 O O . SER A 1 811 ? 24.658 -8.269 30.768 1.00 73.56 811 SER A O 1
ATOM 6437 N N . SER A 1 812 ? 24.478 -10.068 29.468 1.00 75.94 812 SER A N 1
ATOM 6438 C CA . SER A 1 812 ? 24.156 -11.001 30.560 1.00 75.94 812 SER A CA 1
ATOM 6439 C C . SER A 1 812 ? 25.314 -11.900 31.012 1.00 75.94 812 SER A C 1
ATOM 6441 O O . SER A 1 812 ? 25.149 -12.699 31.938 1.00 75.94 812 SER A O 1
ATOM 6443 N N . GLY A 1 813 ? 26.476 -11.823 30.352 1.00 83.50 813 GLY A N 1
ATOM 6444 C CA . GLY A 1 813 ? 27.619 -12.708 30.604 1.00 83.50 813 GLY A CA 1
ATOM 6445 C C . GLY A 1 813 ? 27.409 -14.156 30.138 1.00 83.50 813 GLY A C 1
ATOM 6446 O O . GLY A 1 813 ? 28.232 -15.022 30.441 1.00 83.50 813 GLY A O 1
ATOM 6447 N N . LYS A 1 814 ? 26.316 -14.447 29.421 1.00 85.19 814 LYS A N 1
ATOM 6448 C CA . LYS A 1 814 ? 25.999 -15.788 28.916 1.00 85.19 814 LYS A CA 1
ATOM 6449 C C . LYS A 1 814 ? 26.672 -16.030 27.566 1.00 85.19 814 LYS A C 1
ATOM 6451 O O . LYS A 1 814 ? 26.422 -15.314 26.603 1.00 85.19 814 LYS A O 1
ATOM 6456 N N . ALA A 1 815 ? 27.490 -17.076 27.498 1.00 88.25 815 ALA A N 1
ATOM 6457 C CA . ALA A 1 815 ? 28.068 -17.573 26.252 1.00 88.25 815 ALA A CA 1
ATOM 6458 C C . ALA A 1 815 ? 27.136 -18.601 25.583 1.00 88.25 815 ALA A C 1
ATOM 6460 O O . ALA A 1 815 ? 26.462 -19.357 26.283 1.00 88.25 815 ALA A O 1
ATOM 6461 N N . GLY A 1 816 ? 27.143 -18.656 24.248 1.00 90.25 816 GLY A N 1
ATOM 6462 C CA . GLY A 1 816 ? 26.334 -19.566 23.425 1.00 90.25 816 GLY A CA 1
ATOM 6463 C C . GLY A 1 816 ? 25.398 -18.830 22.462 1.00 90.25 816 GLY A C 1
ATOM 6464 O O . GLY A 1 816 ? 25.363 -17.599 22.448 1.00 90.25 816 GLY A O 1
ATOM 6465 N N . SER A 1 817 ? 24.665 -19.602 21.658 1.00 92.81 817 SER A N 1
ATOM 6466 C CA . SER A 1 817 ? 23.710 -19.114 20.653 1.00 92.81 817 SER A CA 1
ATOM 6467 C C . SER A 1 817 ? 22.304 -18.985 21.236 1.00 92.81 817 SER A C 1
ATOM 6469 O O . SER A 1 817 ? 21.595 -19.980 21.414 1.00 92.81 817 SER A O 1
ATOM 6471 N N . PHE A 1 818 ? 21.908 -17.758 21.550 1.00 92.75 818 PHE A N 1
ATOM 6472 C CA . PHE A 1 818 ? 20.591 -17.426 22.089 1.00 92.75 818 PHE A CA 1
ATOM 6473 C C . PHE A 1 818 ? 19.859 -16.504 21.131 1.00 92.75 818 PHE A C 1
ATOM 6475 O O . PHE A 1 818 ? 20.491 -15.764 20.389 1.00 92.75 818 PHE A O 1
ATOM 6482 N N . LEU A 1 819 ? 18.534 -16.483 21.198 1.00 91.81 819 LEU A N 1
ATOM 6483 C CA . LEU A 1 819 ? 17.791 -15.417 20.540 1.00 91.81 819 LEU A CA 1
ATOM 6484 C C . LEU A 1 819 ? 18.173 -14.065 21.174 1.00 91.81 819 LEU A C 1
ATOM 6486 O O . LEU A 1 819 ? 18.212 -13.978 22.412 1.00 91.81 819 LEU A O 1
ATOM 6490 N N . PRO A 1 820 ? 18.458 -13.028 20.364 1.00 91.19 820 PRO A N 1
ATOM 6491 C CA . PRO A 1 820 ? 18.817 -11.704 20.867 1.00 91.19 820 PRO A CA 1
ATOM 6492 C C . PRO A 1 820 ? 17.694 -11.148 21.746 1.00 91.19 820 PRO A C 1
ATOM 6494 O O . PRO A 1 820 ? 16.534 -11.486 21.535 1.00 91.19 820 PRO A O 1
ATOM 6497 N N . ASP A 1 821 ? 18.027 -10.340 22.756 1.00 89.56 821 ASP A N 1
ATOM 6498 C CA . ASP A 1 821 ? 17.019 -9.543 23.475 1.00 89.56 821 ASP A CA 1
ATOM 6499 C C . ASP A 1 821 ? 16.564 -8.359 22.592 1.00 89.56 821 ASP A C 1
ATOM 6501 O O . ASP A 1 821 ? 17.186 -8.074 21.572 1.00 89.56 821 ASP A O 1
ATOM 6505 N N . LEU A 1 822 ? 15.492 -7.664 22.970 1.00 87.38 822 LEU A N 1
ATOM 6506 C CA . LEU A 1 822 ? 15.077 -6.419 22.322 1.00 87.38 822 LEU A CA 1
ATOM 6507 C C . LEU A 1 822 ? 16.020 -5.290 22.768 1.00 87.38 822 LEU A C 1
ATOM 6509 O O . LEU A 1 822 ? 15.851 -4.706 23.844 1.00 87.38 822 LEU A O 1
ATOM 6513 N N . ASP A 1 823 ? 17.055 -5.062 21.964 1.00 85.94 823 ASP A N 1
ATOM 6514 C CA . ASP A 1 823 ? 18.082 -4.034 22.145 1.00 85.94 823 ASP A CA 1
ATOM 6515 C C . ASP A 1 823 ? 18.702 -3.684 20.789 1.00 85.94 823 ASP A C 1
ATOM 6517 O O . ASP A 1 823 ? 19.718 -4.254 20.383 1.00 85.94 823 ASP A O 1
ATOM 6521 N N . ASP A 1 824 ? 18.088 -2.748 20.074 1.00 84.12 824 ASP A N 1
ATOM 6522 C CA . ASP A 1 824 ? 18.519 -2.418 18.713 1.00 84.12 824 ASP A CA 1
ATOM 6523 C C . ASP A 1 824 ? 19.948 -1.864 18.694 1.00 84.12 824 ASP A C 1
ATOM 6525 O O . ASP A 1 824 ? 20.724 -2.161 17.783 1.00 84.12 824 ASP A O 1
ATOM 6529 N N . SER A 1 825 ? 20.322 -1.123 19.743 1.00 86.00 825 SER A N 1
ATOM 6530 C CA . SER A 1 825 ? 21.614 -0.441 19.851 1.00 86.00 825 SER A CA 1
ATOM 6531 C C . SER A 1 825 ? 22.812 -1.369 20.051 1.00 86.00 825 SER A C 1
ATOM 6533 O O . SER A 1 825 ? 23.943 -0.974 19.771 1.00 86.00 825 SER A O 1
ATOM 6535 N N . GLU A 1 826 ? 22.580 -2.598 20.516 1.00 87.56 826 GLU A N 1
ATOM 6536 C CA . GLU A 1 826 ? 23.618 -3.609 20.735 1.00 87.56 826 GLU A CA 1
ATOM 6537 C C . GLU A 1 826 ? 23.500 -4.787 19.757 1.00 87.56 826 GLU A C 1
ATOM 6539 O O . GLU A 1 826 ? 24.515 -5.331 19.316 1.00 87.56 826 GLU A O 1
ATOM 6544 N N . VAL A 1 827 ? 22.276 -5.175 19.387 1.00 90.38 827 VAL A N 1
ATOM 6545 C CA . VAL A 1 827 ? 22.004 -6.357 18.558 1.00 90.38 827 VAL A CA 1
ATOM 6546 C C . VAL A 1 827 ? 22.299 -6.099 17.083 1.00 90.38 827 VAL A C 1
ATOM 6548 O O . VAL A 1 827 ? 23.003 -6.893 16.456 1.00 90.38 827 VAL A O 1
ATOM 6551 N N . ALA A 1 828 ? 21.818 -4.989 16.520 1.00 91.12 828 ALA A N 1
ATOM 6552 C CA . ALA A 1 828 ? 22.080 -4.661 15.120 1.00 91.12 828 ALA A CA 1
ATOM 6553 C C . ALA A 1 828 ? 23.590 -4.528 14.817 1.00 91.12 828 ALA A C 1
ATOM 6555 O O . ALA A 1 828 ? 24.065 -5.221 13.911 1.00 91.12 828 ALA A O 1
ATOM 6556 N N . PRO A 1 829 ? 24.396 -3.754 15.581 1.00 92.44 829 PRO A N 1
ATOM 6557 C CA . PRO A 1 829 ? 25.835 -3.674 15.326 1.00 92.44 829 PRO A CA 1
ATOM 6558 C C . PRO A 1 829 ? 26.581 -4.985 15.624 1.00 92.44 829 PRO A C 1
ATOM 6560 O O . PRO A 1 829 ? 27.623 -5.253 15.013 1.00 92.44 829 PRO A O 1
ATOM 6563 N N . PHE A 1 830 ? 26.072 -5.835 16.527 1.00 93.75 830 PHE A N 1
ATOM 6564 C CA . PHE A 1 830 ? 26.612 -7.183 16.732 1.00 93.75 830 PHE A CA 1
ATOM 6565 C C . PHE A 1 830 ? 26.494 -8.023 15.454 1.00 93.75 830 PHE A C 1
ATOM 6567 O O . PHE A 1 830 ? 27.499 -8.573 14.994 1.00 93.75 830 PHE A O 1
ATOM 6574 N N . TYR A 1 831 ? 25.304 -8.081 14.848 1.00 94.06 831 TYR A N 1
ATOM 6575 C CA . TYR A 1 831 ? 25.090 -8.843 13.617 1.00 94.06 831 TYR A CA 1
ATOM 6576 C C . TYR A 1 831 ? 25.805 -8.230 12.415 1.00 94.06 831 TYR A C 1
ATOM 6578 O O . TYR A 1 831 ? 26.414 -8.970 11.643 1.00 94.06 831 TYR A O 1
ATOM 6586 N N . ALA A 1 832 ? 25.825 -6.901 12.296 1.00 93.75 832 ALA A N 1
ATOM 6587 C CA . ALA A 1 832 ? 26.602 -6.215 11.268 1.00 93.75 832 ALA A CA 1
ATOM 6588 C C . ALA A 1 832 ? 28.096 -6.584 11.364 1.00 93.75 832 ALA A C 1
ATOM 6590 O O . ALA A 1 832 ? 28.693 -7.009 10.376 1.00 93.75 832 ALA A O 1
ATOM 6591 N N . SER A 1 833 ? 28.672 -6.565 12.573 1.00 94.44 833 SER A N 1
ATOM 6592 C CA . SER A 1 833 ? 30.065 -6.988 12.800 1.00 94.44 833 SER A CA 1
ATOM 6593 C C . SER A 1 833 ? 30.302 -8.458 12.445 1.00 94.44 833 SER A C 1
ATOM 6595 O O . SER A 1 833 ? 31.323 -8.797 11.849 1.00 94.44 833 SER A O 1
ATOM 6597 N N . LYS A 1 834 ? 29.370 -9.351 12.809 1.00 93.06 834 LYS A N 1
ATOM 6598 C CA . LYS A 1 834 ? 29.441 -10.785 12.476 1.00 93.06 834 LYS A CA 1
ATOM 6599 C C . LYS A 1 834 ? 29.374 -11.033 10.969 1.00 93.06 834 LYS A C 1
ATOM 6601 O O . LYS A 1 834 ? 30.026 -11.955 10.488 1.00 93.06 834 LYS A O 1
ATOM 6606 N N . ALA A 1 835 ? 28.629 -10.204 10.243 1.00 91.19 835 ALA A N 1
ATOM 6607 C CA . ALA A 1 835 ? 28.562 -10.218 8.787 1.00 91.19 835 ALA A CA 1
ATOM 6608 C C . ALA A 1 835 ? 29.774 -9.542 8.108 1.00 91.19 835 ALA A C 1
ATOM 6610 O O . ALA A 1 835 ? 29.894 -9.597 6.888 1.00 91.19 835 ALA A O 1
ATOM 6611 N N . GLY A 1 836 ? 30.702 -8.962 8.882 1.00 92.00 836 GLY A N 1
ATOM 6612 C CA . GLY A 1 836 ? 31.936 -8.349 8.381 1.00 92.00 836 GLY A CA 1
ATOM 6613 C C . GLY A 1 836 ? 31.848 -6.844 8.114 1.00 92.00 836 GLY A C 1
ATOM 6614 O O . GLY A 1 836 ? 32.803 -6.277 7.588 1.00 92.00 836 GLY A O 1
ATOM 6615 N N . TYR A 1 837 ? 30.746 -6.194 8.490 1.00 94.25 837 TYR A N 1
ATOM 6616 C CA . TYR A 1 837 ? 30.562 -4.753 8.340 1.00 94.25 837 TYR A CA 1
ATOM 6617 C C . TYR A 1 837 ? 31.154 -3.972 9.515 1.00 94.25 837 TYR A C 1
ATOM 6619 O O . TYR A 1 837 ? 31.185 -4.442 10.658 1.00 94.25 837 TYR A O 1
ATOM 6627 N N . SER A 1 838 ? 31.603 -2.747 9.242 1.00 95.88 838 SER A N 1
ATOM 6628 C CA . SER A 1 838 ? 31.983 -1.807 10.301 1.00 95.88 838 SER A CA 1
ATOM 6629 C C . SER A 1 838 ? 30.757 -1.037 10.798 1.00 95.88 838 SER A C 1
ATOM 6631 O O . SER A 1 838 ? 29.819 -0.838 10.039 1.00 95.88 838 SER A O 1
ATOM 6633 N N . ASN A 1 839 ? 30.767 -0.550 12.041 1.00 96.19 839 ASN A N 1
ATOM 6634 C CA . ASN A 1 839 ? 29.640 0.214 12.594 1.00 96.19 839 ASN A CA 1
ATOM 6635 C C . ASN A 1 839 ? 30.046 1.661 12.880 1.00 96.19 839 ASN A C 1
ATOM 6637 O O . ASN A 1 839 ? 30.965 1.901 13.673 1.00 96.19 839 ASN A O 1
ATOM 6641 N N . ALA A 1 840 ? 29.331 2.600 12.266 1.00 96.69 840 ALA A N 1
ATOM 6642 C CA . ALA A 1 840 ? 29.398 4.027 12.552 1.00 96.69 840 ALA A CA 1
ATOM 6643 C C . ALA A 1 840 ? 28.105 4.467 13.246 1.00 96.69 840 ALA A C 1
ATOM 6645 O O . ALA A 1 840 ? 27.037 3.918 12.982 1.00 96.69 840 ALA A O 1
ATOM 6646 N N . PHE A 1 841 ? 28.193 5.446 14.141 1.00 95.56 841 PHE A N 1
ATOM 6647 C CA . PHE A 1 841 ? 27.059 5.867 14.956 1.00 95.56 841 PHE A CA 1
ATOM 6648 C C . PHE A 1 841 ? 26.919 7.384 14.938 1.00 95.56 841 PHE A C 1
ATOM 6650 O O . PHE A 1 841 ? 27.896 8.090 15.182 1.00 95.56 841 PHE A O 1
ATOM 6657 N N . SER A 1 842 ? 25.712 7.890 14.717 1.00 93.94 842 SER A N 1
ATOM 6658 C CA . SER A 1 842 ? 25.403 9.317 14.828 1.00 93.94 842 SER A CA 1
ATOM 6659 C C . SER A 1 842 ? 23.928 9.514 15.145 1.00 93.94 842 SER A C 1
ATOM 6661 O O . SER A 1 842 ? 23.065 8.837 14.588 1.00 93.94 842 SER A O 1
ATOM 6663 N N . THR A 1 843 ? 23.632 10.446 16.046 1.00 90.38 843 THR A N 1
ATOM 6664 C CA . THR A 1 843 ? 22.254 10.773 16.453 1.00 90.38 843 THR A CA 1
ATOM 6665 C C . THR A 1 843 ? 21.867 12.210 16.134 1.00 90.38 843 THR A C 1
ATOM 6667 O O . THR A 1 843 ? 20.683 12.547 16.152 1.00 90.38 843 THR A O 1
ATOM 6670 N N . ASN A 1 844 ? 22.854 13.056 15.842 1.00 89.94 844 ASN A N 1
ATOM 6671 C CA . ASN A 1 844 ? 22.644 14.408 15.354 1.00 89.94 844 ASN A CA 1
ATOM 6672 C C . ASN A 1 844 ? 22.255 14.392 13.867 1.00 89.94 844 ASN A C 1
ATOM 6674 O O . ASN A 1 844 ? 22.820 13.613 13.098 1.00 89.94 844 ASN A O 1
ATOM 6678 N N . TYR A 1 845 ? 21.331 15.270 13.469 1.00 90.94 845 TYR A N 1
ATOM 6679 C CA . TYR A 1 845 ? 20.865 15.379 12.083 1.00 90.94 845 TYR A CA 1
ATOM 6680 C C . TYR A 1 845 ? 22.017 15.638 11.104 1.00 90.94 845 TYR A C 1
ATOM 6682 O O . TYR A 1 845 ? 22.277 14.799 10.246 1.00 90.94 845 TYR A O 1
ATOM 6690 N N . ASP A 1 846 ? 22.761 16.735 11.277 1.00 92.19 846 ASP A N 1
ATOM 6691 C CA . ASP A 1 846 ? 23.801 17.156 10.328 1.00 92.19 846 ASP A CA 1
ATOM 6692 C C . ASP A 1 846 ? 24.892 16.091 10.172 1.00 92.19 846 ASP A C 1
ATOM 6694 O O . ASP A 1 846 ? 25.277 15.751 9.056 1.00 92.19 846 ASP A O 1
ATOM 6698 N N . ALA A 1 847 ? 25.350 15.510 11.287 1.00 93.88 847 ALA A N 1
ATOM 6699 C CA . ALA A 1 847 ? 26.346 14.441 11.255 1.00 93.88 847 ALA A CA 1
ATOM 6700 C C . ALA A 1 847 ? 25.828 13.177 10.550 1.00 93.88 847 ALA A C 1
ATOM 6702 O O . ALA A 1 847 ? 26.573 12.519 9.828 1.00 93.88 847 ALA A O 1
ATOM 6703 N N . THR A 1 848 ? 24.555 12.832 10.754 1.00 95.19 848 THR A N 1
ATOM 6704 C CA . THR A 1 848 ? 23.945 11.656 10.121 1.00 95.19 848 THR A CA 1
ATOM 6705 C C . THR A 1 848 ? 23.779 11.866 8.622 1.00 95.19 848 THR A C 1
ATOM 6707 O O . THR A 1 848 ? 24.149 10.984 7.854 1.00 95.19 848 THR A O 1
ATOM 6710 N N . ILE A 1 849 ? 23.285 13.029 8.193 1.00 95.38 849 ILE A N 1
ATOM 6711 C CA . ILE A 1 849 ? 23.118 13.336 6.768 1.00 95.38 849 ILE A CA 1
ATOM 6712 C C . ILE A 1 849 ? 24.472 13.426 6.057 1.00 95.38 849 ILE A C 1
ATOM 6714 O O . ILE A 1 849 ? 24.611 12.873 4.968 1.00 95.38 849 ILE A O 1
ATOM 6718 N N . ASP A 1 850 ? 25.489 14.042 6.674 1.00 95.38 850 ASP A N 1
ATOM 6719 C CA . ASP A 1 850 ? 26.853 14.030 6.127 1.00 95.38 850 ASP A CA 1
ATOM 6720 C C . ASP A 1 850 ? 27.347 12.589 5.941 1.00 95.38 850 ASP A C 1
ATOM 6722 O O . ASP A 1 850 ? 27.760 12.220 4.846 1.00 95.38 850 ASP A O 1
ATOM 6726 N N . ASN A 1 851 ? 27.190 11.733 6.956 1.00 96.75 851 ASN A N 1
ATOM 6727 C CA . ASN A 1 851 ? 27.580 10.325 6.865 1.00 96.75 851 ASN A CA 1
ATOM 6728 C C . ASN A 1 851 ? 26.861 9.563 5.743 1.00 96.75 851 ASN A C 1
ATOM 6730 O O . ASN A 1 851 ? 27.503 8.782 5.043 1.00 96.75 851 ASN A O 1
ATOM 6734 N N . LEU A 1 852 ? 25.552 9.773 5.567 1.00 95.25 852 LEU A N 1
ATOM 6735 C CA . LEU A 1 852 ? 24.789 9.156 4.477 1.00 95.25 852 LEU A CA 1
ATOM 6736 C C . LEU A 1 852 ? 25.334 9.586 3.109 1.00 95.25 852 LEU A C 1
ATOM 6738 O O . LEU A 1 852 ? 25.547 8.732 2.251 1.00 95.25 852 LEU A O 1
ATOM 6742 N N . ASN A 1 853 ? 25.637 10.876 2.941 1.00 92.06 853 ASN A N 1
ATOM 6743 C CA . ASN A 1 853 ? 26.186 11.428 1.700 1.00 92.06 853 ASN A CA 1
ATOM 6744 C C . ASN A 1 853 ? 27.612 10.938 1.397 1.00 92.06 853 ASN A C 1
ATOM 6746 O O . ASN A 1 853 ? 27.974 10.811 0.230 1.00 92.06 853 ASN A O 1
ATOM 6750 N N . GLN A 1 854 ? 28.426 10.643 2.418 1.00 92.94 854 GLN A N 1
ATOM 6751 C CA . GLN A 1 854 ? 29.753 10.039 2.220 1.00 92.94 854 GLN A CA 1
ATOM 6752 C C . GLN A 1 854 ? 29.687 8.561 1.794 1.00 92.94 854 GLN A C 1
ATOM 6754 O O . GLN A 1 854 ? 30.673 8.021 1.287 1.00 92.94 854 GLN A O 1
ATOM 6759 N N . GLY A 1 855 ? 28.540 7.908 1.998 1.00 92.06 855 GLY A N 1
ATOM 6760 C CA . GLY A 1 855 ? 28.283 6.522 1.624 1.00 92.06 855 GLY A CA 1
ATOM 6761 C C . GLY A 1 855 ? 28.282 5.571 2.820 1.00 92.06 855 GLY A C 1
ATOM 6762 O O . GLY A 1 855 ? 29.240 5.488 3.594 1.00 92.06 855 GLY A O 1
ATOM 6763 N N . VAL A 1 856 ? 27.204 4.790 2.934 1.00 95.06 856 VAL A N 1
ATOM 6764 C CA . VAL A 1 856 ? 27.031 3.698 3.910 1.00 95.06 856 VAL A CA 1
ATOM 6765 C C . VAL A 1 856 ? 26.319 2.519 3.246 1.00 95.06 856 VAL A C 1
ATOM 6767 O O . VAL A 1 856 ? 25.521 2.718 2.335 1.00 95.06 856 VAL A O 1
ATOM 6770 N N . ILE A 1 857 ? 26.587 1.287 3.683 1.00 93.38 857 ILE A N 1
ATOM 6771 C CA . ILE A 1 857 ? 25.953 0.074 3.127 1.00 93.38 857 ILE A CA 1
ATOM 6772 C C . ILE A 1 857 ? 24.476 -0.010 3.514 1.00 93.38 857 ILE A C 1
ATOM 6774 O O . ILE A 1 857 ? 23.643 -0.465 2.735 1.00 93.38 857 ILE A O 1
ATOM 6778 N N . SER A 1 858 ? 24.163 0.397 4.741 1.00 93.38 858 SER A N 1
ATOM 6779 C CA . SER A 1 858 ? 22.819 0.369 5.306 1.00 93.38 858 SER A CA 1
ATOM 6780 C C . SER A 1 858 ? 22.714 1.409 6.411 1.00 93.38 858 SER A C 1
ATOM 6782 O O . SER A 1 858 ? 23.707 1.714 7.077 1.00 93.38 858 SER A O 1
ATOM 6784 N N . TRP A 1 859 ? 21.501 1.899 6.644 1.00 94.38 859 TRP A N 1
ATOM 6785 C CA . TRP A 1 859 ? 21.187 2.817 7.730 1.00 94.38 859 TRP A CA 1
ATOM 6786 C C . TRP A 1 859 ? 20.097 2.218 8.619 1.00 94.38 859 TRP A C 1
ATOM 6788 O O . TRP A 1 859 ? 19.005 1.909 8.152 1.00 94.38 859 TRP A O 1
ATOM 6798 N N . TYR A 1 860 ? 20.416 2.020 9.897 1.00 92.69 860 TYR A N 1
ATOM 6799 C CA . TYR A 1 860 ? 19.474 1.590 10.925 1.00 92.69 860 TYR A CA 1
ATOM 6800 C C . TYR A 1 860 ? 19.143 2.776 11.815 1.00 92.69 860 TYR A C 1
ATOM 6802 O O . TYR A 1 860 ? 20.038 3.407 12.378 1.00 92.69 860 TYR A O 1
ATOM 6810 N N . MET A 1 861 ? 17.853 3.048 11.970 1.00 89.50 861 MET A N 1
ATOM 6811 C CA . MET A 1 861 ? 17.366 4.214 12.688 1.00 89.50 861 MET A CA 1
ATOM 6812 C C . MET A 1 861 ? 16.244 3.833 13.650 1.00 89.50 861 MET A C 1
ATOM 6814 O O . MET A 1 861 ? 15.327 3.105 13.283 1.00 89.50 861 MET A O 1
ATOM 6818 N N . VAL A 1 862 ? 16.313 4.365 14.870 1.00 86.31 862 VAL A N 1
ATOM 6819 C CA . VAL A 1 862 ? 15.275 4.265 15.902 1.00 86.31 862 VAL A CA 1
ATOM 6820 C C . VAL A 1 862 ? 15.152 5.643 16.552 1.00 86.31 862 VAL A C 1
ATOM 6822 O O . VAL A 1 862 ? 15.976 6.018 17.386 1.00 86.31 862 VAL A O 1
ATOM 6825 N N . LEU A 1 863 ? 14.169 6.429 16.110 1.00 81.62 863 LEU A N 1
ATOM 6826 C CA . LEU A 1 863 ? 13.890 7.803 16.548 1.00 81.62 863 LEU A CA 1
ATOM 6827 C C . LEU A 1 863 ? 12.403 7.948 16.902 1.00 81.62 863 LEU A C 1
ATOM 6829 O O . LEU A 1 863 ? 11.586 7.128 16.485 1.00 81.62 863 LEU A O 1
ATOM 6833 N N . HIS A 1 864 ? 12.037 9.014 17.620 1.00 77.00 864 HIS A N 1
ATOM 6834 C CA . HIS A 1 864 ? 10.625 9.395 17.727 1.00 77.00 864 HIS A CA 1
ATOM 6835 C C . HIS A 1 864 ? 10.107 9.914 16.396 1.00 77.00 864 HIS A C 1
ATOM 6837 O O . HIS A 1 864 ? 10.754 10.759 15.777 1.00 77.00 864 HIS A O 1
ATOM 6843 N N . GLY A 1 865 ? 8.929 9.440 16.002 1.00 75.06 865 GLY A N 1
ATOM 6844 C CA . GLY A 1 865 ? 8.182 9.962 14.868 1.00 75.06 865 GLY A CA 1
ATOM 6845 C C . GLY A 1 865 ? 6.915 10.690 15.312 1.00 75.06 865 GLY A C 1
ATOM 6846 O O . GLY A 1 865 ? 6.366 10.384 16.367 1.00 75.06 865 GLY A O 1
ATOM 6847 N N . ASP A 1 866 ? 6.457 11.632 14.495 1.00 70.50 866 ASP A N 1
ATOM 6848 C CA . ASP A 1 866 ? 5.120 12.231 14.573 1.00 70.50 866 ASP A CA 1
ATOM 6849 C C . ASP A 1 866 ? 4.494 12.202 13.171 1.00 70.50 866 ASP A C 1
ATOM 6851 O O . ASP A 1 866 ? 5.201 12.367 12.176 1.00 70.50 866 ASP A O 1
ATOM 6855 N N . SER A 1 867 ? 3.183 11.979 13.075 1.00 70.50 867 SER A N 1
ATOM 6856 C CA . SER A 1 867 ? 2.454 11.992 11.798 1.00 70.50 867 SER A CA 1
ATOM 6857 C C . SER A 1 867 ? 2.099 13.409 11.329 1.00 70.50 867 SER A C 1
ATOM 6859 O O . SER A 1 867 ? 1.649 13.592 10.197 1.00 70.50 867 SER A O 1
ATOM 6861 N N . GLY A 1 868 ? 2.317 14.436 12.160 1.00 68.19 868 GLY A N 1
ATOM 6862 C CA . GLY A 1 868 ? 2.095 15.833 11.785 1.00 68.19 868 GLY A CA 1
ATOM 6863 C C . GLY A 1 868 ? 2.992 16.304 10.632 1.00 68.19 868 GLY A C 1
ATOM 6864 O O . GLY A 1 868 ? 4.120 15.837 10.473 1.00 68.19 868 GLY A O 1
ATOM 6865 N N . LYS A 1 869 ? 2.523 17.283 9.846 1.00 68.44 869 LYS A N 1
ATOM 6866 C CA . LYS A 1 869 ? 3.254 17.872 8.704 1.00 68.44 869 LYS A CA 1
ATOM 6867 C C . LYS A 1 869 ? 3.739 16.864 7.644 1.00 68.44 869 LYS A C 1
ATOM 6869 O O . LYS A 1 869 ? 4.843 16.997 7.135 1.00 68.44 869 LYS A O 1
ATOM 6874 N N . GLY A 1 870 ? 2.960 15.823 7.345 1.00 67.06 870 GLY A N 1
ATOM 6875 C CA . GLY A 1 870 ? 3.358 14.801 6.363 1.00 67.06 870 GLY A CA 1
ATOM 6876 C C . GLY A 1 870 ? 4.447 13.829 6.849 1.00 67.06 870 GLY A C 1
ATOM 6877 O O . GLY A 1 870 ? 5.060 13.140 6.036 1.00 67.06 870 GLY A O 1
ATOM 6878 N N . GLY A 1 871 ? 4.666 13.754 8.167 1.00 76.00 871 GLY A N 1
ATOM 6879 C CA . GLY A 1 871 ? 5.640 12.874 8.810 1.00 76.00 871 GLY A CA 1
ATOM 6880 C C . GLY A 1 871 ? 6.892 13.621 9.275 1.00 76.00 871 GLY A C 1
ATOM 6881 O O . GLY A 1 871 ? 7.533 14.343 8.515 1.00 76.00 871 GLY A O 1
ATOM 6882 N N . GLN A 1 872 ? 7.268 13.431 10.538 1.00 77.25 872 GLN A N 1
ATOM 6883 C CA . GLN A 1 872 ? 8.446 14.041 11.153 1.00 77.25 872 GLN A CA 1
ATOM 6884 C C . GLN A 1 872 ? 9.236 13.018 11.960 1.00 77.25 872 GLN A C 1
ATOM 6886 O O . GLN A 1 872 ? 8.668 12.093 12.535 1.00 77.25 872 GLN A O 1
ATOM 6891 N N . LEU A 1 873 ? 10.549 13.232 12.049 1.00 83.12 873 LEU A N 1
ATOM 6892 C CA . LEU A 1 873 ? 11.458 12.475 12.906 1.00 83.12 873 LEU A CA 1
ATOM 6893 C C . LEU A 1 873 ? 12.162 13.427 13.873 1.00 83.12 873 LEU A C 1
ATOM 6895 O O . LEU A 1 873 ? 12.639 14.492 13.477 1.00 83.12 873 LEU A O 1
ATOM 6899 N N . SER A 1 874 ? 12.245 13.036 15.142 1.00 78.62 874 SER A N 1
ATOM 6900 C CA . SER A 1 874 ? 12.928 13.804 16.183 1.00 78.62 874 SER A CA 1
ATOM 6901 C C . SER A 1 874 ? 14.389 13.385 16.287 1.00 78.62 874 SER A C 1
ATOM 6903 O O . SER A 1 874 ? 14.694 12.224 16.556 1.00 78.62 874 SER A O 1
ATOM 6905 N N . TRP A 1 875 ? 15.289 14.348 16.119 1.00 84.06 875 TRP A N 1
ATOM 6906 C CA . TRP A 1 875 ? 16.736 14.144 16.166 1.00 84.06 875 TRP A CA 1
ATOM 6907 C C . TRP A 1 875 ? 17.324 14.541 17.520 1.00 84.06 875 TRP A C 1
ATOM 6909 O O . TRP A 1 875 ? 16.781 15.401 18.216 1.00 84.06 875 TRP A O 1
ATOM 6919 N N . TRP A 1 876 ? 18.459 13.942 17.894 1.00 80.75 876 TRP A N 1
ATOM 6920 C CA . TRP A 1 876 ? 19.145 14.322 19.127 1.00 80.75 876 TRP A CA 1
ATOM 6921 C C . TRP A 1 876 ? 19.699 15.744 19.022 1.00 80.75 876 TRP A C 1
ATOM 6923 O O . TRP A 1 876 ? 20.446 16.067 18.093 1.00 80.75 876 TRP A O 1
ATOM 6933 N N . GLN A 1 877 ? 19.389 16.575 20.018 1.00 75.44 877 GLN A N 1
ATOM 6934 C CA . GLN A 1 877 ? 19.909 17.931 20.109 1.00 75.44 877 GLN A CA 1
ATOM 6935 C C . GLN A 1 877 ? 20.065 18.381 21.574 1.00 75.44 877 GLN A C 1
ATOM 6937 O O . GLN A 1 877 ? 19.189 18.103 22.397 1.00 75.44 877 GLN A O 1
ATOM 6942 N N . PRO A 1 878 ? 21.139 19.116 21.931 1.00 72.12 878 PRO A N 1
ATOM 6943 C CA . PRO A 1 878 ? 21.280 19.686 23.268 1.00 72.12 878 PRO A CA 1
ATOM 6944 C C . PRO A 1 878 ? 20.138 20.645 23.639 1.00 72.12 878 PRO A C 1
ATOM 6946 O O . PRO A 1 878 ? 19.618 21.398 22.809 1.00 72.12 878 PRO A O 1
ATOM 6949 N N . MET A 1 879 ? 19.806 20.704 24.932 1.00 67.44 879 MET A N 1
ATOM 6950 C CA . MET A 1 879 ? 18.743 21.579 25.456 1.00 67.44 879 MET A CA 1
ATOM 6951 C C . MET A 1 879 ? 19.006 23.071 25.184 1.00 67.44 879 MET A C 1
ATOM 6953 O O . MET A 1 879 ? 18.077 23.840 24.956 1.00 67.44 879 MET A O 1
ATOM 6957 N N . SER A 1 880 ? 20.267 23.506 25.201 1.00 66.06 880 SER A N 1
ATOM 6958 C CA . SER A 1 880 ? 20.664 24.886 24.881 1.00 66.06 880 SER A CA 1
ATOM 6959 C C . SER A 1 880 ? 20.270 25.284 23.456 1.00 66.06 880 SER A C 1
ATOM 6961 O O . SER A 1 880 ? 19.721 26.367 23.256 1.00 66.06 880 SER A O 1
ATOM 6963 N N . GLU A 1 881 ? 20.495 24.403 22.484 1.00 71.06 881 GLU A N 1
ATOM 6964 C CA . GLU A 1 881 ? 20.110 24.606 21.085 1.00 71.06 881 GLU A CA 1
ATOM 6965 C C . GLU A 1 881 ? 18.594 24.534 20.893 1.00 71.06 881 GLU A C 1
ATOM 6967 O O . GLU A 1 881 ? 18.017 25.387 20.216 1.00 71.06 881 GLU A O 1
ATOM 6972 N N . THR A 1 882 ? 17.926 23.618 21.599 1.00 67.56 882 THR A N 1
ATOM 6973 C CA . THR A 1 882 ? 16.456 23.565 21.645 1.00 67.56 882 THR A CA 1
ATOM 6974 C C . THR A 1 882 ? 15.881 24.915 22.100 1.00 67.56 882 THR A C 1
ATOM 6976 O O . THR A 1 882 ? 15.029 25.505 21.440 1.00 67.56 882 THR A O 1
ATOM 6979 N N . LEU A 1 883 ? 16.394 25.481 23.200 1.00 65.94 883 LEU A N 1
ATOM 6980 C CA . LEU A 1 883 ? 15.962 26.788 23.714 1.00 65.94 883 LEU A CA 1
ATOM 6981 C C . LEU A 1 883 ? 16.212 27.933 22.710 1.00 65.94 883 LEU A C 1
ATOM 6983 O O . LEU A 1 883 ? 15.399 28.859 22.636 1.00 65.94 883 LEU A O 1
ATOM 6987 N N . LYS A 1 884 ? 17.297 27.875 21.923 1.00 73.31 884 LYS A N 1
ATOM 6988 C CA . LYS A 1 884 ? 17.590 28.856 20.859 1.00 73.31 884 LYS A CA 1
ATOM 6989 C C . LYS A 1 884 ? 16.576 28.778 19.720 1.00 73.31 884 LYS A C 1
ATOM 6991 O O . LYS A 1 884 ? 16.111 29.827 19.277 1.00 73.31 884 LYS A O 1
ATOM 6996 N N . GLN A 1 885 ? 16.187 27.575 19.292 1.00 68.00 885 GLN A N 1
ATOM 6997 C CA . GLN A 1 885 ? 15.142 27.385 18.275 1.00 68.00 885 GLN A CA 1
ATOM 6998 C C . GLN A 1 885 ? 13.792 27.967 18.718 1.00 68.00 885 GLN A C 1
ATOM 7000 O O . GLN A 1 885 ? 13.087 28.573 17.916 1.00 68.00 885 GLN A O 1
ATOM 7005 N N . TYR A 1 886 ? 13.480 27.913 20.018 1.00 62.78 886 TYR A N 1
ATOM 7006 C CA . TYR A 1 886 ? 12.310 28.584 20.605 1.00 62.78 886 TYR A CA 1
ATOM 7007 C C . TYR A 1 886 ? 12.461 30.113 20.769 1.00 62.78 886 TYR A C 1
ATOM 7009 O O . TYR A 1 886 ? 11.639 30.760 21.422 1.00 62.78 886 TYR A O 1
ATOM 7017 N N . GLY A 1 887 ? 13.499 30.721 20.186 1.00 70.25 887 GLY A N 1
ATOM 7018 C CA . GLY A 1 887 ? 13.699 32.171 20.155 1.00 70.25 887 GLY A CA 1
ATOM 7019 C C . GLY A 1 887 ? 14.296 32.767 21.432 1.00 70.25 887 GLY A C 1
ATOM 7020 O O . GLY A 1 887 ? 14.272 33.990 21.606 1.00 70.25 887 GLY A O 1
ATOM 7021 N N . ILE A 1 888 ? 14.839 31.946 22.341 1.00 70.44 888 ILE A N 1
ATOM 7022 C CA . ILE A 1 888 ? 15.535 32.446 23.532 1.00 70.44 888 ILE A CA 1
ATOM 7023 C C . ILE A 1 888 ? 16.925 32.958 23.109 1.00 70.44 888 ILE A C 1
ATOM 7025 O O . ILE A 1 888 ? 17.678 32.219 22.473 1.00 70.44 888 ILE A O 1
ATOM 7029 N N . PRO A 1 889 ? 17.314 34.200 23.469 1.00 79.00 889 PRO A N 1
ATOM 7030 C CA . PRO A 1 889 ? 18.625 34.751 23.123 1.00 79.00 889 PRO A CA 1
ATOM 7031 C C . PRO A 1 889 ? 19.765 33.822 23.545 1.00 79.00 889 PRO A C 1
ATOM 7033 O O . PRO A 1 889 ? 19.746 33.333 24.672 1.00 79.00 889 PRO A O 1
ATOM 7036 N N . SER A 1 890 ? 20.775 33.617 22.691 1.00 76.69 890 SER A N 1
ATOM 7037 C CA . SER A 1 890 ? 21.806 32.579 22.874 1.00 76.69 890 SER A CA 1
ATOM 7038 C C . SER A 1 890 ? 22.450 32.591 24.261 1.00 76.69 890 SER A C 1
ATOM 7040 O O . SER A 1 890 ? 22.538 31.560 24.909 1.00 76.69 890 SER A O 1
ATOM 7042 N N . ASN A 1 891 ? 22.802 33.769 24.780 1.00 74.81 891 ASN A N 1
ATOM 7043 C CA . ASN A 1 891 ? 23.387 33.915 26.115 1.00 74.81 891 ASN A CA 1
ATOM 7044 C C . ASN A 1 891 ? 22.445 33.483 27.255 1.00 74.81 891 ASN A C 1
ATOM 7046 O O . ASN A 1 891 ? 22.904 32.969 28.274 1.00 74.81 891 ASN A O 1
ATOM 7050 N N . LEU A 1 892 ? 21.140 33.712 27.101 1.00 70.62 892 LEU A N 1
ATOM 7051 C CA . LEU A 1 892 ? 20.117 33.280 28.046 1.00 70.62 892 LEU A CA 1
ATOM 7052 C C . LEU A 1 892 ? 19.761 31.804 27.841 1.00 70.62 892 LEU A C 1
ATOM 7054 O O . LEU A 1 892 ? 19.548 31.118 28.830 1.00 70.62 892 LEU A O 1
ATOM 7058 N N . ALA A 1 893 ? 19.738 31.308 26.604 1.00 69.19 893 ALA A N 1
ATOM 7059 C CA . ALA A 1 893 ? 19.504 29.906 26.271 1.00 69.19 893 ALA A CA 1
ATOM 7060 C C . ALA A 1 893 ? 20.640 29.007 26.777 1.00 69.19 893 ALA A C 1
ATOM 7062 O O . ALA A 1 893 ? 20.372 27.983 27.387 1.00 69.19 893 ALA A O 1
ATOM 7063 N N . ASP A 1 894 ? 21.897 29.429 26.635 1.00 68.12 894 ASP A N 1
ATOM 7064 C CA . ASP A 1 894 ? 23.059 28.721 27.180 1.00 68.12 894 ASP A CA 1
ATOM 7065 C C . ASP A 1 894 ? 23.036 28.735 28.715 1.00 68.12 894 ASP A C 1
ATOM 7067 O O . ASP A 1 894 ? 23.300 27.725 29.367 1.00 68.12 894 ASP A O 1
ATOM 7071 N N . PHE A 1 895 ? 22.678 29.876 29.316 1.00 67.69 895 PHE A N 1
ATOM 7072 C CA . PHE A 1 895 ? 22.538 29.991 30.766 1.00 67.69 895 PHE A CA 1
ATOM 7073 C C . PHE A 1 895 ? 21.375 29.151 31.305 1.00 67.69 895 PHE A C 1
ATOM 7075 O O . PHE A 1 895 ? 21.552 28.479 32.312 1.00 67.69 895 PHE A O 1
ATOM 7082 N N . LEU A 1 896 ? 20.206 29.168 30.659 1.00 62.00 896 LEU A N 1
ATOM 7083 C CA . LEU A 1 896 ? 19.030 28.384 31.042 1.00 62.00 896 LEU A CA 1
ATOM 7084 C C . LEU A 1 896 ? 19.214 26.902 30.736 1.00 62.00 896 LEU A C 1
ATOM 7086 O O . LEU A 1 896 ? 18.829 26.088 31.557 1.00 62.00 896 LEU A O 1
ATOM 7090 N N . GLY A 1 897 ? 19.852 26.537 29.628 1.00 62.62 897 GLY A N 1
ATOM 7091 C CA . GLY A 1 897 ? 20.229 25.160 29.320 1.00 62.62 897 GLY A CA 1
ATOM 7092 C C . GLY A 1 897 ? 21.146 24.599 30.402 1.00 62.62 897 GLY A C 1
ATOM 7093 O O . GLY A 1 897 ? 20.911 23.504 30.898 1.00 62.62 897 GLY A O 1
ATOM 7094 N N . LYS A 1 898 ? 22.108 25.397 30.886 1.00 59.81 898 LYS A N 1
ATOM 7095 C CA . LYS A 1 898 ? 22.942 25.038 32.044 1.00 59.81 898 LYS A CA 1
ATOM 7096 C C . LYS A 1 898 ? 22.157 25.059 33.363 1.00 59.81 898 LYS A C 1
ATOM 7098 O O . LYS A 1 898 ? 22.255 24.120 34.135 1.00 59.81 898 LYS A O 1
ATOM 7103 N N . LEU A 1 899 ? 21.345 26.081 33.637 1.00 55.47 899 LEU A N 1
ATOM 7104 C CA . LEU A 1 899 ? 20.629 26.261 34.911 1.00 55.47 899 LEU A CA 1
ATOM 7105 C C . LEU A 1 899 ? 19.426 25.324 35.091 1.00 55.47 899 LEU A C 1
ATOM 7107 O O . LEU A 1 899 ? 19.120 24.972 36.222 1.00 55.47 899 LEU A O 1
ATOM 7111 N N . LEU A 1 900 ? 18.724 24.965 34.018 1.00 49.94 900 LEU A N 1
ATOM 7112 C CA . LEU A 1 900 ? 17.609 24.015 34.003 1.00 49.94 900 LEU A CA 1
ATOM 7113 C C . LEU A 1 900 ? 18.127 22.596 33.749 1.00 49.94 900 LEU A C 1
ATOM 7115 O O . LEU A 1 900 ? 17.628 21.665 34.368 1.00 49.94 900 LEU A O 1
ATOM 7119 N N . GLY A 1 901 ? 19.180 22.428 32.943 1.00 47.00 901 GLY A N 1
ATOM 7120 C CA . GLY A 1 901 ? 19.871 21.148 32.766 1.00 47.00 901 GLY A CA 1
ATOM 7121 C C . GLY A 1 901 ? 20.633 20.674 34.011 1.00 47.00 901 GLY A C 1
ATOM 7122 O O . GLY A 1 901 ? 20.770 19.477 34.218 1.00 47.00 901 GLY A O 1
ATOM 7123 N N . MET A 1 902 ? 21.071 21.568 34.909 1.00 42.12 902 MET A N 1
ATOM 7124 C CA . MET A 1 902 ? 21.798 21.183 36.136 1.00 42.12 902 MET A CA 1
ATOM 7125 C C . MET A 1 902 ? 20.923 20.562 37.255 1.00 42.12 902 MET A C 1
ATOM 7127 O O . MET A 1 902 ? 21.408 19.651 37.923 1.00 42.12 902 MET A O 1
ATOM 7131 N N . PRO A 1 903 ? 19.674 21.008 37.511 1.00 35.44 903 PRO A N 1
ATOM 7132 C CA . PRO A 1 903 ? 18.758 20.380 38.470 1.00 35.44 903 PRO A CA 1
ATOM 7133 C C . PRO A 1 903 ? 17.803 19.359 37.835 1.00 35.44 903 PRO A C 1
ATOM 7135 O O . PRO A 1 903 ? 17.205 18.583 38.574 1.00 35.44 903 PRO A O 1
ATOM 7138 N N . LEU A 1 904 ? 17.637 19.376 36.501 1.00 37.34 904 LEU A N 1
ATOM 7139 C CA . LEU A 1 904 ? 16.708 18.514 35.745 1.00 37.34 904 LEU A CA 1
ATOM 7140 C C . LEU A 1 904 ? 17.402 17.617 34.706 1.00 37.34 904 LEU A C 1
ATOM 7142 O O . LEU A 1 904 ? 16.729 16.879 33.997 1.00 37.34 904 LEU A O 1
ATOM 7146 N N . GLY A 1 905 ? 18.735 17.627 34.637 1.00 45.34 905 GLY A N 1
ATOM 7147 C CA . GLY A 1 905 ? 19.508 16.544 34.036 1.00 45.34 905 GLY A CA 1
ATOM 7148 C C . GLY A 1 905 ? 19.578 16.449 32.513 1.00 45.34 905 GLY A C 1
ATOM 7149 O O . GLY A 1 905 ? 20.165 15.492 32.019 1.00 45.34 905 GLY A O 1
ATOM 7150 N N . ALA A 1 906 ? 19.034 17.413 31.769 1.00 49.47 906 ALA A N 1
ATOM 7151 C CA . ALA A 1 906 ? 19.264 17.501 30.330 1.00 49.47 906 ALA A CA 1
ATOM 7152 C C . ALA A 1 906 ? 20.732 17.882 30.073 1.00 49.47 906 ALA A C 1
ATOM 7154 O O . ALA A 1 906 ? 21.190 18.912 30.577 1.00 49.47 906 ALA A O 1
ATOM 7155 N N . ASN A 1 907 ? 21.476 17.060 29.322 1.00 55.38 907 ASN A N 1
ATOM 7156 C CA . ASN A 1 907 ? 22.873 17.345 28.995 1.00 55.38 907 ASN A CA 1
ATOM 7157 C C . ASN A 1 907 ? 22.950 18.623 28.129 1.00 55.38 907 ASN A C 1
ATOM 7159 O O . ASN A 1 907 ? 22.390 18.647 27.031 1.00 55.38 907 ASN A O 1
ATOM 7163 N N . PRO A 1 908 ? 23.607 19.701 28.598 1.00 53.03 908 PRO A N 1
ATOM 7164 C CA . PRO A 1 908 ? 23.636 20.962 27.869 1.00 53.03 908 PRO A CA 1
ATOM 7165 C C . PRO A 1 908 ? 24.719 21.034 26.777 1.00 53.03 908 PRO A C 1
ATOM 7167 O O . PRO A 1 908 ? 24.782 22.066 26.111 1.00 53.03 908 PRO A O 1
ATOM 7170 N N . GLU A 1 909 ? 25.589 20.020 26.621 1.00 60.94 909 GLU A N 1
ATOM 7171 C CA . GLU A 1 909 ? 26.835 20.163 25.837 1.00 60.94 909 GLU A CA 1
ATOM 7172 C C . GLU A 1 909 ? 27.166 19.023 24.841 1.00 60.94 909 GLU A C 1
ATOM 7174 O O . GLU A 1 909 ? 27.953 19.270 23.934 1.00 60.94 909 GLU A O 1
ATOM 7179 N N . GLU A 1 910 ? 26.606 17.806 24.936 1.00 75.75 910 GLU A N 1
ATOM 7180 C CA . GLU A 1 910 ? 26.932 16.723 23.975 1.00 75.75 910 GLU A CA 1
ATOM 7181 C C . GLU A 1 910 ? 26.058 16.786 22.709 1.00 75.75 910 GLU A C 1
ATOM 7183 O O . GLU A 1 910 ? 24.878 16.435 22.736 1.00 75.75 910 GLU A O 1
ATOM 7188 N N . GLU A 1 911 ? 26.646 17.221 21.591 1.00 80.94 911 GLU A N 1
ATOM 7189 C CA . GLU A 1 911 ? 25.933 17.458 20.325 1.00 80.94 911 GLU A CA 1
ATOM 7190 C C . GLU A 1 911 ? 25.623 16.181 19.529 1.00 80.94 911 GLU A C 1
ATOM 7192 O O . GLU A 1 911 ? 24.568 16.109 18.908 1.00 80.94 911 GLU A O 1
ATOM 7197 N N . ASN A 1 912 ? 26.507 15.176 19.558 1.00 88.56 912 ASN A N 1
ATOM 7198 C CA . ASN A 1 912 ? 26.380 13.942 18.770 1.00 88.56 912 ASN A CA 1
ATOM 7199 C C . ASN A 1 912 ? 26.875 12.708 19.557 1.00 88.56 912 ASN A C 1
ATOM 7201 O O . ASN A 1 912 ? 27.957 12.194 19.269 1.00 88.56 912 ASN A O 1
ATOM 7205 N N . PRO A 1 913 ? 26.146 12.231 20.580 1.00 88.44 913 PRO A N 1
ATOM 7206 C CA . PRO A 1 913 ? 26.435 10.947 21.213 1.00 88.44 913 PRO A CA 1
ATOM 7207 C C . PRO A 1 913 ? 26.244 9.792 20.219 1.00 88.44 913 PRO A C 1
ATOM 7209 O O . PRO A 1 913 ? 25.460 9.885 19.284 1.00 88.44 913 PRO A O 1
ATOM 7212 N N . TRP A 1 914 ? 26.913 8.654 20.430 1.00 88.56 914 TRP A N 1
ATOM 7213 C CA . TRP A 1 914 ? 26.690 7.475 19.574 1.00 88.56 914 TRP A CA 1
ATOM 7214 C C . TRP A 1 914 ? 25.293 6.844 19.758 1.00 88.56 914 TRP A C 1
ATOM 7216 O O . TRP A 1 914 ? 24.811 6.144 18.872 1.00 88.56 914 TRP A O 1
ATOM 7226 N N . ARG A 1 915 ? 24.636 7.103 20.898 1.00 85.88 915 ARG A N 1
ATOM 7227 C CA . ARG A 1 915 ? 23.215 6.820 21.157 1.00 85.88 915 ARG A CA 1
ATOM 7228 C C . ARG A 1 915 ? 22.620 7.854 22.115 1.00 85.88 915 ARG A C 1
ATOM 7230 O O . ARG A 1 915 ? 23.298 8.264 23.058 1.00 85.88 915 ARG A O 1
ATOM 7237 N N . GLY A 1 916 ? 21.377 8.262 21.878 1.00 77.25 916 GLY A N 1
ATOM 7238 C CA . GLY A 1 916 ? 20.632 9.224 22.688 1.00 77.25 916 GLY A CA 1
ATOM 7239 C C . GLY A 1 916 ? 20.237 8.671 24.060 1.00 77.25 916 GLY A C 1
ATOM 7240 O O . GLY A 1 916 ? 20.239 7.459 24.287 1.00 77.25 916 GLY A O 1
ATOM 7241 N N . TYR A 1 917 ? 19.944 9.569 25.001 1.00 72.81 917 TYR A N 1
ATOM 7242 C CA . TYR A 1 917 ? 19.488 9.240 26.354 1.00 72.81 917 TYR A CA 1
ATOM 7243 C C . TYR A 1 917 ? 18.700 10.406 26.987 1.00 72.81 917 TYR A C 1
ATOM 7245 O O . TYR A 1 917 ? 19.180 11.532 27.049 1.00 72.81 917 TYR A O 1
ATOM 7253 N N . ASP A 1 918 ? 17.502 10.134 27.505 1.00 52.94 918 ASP A N 1
ATOM 7254 C CA . ASP A 1 918 ? 16.528 11.184 27.865 1.00 52.94 918 ASP A CA 1
ATOM 7255 C C . ASP A 1 918 ? 16.743 11.849 29.225 1.00 52.94 918 ASP A C 1
ATOM 7257 O O . ASP A 1 918 ? 16.443 13.026 29.429 1.00 52.94 918 ASP A O 1
ATOM 7261 N N . MET A 1 919 ? 17.194 11.065 30.202 1.00 50.19 919 MET A N 1
ATOM 7262 C CA . MET A 1 919 ? 16.965 11.374 31.611 1.00 50.19 919 MET A CA 1
ATOM 7263 C C . MET A 1 919 ? 18.252 11.614 32.392 1.00 50.19 919 MET A C 1
ATOM 7265 O O . MET A 1 919 ? 19.317 11.100 32.058 1.00 50.19 919 MET A O 1
ATOM 7269 N N . LEU A 1 920 ? 18.074 12.327 33.512 1.00 51.19 920 LEU A N 1
ATOM 7270 C CA . LEU A 1 920 ? 19.004 12.885 34.515 1.00 51.19 920 LEU A CA 1
ATOM 7271 C C . LEU A 1 920 ? 20.293 12.108 34.868 1.00 51.19 920 LEU A C 1
ATOM 7273 O O . LEU A 1 920 ? 21.182 12.670 35.511 1.00 51.19 920 LEU A O 1
ATOM 7277 N N . TRP A 1 921 ? 20.391 10.834 34.483 1.00 53.47 921 TRP A N 1
ATOM 7278 C CA . TRP A 1 921 ? 21.467 9.900 34.818 1.00 53.47 921 TRP A CA 1
ATOM 7279 C C . TRP A 1 921 ? 21.883 8.961 33.673 1.00 53.47 921 TRP A C 1
ATOM 7281 O O . TRP A 1 921 ? 22.751 8.126 33.906 1.00 53.47 921 TRP A O 1
ATOM 7291 N N . GLY A 1 922 ? 21.281 9.043 32.481 1.00 65.75 922 GLY A N 1
ATOM 7292 C CA . GLY A 1 922 ? 21.627 8.201 31.331 1.00 65.75 922 GLY A CA 1
ATOM 7293 C C . GLY A 1 922 ? 23.037 8.478 30.806 1.00 65.75 922 GLY A C 1
ATOM 7294 O O . GLY A 1 922 ? 23.554 9.578 30.965 1.00 65.75 922 GLY A O 1
ATOM 7295 N N . SER A 1 923 ? 23.674 7.476 30.203 1.00 74.94 923 SER A N 1
ATOM 7296 C CA . SER A 1 923 ? 24.918 7.635 29.441 1.00 74.94 923 SER A CA 1
ATOM 7297 C C . SER A 1 923 ? 24.838 6.804 28.173 1.00 74.94 923 SER A C 1
ATOM 7299 O O . SER A 1 923 ? 23.991 5.921 28.056 1.00 74.94 923 SER A O 1
ATOM 7301 N N . THR A 1 924 ? 25.789 6.985 27.261 1.00 81.25 924 THR A N 1
ATOM 7302 C CA . THR A 1 924 ? 25.876 6.083 26.113 1.00 81.25 924 THR A CA 1
ATOM 7303 C C . THR A 1 924 ? 26.353 4.667 26.480 1.00 81.25 924 THR A C 1
ATOM 7305 O O . THR A 1 924 ? 26.541 3.857 25.588 1.00 81.25 924 THR A O 1
ATOM 7308 N N . GLU A 1 925 ? 26.614 4.328 27.743 1.00 80.88 925 GLU A N 1
ATOM 7309 C CA . GLU A 1 925 ? 26.888 2.952 28.209 1.00 80.88 925 GLU A CA 1
ATOM 7310 C C . GLU A 1 925 ? 25.626 2.301 28.794 1.00 80.88 925 GLU A C 1
ATOM 7312 O O . GLU A 1 925 ? 25.395 1.110 28.611 1.00 80.88 925 GLU A O 1
ATOM 7317 N N . GLU A 1 926 ? 24.782 3.101 29.435 1.00 75.38 926 GLU A N 1
ATOM 7318 C CA . GLU A 1 926 ? 23.545 2.668 30.075 1.00 75.38 926 GLU A CA 1
ATOM 7319 C C . GLU A 1 926 ? 22.476 3.740 29.812 1.00 75.38 926 GLU A C 1
ATOM 7321 O O . GLU A 1 926 ? 22.263 4.622 30.670 1.00 75.38 926 GLU A O 1
ATOM 7326 N N . PRO A 1 927 ? 21.851 3.724 28.616 1.00 71.62 927 PRO A N 1
ATOM 7327 C CA . PRO A 1 927 ? 20.794 4.655 28.270 1.00 71.62 927 PRO A CA 1
ATOM 7328 C C . PRO A 1 927 ? 19.603 4.344 29.176 1.00 71.62 927 PRO A C 1
ATOM 7330 O O . PRO A 1 927 ? 19.184 3.202 29.333 1.00 71.62 927 PRO A O 1
ATOM 7333 N N . ASP A 1 928 ? 19.118 5.372 29.858 1.00 59.59 928 ASP A N 1
ATOM 7334 C CA . ASP A 1 928 ? 17.825 5.351 30.539 1.00 59.59 928 ASP A CA 1
ATOM 7335 C C . ASP A 1 928 ? 17.582 4.294 31.647 1.00 59.59 928 ASP A C 1
ATOM 7337 O O . ASP A 1 928 ? 16.456 3.921 31.965 1.00 59.59 928 ASP A O 1
ATOM 7341 N N . SER A 1 929 ? 18.624 3.858 32.366 1.00 52.41 929 SER A N 1
ATOM 7342 C CA . SER A 1 929 ? 18.443 2.928 33.503 1.00 52.41 929 SER A CA 1
ATOM 7343 C C . SER A 1 929 ? 17.584 3.470 34.677 1.00 52.41 929 SER A C 1
ATOM 7345 O O . SER A 1 929 ? 17.464 2.786 35.689 1.00 52.41 929 SER A O 1
ATOM 7347 N N . ALA A 1 930 ? 17.106 4.719 34.639 1.00 44.47 930 ALA A N 1
ATOM 7348 C CA . ALA A 1 930 ? 16.370 5.356 35.739 1.00 44.47 930 ALA A CA 1
ATOM 7349 C C . ALA A 1 930 ? 14.842 5.275 35.566 1.00 44.47 930 ALA A C 1
ATOM 7351 O O . ALA A 1 930 ? 14.128 5.251 36.568 1.00 44.47 930 ALA A O 1
ATOM 7352 N N . THR A 1 931 ? 14.345 5.204 34.328 1.00 46.91 931 THR A N 1
ATOM 7353 C CA . THR A 1 931 ? 12.922 4.990 33.998 1.00 46.91 931 THR A CA 1
ATOM 7354 C C . THR A 1 931 ? 12.540 3.514 34.068 1.00 46.91 931 THR A C 1
ATOM 7356 O O . THR A 1 931 ? 11.422 3.200 34.463 1.00 46.91 931 THR A O 1
ATOM 7359 N N . LEU A 1 932 ? 13.484 2.617 33.759 1.00 47.38 932 LEU A N 1
ATOM 7360 C CA . LEU A 1 932 ? 13.306 1.162 33.696 1.00 47.38 932 LEU A CA 1
ATOM 7361 C C . LEU A 1 932 ? 13.733 0.417 34.977 1.00 47.38 932 LEU A C 1
ATOM 7363 O O . LEU A 1 932 ? 13.743 -0.812 34.998 1.00 47.38 932 LEU A O 1
ATOM 7367 N N . ASP A 1 933 ? 14.092 1.111 36.064 1.00 47.69 933 ASP A N 1
ATOM 7368 C CA . ASP A 1 933 ? 14.470 0.469 37.333 1.00 47.69 933 ASP A CA 1
ATOM 7369 C C . ASP A 1 933 ? 13.385 0.636 38.410 1.00 47.69 933 ASP A C 1
ATOM 7371 O O . ASP A 1 933 ? 13.121 1.723 38.934 1.00 47.69 933 ASP A O 1
ATOM 7375 N N . SER A 1 934 ? 12.760 -0.493 38.766 1.00 44.59 934 SER A N 1
ATOM 7376 C CA . SER A 1 934 ? 11.661 -0.574 39.737 1.00 44.59 934 SER A CA 1
ATOM 7377 C C . SER A 1 934 ? 12.063 -0.187 41.167 1.00 44.59 934 SER A C 1
ATOM 7379 O O . SER A 1 934 ? 11.194 0.083 42.002 1.00 44.59 934 SER A O 1
ATOM 7381 N N . GLU A 1 935 ? 13.366 -0.171 41.465 1.00 41.00 935 GLU A N 1
ATOM 7382 C CA . GLU A 1 935 ? 13.920 0.168 42.778 1.00 41.00 935 GLU A CA 1
ATOM 7383 C C . GLU A 1 935 ? 14.234 1.667 42.913 1.00 41.00 935 GLU A C 1
ATOM 7385 O O . GLU A 1 935 ? 14.306 2.179 44.034 1.00 41.00 935 GLU A O 1
ATOM 7390 N N . ILE A 1 936 ? 14.368 2.389 41.792 1.00 44.22 936 ILE A N 1
ATOM 7391 C CA . ILE A 1 936 ? 14.897 3.757 41.760 1.00 44.22 936 ILE A CA 1
ATOM 7392 C C . ILE A 1 936 ? 13.790 4.810 41.900 1.00 44.22 936 ILE A C 1
ATOM 7394 O O . ILE A 1 936 ? 13.891 5.646 42.790 1.00 44.22 936 ILE A O 1
ATOM 7398 N N . GLY A 1 937 ? 12.700 4.752 41.128 1.00 41.59 937 GLY A N 1
ATOM 7399 C CA . GLY A 1 937 ? 11.600 5.735 41.192 1.00 41.59 937 GLY A CA 1
ATOM 7400 C C . GLY A 1 937 ? 12.004 7.184 40.842 1.00 41.59 937 GLY A C 1
ATOM 7401 O O . GLY A 1 937 ? 13.118 7.646 41.103 1.00 41.59 937 GLY A O 1
ATOM 7402 N N . ILE A 1 938 ? 11.075 7.961 40.283 1.00 41.53 938 ILE A N 1
ATOM 7403 C CA . ILE A 1 938 ? 11.359 9.296 39.720 1.00 41.53 938 ILE A CA 1
ATOM 7404 C C . ILE A 1 938 ? 11.803 10.295 40.804 1.00 41.53 938 ILE A C 1
ATOM 7406 O O . ILE A 1 938 ? 12.660 11.144 40.566 1.00 41.53 938 ILE A O 1
ATOM 7410 N N . ILE A 1 939 ? 11.312 10.154 42.038 1.00 40.22 939 ILE A N 1
ATOM 7411 C CA . ILE A 1 939 ? 11.604 11.081 43.149 1.00 40.22 939 ILE A CA 1
ATOM 7412 C C . ILE A 1 939 ? 12.997 10.888 43.762 1.00 40.22 939 ILE A C 1
ATOM 7414 O O . ILE A 1 939 ? 13.648 11.873 44.111 1.00 40.22 939 ILE A O 1
ATOM 7418 N N . LEU A 1 940 ? 13.484 9.648 43.907 1.00 40.06 940 LEU A N 1
ATOM 7419 C CA . LEU A 1 940 ? 14.854 9.413 44.395 1.00 40.06 940 LEU A CA 1
ATOM 7420 C C . LEU A 1 940 ? 15.883 9.722 43.300 1.00 40.06 940 LEU A C 1
ATOM 7422 O O . LEU A 1 940 ? 16.984 10.178 43.622 1.00 40.06 940 LEU A O 1
ATOM 7426 N N . GLY A 1 941 ? 15.489 9.560 42.028 1.00 41.97 941 GLY A N 1
ATOM 7427 C CA . GLY A 1 941 ? 16.194 10.105 40.868 1.00 41.97 941 GLY A CA 1
ATOM 7428 C C . GLY A 1 941 ? 16.319 11.632 40.928 1.00 41.97 941 GLY A C 1
ATOM 7429 O O . GLY A 1 941 ? 17.427 12.147 40.786 1.00 41.97 941 GLY A O 1
ATOM 7430 N N . TRP A 1 942 ? 15.228 12.342 41.247 1.00 38.94 942 TRP A N 1
ATOM 7431 C CA . TRP A 1 942 ? 15.188 13.806 41.427 1.00 38.94 942 TRP A CA 1
ATOM 7432 C C . TRP A 1 942 ? 16.064 14.312 42.586 1.00 38.94 942 TRP A C 1
ATOM 7434 O O . TRP A 1 942 ? 16.628 15.400 42.523 1.00 38.94 942 TRP A O 1
ATOM 7444 N N . LEU A 1 943 ? 16.194 13.527 43.661 1.00 37.31 943 LEU A N 1
ATOM 7445 C CA . LEU A 1 943 ? 16.977 13.890 44.852 1.00 37.31 943 LEU A CA 1
ATOM 7446 C C . LEU A 1 943 ? 18.459 13.475 44.779 1.00 37.31 943 LEU A C 1
ATOM 7448 O O . LEU A 1 943 ? 19.210 13.754 45.714 1.00 37.31 943 LEU A O 1
ATOM 7452 N N . GLY A 1 944 ? 18.894 12.806 43.705 1.00 37.94 944 GLY A N 1
ATOM 7453 C CA . GLY A 1 944 ? 20.278 12.347 43.540 1.00 37.94 944 GLY A CA 1
ATOM 7454 C C . GLY A 1 944 ? 20.710 11.262 44.530 1.00 37.94 944 GLY A C 1
ATOM 7455 O O . GLY A 1 944 ? 21.889 11.163 44.872 1.00 37.94 944 GLY A O 1
ATOM 7456 N N . LEU A 1 945 ? 19.756 10.455 45.002 1.00 38.19 945 LEU A N 1
ATOM 7457 C CA . LEU A 1 945 ? 19.969 9.371 45.972 1.00 38.19 945 LEU A CA 1
ATOM 7458 C C . LEU A 1 945 ? 19.881 7.974 45.325 1.00 38.19 945 LEU A C 1
ATOM 7460 O O . LEU A 1 945 ? 19.961 6.966 46.026 1.00 38.19 945 LEU A O 1
ATOM 7464 N N . ALA A 1 946 ? 19.731 7.923 43.999 1.00 39.94 946 ALA A N 1
ATOM 7465 C CA . ALA A 1 946 ? 19.597 6.717 43.193 1.00 39.94 946 ALA A CA 1
ATOM 7466 C C . ALA A 1 946 ? 20.944 5.994 43.015 1.00 39.94 946 ALA A C 1
ATOM 7468 O O . ALA A 1 946 ? 21.809 6.414 42.248 1.00 39.94 946 ALA A O 1
ATOM 7469 N N . ASN A 1 947 ? 21.131 4.894 43.739 1.00 40.62 947 ASN A N 1
ATOM 7470 C CA . ASN A 1 947 ? 22.196 3.923 43.499 1.00 40.62 947 ASN A CA 1
ATOM 7471 C C . ASN A 1 947 ? 21.680 2.541 43.924 1.00 40.62 947 ASN A C 1
ATOM 7473 O O . ASN A 1 947 ? 21.165 2.423 45.037 1.00 40.62 947 ASN A O 1
ATOM 7477 N N . LYS A 1 948 ? 21.867 1.505 43.090 1.00 37.06 948 LYS A N 1
ATOM 7478 C CA . LYS A 1 948 ? 21.542 0.109 43.448 1.00 37.06 948 LYS A CA 1
ATOM 7479 C C . LYS A 1 948 ? 22.270 -0.345 44.724 1.00 37.06 948 LYS A C 1
ATOM 7481 O O . LYS A 1 948 ? 21.770 -1.172 45.477 1.00 37.06 948 LYS A O 1
ATOM 7486 N N . ASP A 1 949 ? 23.437 0.249 44.980 1.00 39.12 949 ASP A N 1
ATOM 7487 C CA . ASP A 1 949 ? 24.297 -0.006 46.137 1.00 39.12 949 ASP A CA 1
ATOM 7488 C C . ASP A 1 949 ? 24.168 1.097 47.219 1.00 39.12 949 ASP A C 1
ATOM 7490 O O . ASP A 1 949 ? 25.006 1.217 48.117 1.00 39.12 949 ASP A O 1
ATOM 7494 N N . GLY A 1 950 ? 23.142 1.955 47.126 1.00 40.62 950 GLY A N 1
ATOM 7495 C CA . GLY A 1 950 ? 22.899 3.089 48.020 1.00 40.62 950 GLY A CA 1
ATOM 7496 C C . GLY A 1 950 ? 22.106 2.728 49.292 1.00 40.62 950 GLY A C 1
ATOM 7497 O O . GLY A 1 950 ? 21.242 1.854 49.270 1.00 40.62 950 GLY A O 1
ATOM 7498 N N . PRO A 1 951 ? 22.325 3.428 50.421 1.00 33.06 951 PRO A N 1
ATOM 7499 C CA . PRO A 1 951 ? 21.726 3.089 51.720 1.00 33.06 951 PRO A CA 1
ATOM 7500 C C . PRO A 1 951 ? 20.223 3.414 51.863 1.00 33.06 951 PRO A C 1
ATOM 7502 O O . PRO A 1 951 ? 19.659 3.178 52.928 1.00 33.06 951 PRO A O 1
ATOM 7505 N N . LEU A 1 952 ? 19.575 3.972 50.833 1.00 37.56 952 LEU A N 1
ATOM 7506 C CA . LEU A 1 952 ? 18.171 4.420 50.856 1.00 37.56 952 LEU A CA 1
ATOM 7507 C C . LEU A 1 952 ? 17.247 3.599 49.947 1.00 37.56 952 LEU A C 1
ATOM 7509 O O . LEU A 1 952 ? 16.176 4.074 49.570 1.00 37.56 952 LEU A O 1
ATOM 7513 N N . ASN A 1 953 ? 17.645 2.371 49.614 1.00 34.88 953 ASN A N 1
ATOM 7514 C CA . ASN A 1 953 ? 16.852 1.466 48.792 1.00 34.88 953 ASN A CA 1
ATOM 7515 C C . ASN A 1 953 ? 15.455 1.233 49.443 1.00 34.88 953 ASN A C 1
ATOM 7517 O O . ASN A 1 953 ? 15.353 0.543 50.460 1.00 34.88 953 ASN A O 1
ATOM 7521 N N . GLY A 1 954 ? 14.394 1.881 48.918 1.00 41.06 954 GLY A N 1
ATOM 7522 C CA . GLY A 1 954 ? 12.992 1.744 49.378 1.00 41.06 954 GLY A CA 1
ATOM 7523 C C . GLY A 1 954 ? 12.296 2.946 50.070 1.00 41.06 954 GLY A C 1
ATOM 7524 O O . GLY A 1 954 ? 11.618 2.749 51.076 1.00 41.06 954 GLY A O 1
ATOM 7525 N N . GLY A 1 955 ? 12.410 4.181 49.561 1.00 33.47 955 GLY A N 1
ATOM 7526 C CA . GLY A 1 955 ? 11.856 5.409 50.180 1.00 33.47 955 GLY A CA 1
ATOM 7527 C C . GLY A 1 955 ? 10.342 5.444 50.527 1.00 33.47 955 GLY A C 1
ATOM 7528 O O . GLY A 1 955 ? 9.497 4.899 49.823 1.00 33.47 955 GLY A O 1
ATOM 7529 N N . PHE A 1 956 ? 10.012 6.157 51.619 1.00 33.25 956 PHE A N 1
ATOM 7530 C CA . PHE A 1 956 ? 8.719 6.208 52.340 1.00 33.25 956 PHE A CA 1
ATOM 7531 C C . PHE A 1 956 ? 7.621 7.139 51.767 1.00 33.25 956 PHE A C 1
ATOM 7533 O O . PHE A 1 956 ? 6.523 7.180 52.322 1.00 33.25 956 PHE A O 1
ATOM 7540 N N . ILE A 1 957 ? 7.875 7.918 50.710 1.00 31.66 957 ILE A N 1
ATOM 7541 C CA . ILE A 1 957 ? 6.892 8.859 50.137 1.00 31.66 957 ILE A CA 1
ATOM 7542 C C . ILE A 1 957 ? 7.034 8.845 48.610 1.00 31.66 957 ILE A C 1
ATOM 7544 O O . ILE A 1 957 ? 8.068 9.258 48.092 1.00 31.66 957 ILE A O 1
ATOM 7548 N N . LYS A 1 958 ? 5.994 8.385 47.902 1.00 37.19 958 LYS A N 1
ATOM 7549 C CA . LYS A 1 958 ? 5.922 8.361 46.433 1.00 37.19 958 LYS A CA 1
ATOM 7550 C C . LYS A 1 958 ? 4.772 9.253 45.927 1.00 37.19 958 LYS A C 1
ATOM 7552 O O . LYS A 1 958 ? 3.634 8.788 45.911 1.00 37.19 958 LYS A O 1
ATOM 7557 N N . PRO A 1 959 ? 4.990 10.538 45.580 1.00 31.91 959 PRO A N 1
ATOM 7558 C CA . PRO A 1 959 ? 4.047 11.274 44.740 1.00 31.91 959 PRO A CA 1
ATOM 7559 C C . PRO A 1 959 ? 3.885 10.579 43.381 1.00 31.91 959 PRO A C 1
ATOM 7561 O O . PRO A 1 959 ? 4.843 10.015 42.865 1.00 31.91 959 PRO A O 1
ATOM 7564 N N . GLY A 1 960 ? 2.675 10.610 42.815 1.00 34.53 960 GLY A N 1
ATOM 7565 C CA . GLY A 1 960 ? 2.293 9.980 41.538 1.00 34.53 960 GLY A CA 1
ATOM 7566 C C . GLY A 1 960 ? 2.930 10.599 40.288 1.00 34.53 960 GLY A C 1
ATOM 7567 O O . GLY A 1 960 ? 2.252 10.792 39.293 1.00 34.53 960 GLY A O 1
ATOM 7568 N N . LEU A 1 961 ? 4.211 10.954 40.371 1.00 34.91 961 LEU A N 1
ATOM 7569 C CA . LEU A 1 961 ? 5.090 11.285 39.253 1.00 34.91 961 LEU A CA 1
ATOM 7570 C C . LEU A 1 961 ? 5.952 10.081 38.841 1.00 34.91 961 LEU A C 1
ATOM 7572 O O . LEU A 1 961 ? 6.764 10.231 37.944 1.00 34.91 961 LEU A O 1
ATOM 7576 N N . ASP A 1 962 ? 5.787 8.906 39.466 1.00 38.69 962 ASP A N 1
ATOM 7577 C CA . ASP A 1 962 ? 6.189 7.625 38.870 1.00 38.69 962 ASP A CA 1
ATOM 7578 C C . ASP A 1 962 ? 5.177 7.346 37.737 1.00 38.69 962 ASP A C 1
ATOM 7580 O O . ASP A 1 962 ? 4.109 6.796 37.992 1.00 38.69 962 ASP A O 1
ATOM 7584 N N . ILE A 1 963 ? 5.472 7.809 36.515 1.00 38.06 963 ILE A N 1
ATOM 7585 C CA . ILE A 1 963 ? 4.577 7.825 35.332 1.00 38.06 963 ILE A CA 1
ATOM 7586 C C . ILE A 1 963 ? 4.095 6.420 34.906 1.00 38.06 963 ILE A C 1
ATOM 7588 O O . ILE A 1 963 ? 3.243 6.295 34.040 1.00 38.06 963 ILE A O 1
ATOM 7592 N N . LEU A 1 964 ? 4.568 5.347 35.540 1.00 37.38 964 LEU A N 1
ATOM 7593 C CA . LEU A 1 964 ? 4.333 3.971 35.118 1.00 37.38 964 LEU A CA 1
ATOM 7594 C C . LEU A 1 964 ? 4.032 3.067 36.332 1.00 37.38 964 LEU A C 1
ATOM 7596 O O . LEU A 1 964 ? 4.544 3.309 37.434 1.00 37.38 964 LEU A O 1
ATOM 7600 N N . PRO A 1 965 ? 3.206 2.013 36.174 1.00 37.41 965 PRO A N 1
ATOM 7601 C CA . PRO A 1 965 ? 2.823 1.101 37.247 1.00 37.41 965 PRO A CA 1
ATOM 7602 C C . PRO A 1 965 ? 4.029 0.278 37.732 1.00 37.41 965 PRO A C 1
ATOM 7604 O O . PRO A 1 965 ? 4.245 -0.857 37.325 1.00 37.41 965 PRO A O 1
ATOM 7607 N N . SER A 1 966 ? 4.822 0.845 38.641 1.00 39.53 966 SER A N 1
ATOM 7608 C CA . SER A 1 966 ? 5.962 0.154 39.245 1.00 39.53 966 SER A CA 1
ATOM 7609 C C . SER A 1 966 ? 5.527 -1.059 40.081 1.00 39.53 966 SER A C 1
ATOM 7611 O O . SER A 1 966 ? 4.572 -1.006 40.864 1.00 39.53 966 SER A O 1
ATOM 7613 N N . ASN A 1 967 ? 6.293 -2.149 39.983 1.00 38.84 967 ASN A N 1
ATOM 7614 C CA . ASN A 1 967 ? 6.329 -3.221 40.978 1.00 38.84 967 ASN A CA 1
ATOM 7615 C C . ASN A 1 967 ? 6.697 -2.631 42.356 1.00 38.84 967 ASN A C 1
ATOM 7617 O O . ASN A 1 967 ? 7.864 -2.418 42.667 1.00 38.84 967 ASN A O 1
ATOM 7621 N N . ILE A 1 968 ? 5.690 -2.339 43.185 1.00 40.94 968 ILE A N 1
ATOM 7622 C CA . ILE A 1 968 ? 5.816 -1.616 44.461 1.00 40.94 968 ILE A CA 1
ATOM 7623 C C . ILE A 1 968 ? 6.731 -2.372 45.459 1.00 40.94 968 ILE A C 1
ATOM 7625 O O . ILE A 1 968 ? 6.315 -3.399 46.007 1.00 40.94 968 ILE A O 1
ATOM 7629 N N . PRO A 1 969 ? 7.917 -1.839 45.830 1.00 36.22 969 PRO A N 1
ATOM 7630 C CA . PRO A 1 969 ? 8.809 -2.474 46.811 1.00 36.22 969 PRO A CA 1
ATOM 7631 C C . PRO A 1 969 ? 8.232 -2.513 48.239 1.00 36.22 969 PRO A C 1
ATOM 7633 O O . PRO A 1 969 ? 8.557 -3.398 49.028 1.00 36.22 969 PRO A O 1
ATOM 7636 N N . PHE A 1 970 ? 7.313 -1.602 48.582 1.00 35.44 970 PHE A N 1
ATOM 7637 C CA . PHE A 1 970 ? 6.678 -1.545 49.907 1.00 35.44 970 PHE A CA 1
ATOM 7638 C C . PHE A 1 970 ? 5.853 -2.805 50.241 1.00 35.44 970 PHE A C 1
ATOM 7640 O O . PHE A 1 970 ? 5.806 -3.233 51.394 1.00 35.44 970 PHE A O 1
ATOM 7647 N N . LEU A 1 971 ? 5.266 -3.470 49.237 1.00 36.00 971 LEU A N 1
ATOM 7648 C CA . LEU A 1 971 ? 4.541 -4.734 49.435 1.00 36.00 971 LEU A CA 1
ATOM 7649 C C . LEU A 1 971 ? 5.481 -5.929 49.676 1.00 36.00 971 LEU A C 1
ATOM 7651 O O . LEU A 1 971 ? 5.078 -6.895 50.323 1.00 36.00 971 LEU A O 1
ATOM 7655 N N . LYS A 1 972 ? 6.748 -5.835 49.245 1.00 37.19 972 LYS A N 1
ATOM 7656 C CA . LYS A 1 972 ? 7.821 -6.787 49.588 1.00 37.19 972 LYS A CA 1
ATOM 7657 C C . LYS A 1 972 ? 8.161 -6.720 51.085 1.00 37.19 972 LYS A C 1
ATOM 7659 O O . LYS A 1 972 ? 8.405 -7.753 51.699 1.00 37.19 972 LYS A O 1
ATOM 7664 N N . PHE A 1 973 ? 8.104 -5.528 51.688 1.00 37.53 973 PHE A N 1
ATOM 7665 C CA . PHE A 1 973 ? 8.353 -5.321 53.122 1.00 37.53 973 PHE A CA 1
ATOM 7666 C C . PHE A 1 973 ? 7.226 -5.868 54.023 1.00 37.53 973 PHE A C 1
ATOM 7668 O O . PHE A 1 973 ? 7.471 -6.220 55.173 1.00 37.53 973 PHE A O 1
ATOM 7675 N N . LEU A 1 974 ? 5.997 -5.989 53.502 1.00 34.62 974 LEU A N 1
ATOM 7676 C CA . LEU A 1 974 ? 4.819 -6.460 54.251 1.00 34.62 974 LEU A CA 1
ATOM 7677 C C . LEU A 1 974 ? 4.548 -7.976 54.145 1.00 34.62 974 LEU A C 1
ATOM 7679 O O . LEU A 1 974 ? 3.542 -8.446 54.673 1.00 34.62 974 LEU A O 1
ATOM 7683 N N . GLY A 1 975 ? 5.422 -8.754 53.495 1.00 31.42 975 GLY A N 1
ATOM 7684 C CA . GLY A 1 975 ? 5.429 -10.224 53.584 1.00 31.42 975 GLY A CA 1
ATOM 7685 C C . GLY A 1 975 ? 4.243 -10.978 52.958 1.00 31.42 975 GLY A C 1
ATOM 7686 O O . GLY A 1 975 ? 4.124 -12.179 53.168 1.00 31.42 975 GLY A O 1
ATOM 7687 N N . ASN A 1 976 ? 3.374 -10.329 52.177 1.00 33.66 976 ASN A N 1
ATOM 7688 C CA . ASN A 1 976 ? 2.127 -10.929 51.672 1.00 33.66 976 ASN A CA 1
ATOM 7689 C C . ASN A 1 976 ? 2.189 -11.319 50.178 1.00 33.66 976 ASN A C 1
ATOM 7691 O O . ASN A 1 976 ? 1.410 -10.814 49.368 1.00 33.66 976 ASN A O 1
ATOM 7695 N N . ARG A 1 977 ? 3.103 -12.219 49.785 1.00 40.12 977 ARG A N 1
ATOM 7696 C CA . ARG A 1 977 ? 3.189 -12.708 48.389 1.00 40.12 977 ARG A CA 1
ATOM 7697 C C . ARG A 1 977 ? 3.501 -14.206 48.220 1.00 40.12 977 ARG A C 1
ATOM 7699 O O . ARG A 1 977 ? 4.128 -14.578 47.240 1.00 40.12 977 ARG A O 1
ATOM 7706 N N . GLU A 1 978 ? 3.009 -15.092 49.087 1.00 28.36 978 GLU A N 1
ATOM 7707 C CA . GLU A 1 978 ? 3.126 -16.542 48.801 1.00 28.36 978 GLU A CA 1
ATOM 7708 C C . GLU A 1 978 ? 2.208 -17.050 47.665 1.00 28.36 978 GLU A C 1
ATOM 7710 O O . GLU A 1 978 ? 2.375 -18.181 47.235 1.00 28.36 978 GLU A O 1
ATOM 7715 N N . ASN A 1 979 ? 1.312 -16.229 47.098 1.00 29.05 979 ASN A N 1
ATOM 7716 C CA . ASN A 1 979 ? 0.390 -16.659 46.028 1.00 29.05 979 ASN A CA 1
ATOM 7717 C C . ASN A 1 979 ? 0.412 -15.761 44.769 1.00 29.05 979 ASN A C 1
ATOM 7719 O O . ASN A 1 979 ? -0.640 -15.493 44.199 1.00 29.05 979 ASN A O 1
ATOM 7723 N N . TYR A 1 980 ? 1.577 -15.251 44.356 1.00 30.88 980 TYR A N 1
ATOM 7724 C CA . TYR A 1 980 ? 1.730 -14.492 43.100 1.00 30.88 980 TYR A CA 1
ATOM 7725 C C . TYR A 1 980 ? 2.771 -15.169 42.198 1.00 30.88 980 TYR A C 1
ATOM 7727 O O . TYR A 1 980 ? 3.923 -14.736 42.143 1.00 30.88 980 TYR A O 1
ATOM 7735 N N . HIS A 1 981 ? 2.344 -16.242 41.533 1.00 25.66 981 HIS A N 1
ATOM 7736 C CA . HIS A 1 981 ? 3.006 -16.868 40.392 1.00 25.66 981 HIS A CA 1
ATOM 7737 C C . HIS A 1 981 ? 1.991 -17.051 39.277 1.00 25.66 981 HIS A C 1
ATOM 7739 O O . HIS A 1 981 ? 0.847 -17.436 39.616 1.00 25.66 981 HIS A O 1
#

Secondary structure (DSSP, 8-state):
----HHHHHHHHHHHHHHHHHHHSS------------BSSSSSSS-EEE-SEEEEEE--SSSTHHHHHHHHHHHHHEEEETTEEEE--EEEE--TTSS-SSGGGGGG-THHHHHHHHHHHHHHTTT-BSEEEEES--GGGS-TT--BS-EEEE--S-HHHHHHHHHHHH-S--SEEEEEE--SS-PPPTT-EEEEEEEEEEEE--EEEEEEEEPPSEEEEEEEEEEE-TTEEEEEEEEE--EEEE--TTGGGSTTS-----EEES---EEEEEEEEETTEEEEEEEE---HHHH-SEEEEEEE-SSSEEEEEEEEE-----S-S---------S--EEEES-HHHHHHHHHH---EEEEEEEEEEEEEEE-SSPPPTTEEEEEEEEEES-TTS-EEEEEE-TTS-EEEEE--TT-SSEEEEEEEEPPPPTT---EEEEEESS-EEEEEEEEEEEEEEE-S-HHHHHHHHHHHHHHHHHHHHT--EEEE-SS---HHHHHHHHHHT--EEEEE-TT----HHHHHHHHHHSEEEEEE-SHHHHHHHHHHHH----EEEE-SSPP------SSGGG-S-----TT--SHHHHHHHHHHHT--EEEGGGSHHHHHHHHHHHHHHHHHTTS-SPPPHHHHHHHHHHHHHHHHHHT---SSPPEEEEES-TTTS-HHHHHHTBTTBEEEEE-S-HHHHHHHHHHHHHHHHHGGGSGGGSSSPEEEEEPBEEEEPPTT-TTGGGSTTS-TT-SEEEEE--EEEEESSEEEEEE-S--SSIIIIIHHHHS-----TTS--TTTSB---GGGBTTTHHHH---SBBPPPS-HHHHHHHHHHHTT-EEEE--SHHHHHHHHHH--SEEEEE-EEE-GGG-EEEPP--HHHHHHHTT--HHHHHHHHHHHHHHH---SS-S-BSS---STT--SSSTTTTTS-TTTHHHHHHTT---TTSTT-S-S---TT--S----HHHHHTT--TT--

Sequence (981 aa):
MKIKKHDVLKITIALFILFILQISTTIVPAETGTIEGFDKGIPWQPFIPLKRVTFVEFDKESYIDDYAYLASIPGSVFSDGEKLFANPLLFFQPDGTYPDTEKYLYLNDYNGTHFLMEDWMGYCNGRLDKLTAINVDKDNLEDDWNSKDTVFINSNDPFDVASKIALNDWSYANNAVIAVIEENYEKPDNATTAGTVEGKLTGEIGEEKIKVKRPFGIASEYEYFTIEGQYKYVKVELWYPSFVINFGIVNKFPGFGKAEGITLPSVDPDLQIFCRYEDNWLETSTSSEMTISKGPLEKCFSYVYKSGDWRIGVTNMPTEGGDSDFINYGLFEKGRFITYGTFAEALKNLLFGVKEFNAYITKYPGVEIEIPDTPPFGCRDATFKLTWNNKNIKLGLTIIGPSGEEIDSVFDEDADSQEIKIQKLGECLDGEHLRAVVYALNDVSLPVDFTVEYSWQQNITKKQADMTASACEGAILGSTINAPLLYVKSDEAPKITVDTLYKLGVNQIYLVDLGGYLKQEVINDLSAVASINKHYKSYKDVYNAITEKTGSNDVVFSTIDPWSYWYYEEDISLLKPAGEYAGAFHFGPASYAAAYHGTPLLLVDNHPELSGAVTWHADFWIKHGNGYTTPPIACMFLTGTRVYDFLREYGFDKEGPESILTVADQYDIGPTWTRVFAGVANPGGIIGTPVDATNHITRCIFYPALIFENPAAQEEKVTLINGSKSERVNPLNIVARLLPSTPGLSNLKIIRESGYEEYIHPVLHTYGCYLYRFNEMGSKYWGVTYQTRTGHTPGKDISGQEIDEGVLLKSSGKAGSFLPDLDDSEVAPFYASKAGYSNAFSTNYDATIDNLNQGVISWYMVLHGDSGKGGQLSWWQPMSETLKQYGIPSNLADFLGKLLGMPLGANPEEENPWRGYDMLWGSTEEPDSATLDSEIGIILGWLGLANKDGPLNGGFIKPGLDILPSNIPFLKFLGNRENYH

Radius of gyration: 34.04 Å; chains: 1; bounding box: 117×59×115 Å

Foldseek 3Di:
DDDDPVNVVVVVVVVVVVVVVVVPPDPPVPPPPVQDFAQDDQFLATEHEALEEEEFADDLAFQQSLLLLLLCLLLAWFDDPRYIYHYFYFYDDFPPPDDPDQFCPQVRLNVLVVVLLVLSCVLVVQEGQEYEYECDDPVRDDPSHHYPYYHYHYDLDSQQSSLVSQVVRFQFDQEAEAFAADRDDDWDDPFKDKDKDKDKDADAKDKDKDKFFADFAAPWTKDKDFFDPQFFKKKKKKFFWWKWKADPPVCVDPPDPPQRTATAPAWWKKKWKWDCDPNDTATFWIFGAQCRRLNGMTMTMGTCLDGTMMMMIIGIFGDPAQDPPRDPPDDDDDIDMDTDDDPVRNVCCNVPNDGIMMMMMITWGKDKAFDPDWADQQKFFKKKKKAWDDLVWFKKKWKAFQLRFTLDIDGPRNDRMDMDTFGAAFTHPVPTTIMIMMTTPHHGNDMIMMMIMIMIGHGDDLQNVLSSLSSLLSSLLCRLVSHRYGYDHQEGRDPSNLVSLVSNVHAEYAYRAACNSHDVVRVVSVCVRHNHPYHDHHPLVSQCSQCVSSVFLAAEEFAPFFAQDGTQDQDLQRRARPGGSRNFGQSSLSSSLCSSRSGRYHHQSNDSLSSSLQSSQLRVCRNVVQVSDDDTSVSLQSSLVSVVVVSVVSVSDDPDAHEYEYGGACNRGNPSNQVSSPPRHNGDYDHGTSSSSSSVSSCSSCVVSSLCSFPLQDQFWFKAWFFWFKDFADLVCPVVQPDPQHDHSARIGTPGHTDIDIFHQEEEEAAADDFAQCQNFLCQFSVHFDADPVRHGAPPAAPPDPLQACLCCVPPVDGHRGHHGRHCLRNVCSSCVSVVGHYGFWQAPVRRVVRVVSGHSYYDHDFDKGPGSVIDTDTDAAQLVVVVVVVDPSVVSLVCSCVVCNLWPGDRDRGIHSHHASGNGATNVRHPSQLRDLQRAPVNSSVVQDDPPGPCRQDDDHDSPNSGDGPHCVVVVVPPPPPDD